Protein 6W2R (pdb70)

Structure (mmCIF, N/CA/C/O backbone):
data_6W2R
#
_entry.id   6W2R
#
_cell.length_a   53.674
_cell.length_b   109.666
_cell.length_c   81.011
_cell.angle_alpha   90.000
_cell.angle_beta   107.500
_cell.angle_gamma   90.000
#
_symmetry.space_group_name_H-M   'P 1 21 1'
#
loop_
_entity.id
_entity.type
_entity.pdbx_description
1 polymer 'Junction 19 DHR54-DHR79'
2 water water
#
loop_
_atom_site.group_PDB
_atom_site.id
_atom_site.type_symbol
_atom_site.label_atom_id
_atom_site.label_alt_id
_atom_site.label_comp_id
_atom_site.label_asym_id
_atom_site.label_entity_id
_atom_site.label_seq_id
_atom_site.pdbx_PDB_ins_code
_atom_site.Cartn_x
_atom_site.Cartn_y
_atom_site.Cartn_z
_atom_site.occupancy
_atom_site.B_iso_or_equiv
_atom_site.auth_seq_id
_atom_site.auth_comp_id
_atom_site.auth_asym_id
_atom_site.auth_atom_id
_atom_site.pdbx_PDB_model_num
ATOM 1 N N . GLY A 1 2 ? 9.887 16.581 29.356 1.00 154.44 2 GLY A N 1
ATOM 2 C CA . GLY A 1 2 ? 10.633 16.043 30.478 1.00 152.62 2 GLY A CA 1
ATOM 3 C C . GLY A 1 2 ? 10.988 17.104 31.503 1.00 147.87 2 GLY A C 1
ATOM 4 O O . GLY A 1 2 ? 10.790 18.296 31.268 1.00 143.32 2 GLY A O 1
ATOM 7 N N . THR A 1 3 ? 11.515 16.668 32.646 1.00 149.09 3 THR A N 1
ATOM 8 C CA . THR A 1 3 ? 11.915 17.567 33.719 1.00 154.11 3 THR A CA 1
ATOM 9 C C . THR A 1 3 ? 13.293 17.174 34.230 1.00 162.14 3 THR A C 1
ATOM 10 O O . THR A 1 3 ? 13.576 15.987 34.423 1.00 160.12 3 THR A O 1
ATOM 14 N N . THR A 1 4 ? 14.150 18.171 34.440 1.00 172.87 4 THR A N 1
ATOM 15 C CA . THR A 1 4 ? 15.451 17.914 35.042 1.00 194.61 4 THR A CA 1
ATOM 16 C C . THR A 1 4 ? 15.265 17.188 36.369 1.00 209.98 4 THR A C 1
ATOM 17 O O . THR A 1 4 ? 14.352 17.494 37.141 1.00 203.87 4 THR A O 1
ATOM 28 N N . GLU A 1 5 ? 16.138 16.208 36.622 1.00 234.23 5 GLU A N 1
ATOM 29 C CA . GLU A 1 5 ? 16.011 15.376 37.815 1.00 249.39 5 GLU A CA 1
ATOM 30 C C . GLU A 1 5 ? 15.789 16.212 39.065 1.00 258.83 5 GLU A C 1
ATOM 31 O O . GLU A 1 5 ? 15.109 15.769 39.998 1.00 256.58 5 GLU A O 1
ATOM 35 N N . ASP A 1 6 ? 16.341 17.425 39.103 1.00 263.08 6 ASP A N 1
ATOM 36 C CA . ASP A 1 6 ? 16.114 18.293 40.251 1.00 265.52 6 ASP A CA 1
ATOM 37 C C . ASP A 1 6 ? 14.709 18.880 40.218 1.00 270.99 6 ASP A C 1
ATOM 38 O O . ASP A 1 6 ? 14.065 19.022 41.264 1.00 287.41 6 ASP A O 1
ATOM 42 N N . GLU A 1 7 ? 14.219 19.232 39.026 1.00 283.52 7 GLU A N 1
ATOM 43 C CA . GLU A 1 7 ? 12.858 19.743 38.907 1.00 280.70 7 GLU A CA 1
ATOM 44 C C . GLU A 1 7 ? 11.848 18.768 39.503 1.00 266.58 7 GLU A C 1
ATOM 45 O O . GLU A 1 7 ? 10.918 19.181 40.205 1.00 273.29 7 GLU A O 1
ATOM 49 N N . ARG A 1 8 ? 11.997 17.472 39.213 1.00 239.69 8 ARG A N 1
ATOM 50 C CA . ARG A 1 8 ? 11.161 16.469 39.868 1.00 214.05 8 ARG A CA 1
ATOM 51 C C . ARG A 1 8 ? 11.372 16.461 41.377 1.00 195.66 8 ARG A C 1
ATOM 52 O O . ARG A 1 8 ? 10.436 16.168 42.132 1.00 195.46 8 ARG A O 1
ATOM 56 N N . ARG A 1 9 ? 12.585 16.774 41.838 1.00 181.76 9 ARG A N 1
ATOM 57 C CA . ARG A 1 9 ? 12.843 16.822 43.275 1.00 166.67 9 ARG A CA 1
ATOM 58 C C . ARG A 1 9 ? 12.211 18.057 43.904 1.00 142.06 9 ARG A C 1
ATOM 59 O O . ARG A 1 9 ? 11.581 17.972 44.964 1.00 136.00 9 ARG A O 1
ATOM 63 N N . GLU A 1 10 ? 12.365 19.217 43.261 1.00 123.23 10 GLU A N 1
ATOM 64 C CA . GLU A 1 10 ? 11.800 20.446 43.809 1.00 109.01 10 GLU A CA 1
ATOM 65 C C . GLU A 1 10 ? 10.287 20.342 43.945 1.00 101.46 10 GLU A C 1
ATOM 66 O O . GLU A 1 10 ? 9.709 20.818 44.930 1.00 93.41 10 GLU A O 1
ATOM 75 N N . LEU A 1 11 ? 9.626 19.718 42.967 1.00 102.48 11 LEU A N 1
ATOM 76 C CA . LEU A 1 11 ? 8.177 19.561 43.038 1.00 99.59 11 LEU A CA 1
ATOM 77 C C . LEU A 1 11 ? 7.777 18.665 44.203 1.00 100.99 11 LEU A C 1
ATOM 78 O O . LEU A 1 11 ? 6.823 18.967 44.929 1.00 101.16 11 LEU A O 1
ATOM 94 N N . GLU A 1 12 ? 8.494 17.556 44.397 1.00 99.09 12 GLU A N 1
ATOM 95 C CA . GLU A 1 12 ? 8.199 16.688 45.530 1.00 91.41 12 GLU A CA 1
ATOM 96 C C . GLU A 1 12 ? 8.454 17.400 46.850 1.00 82.82 12 GLU A C 1
ATOM 97 O O . GLU A 1 12 ? 7.737 17.169 47.830 1.00 77.71 12 GLU A O 1
ATOM 107 N N . LYS A 1 13 ? 9.467 18.268 46.897 1.00 78.81 13 LYS A N 1
ATOM 108 C CA . LYS A 1 13 ? 9.680 19.088 48.084 1.00 77.53 13 LYS A CA 1
ATOM 109 C C . LYS A 1 13 ? 8.476 19.988 48.334 1.00 74.54 13 LYS A C 1
ATOM 110 O O . LYS A 1 13 ? 7.955 20.055 49.453 1.00 74.51 13 LYS A O 1
ATOM 116 N N . VAL A 1 14 ? 8.019 20.688 47.293 1.00 71.85 14 VAL A N 1
ATOM 117 C CA . VAL A 1 14 ? 6.802 21.490 47.404 1.00 67.60 14 VAL A CA 1
ATOM 118 C C . VAL A 1 14 ? 5.620 20.608 47.780 1.00 68.80 14 VAL A C 1
ATOM 119 O O . VAL A 1 14 ? 4.790 20.978 48.620 1.00 68.58 14 VAL A O 1
ATOM 132 N N . ALA A 1 15 ? 5.516 19.434 47.153 1.00 67.42 15 ALA A N 1
ATOM 133 C CA . ALA A 1 15 ? 4.422 18.517 47.453 1.00 66.63 15 ALA A CA 1
ATOM 134 C C . ALA A 1 15 ? 4.352 18.213 48.945 1.00 71.62 15 ALA A C 1
ATOM 135 O O . ALA A 1 15 ? 3.295 18.348 49.571 1.00 71.46 15 ALA A O 1
ATOM 142 N N . ARG A 1 16 ? 5.478 17.805 49.535 1.00 74.49 16 ARG A N 1
ATOM 143 C CA . ARG A 1 16 ? 5.479 17.436 50.947 1.00 68.02 16 ARG A CA 1
ATOM 144 C C . ARG A 1 16 ? 5.167 18.638 51.830 1.00 67.08 16 ARG A C 1
ATOM 145 O O . ARG A 1 16 ? 4.406 18.526 52.799 1.00 65.12 16 ARG A O 1
ATOM 159 N N . LYS A 1 17 ? 5.747 19.797 51.512 1.00 67.00 17 LYS A N 1
ATOM 160 C CA . LYS A 1 17 ? 5.447 21.008 52.269 1.00 68.27 17 LYS A CA 1
ATOM 161 C C . LYS A 1 17 ? 3.969 21.364 52.170 1.00 68.33 17 LYS A C 1
ATOM 162 O O . LYS A 1 17 ? 3.337 21.714 53.174 1.00 73.23 17 LYS A O 1
ATOM 166 N N . ALA A 1 18 ? 3.401 21.281 50.966 1.00 68.54 18 ALA A N 1
ATOM 167 C CA . ALA A 1 18 ? 1.979 21.560 50.793 1.00 63.84 18 ALA A CA 1
ATOM 168 C C . ALA A 1 18 ? 1.126 20.522 51.512 1.00 63.11 18 ALA A C 1
ATOM 169 O O . ALA A 1 18 ? 0.164 20.868 52.209 1.00 62.62 18 ALA A O 1
ATOM 176 N N . ILE A 1 19 ? 1.460 19.239 51.347 1.00 63.38 19 ILE A N 1
ATOM 177 C CA . ILE A 1 19 ? 0.711 18.180 52.020 1.00 64.05 19 ILE A CA 1
ATOM 178 C C . ILE A 1 19 ? 0.736 18.392 53.525 1.00 66.72 19 ILE A C 1
ATOM 179 O O . ILE A 1 19 ? -0.285 18.239 54.208 1.00 67.76 19 ILE A O 1
ATOM 195 N N . GLU A 1 20 ? 1.903 18.732 54.071 1.00 66.84 20 GLU A N 1
ATOM 196 C CA . GLU A 1 20 ? 1.989 19.017 55.497 1.00 63.42 20 GLU A CA 1
ATOM 197 C C . GLU A 1 20 ? 1.044 20.150 55.874 1.00 60.25 20 GLU A C 1
ATOM 198 O O . GLU A 1 20 ? 0.228 20.016 56.793 1.00 59.80 20 GLU A O 1
ATOM 204 N N . ALA A 1 21 ? 1.126 21.272 55.154 1.00 56.17 21 ALA A N 1
ATOM 205 C CA . ALA A 1 21 ? 0.248 22.402 55.443 1.00 59.68 21 ALA A CA 1
ATOM 206 C C . ALA A 1 21 ? -1.216 21.994 55.364 1.00 65.17 21 ALA A C 1
ATOM 207 O O . ALA A 1 21 ? -2.031 22.411 56.196 1.00 69.61 21 ALA A O 1
ATOM 214 N N . ALA A 1 22 ? -1.572 21.186 54.365 1.00 67.57 22 ALA A N 1
ATOM 215 C CA . ALA A 1 22 ? -2.934 20.670 54.281 1.00 67.76 22 ALA A CA 1
ATOM 216 C C . ALA A 1 22 ? -3.267 19.821 55.502 1.00 63.01 22 ALA A C 1
ATOM 217 O O . ALA A 1 22 ? -4.330 19.980 56.113 1.00 56.60 22 ALA A O 1
ATOM 224 N N . ARG A 1 23 ? -2.361 18.914 55.877 1.00 63.86 23 ARG A N 1
ATOM 225 C CA . ARG A 1 23 ? -2.580 18.082 57.057 1.00 67.25 23 ARG A CA 1
ATOM 226 C C . ARG A 1 23 ? -2.772 18.939 58.303 1.00 69.69 23 ARG A C 1
ATOM 227 O O . ARG A 1 23 ? -3.705 18.721 59.085 1.00 69.43 23 ARG A O 1
ATOM 234 N N . GLU A 1 24 ? -1.895 19.923 58.503 1.00 69.45 24 GLU A N 1
ATOM 235 C CA . GLU A 1 24 ? -1.966 20.815 59.653 1.00 67.80 24 GLU A CA 1
ATOM 236 C C . GLU A 1 24 ? -3.010 21.911 59.488 1.00 73.40 24 GLU A C 1
ATOM 237 O O . GLU A 1 24 ? -3.211 22.699 60.418 1.00 76.13 24 GLU A O 1
ATOM 241 N N . GLY A 1 25 ? -3.668 21.986 58.334 1.00 72.14 25 GLY A N 1
ATOM 242 C CA . GLY A 1 25 ? -4.707 22.975 58.131 1.00 69.07 25 GLY A CA 1
ATOM 243 C C . GLY A 1 25 ? -4.211 24.393 57.949 1.00 66.92 25 GLY A C 1
ATOM 244 O O . GLY A 1 25 ? -4.983 25.337 58.139 1.00 68.32 25 GLY A O 1
ATOM 248 N N . ASN A 1 26 ? -2.938 24.572 57.594 1.00 65.48 26 ASN A N 1
ATOM 249 C CA . ASN A 1 26 ? -2.371 25.896 57.329 1.00 71.92 26 ASN A CA 1
ATOM 250 C C . ASN A 1 26 ? -2.601 26.215 55.855 1.00 76.39 26 ASN A C 1
ATOM 251 O O . ASN A 1 26 ? -1.822 25.812 54.989 1.00 77.02 26 ASN A O 1
ATOM 262 N N . THR A 1 27 ? -3.675 26.955 55.571 1.00 74.78 27 THR A N 1
ATOM 263 C CA . THR A 1 27 ? -4.083 27.173 54.186 1.00 75.88 27 THR A CA 1
ATOM 264 C C . THR A 1 27 ? -3.142 28.138 53.475 1.00 73.89 27 THR A C 1
ATOM 265 O O . THR A 1 27 ? -2.790 27.923 52.308 1.00 74.71 27 THR A O 1
ATOM 276 N N . ASP A 1 28 ? -2.729 29.211 54.155 1.00 70.10 28 ASP A N 1
ATOM 277 C CA . ASP A 1 28 ? -1.838 30.183 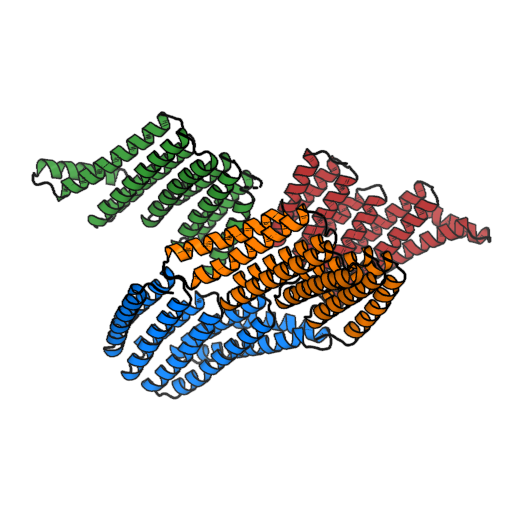53.530 1.00 70.80 28 ASP A CA 1
ATOM 278 C C . ASP A 1 28 ? -0.544 29.528 53.058 1.00 65.59 28 ASP A C 1
ATOM 279 O O . ASP A 1 28 ? 0.026 29.941 52.042 1.00 69.73 28 ASP A O 1
ATOM 288 N N . GLU A 1 29 ? -0.063 28.513 53.781 1.00 63.90 29 GLU A N 1
ATOM 289 C CA . GLU A 1 29 ? 1.111 27.772 53.328 1.00 65.68 29 GLU A CA 1
ATOM 290 C C . GLU A 1 29 ? 0.760 26.865 52.156 1.00 63.28 29 GLU A C 1
ATOM 291 O O . GLU A 1 29 ? 1.547 26.726 51.214 1.00 65.36 29 GLU A O 1
ATOM 303 N N . VAL A 1 30 ? -0.414 26.230 52.200 1.00 61.40 30 VAL A N 1
ATOM 304 C CA . VAL A 1 30 ? -0.910 25.496 51.038 1.00 58.59 30 VAL A CA 1
ATOM 305 C C . VAL A 1 30 ? -0.955 26.420 49.829 1.00 57.76 30 VAL A C 1
ATOM 306 O O . VAL A 1 30 ? -0.445 26.093 48.751 1.00 53.95 30 VAL A O 1
ATOM 319 N N . ARG A 1 31 ? -1.555 27.599 50.000 1.00 59.02 31 ARG A N 1
ATOM 320 C CA . ARG A 1 31 ? -1.644 28.549 48.897 1.00 56.79 31 ARG A CA 1
ATOM 321 C C . ARG A 1 31 ? -0.263 28.876 48.346 1.00 62.96 31 ARG A C 1
ATOM 322 O O . ARG A 1 31 ? -0.071 28.934 47.126 1.00 64.56 31 ARG A O 1
ATOM 335 N N . GLU A 1 32 ? 0.714 29.086 49.230 1.00 68.40 32 GLU A N 1
ATOM 336 C CA . GLU A 1 32 ? 2.047 29.477 48.780 1.00 70.91 32 GLU A CA 1
ATOM 337 C C . GLU A 1 32 ? 2.745 28.327 48.063 1.00 63.30 32 GLU A C 1
ATOM 338 O O . GLU A 1 32 ? 3.344 28.520 46.999 1.00 58.73 32 GLU A O 1
ATOM 347 N N . GLN A 1 33 ? 2.681 27.121 48.632 1.00 61.45 33 GLN A N 1
ATOM 348 C CA . GLN A 1 33 ? 3.359 25.983 48.022 1.00 59.76 33 GLN A CA 1
ATOM 349 C C . GLN A 1 33 ? 2.728 25.617 46.682 1.00 59.03 33 GLN A C 1
ATOM 350 O O . GLN A 1 33 ? 3.443 25.350 45.709 1.00 56.39 33 GLN A O 1
ATOM 364 N N . LEU A 1 34 ? 1.393 25.607 46.606 1.00 57.47 34 LEU A N 1
ATOM 365 C CA . LEU A 1 34 ? 0.737 25.341 45.328 1.00 51.02 34 LEU A CA 1
ATOM 366 C C . LEU A 1 34 ? 1.130 26.384 44.289 1.00 50.82 34 LEU A C 1
ATOM 367 O O . LEU A 1 34 ? 1.245 26.072 43.098 1.00 51.82 34 LEU A O 1
ATOM 383 N N . GLN A 1 35 ? 1.324 27.633 44.719 1.00 48.86 35 GLN A N 1
ATOM 384 C CA . GLN A 1 35 ? 1.858 28.655 43.824 1.00 53.39 35 GLN A CA 1
ATOM 385 C C . GLN A 1 35 ? 3.214 28.235 43.274 1.00 59.02 35 GLN A C 1
ATOM 386 O O . GLN A 1 35 ? 3.449 28.280 42.061 1.00 53.98 35 GLN A O 1
ATOM 400 N N . ARG A 1 36 ? 4.124 27.830 44.163 1.00 59.89 36 ARG A N 1
ATOM 401 C CA . ARG A 1 36 ? 5.453 27.405 43.734 1.00 58.82 36 ARG A CA 1
ATOM 402 C C . ARG A 1 36 ? 5.363 26.269 42.724 1.00 63.58 36 ARG A C 1
ATOM 403 O O . ARG A 1 36 ? 6.037 26.289 41.687 1.00 68.77 36 ARG A O 1
ATOM 407 N N . ALA A 1 37 ? 4.533 25.265 43.010 1.00 62.34 37 ALA A N 1
ATOM 408 C CA . ALA A 1 37 ? 4.347 24.170 42.064 1.00 61.85 37 ALA A CA 1
ATOM 409 C C . ALA A 1 37 ? 3.899 24.700 40.709 1.00 60.44 37 ALA A C 1
ATOM 410 O O . ALA A 1 37 ? 4.418 24.293 39.664 1.00 56.14 37 ALA A O 1
ATOM 417 N N . LEU A 1 38 ? 2.936 25.622 40.711 1.00 58.63 38 LEU A N 1
ATOM 418 C CA . LEU A 1 38 ? 2.480 26.219 39.462 1.00 59.46 38 LEU A CA 1
ATOM 419 C C . LEU A 1 38 ? 3.628 26.911 38.739 1.00 60.80 38 LEU A C 1
ATOM 420 O O . LEU A 1 38 ? 3.860 26.676 37.548 1.00 60.26 38 LEU A O 1
ATOM 436 N N . GLU A 1 39 ? 4.365 27.769 39.449 1.00 62.99 39 GLU A N 1
ATOM 437 C CA . GLU A 1 39 ? 5.426 28.534 38.803 1.00 60.90 39 GLU A CA 1
ATOM 438 C C . GLU A 1 39 ? 6.487 27.620 38.206 1.00 57.51 39 GLU A C 1
ATOM 439 O O . GLU A 1 39 ? 7.103 27.965 37.191 1.00 53.17 39 GLU A O 1
ATOM 451 N N . ILE A 1 40 ? 6.714 26.453 38.814 1.00 57.39 40 ILE A N 1
ATOM 452 C CA . ILE A 1 40 ? 7.565 25.447 38.185 1.00 59.72 40 ILE A CA 1
ATOM 453 C C . ILE A 1 40 ? 6.986 25.051 36.832 1.00 65.00 40 ILE A C 1
ATOM 454 O O . ILE A 1 40 ? 7.698 24.998 35.821 1.00 72.03 40 ILE A O 1
ATOM 470 N N . ALA A 1 41 ? 5.681 24.768 36.795 1.00 59.40 41 ALA A N 1
ATOM 471 C CA . ALA A 1 41 ? 5.043 24.362 35.547 1.00 54.90 41 ALA A CA 1
ATOM 472 C C . ALA A 1 41 ? 5.191 25.436 34.475 1.00 51.08 41 ALA A C 1
ATOM 473 O O . ALA A 1 41 ? 5.440 25.124 33.305 1.00 51.45 41 ALA A O 1
ATOM 480 N N . ARG A 1 42 ? 5.031 26.707 34.850 1.00 50.77 42 ARG A N 1
ATOM 481 C CA . ARG A 1 42 ? 5.230 27.791 33.893 1.00 56.23 42 ARG A CA 1
ATOM 482 C C . ARG A 1 42 ? 6.665 27.805 33.378 1.00 66.25 42 ARG A C 1
ATOM 483 O O . ARG A 1 42 ? 6.906 27.753 32.166 1.00 68.22 42 ARG A O 1
ATOM 504 N N . GLU A 1 43 ? 7.636 27.880 34.292 1.00 67.04 43 GLU A N 1
ATOM 505 C CA . GLU A 1 43 ? 9.037 27.918 33.887 1.00 67.21 43 GLU A CA 1
ATOM 506 C C . GLU A 1 43 ? 9.382 26.736 32.988 1.00 65.99 43 GLU A C 1
ATOM 507 O O . GLU A 1 43 ? 10.007 26.902 31.934 1.00 72.24 43 GLU A O 1
ATOM 511 N N . SER A 1 44 ? 8.969 25.531 33.384 1.00 59.18 44 SER A N 1
ATOM 512 C CA . SER A 1 44 ? 9.245 24.352 32.570 1.00 54.93 44 SER A CA 1
ATOM 513 C C . SER A 1 44 ? 8.448 24.393 31.272 1.00 59.42 44 SER A C 1
ATOM 514 O O . SER A 1 44 ? 8.986 24.127 30.191 1.00 53.20 44 SER A O 1
ATOM 522 N N . GLY A 1 45 ? 7.165 24.731 31.361 1.00 64.16 45 GLY A N 1
ATOM 523 C CA . GLY A 1 45 ? 6.332 24.834 30.181 1.00 61.25 45 GLY A CA 1
ATOM 524 C C . GLY A 1 45 ? 6.109 23.533 29.449 1.00 60.41 45 GLY A C 1
ATOM 525 O O . GLY A 1 45 ? 5.770 23.554 28.263 1.00 63.68 45 GLY A O 1
ATOM 529 N N . THR A 1 46 ? 6.276 22.397 30.121 1.00 58.51 46 THR A N 1
ATOM 530 C CA . THR A 1 46 ? 6.139 21.090 29.498 1.00 58.75 46 THR A CA 1
ATOM 531 C C . THR A 1 46 ? 4.845 20.425 29.952 1.00 61.49 46 THR A C 1
ATOM 532 O O . THR A 1 46 ? 4.361 20.659 31.063 1.00 55.58 46 THR A O 1
ATOM 543 N N . LYS A 1 47 ? 4.286 19.590 29.070 1.00 64.88 47 LYS A N 1
ATOM 544 C CA . LYS A 1 47 ? 3.084 18.837 29.415 1.00 66.49 47 LYS A CA 1
ATOM 545 C C . LYS A 1 47 ? 3.313 17.963 30.641 1.00 69.02 47 LYS A C 1
ATOM 546 O O . LYS A 1 47 ? 2.468 17.907 31.544 1.00 76.58 47 LYS A O 1
ATOM 565 N N . THR A 1 48 ? 4.452 17.267 30.688 1.00 66.65 48 THR A N 1
ATOM 566 C CA . THR A 1 48 ? 4.718 16.358 31.796 1.00 67.10 48 THR A CA 1
ATOM 567 C C . THR A 1 48 ? 4.865 17.103 33.118 1.00 57.18 48 THR A C 1
ATOM 568 O O . THR A 1 48 ? 4.480 16.574 34.167 1.00 52.55 48 THR A O 1
ATOM 579 N N . ALA A 1 49 ? 5.400 18.325 33.096 1.00 52.60 49 ALA A N 1
ATOM 580 C CA . ALA A 1 49 ? 5.472 19.111 34.324 1.00 48.43 49 ALA A CA 1
ATOM 581 C C . ALA A 1 49 ? 4.083 19.550 34.770 1.00 53.36 49 ALA A C 1
ATOM 582 O O . ALA A 1 49 ? 3.763 19.506 35.964 1.00 51.76 49 ALA A O 1
ATOM 589 N N . VAL A 1 50 ? 3.244 19.971 33.822 1.00 55.41 50 VAL A N 1
ATOM 590 C CA . VAL A 1 50 ? 1.881 20.379 34.150 1.00 53.32 50 VAL A CA 1
ATOM 591 C C . VAL A 1 50 ? 1.121 19.227 34.794 1.00 50.94 50 VAL A C 1
ATOM 592 O O . VAL A 1 50 ? 0.383 19.418 35.768 1.00 45.75 50 VAL A O 1
ATOM 605 N N . LYS A 1 51 ? 1.288 18.013 34.264 1.00 44.48 51 LYS A N 1
ATOM 606 C CA . LYS A 1 51 ? 0.642 16.857 34.875 1.00 45.53 51 LYS A CA 1
ATOM 607 C C . LYS A 1 51 ? 1.153 16.632 36.291 1.00 50.51 51 LYS A C 1
ATOM 608 O O . LYS A 1 51 ? 0.383 16.259 37.185 1.00 52.57 51 LYS A O 1
ATOM 620 N N . LEU A 1 52 ? 2.448 16.857 36.520 1.00 49.78 52 LEU A N 1
ATOM 621 C CA . LEU A 1 52 ? 2.992 16.678 37.860 1.00 49.01 52 LEU A CA 1
ATOM 622 C C . LEU A 1 52 ? 2.418 17.706 38.827 1.00 42.87 52 LEU A C 1
ATOM 623 O O . LEU A 1 52 ? 2.070 17.368 39.964 1.00 43.93 52 LEU A O 1
ATOM 630 N N . ALA A 1 53 ? 2.299 18.963 38.391 1.00 38.23 53 ALA A N 1
ATOM 631 C CA . ALA A 1 53 ? 1.702 19.987 39.242 1.00 39.18 53 ALA A CA 1
ATOM 632 C C . ALA A 1 53 ? 0.262 19.637 39.592 1.00 44.43 53 ALA A C 1
ATOM 633 O O . ALA A 1 53 ? -0.163 19.792 40.744 1.00 45.60 53 ALA A O 1
ATOM 640 N N . LEU A 1 54 ? -0.509 19.171 38.608 1.00 38.63 54 LEU A N 1
ATOM 641 C CA . LEU A 1 54 ? -1.876 18.742 38.878 1.00 46.12 54 LEU A CA 1
ATOM 642 C C . LEU A 1 54 ? -1.904 17.631 39.918 1.00 49.74 54 LEU A C 1
ATOM 643 O O . LEU A 1 54 ? -2.781 17.609 40.790 1.00 57.45 54 LEU A O 1
ATOM 659 N N . ASP A 1 55 ? -0.952 16.699 39.845 1.00 49.17 55 ASP A N 1
ATOM 660 C CA . ASP A 1 55 ? -0.905 15.624 40.830 1.00 58.44 55 ASP A CA 1
ATOM 661 C C . ASP A 1 55 ? -0.675 16.178 42.230 1.00 53.28 55 ASP A C 1
ATOM 662 O O . ASP A 1 55 ? -1.309 15.732 43.194 1.00 57.51 55 ASP A O 1
ATOM 671 N N . VAL A 1 56 ? 0.221 17.158 42.362 1.00 44.50 56 VAL A N 1
ATOM 672 C CA . VAL A 1 56 ? 0.477 17.766 43.666 1.00 45.73 56 VAL A CA 1
ATOM 673 C C . VAL A 1 56 ? -0.799 18.397 44.210 1.00 45.95 56 VAL A C 1
ATOM 674 O O . VAL A 1 56 ? -1.163 18.200 45.376 1.00 47.57 56 VAL A O 1
ATOM 687 N N . ALA A 1 57 ? -1.499 19.165 43.371 1.00 41.57 57 ALA A N 1
ATOM 688 C CA . ALA A 1 57 ? -2.751 19.772 43.807 1.00 43.17 57 ALA A CA 1
ATOM 689 C C . ALA A 1 57 ? -3.747 18.709 44.250 1.00 44.08 57 ALA A C 1
ATOM 690 O O . ALA A 1 57 ? -4.449 18.883 45.252 1.00 46.18 57 ALA A O 1
ATOM 697 N N . LEU A 1 58 ? -3.812 17.592 43.524 1.00 46.10 58 LEU A N 1
ATOM 698 C CA . LEU A 1 58 ? -4.723 16.519 43.907 1.00 46.51 58 LEU A CA 1
ATOM 699 C C . LEU A 1 58 ? -4.332 15.927 45.254 1.00 48.35 58 LEU A C 1
ATOM 700 O O . LEU A 1 58 ? -5.177 15.764 46.142 1.00 53.79 58 LEU A O 1
ATOM 716 N N . ARG A 1 59 ? -3.049 15.602 45.430 1.00 44.99 59 ARG A N 1
ATOM 717 C CA . ARG A 1 59 ? -2.605 15.033 46.697 1.00 46.86 59 ARG A CA 1
ATOM 718 C C . ARG A 1 59 ? -2.884 15.987 47.853 1.00 46.86 59 ARG A C 1
ATOM 719 O O . ARG A 1 59 ? -3.259 15.554 48.948 1.00 48.70 59 ARG A O 1
ATOM 740 N N . VAL A 1 60 ? -2.717 17.291 47.624 1.00 48.10 60 VAL A N 1
ATOM 741 C CA . VAL A 1 60 ? -3.052 18.281 48.646 1.00 47.69 60 VAL A CA 1
ATOM 742 C C . VAL A 1 60 ? -4.530 18.189 49.008 1.00 51.60 60 VAL A C 1
ATOM 743 O O . VAL A 1 60 ? -4.899 18.155 50.188 1.00 53.61 60 VAL A O 1
ATOM 756 N N . ALA A 1 61 ? -5.399 18.158 47.996 1.00 49.72 61 ALA A N 1
ATOM 757 C CA . ALA A 1 61 ? -6.830 18.044 48.258 1.00 49.41 61 ALA A CA 1
ATOM 758 C C . ALA A 1 61 ? -7.156 16.751 48.995 1.00 51.36 61 ALA A C 1
ATOM 759 O O . ALA A 1 61 ? -7.958 16.749 49.938 1.00 47.76 61 ALA A O 1
ATOM 766 N N . GLN A 1 62 ? -6.548 15.636 48.577 1.00 48.10 62 GLN A N 1
ATOM 767 C CA . GLN A 1 62 ? -6.832 14.353 49.212 1.00 45.60 62 GLN A CA 1
ATOM 768 C C . GLN A 1 62 ? -6.447 14.366 50.685 1.00 48.89 62 GLN A C 1
ATOM 769 O O . GLN A 1 62 ? -7.170 13.826 51.530 1.00 48.16 62 GLN A O 1
ATOM 783 N N . GLU A 1 63 ? -5.304 14.970 51.011 1.00 45.83 63 GLU A N 1
ATOM 784 C CA . GLU A 1 63 ? -4.861 14.991 52.398 1.00 53.77 63 GLU A CA 1
ATOM 785 C C . GLU A 1 63 ? -5.732 15.918 53.236 1.00 53.43 63 GLU A C 1
ATOM 786 O O . GLU A 1 63 ? -6.115 15.572 54.360 1.00 53.96 63 GLU A O 1
ATOM 798 N N . ALA A 1 64 ? -6.060 17.099 52.708 1.00 50.19 64 ALA A N 1
ATOM 799 C CA . ALA A 1 64 ? -6.919 18.020 53.444 1.00 49.49 64 ALA A CA 1
ATOM 800 C C . ALA A 1 64 ? -8.283 17.400 53.711 1.00 48.81 64 ALA A C 1
ATOM 801 O O . ALA A 1 64 ? -8.872 17.611 54.777 1.00 52.33 64 ALA A O 1
ATOM 808 N N . ALA A 1 65 ? -8.804 16.633 52.751 1.00 50.47 65 ALA A N 1
ATOM 809 C CA . ALA A 1 65 ? -10.085 15.968 52.955 1.00 54.25 65 ALA A CA 1
ATOM 810 C C . ALA A 1 65 ? -10.003 14.938 54.072 1.00 51.36 65 ALA A C 1
ATOM 811 O O . ALA A 1 65 ? -10.982 14.730 54.797 1.00 50.73 65 ALA A O 1
ATOM 818 N N . LYS A 1 66 ? -8.848 14.288 54.230 1.00 50.71 66 LYS A N 1
ATOM 819 C CA . LYS A 1 66 ? -8.681 13.348 55.331 1.00 57.89 66 LYS A CA 1
ATOM 820 C C . LYS A 1 66 ? -8.806 14.045 56.679 1.00 51.65 66 LYS A C 1
ATOM 821 O O . LYS A 1 66 ? -9.242 13.428 57.657 1.00 58.15 66 LYS A O 1
ATOM 828 N N . ARG A 1 67 ? -8.451 15.330 56.746 1.00 51.45 67 ARG A N 1
ATOM 829 C CA . ARG A 1 67 ? -8.437 16.087 57.992 1.00 54.99 67 ARG A CA 1
ATOM 830 C C . ARG A 1 67 ? -9.562 17.114 58.071 1.00 58.12 67 ARG A C 1
ATOM 831 O O . ARG A 1 67 ? -9.570 17.942 58.988 1.00 61.97 67 ARG A O 1
ATOM 844 N N . GLY A 1 68 ? -10.505 17.088 57.135 1.00 56.94 68 GLY A N 1
ATOM 845 C CA . GLY A 1 68 ? -11.636 17.993 57.187 1.00 53.79 68 GLY A CA 1
ATOM 846 C C . GLY A 1 68 ? -11.318 19.446 56.915 1.00 55.76 68 GLY A C 1
ATOM 847 O O . GLY A 1 68 ? -12.104 20.319 57.292 1.00 55.97 68 GLY A O 1
ATOM 851 N N . ASN A 1 69 ? -10.193 19.738 56.264 1.00 58.40 69 ASN A N 1
ATOM 852 C CA . ASN A 1 69 ? -9.785 21.118 55.992 1.00 62.24 69 ASN A CA 1
ATOM 853 C C . ASN A 1 69 ? -10.291 21.500 54.604 1.00 61.13 69 ASN A C 1
ATOM 854 O O . ASN A 1 69 ? -9.603 21.342 53.596 1.00 47.81 69 ASN A O 1
ATOM 865 N N . LYS A 1 70 ? -11.523 22.015 54.561 1.00 64.17 70 LYS A N 1
ATOM 866 C CA . LYS A 1 70 ? -12.159 22.373 53.296 1.00 55.57 70 LYS A CA 1
ATOM 867 C C . LYS A 1 70 ? -11.394 23.485 52.588 1.00 56.19 70 LYS A C 1
ATOM 868 O O . LYS A 1 70 ? -11.307 23.501 51.356 1.00 59.08 70 LYS A O 1
ATOM 887 N N . ASP A 1 71 ? -10.836 24.423 53.353 1.00 57.20 71 ASP A N 1
ATOM 888 C CA . ASP A 1 71 ? -10.167 25.573 52.753 1.00 59.45 71 ASP A CA 1
ATOM 889 C C . ASP A 1 71 ? -8.971 25.146 51.910 1.00 57.74 71 ASP A C 1
ATOM 890 O O . ASP A 1 71 ? -8.749 25.683 50.818 1.00 57.89 71 ASP A O 1
ATOM 899 N N . ALA A 1 72 ? -8.171 24.199 52.408 1.00 62.94 72 ALA A N 1
ATOM 900 C CA . ALA A 1 72 ? -7.046 23.698 51.625 1.00 55.34 72 ALA A CA 1
ATOM 901 C C . ALA A 1 72 ? -7.517 23.028 50.343 1.00 44.75 72 ALA A C 1
ATOM 902 O O . ALA A 1 72 ? -6.819 23.077 49.324 1.00 40.31 72 ALA A O 1
ATOM 909 N N . ILE A 1 73 ? -8.689 22.392 50.374 1.00 45.11 73 ILE A N 1
ATOM 910 C CA . ILE A 1 73 ? -9.253 21.809 49.159 1.00 50.26 73 ILE A CA 1
ATOM 911 C C . ILE A 1 73 ? -9.560 22.906 48.146 1.00 54.41 73 ILE A C 1
ATOM 912 O O . ILE A 1 73 ? -9.221 22.796 46.962 1.00 56.66 73 ILE A O 1
ATOM 928 N N . ASP A 1 74 ? -10.203 23.986 48.600 1.00 52.27 74 ASP A N 1
ATOM 929 C CA . ASP A 1 74 ? -10.486 25.107 47.707 1.00 50.58 74 ASP A CA 1
ATOM 930 C C . ASP A 1 74 ? -9.213 25.617 47.042 1.00 47.55 74 ASP A C 1
ATOM 931 O O . ASP A 1 74 ? -9.228 25.999 45.867 1.00 56.36 74 ASP A O 1
ATOM 940 N N . GLU A 1 75 ? -8.100 25.636 47.781 1.00 44.18 75 GLU A N 1
ATOM 941 C CA . GLU A 1 75 ? -6.840 26.103 47.211 1.00 47.24 75 GLU A CA 1
ATOM 942 C C . GLU A 1 75 ? -6.342 25.155 46.131 1.00 43.18 75 GLU A C 1
ATOM 943 O O . GLU A 1 75 ? -5.801 25.595 45.110 1.00 46.86 75 GLU A O 1
ATOM 955 N N . ALA A 1 76 ? -6.504 23.848 46.342 1.00 39.14 76 ALA A N 1
ATOM 956 C CA . ALA A 1 76 ? -6.123 22.886 45.314 1.00 40.80 76 ALA A CA 1
ATOM 957 C C . ALA A 1 76 ? -6.975 23.069 44.065 1.00 36.46 76 ALA A C 1
ATOM 958 O O . ALA A 1 76 ? -6.450 23.209 42.955 1.00 40.03 76 ALA A O 1
ATOM 965 N N . ALA A 1 77 ? -8.299 23.090 44.231 1.00 34.80 77 ALA A N 1
ATOM 966 C CA . ALA A 1 77 ? -9.184 23.294 43.090 1.00 40.41 77 ALA A CA 1
ATOM 967 C C . ALA A 1 77 ? -8.865 24.600 42.372 1.00 43.95 77 ALA A C 1
ATOM 968 O O . ALA A 1 77 ? -8.840 24.647 41.136 1.00 41.68 77 ALA A O 1
ATOM 975 N N . GLU A 1 78 ? -8.616 25.670 43.131 1.00 44.99 78 GLU A N 1
ATOM 976 C CA . GLU A 1 78 ? -8.324 26.963 42.518 1.00 50.14 78 GLU A CA 1
ATOM 977 C C . GLU A 1 78 ? -7.132 26.869 41.576 1.00 47.56 78 GLU A C 1
ATOM 978 O O . GLU A 1 78 ? -7.162 27.415 40.467 1.00 49.85 78 GLU A O 1
ATOM 990 N N . VAL A 1 79 ? -6.071 26.183 42.002 1.00 48.68 79 VAL A N 1
ATOM 991 C CA . VAL A 1 79 ? -4.857 26.106 41.196 1.00 47.49 79 VAL A CA 1
ATOM 992 C C . VAL A 1 79 ? -5.073 25.207 39.985 1.00 44.89 79 VAL A C 1
ATOM 993 O O . VAL A 1 79 ? -4.536 25.464 38.901 1.00 43.55 79 VAL A O 1
ATOM 1006 N N . VAL A 1 80 ? -5.854 24.137 40.146 1.00 41.59 80 VAL A N 1
ATOM 1007 C CA . VAL A 1 80 ? -6.144 23.252 39.021 1.00 41.82 80 VAL A CA 1
ATOM 1008 C C . VAL A 1 80 ? -6.807 24.034 37.892 1.00 43.05 80 VAL A C 1
ATOM 1009 O O . VAL A 1 80 ? -6.438 23.901 36.720 1.00 44.18 80 VAL A O 1
ATOM 1022 N N . VAL A 1 81 ? -7.795 24.867 38.230 1.00 48.12 81 VAL A N 1
ATOM 1023 C CA . VAL A 1 81 ? -8.497 25.648 37.214 1.00 49.90 81 VAL A CA 1
ATOM 1024 C C . VAL A 1 81 ? -7.557 26.656 36.570 1.00 48.61 81 VAL A C 1
ATOM 1025 O O . VAL A 1 81 ? -7.670 26.957 35.377 1.00 51.85 81 VAL A O 1
ATOM 1038 N N . ARG A 1 82 ? -6.624 27.203 37.349 1.00 46.73 82 ARG A N 1
ATOM 1039 C CA . ARG A 1 82 ? -5.687 28.170 36.789 1.00 53.68 82 ARG A CA 1
ATOM 1040 C C . ARG A 1 82 ? -4.736 27.497 35.809 1.00 44.36 82 ARG A C 1
ATOM 1041 O O . ARG A 1 82 ? -4.437 28.052 34.746 1.00 41.57 82 ARG A O 1
ATOM 1062 N N . ILE A 1 83 ? -4.252 26.300 36.148 1.00 41.80 83 ILE A N 1
ATOM 1063 C CA . ILE A 1 83 ? -3.487 25.506 35.189 1.00 42.56 83 ILE A CA 1
ATOM 1064 C C . ILE A 1 83 ? -4.316 25.265 33.937 1.00 45.01 83 ILE A C 1
ATOM 1065 O O . ILE A 1 83 ? -3.845 25.453 32.808 1.00 43.61 83 ILE A O 1
ATOM 1081 N N . ALA A 1 84 ? -5.568 24.848 34.120 1.00 41.01 84 ALA A N 1
ATOM 1082 C CA . ALA A 1 84 ? -6.427 24.569 32.979 1.00 43.73 84 ALA A CA 1
ATOM 1083 C C . ALA A 1 84 ? -6.584 25.807 32.107 1.00 49.68 84 ALA A C 1
ATOM 1084 O O . ALA A 1 84 ? -6.377 25.753 30.888 1.00 51.85 84 ALA A O 1
ATOM 1091 N N . GLU A 1 85 ? -6.916 26.945 32.722 1.00 47.16 85 GLU A N 1
ATOM 1092 C CA . GLU A 1 85 ? -7.204 28.144 31.943 1.00 49.97 85 GLU A CA 1
ATOM 1093 C C . GLU A 1 85 ? -5.961 28.671 31.241 1.00 52.05 85 GLU A C 1
ATOM 1094 O O . GLU A 1 85 ? -6.072 29.330 30.201 1.00 54.49 85 GLU A O 1
ATOM 1106 N N . GLU A 1 86 ? -4.777 28.388 31.782 1.00 53.94 86 GLU A N 1
ATOM 1107 C CA . GLU A 1 86 ? -3.530 28.784 31.141 1.00 51.72 86 GLU A CA 1
ATOM 1108 C C . GLU A 1 86 ? -3.100 27.824 30.042 1.00 50.90 86 GLU A C 1
ATOM 1109 O O . GLU A 1 86 ? -2.148 28.128 29.315 1.00 56.65 86 GLU A O 1
ATOM 1121 N N . SER A 1 87 ? -3.770 26.686 29.900 1.00 48.02 87 SER A N 1
ATOM 1122 C CA . SER A 1 87 ? -3.373 25.685 28.926 1.00 44.48 87 SER A CA 1
ATOM 1123 C C . SER A 1 87 ? -3.998 25.982 27.569 1.00 51.37 87 SER A C 1
ATOM 1124 O O . SER A 1 87 ? -4.983 26.715 27.453 1.00 52.91 87 SER A O 1
ATOM 1132 N N . ASN A 1 88 ? -3.397 25.402 26.529 1.00 57.51 88 ASN A N 1
ATOM 1133 C CA . ASN A 1 88 ? -3.925 25.510 25.175 1.00 54.68 88 ASN A CA 1
ATOM 1134 C C . ASN A 1 88 ? -3.847 24.173 24.444 1.00 48.48 88 ASN A C 1
ATOM 1135 O O . ASN A 1 88 ? -3.771 24.140 23.210 1.00 50.40 88 ASN A O 1
ATOM 1146 N N . ASN A 1 89 ? -3.849 23.062 25.185 1.00 37.67 89 ASN A N 1
ATOM 1147 C CA . ASN A 1 89 ? -3.889 21.734 24.593 1.00 43.83 89 ASN A CA 1
ATOM 1148 C C . ASN A 1 89 ? -4.903 20.876 25.335 1.00 38.25 89 ASN A C 1
ATOM 1149 O O . ASN A 1 89 ? -5.138 21.058 26.532 1.00 40.79 89 ASN A O 1
ATOM 1160 N N . SER A 1 90 ? -5.479 19.913 24.616 1.00 37.59 90 SER A N 1
ATOM 1161 C CA . SER A 1 90 ? -6.626 19.181 25.130 1.00 42.77 90 SER A CA 1
ATOM 1162 C C . SER A 1 90 ? -6.248 18.180 26.213 1.00 39.23 90 SER A C 1
ATOM 1163 O O . SER A 1 90 ? -7.128 17.738 26.959 1.00 35.72 90 SER A O 1
ATOM 1171 N N . ASP A 1 91 ? -4.966 17.816 26.320 1.00 32.25 91 ASP A N 1
ATOM 1172 C CA . ASP A 1 91 ? -4.553 16.836 27.322 1.00 35.14 91 ASP A CA 1
ATOM 1173 C C . ASP A 1 91 ? -4.566 17.443 28.718 1.00 42.96 91 ASP A C 1
ATOM 1174 O O . ASP A 1 91 ? -4.957 16.781 29.688 1.00 38.54 91 ASP A O 1
ATOM 1183 N N . ALA A 1 92 ? -4.118 18.694 28.844 1.00 44.59 92 ALA A N 1
ATOM 1184 C CA . ALA A 1 92 ? -4.150 19.360 30.140 1.00 46.27 92 ALA A CA 1
ATOM 1185 C C . ALA A 1 92 ? -5.580 19.519 30.639 1.00 41.88 92 ALA A C 1
ATOM 1186 O O . ALA A 1 92 ? -5.851 19.339 31.832 1.00 40.30 92 ALA A O 1
ATOM 1193 N N . LEU A 1 93 ? -6.512 19.847 29.740 1.00 28.91 93 LEU A N 1
ATOM 1194 C CA . LEU A 1 93 ? -7.895 20.067 30.153 1.00 37.06 93 LEU A CA 1
ATOM 1195 C C . LEU A 1 93 ? -8.540 18.775 30.644 1.00 42.17 93 LEU A C 1
ATOM 1196 O O . LEU A 1 93 ? -9.225 18.766 31.674 1.00 47.09 93 LEU A O 1
ATOM 1212 N N . GLU A 1 94 ? -8.342 17.673 29.917 1.00 43.46 94 GLU A N 1
ATOM 1213 C CA . GLU A 1 94 ? -8.827 16.378 30.390 1.00 48.23 94 GLU A CA 1
ATOM 1214 C C . GLU A 1 94 ? -8.223 16.032 31.746 1.00 46.47 94 GLU A C 1
ATOM 1215 O O . GLU A 1 94 ? -8.929 15.592 32.661 1.00 49.21 94 GLU A O 1
ATOM 1227 N N . GLN A 1 95 ? -6.909 16.210 31.885 1.00 41.16 95 GLN A N 1
ATOM 1228 C CA . GLN A 1 95 ? -6.261 15.974 33.171 1.00 45.25 95 GLN A CA 1
ATOM 1229 C C . GLN A 1 95 ? -6.820 16.900 34.243 1.00 46.77 95 GLN A C 1
ATOM 1230 O O . GLN A 1 95 ? -7.092 16.466 35.368 1.00 48.43 95 GLN A O 1
ATOM 1244 N N . ALA A 1 96 ? -7.010 18.178 33.911 1.00 42.28 96 ALA A N 1
ATOM 1245 C CA . ALA A 1 96 ? -7.497 19.132 34.900 1.00 43.72 96 ALA A CA 1
ATOM 1246 C C . ALA A 1 96 ? -8.900 18.766 35.367 1.00 47.69 96 ALA A C 1
ATOM 1247 O O . ALA A 1 96 ? -9.164 18.680 36.571 1.00 48.60 96 ALA A O 1
ATOM 1254 N N . LEU A 1 97 ? -9.816 18.539 34.422 1.00 47.72 97 LEU A N 1
ATOM 1255 C CA . LEU A 1 97 ? -11.178 18.166 34.792 1.00 47.08 97 LEU A CA 1
ATOM 1256 C C . LEU A 1 97 ? -11.217 16.818 35.502 1.00 46.26 97 LEU A C 1
ATOM 1257 O O . LEU A 1 97 ? -12.047 16.613 36.396 1.00 45.09 97 LEU A O 1
ATOM 1273 N N . ARG A 1 98 ? -10.330 15.892 35.130 1.00 41.34 98 ARG A N 1
ATOM 1274 C CA . ARG A 1 98 ? -10.243 14.625 35.849 1.00 47.89 98 ARG A CA 1
ATOM 1275 C C . ARG A 1 98 ? -9.896 14.852 37.316 1.00 49.90 98 ARG A C 1
ATOM 1276 O O . ARG A 1 98 ? -10.429 14.175 38.201 1.00 48.17 98 ARG A O 1
ATOM 1297 N N . VAL A 1 99 ? -8.998 15.799 37.590 1.00 44.66 99 VAL A N 1
ATOM 1298 C CA . VAL A 1 99 ? -8.606 16.073 38.969 1.00 41.79 99 VAL A CA 1
ATOM 1299 C C . VAL A 1 99 ? -9.736 16.771 39.717 1.00 47.36 99 VAL A C 1
ATOM 1300 O O . VAL A 1 99 ? -9.996 16.473 40.889 1.00 47.09 99 VAL A O 1
ATOM 1313 N N . LEU A 1 100 ? -10.432 17.702 39.059 1.00 50.90 100 LEU A N 1
ATOM 1314 C CA . LEU A 1 100 ? -11.546 18.381 39.714 1.00 47.31 100 LEU A CA 1
ATOM 1315 C C . LEU A 1 100 ? -12.611 17.384 40.155 1.00 45.91 100 LEU A C 1
ATOM 1316 O O . LEU A 1 100 ? -13.212 17.541 41.224 1.00 46.79 100 LEU A O 1
ATOM 1332 N N . GLU A 1 101 ? -12.861 16.354 39.343 1.00 49.02 101 GLU A N 1
ATOM 1333 C CA . GLU A 1 101 ? -13.740 15.270 39.774 1.00 54.45 101 GLU A CA 1
ATOM 1334 C C . GLU A 1 101 ? -13.237 14.654 41.071 1.00 51.12 101 GLU A C 1
ATOM 1335 O O . GLU A 1 101 ? -14.003 14.462 42.022 1.00 54.00 101 GLU A O 1
ATOM 1347 N N . GLU A 1 102 ? -11.944 14.332 41.127 1.00 50.79 102 GLU A N 1
ATOM 1348 C CA . GLU A 1 102 ? -11.385 13.732 42.332 1.00 59.38 102 GLU A CA 1
ATOM 1349 C C . GLU A 1 102 ? -11.447 14.699 43.506 1.00 56.69 102 GLU A C 1
ATOM 1350 O O . GLU A 1 102 ? -11.666 14.285 44.650 1.00 61.48 102 GLU A O 1
ATOM 1362 N N . ILE A 1 103 ? -11.261 15.994 43.246 1.00 55.07 103 ILE A N 1
ATOM 1363 C CA . ILE A 1 103 ? -11.333 16.985 44.316 1.00 51.28 103 ILE A CA 1
ATOM 1364 C C . ILE A 1 103 ? -12.753 17.062 44.861 1.00 59.86 103 ILE A C 1
ATOM 1365 O O . ILE A 1 103 ? -12.972 17.075 46.078 1.00 56.05 103 ILE A O 1
ATOM 1381 N N . ALA A 1 104 ? -13.741 17.106 43.965 1.00 60.37 104 ALA A N 1
ATOM 1382 C CA . ALA A 1 104 ? -15.131 17.109 44.409 1.00 55.75 104 ALA A CA 1
ATOM 1383 C C . ALA A 1 104 ? -15.422 15.896 45.280 1.00 58.49 104 ALA A C 1
ATOM 1384 O O . ALA A 1 104 ? -16.111 16.004 46.302 1.00 59.61 104 ALA A O 1
ATOM 1391 N N . LYS A 1 105 ? -14.906 14.728 44.891 1.00 55.75 105 LYS A N 1
ATOM 1392 C CA . LYS A 1 105 ? -15.021 13.552 45.747 1.00 58.44 105 LYS A CA 1
ATOM 1393 C C . LYS A 1 105 ? -14.351 13.796 47.092 1.00 59.96 105 LYS A C 1
ATOM 1394 O O . LYS A 1 105 ? -14.881 13.409 48.141 1.00 54.32 105 LYS A O 1
ATOM 1413 N N . ALA A 1 106 ? -13.185 14.445 47.081 1.00 58.02 106 ALA A N 1
ATOM 1414 C CA . ALA A 1 106 ? -12.506 14.764 48.331 1.00 62.58 106 ALA A CA 1
ATOM 1415 C C . ALA A 1 106 ? -13.382 15.643 49.217 1.00 59.02 106 ALA A C 1
ATOM 1416 O O . ALA A 1 106 ? -13.463 15.426 50.431 1.00 65.77 106 ALA A O 1
ATOM 1423 N N . VAL A 1 107 ? -14.043 16.641 48.624 1.00 58.03 107 VAL A N 1
ATOM 1424 C CA . VAL A 1 107 ? -14.989 17.462 49.381 1.00 63.36 107 VAL A CA 1
ATOM 1425 C C . VAL A 1 107 ? -16.044 16.585 50.031 1.00 60.75 107 VAL A C 1
ATOM 1426 O O . VAL A 1 107 ? -16.402 16.775 51.203 1.00 62.29 107 VAL A O 1
ATOM 1439 N N . LEU A 1 108 ? -16.568 15.607 49.290 1.00 60.48 108 LEU A N 1
ATOM 1440 C CA . LEU A 1 108 ? -17.619 14.753 49.825 1.00 62.82 108 LEU A CA 1
ATOM 1441 C C . LEU A 1 108 ? -17.135 13.967 51.039 1.00 69.48 108 LEU A C 1
ATOM 1442 O O . LEU A 1 108 ? -17.838 13.878 52.052 1.00 77.08 108 LEU A O 1
ATOM 1458 N N . LYS A 1 109 ? -15.933 13.391 50.956 1.00 65.49 109 LYS A N 1
ATOM 1459 C CA . LYS A 1 109 ? -15.418 12.589 52.062 1.00 72.03 109 LYS A CA 1
ATOM 1460 C C . LYS A 1 109 ? -15.387 13.391 53.358 1.00 78.14 109 LYS A C 1
ATOM 1461 O O . LYS A 1 109 ? -15.787 12.890 54.416 1.00 79.52 109 LYS A O 1
ATOM 1467 N N . SER A 1 110 ? -14.919 14.638 53.294 1.00 77.97 110 SER A N 1
ATOM 1468 C CA . SER A 1 110 ? -14.816 15.469 54.491 1.00 73.97 110 SER A CA 1
ATOM 1469 C C . SER A 1 110 ? -16.158 16.105 54.838 1.00 78.38 110 SER A C 1
ATOM 1470 O O . SER A 1 110 ? -16.687 15.907 55.938 1.00 86.34 110 SER A O 1
ATOM 1478 N N . GLU A 1 111 ? -16.724 16.878 53.909 1.00 73.93 111 GLU A N 1
ATOM 1479 C CA . GLU A 1 111 ? -18.004 17.533 54.155 1.00 73.66 111 GLU A CA 1
ATOM 1480 C C . GLU A 1 111 ? -19.104 16.507 54.408 1.00 77.22 111 GLU A C 1
ATOM 1481 O O . GLU A 1 111 ? -19.783 16.544 55.439 1.00 81.81 111 GLU A O 1
ATOM 1485 N N . LYS A 1 112 ? -19.305 15.589 53.463 1.00 75.63 112 LYS A N 1
ATOM 1486 C CA . LYS A 1 112 ? -20.245 14.484 53.638 1.00 73.65 112 LYS A CA 1
ATOM 1487 C C . LYS A 1 112 ? -21.692 14.969 53.687 1.00 73.76 112 LYS A C 1
ATOM 1488 O O . LYS A 1 112 ? -22.556 14.301 54.258 1.00 74.69 112 LYS A O 1
ATOM 1492 N N . THR A 1 113 ? -21.966 16.128 53.094 1.00 72.02 113 THR A N 1
ATOM 1493 C CA . THR A 1 113 ? -23.303 16.707 53.075 1.00 69.61 113 THR A CA 1
ATOM 1494 C C . THR A 1 113 ? -24.035 16.329 51.788 1.00 71.08 113 THR A C 1
ATOM 1495 O O . THR A 1 113 ? -23.442 15.859 50.814 1.00 71.28 113 THR A O 1
ATOM 1506 N N . GLU A 1 114 ? -25.358 16.531 51.804 1.00 63.43 114 GLU A N 1
ATOM 1507 C CA . GLU A 1 114 ? -26.165 16.281 50.613 1.00 63.33 114 GLU A CA 1
ATOM 1508 C C . GLU A 1 114 ? -25.721 17.163 49.452 1.00 62.94 114 GLU A C 1
ATOM 1509 O O . GLU A 1 114 ? -25.668 16.708 48.304 1.00 57.54 114 GLU A O 1
ATOM 1521 N N . ASP A 1 115 ? -25.410 18.432 49.729 1.00 67.94 115 ASP A N 1
ATOM 1522 C CA . ASP A 1 115 ? -24.918 19.316 48.677 1.00 70.62 115 ASP A CA 1
ATOM 1523 C C . ASP A 1 115 ? -23.643 18.762 48.049 1.00 74.16 115 ASP A C 1
ATOM 1524 O O . ASP A 1 115 ? -23.485 18.788 46.822 1.00 69.37 115 ASP A O 1
ATOM 1533 N N . ALA A 1 116 ? -22.724 18.250 48.872 1.00 73.48 116 ALA A N 1
ATOM 1534 C CA . ALA A 1 116 ? -21.501 17.650 48.344 1.00 65.18 116 ALA A CA 1
ATOM 1535 C C . ALA A 1 116 ? -21.824 16.479 47.424 1.00 61.93 116 ALA A C 1
ATOM 1536 O O . ALA A 1 116 ? -21.258 16.358 46.332 1.00 71.12 116 ALA A O 1
ATOM 1543 N N . LYS A 1 117 ? -22.730 15.597 47.857 1.00 55.20 117 LYS A N 1
ATOM 1544 C CA . LYS A 1 117 ? -23.162 14.494 47.003 1.00 57.61 117 LYS A CA 1
ATOM 1545 C C . LYS A 1 117 ? -23.659 15.006 45.658 1.00 61.93 117 LYS A C 1
ATOM 1546 O O . LYS A 1 117 ? -23.323 14.449 44.605 1.00 56.02 117 LYS A O 1
ATOM 1565 N N . LYS A 1 118 ? -24.464 16.069 45.673 1.00 64.59 118 LYS A N 1
ATOM 1566 C CA . LYS A 1 118 ? -24.987 16.618 44.428 1.00 69.20 118 LYS A CA 1
ATOM 1567 C C . LYS A 1 118 ? -23.871 17.224 43.587 1.00 70.21 118 LYS A C 1
ATOM 1568 O O . LYS A 1 118 ? -23.853 17.065 42.360 1.00 71.07 118 LYS A O 1
ATOM 1577 N N . ALA A 1 119 ? -22.920 17.904 44.230 1.00 66.12 119 ALA A N 1
ATOM 1578 C CA . ALA A 1 119 ? -21.839 18.540 43.486 1.00 63.31 119 ALA A CA 1
ATOM 1579 C C . ALA A 1 119 ? -20.966 17.503 42.789 1.00 59.42 119 ALA A C 1
ATOM 1580 O O . ALA A 1 119 ? -20.591 17.680 41.624 1.00 49.53 119 ALA A O 1
ATOM 1587 N N . VAL A 1 120 ? -20.632 16.414 43.486 1.00 51.37 120 VAL A N 1
ATOM 1588 C CA . VAL A 1 120 ? -19.796 15.369 42.894 1.00 51.50 120 VAL A CA 1
ATOM 1589 C C . VAL A 1 120 ? -20.448 14.816 41.636 1.00 54.71 120 VAL A C 1
ATOM 1590 O O . VAL A 1 120 ? -19.825 14.746 40.569 1.00 52.78 120 VAL A O 1
ATOM 1603 N N . LYS A 1 121 ? -21.704 14.378 41.751 1.00 54.49 121 LYS A N 1
ATOM 1604 C CA . LYS A 1 121 ? -22.413 13.844 40.595 1.00 54.01 121 LYS A CA 1
ATOM 1605 C C . LYS A 1 121 ? -22.400 14.822 39.427 1.00 61.04 121 LYS A C 1
ATOM 1606 O O . LYS A 1 121 ? -22.384 14.405 38.263 1.00 58.39 121 LYS A O 1
ATOM 1613 N N . LEU A 1 122 ? -22.373 16.121 39.716 1.00 61.58 122 LEU A N 1
ATOM 1614 C CA . LEU A 1 122 ? -22.533 17.125 38.675 1.00 50.07 122 LEU A CA 1
ATOM 1615 C C . LEU A 1 122 ? -21.210 17.503 38.011 1.00 57.81 122 LEU A C 1
ATOM 1616 O O . LEU A 1 122 ? -21.208 17.916 36.845 1.00 59.55 122 LEU A O 1
ATOM 1632 N N . VAL A 1 123 ? -20.081 17.351 38.707 1.00 51.28 123 VAL A N 1
ATOM 1633 C CA . VAL A 1 123 ? -18.801 17.698 38.096 1.00 56.30 123 VAL A CA 1
ATOM 1634 C C . VAL A 1 123 ? -18.347 16.599 37.143 1.00 50.69 123 VAL A C 1
ATOM 1635 O O . VAL A 1 123 ? -17.753 16.880 36.097 1.00 45.79 123 VAL A O 1
ATOM 1648 N N . GLN A 1 124 ? -18.619 15.333 37.483 1.00 54.05 124 GLN A N 1
ATOM 1649 C CA . GLN A 1 124 ? -18.246 14.230 36.604 1.00 60.03 124 GLN A CA 1
ATOM 1650 C C . GLN A 1 124 ? -19.121 14.172 35.361 1.00 55.39 124 GLN A C 1
ATOM 1651 O O . GLN A 1 124 ? -18.706 13.592 34.352 1.00 50.92 124 GLN A O 1
ATOM 1665 N N . GLU A 1 125 ? -20.319 14.755 35.408 1.00 52.75 125 GLU A N 1
ATOM 1666 C CA . GLU A 1 125 ? -21.081 14.954 34.182 1.00 55.99 125 GLU A CA 1
ATOM 1667 C C . GLU A 1 125 ? -20.504 16.102 33.363 1.00 53.81 125 GLU A C 1
ATOM 1668 O O . GLU A 1 125 ? -20.564 16.074 32.129 1.00 53.25 125 GLU A O 1
ATOM 1680 N N . ALA A 1 126 ? -19.936 17.112 34.028 1.00 49.40 126 ALA A N 1
ATOM 1681 C CA . ALA A 1 126 ? -19.264 18.187 33.308 1.00 47.29 126 ALA A CA 1
ATOM 1682 C C . ALA A 1 126 ? -17.968 17.691 32.680 1.00 50.18 126 ALA A C 1
ATOM 1683 O O . ALA A 1 126 ? -17.616 18.093 31.565 1.00 43.90 126 ALA A O 1
ATOM 1690 N N . TYR A 1 127 ? -17.250 16.815 33.385 1.00 45.68 127 TYR A N 1
ATOM 1691 C CA . TYR A 1 127 ? -16.055 16.196 32.822 1.00 50.85 127 TYR A CA 1
ATOM 1692 C C . TYR A 1 127 ? -16.407 15.275 31.661 1.00 59.19 127 TYR A C 1
ATOM 1693 O O . TYR A 1 127 ? -15.701 15.249 30.646 1.00 64.92 127 TYR A O 1
ATOM 1711 N N . LYS A 1 128 ? -17.488 14.506 31.796 1.00 59.70 128 LYS A N 1
ATOM 1712 C CA . LYS A 1 128 ? -17.913 13.630 30.708 1.00 55.74 128 LYS A CA 1
ATOM 1713 C C . LYS A 1 128 ? -18.279 14.433 29.467 1.00 50.46 128 LYS A C 1
ATOM 1714 O O . LYS A 1 128 ? -17.932 14.048 28.344 1.00 47.68 128 LYS A O 1
ATOM 1724 N N . ALA A 1 129 ? -18.981 15.554 29.647 1.00 45.30 129 ALA A N 1
ATOM 1725 C CA . ALA A 1 129 ? -19.367 16.372 28.503 1.00 42.49 129 ALA A CA 1
ATOM 1726 C C . ALA A 1 129 ? -18.148 17.002 27.839 1.00 49.17 129 ALA A C 1
ATOM 1727 O O . ALA A 1 129 ? -18.043 17.012 26.607 1.00 50.80 129 ALA A O 1
ATOM 1734 N N . ALA A 1 130 ? -17.218 17.534 28.637 1.00 46.74 130 ALA A N 1
ATOM 1735 C CA . ALA A 1 130 ? -16.021 18.147 28.069 1.00 42.69 130 ALA A CA 1
ATOM 1736 C C . ALA A 1 130 ? -15.175 17.120 27.327 1.00 42.96 130 ALA A C 1
ATOM 1737 O O . ALA A 1 130 ? -14.607 17.420 26.269 1.00 39.07 130 ALA A O 1
ATOM 1744 N N . GLN A 1 131 ? -15.071 15.904 27.870 1.00 41.41 131 GLN A N 1
ATOM 1745 C CA . GLN A 1 131 ? -14.313 14.852 27.199 1.00 44.27 131 GLN A CA 1
ATOM 1746 C C . GLN A 1 131 ? -14.928 14.511 25.848 1.00 51.03 131 GLN A C 1
ATOM 1747 O O . GLN A 1 131 ? -14.224 14.426 24.835 1.00 52.88 131 GLN A O 1
ATOM 1756 N N . ARG A 1 132 ? -16.246 14.297 25.818 1.00 48.71 132 ARG A N 1
ATOM 1757 C CA . ARG A 1 132 ? -16.917 13.990 24.559 1.00 42.69 132 ARG A CA 1
ATOM 1758 C C . ARG A 1 132 ? -16.690 15.096 23.538 1.00 41.40 132 ARG A C 1
ATOM 1759 O O . ARG A 1 132 ? -16.363 14.827 22.376 1.00 49.52 132 ARG A O 1
ATOM 1766 N N . ALA A 1 133 ? -16.858 16.352 23.957 1.00 34.90 133 ALA A N 1
ATOM 1767 C CA . ALA A 1 133 ? -16.640 17.468 23.043 1.00 32.74 133 ALA A CA 1
ATOM 1768 C C . ALA A 1 133 ? -15.212 17.474 22.518 1.00 43.09 133 ALA A C 1
ATOM 1769 O O . ALA A 1 133 ? -14.975 17.782 21.345 1.00 40.49 133 ALA A O 1
ATOM 1776 N N . ILE A 1 134 ? -14.247 17.132 23.372 1.00 46.61 134 ILE A N 1
ATOM 1777 C CA . ILE A 1 134 ? -12.853 17.073 22.941 1.00 46.19 134 ILE A CA 1
ATOM 1778 C C . ILE A 1 134 ? -12.669 15.970 21.906 1.00 49.40 134 ILE A C 1
ATOM 1779 O O . ILE A 1 134 ? -12.118 16.197 20.822 1.00 49.45 134 ILE A O 1
ATOM 1795 N N . GLU A 1 135 ? -13.144 14.763 22.218 1.00 48.80 135 GLU A N 1
ATOM 1796 C CA . GLU A 1 135 ? -12.982 13.642 21.298 1.00 46.74 135 GLU A CA 1
ATOM 1797 C C . GLU A 1 135 ? -13.629 13.943 19.951 1.00 52.23 135 GLU A C 1
ATOM 1798 O O . GLU A 1 135 ? -13.037 13.691 18.895 1.00 52.39 135 GLU A O 1
ATOM 1805 N N . ALA A 1 136 ? -14.848 14.483 19.970 1.00 51.81 136 ALA A N 1
ATOM 1806 C CA . ALA A 1 136 ? -15.521 14.816 18.718 1.00 50.22 136 ALA A CA 1
ATOM 1807 C C . ALA A 1 136 ? -14.718 15.833 17.919 1.00 53.60 136 ALA A C 1
ATOM 1808 O O . ALA A 1 136 ? -14.547 15.684 16.702 1.00 60.77 136 ALA A O 1
ATOM 1815 N N . ALA A 1 137 ? -14.210 16.874 18.584 1.00 48.70 137 ALA A N 1
ATOM 1816 C CA . ALA A 1 137 ? -13.438 17.894 17.883 1.00 48.34 137 ALA A CA 1
ATOM 1817 C C . ALA A 1 137 ? -12.180 17.301 17.263 1.00 46.17 137 ALA A C 1
ATOM 1818 O O . ALA A 1 137 ? -11.768 17.704 16.170 1.00 50.85 137 ALA A O 1
ATOM 1825 N N . LYS A 1 138 ? -11.548 16.349 17.953 1.00 44.86 138 LYS A N 1
ATOM 1826 C CA . LYS A 1 138 ? -10.377 15.688 17.391 1.00 51.39 138 LYS A CA 1
ATOM 1827 C C . LYS A 1 138 ? -10.752 14.809 16.205 1.00 54.25 138 LYS A C 1
ATOM 1828 O O . LYS A 1 138 ? -9.944 14.636 15.284 1.00 49.54 138 LYS A O 1
ATOM 1847 N N . ARG A 1 139 ? -11.967 14.253 16.201 1.00 49.84 139 ARG A N 1
ATOM 1848 C CA . ARG A 1 139 ? -12.393 13.424 15.080 1.00 52.05 139 ARG A CA 1
ATOM 1849 C C . ARG A 1 139 ? -12.578 14.248 13.811 1.00 52.41 139 ARG A C 1
ATOM 1850 O O . ARG A 1 139 ? -12.418 13.720 12.704 1.00 53.70 139 ARG A O 1
ATOM 1871 N N . THR A 1 140 ? -12.903 15.536 13.945 1.00 46.29 140 THR A N 1
ATOM 1872 C CA . THR A 1 140 ? -13.051 16.386 12.767 1.00 48.80 140 THR A CA 1
ATOM 1873 C C . THR A 1 140 ? -11.704 16.709 12.134 1.00 48.98 140 THR A C 1
ATOM 1874 O O . THR A 1 140 ? -11.630 16.928 10.921 1.00 57.76 140 THR A O 1
ATOM 1885 N N . GLY A 1 141 ? -10.636 16.745 12.928 1.00 48.27 141 GLY A N 1
ATOM 1886 C CA . GLY A 1 141 ? -9.341 17.158 12.436 1.00 49.03 141 GLY A CA 1
ATOM 1887 C C . GLY A 1 141 ? -9.180 18.652 12.264 1.00 54.94 141 GLY A C 1
ATOM 1888 O O . GLY A 1 141 ? -8.083 19.101 11.907 1.00 60.87 141 GLY A O 1
ATOM 1892 N N . THR A 1 142 ? -10.229 19.437 12.514 1.00 50.38 142 THR A N 1
ATOM 1893 C CA . THR A 1 142 ? -10.175 20.881 12.328 1.00 47.71 142 THR A CA 1
ATOM 1894 C C . THR A 1 142 ? -9.652 21.539 13.600 1.00 57.44 142 THR A C 1
ATOM 1895 O O . THR A 1 142 ? -10.294 21.419 14.650 1.00 63.29 142 THR A O 1
ATOM 1906 N N . PRO A 1 143 ? -8.512 22.233 13.556 1.00 58.24 143 PRO A N 1
ATOM 1907 C CA . PRO A 1 143 ? -7.998 22.856 14.789 1.00 58.85 143 PRO A CA 1
ATOM 1908 C C . PRO A 1 143 ? -8.976 23.808 15.454 1.00 51.59 143 PRO A C 1
ATOM 1909 O O . PRO A 1 143 ? -9.077 23.817 16.687 1.00 51.60 143 PRO A O 1
ATOM 1920 N N . ASP A 1 144 ? -9.692 24.624 14.674 1.00 50.53 144 ASP A N 1
ATOM 1921 C CA . ASP A 1 144 ? -10.597 25.606 15.263 1.00 52.02 144 ASP A CA 1
ATOM 1922 C C . ASP A 1 144 ? -11.719 24.936 16.046 1.00 46.56 144 ASP A C 1
ATOM 1923 O O . ASP A 1 144 ? -12.207 25.495 17.035 1.00 39.78 144 ASP A O 1
ATOM 1932 N N . VAL A 1 145 ? -12.156 23.751 15.613 1.00 43.91 145 VAL A N 1
ATOM 1933 C CA . VAL A 1 145 ? -13.143 23.009 16.389 1.00 39.98 145 VAL A CA 1
ATOM 1934 C C . VAL A 1 145 ? -12.509 22.482 17.667 1.00 47.12 145 VAL A C 1
ATOM 1935 O O . VAL A 1 145 ? -13.180 22.361 18.700 1.00 41.89 145 VAL A O 1
ATOM 1948 N N . ILE A 1 146 ? -11.216 22.159 17.624 1.00 42.35 146 ILE A N 1
ATOM 1949 C CA . ILE A 1 146 ? -10.522 21.732 18.832 1.00 41.36 146 ILE A CA 1
ATOM 1950 C C . ILE A 1 146 ? -10.334 22.914 19.774 1.00 40.20 146 ILE A C 1
ATOM 1951 O O . ILE A 1 146 ? -10.535 22.794 20.989 1.00 34.68 146 ILE A O 1
ATOM 1967 N N . LYS A 1 147 ? -9.966 24.078 19.231 1.00 34.40 147 LYS A N 1
ATOM 1968 C CA . LYS A 1 147 ? -9.917 25.288 20.045 1.00 41.36 147 LYS A CA 1
ATOM 1969 C C . LYS A 1 147 ? -11.223 25.491 20.797 1.00 43.54 147 LYS A C 1
ATOM 1970 O O . LYS A 1 147 ? -11.224 25.894 21.967 1.00 40.18 147 LYS A O 1
ATOM 1977 N N . LEU A 1 148 ? -12.348 25.207 20.142 1.00 43.24 148 LEU A N 1
ATOM 1978 C CA . LEU A 1 148 ? -13.641 25.384 20.790 1.00 48.39 148 LEU A CA 1
ATOM 1979 C C . LEU A 1 148 ? -13.818 24.399 21.940 1.00 40.03 148 LEU A C 1
ATOM 1980 O O . LEU A 1 148 ? -14.144 24.798 23.064 1.00 46.27 148 LEU A O 1
ATOM 1996 N N . ALA A 1 149 ? -13.611 23.106 21.677 1.00 34.23 149 ALA A N 1
ATOM 1997 C CA . ALA A 1 149 ? -13.714 22.106 22.736 1.00 37.33 149 ALA A CA 1
ATOM 1998 C C . ALA A 1 149 ? -12.853 22.482 23.935 1.00 41.96 149 ALA A C 1
ATOM 1999 O O . ALA A 1 149 ? -13.265 22.305 25.088 1.00 47.07 149 ALA A O 1
ATOM 2006 N N . ILE A 1 150 ? -11.650 22.999 23.682 1.00 40.58 150 ILE A N 1
ATOM 2007 C CA . ILE A 1 150 ? -10.790 23.453 24.771 1.00 42.88 150 ILE A CA 1
ATOM 2008 C C . ILE A 1 150 ? -11.458 24.597 25.522 1.00 41.53 150 ILE A C 1
ATOM 2009 O O . ILE A 1 150 ? -11.544 24.587 26.756 1.00 43.41 150 ILE A O 1
ATOM 2025 N N . LYS A 1 151 ? -11.951 25.597 24.787 1.00 41.05 151 LYS A N 1
ATOM 2026 C CA . LYS A 1 151 ? -12.584 26.747 25.425 1.00 41.70 151 LYS A CA 1
ATOM 2027 C C . LYS A 1 151 ? -13.725 26.309 26.336 1.00 45.71 151 LYS A C 1
ATOM 2028 O O . LYS A 1 151 ? -13.851 26.788 27.469 1.00 39.26 151 LYS A O 1
ATOM 2038 N N . LEU A 1 152 ? -14.573 25.399 25.853 1.00 46.53 152 LEU A N 1
ATOM 2039 C CA . LEU A 1 152 ? -15.692 24.925 26.660 1.00 46.90 152 LEU A CA 1
ATOM 2040 C C . LEU A 1 152 ? -15.207 24.190 27.905 1.00 48.49 152 LEU A C 1
ATOM 2041 O O . LEU A 1 152 ? -15.778 24.349 28.990 1.00 50.69 152 LEU A O 1
ATOM 2057 N N . ALA A 1 153 ? -14.156 23.378 27.768 1.00 42.76 153 ALA A N 1
ATOM 2058 C CA . ALA A 1 153 ? -13.609 22.676 28.925 1.00 39.51 153 ALA A CA 1
ATOM 2059 C C . ALA A 1 153 ? -13.102 23.657 29.974 1.00 40.26 153 ALA A C 1
ATOM 2060 O O . ALA A 1 153 ? -13.198 23.394 31.180 1.00 40.67 153 ALA A O 1
ATOM 2067 N N . LYS A 1 154 ? -12.542 24.788 29.537 1.00 43.93 154 LYS A N 1
ATOM 2068 C CA . LYS A 1 154 ? -12.158 25.841 30.472 1.00 46.18 154 LYS A CA 1
ATOM 2069 C C . LYS A 1 154 ? -13.372 26.354 31.239 1.00 46.81 154 LYS A C 1
ATOM 2070 O O . LYS A 1 154 ? -13.346 26.464 32.469 1.00 43.52 154 LYS A O 1
ATOM 2089 N N . LEU A 1 155 ? -14.446 26.687 30.517 1.00 50.35 155 LEU A N 1
ATOM 2090 C CA . LEU A 1 155 ? -15.661 27.166 31.168 1.00 49.67 155 LEU A CA 1
ATOM 2091 C C . LEU A 1 155 ? -16.208 26.129 32.141 1.00 47.87 155 LEU A C 1
ATOM 2092 O O . LEU A 1 155 ? -16.628 26.470 33.254 1.00 52.72 155 LEU A O 1
ATOM 2108 N N . ALA A 1 156 ? -16.214 24.856 31.739 1.00 43.99 156 ALA A N 1
ATOM 2109 C CA . ALA A 1 156 ? -16.696 23.799 32.620 1.00 42.97 156 ALA A CA 1
ATOM 2110 C C . ALA A 1 156 ? -15.830 23.679 33.868 1.00 47.17 156 ALA A C 1
ATOM 2111 O O . ALA A 1 156 ? -16.335 23.387 34.958 1.00 46.62 156 ALA A O 1
ATOM 2118 N N . ALA A 1 157 ? -14.521 23.889 33.725 1.00 46.98 157 ALA A N 1
ATOM 2119 C CA . ALA A 1 157 ? -13.616 23.760 34.863 1.00 40.76 157 ALA A CA 1
ATOM 2120 C C . ALA A 1 157 ? -13.856 24.863 35.888 1.00 43.79 157 ALA A C 1
ATOM 2121 O O . ALA A 1 157 ? -13.990 24.591 37.087 1.00 43.42 157 ALA A O 1
ATOM 2128 N N . ARG A 1 158 ? -13.895 26.121 35.439 1.00 45.17 158 ARG A N 1
ATOM 2129 C CA . ARG A 1 158 ? -14.144 27.232 36.354 1.00 50.33 158 ARG A CA 1
ATOM 2130 C C . ARG A 1 158 ? -15.492 27.074 37.042 1.00 54.69 158 ARG A C 1
ATOM 2131 O O . ARG A 1 158 ? -15.602 27.217 38.263 1.00 58.41 158 ARG A O 1
ATOM 2152 N N . ALA A 1 159 ? -16.536 26.798 36.262 1.00 60.59 159 ALA A N 1
ATOM 2153 C CA . ALA A 1 159 ? -17.863 26.642 36.839 1.00 55.86 159 ALA A CA 1
ATOM 2154 C C . ALA A 1 159 ? -17.918 25.455 37.791 1.00 57.95 159 ALA A C 1
ATOM 2155 O O . ALA A 1 159 ? -18.727 25.449 38.726 1.00 67.20 159 ALA A O 1
ATOM 2162 N N . ALA A 1 160 ? -17.070 24.446 37.574 1.00 47.38 160 ALA A N 1
ATOM 2163 C CA . ALA A 1 160 ? -16.980 23.344 38.527 1.00 49.56 160 ALA A CA 1
ATOM 2164 C C . ALA A 1 160 ? -16.274 23.773 39.808 1.00 50.20 160 ALA A C 1
ATOM 2165 O O . ALA A 1 160 ? -16.592 23.267 40.889 1.00 46.01 160 ALA A O 1
ATOM 2172 N N . LEU A 1 161 ? -15.310 24.692 39.704 1.00 49.74 161 LEU A N 1
ATOM 2173 C CA . LEU A 1 161 ? -14.652 25.223 40.895 1.00 49.87 161 LEU A CA 1
ATOM 2174 C C . LEU A 1 161 ? -15.639 25.966 41.786 1.00 53.67 161 LEU A C 1
ATOM 2175 O O . LEU A 1 161 ? -15.626 25.799 43.012 1.00 50.01 161 LEU A O 1
ATOM 2191 N N . GLU A 1 162 ? -16.493 26.806 41.195 1.00 56.96 162 GLU A N 1
ATOM 2192 C CA . GLU A 1 162 ? -17.456 27.558 41.991 1.00 60.78 162 GLU A CA 1
ATOM 2193 C C . GLU A 1 162 ? -18.389 26.621 42.747 1.00 61.53 162 GLU A C 1
ATOM 2194 O O . GLU A 1 162 ? -18.716 26.866 43.914 1.00 64.71 162 GLU A O 1
ATOM 2206 N N . VAL A 1 163 ? -18.834 25.544 42.094 1.00 54.68 163 VAL A N 1
ATOM 2207 C CA . VAL A 1 163 ? -19.632 24.529 42.779 1.00 54.62 163 VAL A CA 1
ATOM 2208 C C . VAL A 1 163 ? -18.858 23.963 43.961 1.00 55.51 163 VAL A C 1
ATOM 2209 O O . VAL A 1 163 ? -19.382 23.853 45.076 1.00 54.37 163 VAL A O 1
ATOM 2222 N N . ILE A 1 164 ? -17.597 23.594 43.732 1.00 50.82 164 ILE A N 1
ATOM 2223 C CA . ILE A 1 164 ? -16.764 23.081 44.816 1.00 51.27 164 ILE A CA 1
ATOM 2224 C C . ILE A 1 164 ? -16.693 24.098 45.948 1.00 55.38 164 ILE A C 1
ATOM 2225 O O . ILE A 1 164 ? -16.888 23.761 47.122 1.00 55.53 164 ILE A O 1
ATOM 2237 N N . LYS A 1 165 ? -16.449 25.366 45.610 1.00 58.07 165 LYS A N 1
ATOM 2238 C CA . LYS A 1 165 ? -16.348 26.397 46.638 1.00 58.37 165 LYS A CA 1
ATOM 2239 C C . LYS A 1 165 ? -17.652 26.533 47.414 1.00 59.34 165 LYS A C 1
ATOM 2240 O O . LYS A 1 165 ? -17.666 26.441 48.646 1.00 59.08 165 LYS A O 1
ATOM 2259 N N . ARG A 1 166 ? -18.761 26.754 46.708 1.00 62.46 166 ARG A N 1
ATOM 2260 C CA . ARG A 1 166 ? -20.050 27.045 47.329 1.00 61.89 166 ARG A CA 1
ATOM 2261 C C . ARG A 1 166 ? -21.110 26.065 46.800 1.00 52.62 166 ARG A C 1
ATOM 2262 O O . ARG A 1 166 ? -21.993 26.442 46.039 1.00 54.76 166 ARG A O 1
ATOM 2275 N N . PRO A 1 167 ? -21.023 24.796 47.223 1.00 51.02 167 PRO A N 1
ATOM 2276 C CA . PRO A 1 167 ? -22.034 23.823 46.751 1.00 57.35 167 PRO A CA 1
ATOM 2277 C C . PRO A 1 167 ? -23.452 24.173 47.158 1.00 72.62 167 PRO A C 1
ATOM 2278 O O . PRO A 1 167 ? -24.397 23.735 46.488 1.00 76.94 167 PRO A O 1
ATOM 2289 N N . LYS A 1 168 ? -23.637 24.951 48.227 1.00 77.80 168 LYS A N 1
ATOM 2290 C CA . LYS A 1 168 ? -24.986 25.298 48.661 1.00 87.77 168 LYS A CA 1
ATOM 2291 C C . LYS A 1 168 ? -25.641 26.281 47.699 1.00 96.36 168 LYS A C 1
ATOM 2292 O O . LYS A 1 168 ? -26.845 26.189 47.436 1.00 103.26 168 LYS A O 1
ATOM 2296 N N . SER A 1 169 ? -24.867 27.220 47.160 1.00 92.96 169 SER A N 1
ATOM 2297 C CA . SER A 1 169 ? -25.428 28.249 46.295 1.00 88.85 169 SER A CA 1
ATOM 2298 C C . SER A 1 169 ? -26.131 27.623 45.097 1.00 87.96 169 SER A C 1
ATOM 2299 O O . SER A 1 169 ? -25.552 26.799 44.382 1.00 87.48 169 SER A O 1
ATOM 2307 N N . GLU A 1 170 ? -27.389 28.017 44.885 1.00 89.37 170 GLU A N 1
ATOM 2308 C CA . GLU A 1 170 ? -28.134 27.551 43.721 1.00 89.32 170 GLU A CA 1
ATOM 2309 C C . GLU A 1 170 ? -27.729 28.288 42.452 1.00 83.98 170 GLU A C 1
ATOM 2310 O O . GLU A 1 170 ? -27.747 27.697 41.367 1.00 81.59 170 GLU A O 1
ATOM 2322 N N . GLU A 1 171 ? -27.373 29.569 42.562 1.00 84.30 171 GLU A N 1
ATOM 2323 C CA . GLU A 1 171 ? -26.898 30.308 41.396 1.00 85.76 171 GLU A CA 1
ATOM 2324 C C . GLU A 1 171 ? -25.690 29.614 40.781 1.00 80.55 171 GLU A C 1
ATOM 2325 O O . GLU A 1 171 ? -25.641 29.377 39.569 1.00 72.22 171 GLU A O 1
ATOM 2337 N N . VAL A 1 172 ? -24.704 29.277 41.615 1.00 81.60 172 VAL A N 1
ATOM 2338 C CA . VAL A 1 172 ? -23.521 28.561 41.145 1.00 79.68 172 VAL A CA 1
ATOM 2339 C C . VAL A 1 172 ? -23.921 27.243 40.492 1.00 73.38 172 VAL A C 1
ATOM 2340 O O . VAL A 1 172 ? -23.468 26.911 39.391 1.00 67.56 172 VAL A O 1
ATOM 2353 N N . ASN A 1 173 ? -24.778 26.470 41.165 1.00 73.63 173 ASN A N 1
ATOM 2354 C CA . ASN A 1 173 ? -25.136 25.146 40.663 1.00 71.68 173 ASN A CA 1
ATOM 2355 C C . ASN A 1 173 ? -25.850 25.241 39.319 1.00 69.85 173 ASN A C 1
ATOM 2356 O O . ASN A 1 173 ? -25.569 24.460 38.401 1.00 67.56 173 ASN A O 1
ATOM 2367 N N . GLU A 1 174 ? -26.772 26.197 39.180 1.00 65.68 174 GLU A N 1
ATOM 2368 C CA . GLU A 1 174 ? -27.480 26.350 37.913 1.00 68.44 174 GLU A CA 1
ATOM 2369 C C . GLU A 1 174 ? -26.541 26.792 36.798 1.00 58.72 174 GLU A C 1
ATOM 2370 O O . GLU A 1 174 ? -26.740 26.414 35.638 1.00 56.72 174 GLU A O 1
ATOM 2382 N N . ALA A 1 175 ? -25.517 27.583 37.126 1.00 55.34 175 ALA A N 1
ATOM 2383 C CA . ALA A 1 175 ? -24.588 28.053 36.104 1.00 60.27 175 ALA A CA 1
ATOM 2384 C C . ALA A 1 175 ? -23.901 26.887 35.404 1.00 61.58 175 ALA A C 1
ATOM 2385 O O . ALA A 1 175 ? -23.746 26.894 34.178 1.00 62.75 175 ALA A O 1
ATOM 2392 N N . LEU A 1 176 ? -23.485 25.871 36.164 1.00 57.26 176 LEU A N 1
ATOM 2393 C CA . LEU A 1 176 ? -22.844 24.711 35.550 1.00 60.03 176 LEU A CA 1
ATOM 2394 C C . LEU A 1 176 ? -23.843 23.885 34.752 1.00 58.95 176 LEU A C 1
ATOM 2395 O O . LEU A 1 176 ? -23.520 23.394 33.664 1.00 63.79 176 LEU A O 1
ATOM 2411 N N . LYS A 1 177 ? -25.057 23.711 35.279 1.00 58.50 177 LYS A N 1
ATOM 2412 C CA . LYS A 1 177 ? -26.104 23.030 34.523 1.00 56.10 177 LYS A CA 1
ATOM 2413 C C . LYS A 1 177 ? -26.264 23.636 33.135 1.00 54.80 177 LYS A C 1
ATOM 2414 O O . LYS A 1 177 ? -26.422 22.912 32.145 1.00 52.96 177 LYS A O 1
ATOM 2421 N N . LYS A 1 178 ? -26.224 24.966 33.044 1.00 56.57 178 LYS A N 1
ATOM 2422 C CA . LYS A 1 178 ? -26.315 25.622 31.744 1.00 60.23 178 LYS A CA 1
ATOM 2423 C C . LYS A 1 178 ? -25.129 25.246 30.863 1.00 66.68 178 LYS A C 1
ATOM 2424 O O . LYS A 1 178 ? -25.297 24.898 29.689 1.00 69.68 178 LYS A O 1
ATOM 2431 N N . ILE A 1 179 ? -23.919 25.302 31.423 1.00 66.49 179 ILE A N 1
ATOM 2432 C CA . ILE A 1 179 ? -22.715 25.014 30.645 1.00 59.34 179 ILE A CA 1
ATOM 2433 C C . ILE A 1 179 ? -22.740 23.577 30.137 1.00 52.82 179 ILE A C 1
ATOM 2434 O O . ILE A 1 179 ? -22.487 23.314 28.956 1.00 50.67 179 ILE A O 1
ATOM 2450 N N . VAL A 1 180 ? -23.028 22.624 31.026 1.00 50.02 180 VAL A N 1
ATOM 2451 C CA . VAL A 1 180 ? -23.024 21.217 30.630 1.00 51.57 180 VAL A CA 1
ATOM 2452 C C . VAL A 1 180 ? -24.013 20.986 29.497 1.00 61.93 180 VAL A C 1
ATOM 2453 O O . VAL A 1 180 ? -23.702 20.321 28.502 1.00 69.72 180 VAL A O 1
ATOM 2466 N N . LYS A 1 181 ? -25.225 21.529 29.633 1.00 58.06 181 LYS A N 1
ATOM 2467 C CA . LYS A 1 181 ? -26.208 21.396 28.565 1.00 59.50 181 LYS A CA 1
ATOM 2468 C C . LYS A 1 181 ? -25.667 21.963 27.257 1.00 59.14 181 LYS A C 1
ATOM 2469 O O . LYS A 1 181 ? -25.692 21.292 26.219 1.00 57.88 181 LYS A O 1
ATOM 2476 N N . ALA A 1 182 ? -25.143 23.192 27.297 1.00 60.95 182 ALA A N 1
ATOM 2477 C CA . ALA A 1 182 ? -24.629 23.826 26.084 1.00 59.00 182 ALA A CA 1
ATOM 2478 C C . ALA A 1 182 ? -23.562 22.968 25.415 1.00 58.89 182 ALA A C 1
ATOM 2479 O O . ALA A 1 182 ? -23.550 22.826 24.186 1.00 62.78 182 ALA A O 1
ATOM 2486 N N . ILE A 1 183 ? -22.645 22.403 26.203 1.00 52.95 183 ILE A N 1
ATOM 2487 C CA . ILE A 1 183 ? -21.613 21.532 25.644 1.00 53.36 183 ILE A CA 1
ATOM 2488 C C . ILE A 1 183 ? -22.254 20.339 24.943 1.00 54.12 183 ILE A C 1
ATOM 2489 O O . ILE A 1 183 ? -21.919 20.015 23.796 1.00 50.37 183 ILE A O 1
ATOM 2505 N N . GLN A 1 184 ? -23.192 19.673 25.622 1.00 56.03 184 GLN A N 1
ATOM 2506 C CA . GLN A 1 184 ? -23.891 18.537 25.026 1.00 57.47 184 GLN A CA 1
ATOM 2507 C C . GLN A 1 184 ? -24.598 18.938 23.737 1.00 54.48 184 GLN A C 1
ATOM 2508 O O . GLN A 1 184 ? -24.676 18.147 22.788 1.00 56.09 184 GLN A O 1
ATOM 2522 N N . GLU A 1 185 ? -25.131 20.160 23.691 1.00 51.05 185 GLU A N 1
ATOM 2523 C CA . GLU A 1 185 ? -25.779 20.650 22.478 1.00 54.43 185 GLU A CA 1
ATOM 2524 C C . GLU A 1 185 ? -24.764 20.873 21.363 1.00 56.61 185 GLU A C 1
ATOM 2525 O O . GLU A 1 185 ? -25.056 20.617 20.189 1.00 57.06 185 GLU A O 1
ATOM 2529 N N . ALA A 1 186 ? -23.568 21.355 21.711 1.00 53.42 186 ALA A N 1
ATOM 2530 C CA . ALA A 1 186 ? -22.536 21.572 20.704 1.00 45.47 186 ALA A CA 1
ATOM 2531 C C . ALA A 1 186 ? -22.067 20.253 20.106 1.00 43.16 186 ALA A C 1
ATOM 2532 O O . ALA A 1 186 ? -21.844 20.155 18.893 1.00 47.98 186 ALA A O 1
ATOM 2539 N N . VAL A 1 187 ? -21.917 19.223 20.941 1.00 43.78 187 VAL A N 1
ATOM 2540 C CA . VAL A 1 187 ? -21.492 17.915 20.448 1.00 44.77 187 VAL A CA 1
ATOM 2541 C C . VAL A 1 187 ? -22.496 17.390 19.426 1.00 49.27 187 VAL A C 1
ATOM 2542 O O . VAL A 1 187 ? -22.132 17.033 18.299 1.00 54.14 187 VAL A O 1
ATOM 2555 N N . GLU A 1 188 ? -23.777 17.348 19.803 1.00 55.49 188 GLU A N 1
ATOM 2556 C CA . GLU A 1 188 ? -24.811 16.871 18.889 1.00 55.97 188 GLU A CA 1
ATOM 2557 C C . GLU A 1 188 ? -24.820 17.683 17.599 1.00 54.42 188 GLU A C 1
ATOM 2558 O O . GLU A 1 188 ? -24.891 17.124 16.499 1.00 52.80 188 GLU A O 1
ATOM 2565 N N . SER A 1 189 ? -24.760 19.011 17.719 1.00 54.58 189 SER A N 1
ATOM 2566 C CA . SER A 1 189 ? -24.765 19.860 16.531 1.00 54.74 189 SER A CA 1
ATOM 2567 C C . SER A 1 189 ? -23.572 19.556 15.632 1.00 53.94 189 SER A C 1
ATOM 2568 O O . SER A 1 189 ? -23.718 19.455 14.407 1.00 56.26 189 SER A O 1
ATOM 2576 N N . LEU A 1 190 ? -22.382 19.409 16.217 1.00 55.26 190 LEU A N 1
ATOM 2577 C CA . LEU A 1 190 ? -21.207 19.053 15.428 1.00 56.10 190 LEU A CA 1
ATOM 2578 C C . LEU A 1 190 ? -21.444 17.765 14.653 1.00 50.03 190 LEU A C 1
ATOM 2579 O O . LEU A 1 190 ? -21.180 17.692 13.447 1.00 49.26 190 LEU A O 1
ATOM 2595 N N . ARG A 1 191 ? -21.938 16.729 15.335 1.00 44.81 191 ARG A N 1
ATOM 2596 C CA . ARG A 1 191 ? -22.243 15.475 14.655 1.00 50.72 191 ARG A CA 1
ATOM 2597 C C . ARG A 1 191 ? -23.239 15.694 13.524 1.00 50.41 191 ARG A C 1
ATOM 2598 O O . ARG A 1 191 ? -23.052 15.185 12.412 1.00 56.81 191 ARG A O 1
ATOM 2608 N N . GLU A 1 192 ? -24.302 16.459 13.784 1.00 48.63 192 GLU A N 1
ATOM 2609 C CA . GLU A 1 192 ? -25.327 16.666 12.768 1.00 55.49 192 GLU A CA 1
ATOM 2610 C C . GLU A 1 192 ? -24.830 17.556 11.632 1.00 53.14 192 GLU A C 1
ATOM 2611 O O . GLU A 1 192 ? -25.234 17.367 10.478 1.00 52.72 192 GLU A O 1
ATOM 2623 N N . ALA A 1 193 ? -23.967 18.529 11.934 1.00 49.28 193 ALA A N 1
ATOM 2624 C CA . ALA A 1 193 ? -23.435 19.396 10.886 1.00 49.94 193 ALA A CA 1
ATOM 2625 C C . ALA A 1 193 ? -22.619 18.615 9.863 1.00 46.34 193 ALA A C 1
ATOM 2626 O O . ALA A 1 193 ? -22.473 19.059 8.719 1.00 44.47 193 ALA A O 1
ATOM 2633 N N . GLU A 1 194 ? -22.070 17.466 10.253 1.00 52.31 194 GLU A N 1
ATOM 2634 C CA . GLU A 1 194 ? -21.291 16.628 9.350 1.00 60.03 194 GLU A CA 1
ATOM 2635 C C . GLU A 1 194 ? -22.058 15.415 8.848 1.00 68.03 194 GLU A C 1
ATOM 2636 O O . GLU A 1 194 ? -21.843 14.993 7.708 1.00 75.12 194 GLU A O 1
ATOM 2648 N N . GLU A 1 195 ? -22.941 14.843 9.665 1.00 71.77 195 GLU A N 1
ATOM 2649 C CA . GLU A 1 195 ? -23.611 13.599 9.311 1.00 74.14 195 GLU A CA 1
ATOM 2650 C C . GLU A 1 195 ? -24.954 13.802 8.626 1.00 70.70 195 GLU A C 1
ATOM 2651 O O . GLU A 1 195 ? -25.400 12.905 7.901 1.00 66.41 195 GLU A O 1
ATOM 2663 N N . SER A 1 196 ? -25.608 14.943 8.831 1.00 73.02 196 SER A N 1
ATOM 2664 C CA . SER A 1 196 ? -26.991 15.090 8.401 1.00 76.36 196 SER A CA 1
ATOM 2665 C C . SER A 1 196 ? -27.136 14.812 6.908 1.00 83.92 196 SER A C 1
ATOM 2666 O O . SER A 1 196 ? -26.210 15.014 6.117 1.00 76.87 196 SER A O 1
ATOM 2674 N N . GLY A 1 197 ? -28.321 14.340 6.532 1.00 99.55 197 GLY A N 1
ATOM 2675 C CA . GLY A 1 197 ? -28.610 13.995 5.157 1.00 102.21 197 GLY A CA 1
ATOM 2676 C C . GLY A 1 197 ? -28.952 15.186 4.285 1.00 102.64 197 GLY A C 1
ATOM 2677 O O . GLY A 1 197 ? -28.495 15.261 3.143 1.00 104.52 197 GLY A O 1
ATOM 2681 N N . ASP A 1 198 ? -29.754 16.131 4.807 1.00 102.43 198 ASP A N 1
ATOM 2682 C CA . ASP A 1 198 ? -30.208 17.257 4.000 1.00 101.89 198 ASP A CA 1
ATOM 2683 C C . ASP A 1 198 ? -29.484 18.542 4.404 1.00 96.29 198 ASP A C 1
ATOM 2684 O O . ASP A 1 198 ? -29.045 18.680 5.550 1.00 96.02 198 ASP A O 1
ATOM 2693 N N . PRO A 1 199 ? -29.335 19.502 3.482 1.00 91.55 199 PRO A N 1
ATOM 2694 C CA . PRO A 1 199 ? -28.531 20.695 3.798 1.00 81.45 199 PRO A CA 1
ATOM 2695 C C . PRO A 1 199 ? -29.174 21.615 4.818 1.00 66.87 199 PRO A C 1
ATOM 2696 O O . PRO A 1 199 ? -28.452 22.321 5.532 1.00 68.52 199 PRO A O 1
ATOM 2707 N N . GLU A 1 200 ? -30.507 21.651 4.894 1.00 58.99 200 GLU A N 1
ATOM 2708 C CA . GLU A 1 200 ? -31.168 22.562 5.823 1.00 66.70 200 GLU A CA 1
ATOM 2709 C C . GLU A 1 200 ? -30.791 22.248 7.266 1.00 64.38 200 GLU A C 1
ATOM 2710 O O . GLU A 1 200 ? -30.573 23.160 8.072 1.00 64.56 200 GLU A O 1
ATOM 2714 N N . LYS A 1 201 ? -30.709 20.962 7.610 1.00 60.78 201 LYS A N 1
ATOM 2715 C CA . LYS A 1 201 ? -30.366 20.584 8.975 1.00 59.24 201 LYS A CA 1
ATOM 2716 C C . LYS A 1 201 ? -28.900 20.871 9.277 1.00 57.73 201 LYS A C 1
ATOM 2717 O O . LYS A 1 201 ? -28.563 21.297 10.388 1.00 52.11 201 LYS A O 1
ATOM 2721 N N . ARG A 1 202 ? -28.010 20.651 8.305 1.00 55.03 202 ARG A N 1
ATOM 2722 C CA . ARG A 1 202 ? -26.605 20.987 8.516 1.00 55.28 202 ARG A CA 1
ATOM 2723 C C . ARG A 1 202 ? -26.450 22.462 8.862 1.00 56.36 202 ARG A C 1
ATOM 2724 O O . ARG A 1 202 ? -25.845 22.813 9.881 1.00 58.13 202 ARG A O 1
ATOM 2745 N N . GLU A 1 203 ? -27.009 23.342 8.028 1.00 58.97 203 GLU A N 1
ATOM 2746 C CA . GLU A 1 203 ? -26.916 24.777 8.275 1.00 61.68 203 GLU A CA 1
ATOM 2747 C C . GLU A 1 203 ? -27.425 25.130 9.670 1.00 59.84 203 GLU A C 1
ATOM 2748 O O . GLU A 1 203 ? -26.769 25.865 10.417 1.00 62.73 203 GLU A O 1
ATOM 2752 N N . LYS A 1 204 ? -28.598 24.609 10.038 1.00 50.57 204 LYS A N 1
ATOM 2753 C CA . LYS A 1 204 ? -29.138 24.874 11.368 1.00 54.10 204 LYS A CA 1
ATOM 2754 C C . LYS A 1 204 ? -28.205 24.356 12.452 1.00 54.42 204 LYS A C 1
ATOM 2755 O O . LYS A 1 204 ? -28.061 24.981 13.508 1.00 56.48 204 LYS A O 1
ATOM 2762 N N . ALA A 1 205 ? -27.564 23.210 12.211 1.00 53.91 205 ALA A N 1
ATOM 2763 C CA . ALA A 1 205 ? -26.636 22.668 13.197 1.00 57.24 205 ALA A CA 1
ATOM 2764 C C . ALA A 1 205 ? -25.448 23.598 13.393 1.00 59.14 205 ALA A C 1
ATOM 2765 O O . ALA A 1 205 ? -25.044 23.873 14.530 1.00 55.43 205 ALA A O 1
ATOM 2772 N N . ARG A 1 206 ? -24.880 24.104 12.297 1.00 57.81 206 ARG A N 1
ATOM 2773 C CA . ARG A 1 206 ? -23.751 25.020 12.401 1.00 63.84 206 ARG A CA 1
ATOM 2774 C C . ARG A 1 206 ? -24.126 26.253 13.216 1.00 72.47 206 ARG A C 1
ATOM 2775 O O . ARG A 1 206 ? -23.442 26.604 14.184 1.00 79.08 206 ARG A O 1
ATOM 2796 N N . GLU A 1 207 ? -25.223 26.918 12.844 1.00 75.17 207 GLU A N 1
ATOM 2797 C CA . GLU A 1 207 ? -25.723 28.029 13.649 1.00 81.03 207 GLU A CA 1
ATOM 2798 C C . GLU A 1 207 ? -25.991 27.599 15.086 1.00 80.12 207 GLU A C 1
ATOM 2799 O O . GLU A 1 207 ? -25.905 28.420 16.007 1.00 80.70 207 GLU A O 1
ATOM 2803 N N . ARG A 1 208 ? -26.318 26.323 15.298 1.00 80.10 208 ARG A N 1
ATOM 2804 C CA . ARG A 1 208 ? -26.579 25.830 16.647 1.00 80.05 208 ARG A CA 1
ATOM 2805 C C . ARG A 1 208 ? -25.295 25.768 17.464 1.00 80.32 208 ARG A C 1
ATOM 2806 O O . ARG A 1 208 ? -25.263 26.205 18.621 1.00 84.18 208 ARG A O 1
ATOM 2827 N N . VAL A 1 209 ? -24.231 25.207 16.883 1.00 75.03 209 VAL A N 1
ATOM 2828 C CA . VAL A 1 209 ? -22.931 25.171 17.554 1.00 78.04 209 VAL A CA 1
ATOM 2829 C C . VAL A 1 209 ? -22.584 26.555 18.086 1.00 81.03 209 VAL A C 1
ATOM 2830 O O . VAL A 1 209 ? -22.349 26.746 19.284 1.00 80.05 209 VAL A O 1
ATOM 2843 N N . ARG A 1 210 ? -22.557 27.543 17.190 1.00 80.84 210 ARG A N 1
ATOM 2844 C CA . ARG A 1 210 ? -22.167 28.894 17.576 1.00 79.05 210 ARG A CA 1
ATOM 2845 C C . ARG A 1 210 ? -23.072 29.441 18.675 1.00 78.02 210 ARG A C 1
ATOM 2846 O O . ARG A 1 210 ? -22.602 30.113 19.601 1.00 74.01 210 ARG A O 1
ATOM 2859 N N . GLU A 1 211 ? -24.375 29.158 18.595 1.00 79.16 211 GLU A N 1
ATOM 2860 C CA . GLU A 1 211 ? -25.308 29.673 19.593 1.00 83.62 211 GLU A CA 1
ATOM 2861 C C . GLU A 1 211 ? -25.038 29.074 20.969 1.00 89.65 211 GLU A C 1
ATOM 2862 O O . GLU A 1 211 ? -25.124 29.776 21.985 1.00 91.18 211 GLU A O 1
ATOM 2866 N N . ALA A 1 212 ? -24.713 27.780 21.026 1.00 89.73 212 ALA A N 1
ATOM 2867 C CA . ALA A 1 212 ? -24.466 27.136 22.313 1.00 88.96 212 ALA A CA 1
ATOM 2868 C C . ALA A 1 212 ? -23.222 27.703 22.987 1.00 86.54 212 ALA A C 1
ATOM 2869 O O . ALA A 1 212 ? -23.163 27.791 24.219 1.00 82.46 212 ALA A O 1
ATOM 2876 N N . VAL A 1 213 ? -22.218 28.092 22.198 1.00 89.14 213 VAL A N 1
ATOM 2877 C CA . VAL A 1 213 ? -20.989 28.629 22.775 1.00 86.21 213 VAL A CA 1
ATOM 2878 C C . VAL A 1 213 ? -21.261 29.980 23.427 1.00 87.81 213 VAL A C 1
ATOM 2879 O O . VAL A 1 213 ? -20.891 30.217 24.583 1.00 91.26 213 VAL A O 1
ATOM 2892 N N . GLU A 1 214 ? -21.917 30.884 22.694 1.00 85.07 214 GLU A N 1
ATOM 2893 C CA . GLU A 1 214 ? -22.206 32.208 23.234 1.00 84.83 214 GLU A CA 1
ATOM 2894 C C . GLU A 1 214 ? -23.004 32.112 24.528 1.00 86.26 214 GLU A C 1
ATOM 2895 O O . GLU A 1 214 ? -22.771 32.879 25.469 1.00 82.68 214 G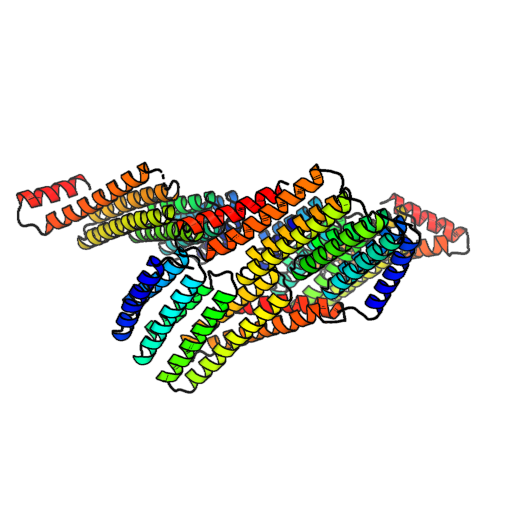LU A O 1
ATOM 2899 N N . ARG A 1 215 ? -23.952 31.175 24.594 1.00 89.65 215 ARG A N 1
ATOM 2900 C CA . ARG A 1 215 ? -24.750 31.010 25.805 1.00 92.76 215 ARG A CA 1
ATOM 2901 C C . ARG A 1 215 ? -23.868 30.652 26.995 1.00 94.76 215 ARG A C 1
ATOM 2902 O O . ARG A 1 215 ? -23.960 31.270 28.061 1.00 92.83 215 ARG A O 1
ATOM 2906 N N . ALA A 1 216 ? -23.003 29.648 26.830 1.00 96.83 216 ALA A N 1
ATOM 2907 C CA . ALA A 1 216 ? -22.099 29.270 27.910 1.00 100.20 216 ALA A CA 1
ATOM 2908 C C . ALA A 1 216 ? -21.156 30.410 28.274 1.00 112.59 216 ALA A C 1
ATOM 2909 O O . ALA A 1 216 ? -20.798 30.567 29.447 1.00 111.70 216 ALA A O 1
ATOM 2916 N N . GLU A 1 217 ? -20.741 31.212 27.290 1.00 123.07 217 GLU A N 1
ATOM 2917 C CA . GLU A 1 217 ? -19.918 32.380 27.590 1.00 131.32 217 GLU A CA 1
ATOM 2918 C C . GLU A 1 217 ? -20.697 33.404 28.403 1.00 133.74 217 GLU A C 1
ATOM 2919 O O . GLU A 1 217 ? -20.136 34.070 29.281 1.00 131.44 217 GLU A O 1
ATOM 2929 N N . GLU A 1 218 ? -21.995 33.545 28.125 1.00 140.78 218 GLU A N 1
ATOM 2930 C CA . GLU A 1 218 ? -22.812 34.503 28.861 1.00 141.92 218 GLU A CA 1
ATOM 2931 C C . GLU A 1 218 ? -23.000 34.081 30.313 1.00 138.13 218 GLU A C 1
ATOM 2932 O O . GLU A 1 218 ? -23.068 34.938 31.202 1.00 137.35 218 GLU A O 1
ATOM 2936 N N . VAL A 1 219 ? -23.091 32.779 30.573 1.00 132.75 219 VAL A N 1
ATOM 2937 C CA . VAL A 1 219 ? -23.217 32.265 31.937 1.00 128.09 219 VAL A CA 1
ATOM 2938 C C . VAL A 1 219 ? -22.020 32.709 32.770 1.00 123.05 219 VAL A C 1
ATOM 2939 O O . VAL A 1 219 ? -22.126 32.881 33.984 1.00 118.18 219 VAL A O 1
ATOM 2952 N N . GLY B 1 2 ? -21.530 13.471 6.249 1.00 83.68 2 GLY B N 1
ATOM 2953 C CA . GLY B 1 2 ? -22.537 12.863 5.400 1.00 95.73 2 GLY B CA 1
ATOM 2954 C C . GLY B 1 2 ? -23.101 13.823 4.372 1.00 108.45 2 GLY B C 1
ATOM 2955 O O . GLY B 1 2 ? -23.205 15.025 4.616 1.00 110.03 2 GLY B O 1
ATOM 2958 N N . THR B 1 3 ? -23.478 13.280 3.217 1.00 106.34 3 THR B N 1
ATOM 2959 C CA . THR B 1 3 ? -23.984 14.067 2.105 1.00 108.76 3 THR B CA 1
ATOM 2960 C C . THR B 1 3 ? -25.424 13.666 1.807 1.00 108.30 3 THR B C 1
ATOM 2961 O O . THR B 1 3 ? -25.893 12.600 2.215 1.00 105.19 3 THR B O 1
ATOM 2972 N N . THR B 1 4 ? -26.132 14.554 1.115 1.00 113.50 4 THR B N 1
ATOM 2973 C CA . THR B 1 4 ? -27.449 14.226 0.589 1.00 116.78 4 THR B CA 1
ATOM 2974 C C . THR B 1 4 ? -27.308 13.369 -0.663 1.00 112.16 4 THR B C 1
ATOM 2975 O O . THR B 1 4 ? -26.302 13.434 -1.376 1.00 114.42 4 THR B O 1
ATOM 2986 N N . GLU B 1 5 ? -28.328 12.548 -0.922 1.00 107.46 5 GLU B N 1
ATOM 2987 C CA . GLU B 1 5 ? -28.302 11.679 -2.092 1.00 102.54 5 GLU B CA 1
ATOM 2988 C C . GLU B 1 5 ? -28.156 12.466 -3.388 1.00 96.13 5 GLU B C 1
ATOM 2989 O O . GLU B 1 5 ? -27.721 11.900 -4.397 1.00 94.88 5 GLU B O 1
ATOM 2993 N N . ASP B 1 6 ? -28.514 13.753 -3.388 1.00 92.28 6 ASP B N 1
ATOM 2994 C CA . ASP B 1 6 ? -28.343 14.573 -4.584 1.00 89.21 6 ASP B CA 1
ATOM 2995 C C . ASP B 1 6 ? -26.870 14.857 -4.855 1.00 86.98 6 ASP B C 1
ATOM 2996 O O . ASP B 1 6 ? -26.432 14.852 -6.012 1.00 84.71 6 ASP B O 1
ATOM 3000 N N . GLU B 1 7 ? -26.091 15.115 -3.801 1.00 85.50 7 GLU B N 1
ATOM 3001 C CA . GLU B 1 7 ? -24.663 15.362 -3.975 1.00 80.70 7 GLU B CA 1
ATOM 3002 C C . GLU B 1 7 ? -23.950 14.103 -4.450 1.00 82.13 7 GLU B C 1
ATOM 3003 O O . GLU B 1 7 ? -23.140 14.150 -5.383 1.00 83.68 7 GLU B O 1
ATOM 3015 N N . ARG B 1 8 ? -24.248 12.963 -3.824 1.00 81.76 8 ARG B N 1
ATOM 3016 C CA . ARG B 1 8 ? -23.627 11.709 -4.237 1.00 83.07 8 ARG B CA 1
ATOM 3017 C C . ARG B 1 8 ? -24.009 11.350 -5.667 1.00 89.50 8 ARG B C 1
ATOM 3018 O O . ARG B 1 8 ? -23.169 10.880 -6.443 1.00 91.63 8 ARG B O 1
ATOM 3022 N N . ARG B 1 9 ? -25.273 11.568 -6.036 1.00 93.29 9 ARG B N 1
ATOM 3023 C CA . ARG B 1 9 ? -25.713 11.251 -7.391 1.00 94.72 9 ARG B CA 1
ATOM 3024 C C . ARG B 1 9 ? -25.056 12.173 -8.411 1.00 91.04 9 ARG B C 1
ATOM 3025 O O . ARG B 1 9 ? -24.558 11.715 -9.447 1.00 91.33 9 ARG B O 1
ATOM 3029 N N . GLU B 1 10 ? -25.046 13.481 -8.137 1.00 89.84 10 GLU B N 1
ATOM 3030 C CA . GLU B 1 10 ? -24.447 14.429 -9.071 1.00 86.88 10 GLU B CA 1
ATOM 3031 C C . GLU B 1 10 ? -22.958 14.156 -9.259 1.00 82.28 10 GLU B C 1
ATOM 3032 O O . GLU B 1 10 ? -22.444 14.225 -10.382 1.00 79.78 10 GLU B O 1
ATOM 3044 N N . LEU B 1 11 ? -22.245 13.853 -8.171 1.00 76.28 11 LEU B N 1
ATOM 3045 C CA . LEU B 1 11 ? -20.825 13.536 -8.286 1.00 72.81 11 LEU B CA 1
ATOM 3046 C C . LEU B 1 11 ? -20.598 12.292 -9.131 1.00 67.51 11 LEU B C 1
ATOM 3047 O O . LEU B 1 11 ? -19.591 12.199 -9.842 1.00 62.79 11 LEU B O 1
ATOM 3063 N N . GLU B 1 12 ? -21.512 11.322 -9.056 1.00 67.50 12 GLU B N 1
ATOM 3064 C CA . GLU B 1 12 ? -21.442 10.169 -9.946 1.00 73.99 12 GLU B CA 1
ATOM 3065 C C . GLU B 1 12 ? -21.627 10.591 -11.399 1.00 77.68 12 GLU B C 1
ATOM 3066 O O . GLU B 1 12 ? -21.014 10.015 -12.305 1.00 80.25 12 GLU B O 1
ATOM 3070 N N . LYS B 1 13 ? -22.468 11.600 -11.639 1.00 76.06 13 LYS B N 1
ATOM 3071 C CA . LYS B 1 13 ? -22.655 12.107 -12.995 1.00 75.75 13 LYS B CA 1
ATOM 3072 C C . LYS B 1 13 ? -21.382 12.765 -13.510 1.00 75.83 13 LYS B C 1
ATOM 3073 O O . LYS B 1 13 ? -20.962 12.526 -14.649 1.00 78.68 13 LYS B O 1
ATOM 3082 N N . VAL B 1 14 ? -20.754 13.604 -12.684 1.00 75.61 14 VAL B N 1
ATOM 3083 C CA . VAL B 1 14 ? -19.514 14.260 -13.088 1.00 73.53 14 VAL B CA 1
ATOM 3084 C C . VAL B 1 14 ? -18.434 13.223 -13.372 1.00 69.82 14 VAL B C 1
ATOM 3085 O O . VAL B 1 14 ? -17.696 13.329 -14.359 1.00 69.40 14 VAL B O 1
ATOM 3098 N N . ALA B 1 15 ? -18.325 12.209 -12.512 1.00 72.51 15 ALA B N 1
ATOM 3099 C CA . ALA B 1 15 ? -17.338 11.155 -12.736 1.00 76.70 15 ALA B CA 1
ATOM 3100 C C . ALA B 1 15 ? -17.535 10.497 -14.097 1.00 77.54 15 ALA B C 1
ATOM 3101 O O . ALA B 1 15 ? -16.562 10.243 -14.818 1.00 80.02 15 ALA B O 1
ATOM 3108 N N . ARG B 1 16 ? -18.785 10.203 -14.463 1.00 78.50 16 ARG B N 1
ATOM 3109 C CA . ARG B 1 16 ? -19.068 9.659 -15.787 1.00 74.85 16 ARG B CA 1
ATOM 3110 C C . ARG B 1 16 ? -18.493 10.554 -16.880 1.00 67.00 16 ARG B C 1
ATOM 3111 O O . ARG B 1 16 ? -17.679 10.116 -17.699 1.00 61.06 16 ARG B O 1
ATOM 3132 N N . LYS B 1 17 ? -18.914 11.821 -16.903 1.00 65.28 17 LYS B N 1
ATOM 3133 C CA . LYS B 1 17 ? -18.470 12.732 -17.953 1.00 65.19 17 LYS B CA 1
ATOM 3134 C C . LYS B 1 17 ? -16.958 12.917 -17.926 1.00 72.94 17 LYS B C 1
ATOM 3135 O O . LYS B 1 17 ? -16.311 12.954 -18.980 1.00 72.88 17 LYS B O 1
ATOM 3139 N N . ALA B 1 18 ? -16.374 13.039 -16.733 1.00 82.28 18 ALA B N 1
ATOM 3140 C CA . ALA B 1 18 ? -14.935 13.268 -16.635 1.00 78.56 18 ALA B CA 1
ATOM 3141 C C . ALA B 1 18 ? -14.152 12.094 -17.214 1.00 72.08 18 ALA B C 1
ATOM 3142 O O . ALA B 1 18 ? -13.230 12.283 -18.015 1.00 74.25 18 ALA B O 1
ATOM 3149 N N . ILE B 1 19 ? -14.509 10.869 -16.820 1.00 67.01 19 ILE B N 1
ATOM 3150 C CA . ILE B 1 19 ? -13.821 9.685 -17.335 1.00 67.63 19 ILE B CA 1
ATOM 3151 C C . ILE B 1 19 ? -14.001 9.587 -18.844 1.00 77.73 19 ILE B C 1
ATOM 3152 O O . ILE B 1 19 ? -13.043 9.352 -19.590 1.00 79.99 19 ILE B O 1
ATOM 3168 N N . GLU B 1 20 ? -15.239 9.757 -19.315 1.00 83.65 20 GLU B N 1
ATOM 3169 C CA . GLU B 1 20 ? -15.501 9.729 -20.751 1.00 88.83 20 GLU B CA 1
ATOM 3170 C C . GLU B 1 20 ? -14.645 10.758 -21.475 1.00 89.36 20 GLU B C 1
ATOM 3171 O O . GLU B 1 20 ? -14.027 10.460 -22.504 1.00 92.96 20 GLU B O 1
ATOM 3183 N N . ALA B 1 21 ? -14.597 11.983 -20.949 1.00 85.48 21 ALA B N 1
ATOM 3184 C CA . ALA B 1 21 ? -13.771 13.013 -21.565 1.00 86.68 21 ALA B CA 1
ATOM 3185 C C . ALA B 1 21 ? -12.298 12.634 -21.528 1.00 83.10 21 ALA B C 1
ATOM 3186 O O . ALA B 1 21 ? -11.546 12.967 -22.453 1.00 77.08 21 ALA B O 1
ATOM 3193 N N . ALA B 1 22 ? -11.869 11.929 -20.478 1.00 82.00 22 ALA B N 1
ATOM 3194 C CA . ALA B 1 22 ? -10.479 11.497 -20.394 1.00 80.12 22 ALA B CA 1
ATOM 3195 C C . ALA B 1 22 ? -10.149 10.479 -21.481 1.00 79.35 22 ALA B C 1
ATOM 3196 O O . ALA B 1 22 ? -9.078 10.544 -22.095 1.00 82.83 22 ALA B O 1
ATOM 3203 N N . ARG B 1 23 ? -11.055 9.529 -21.732 1.00 78.62 23 ARG B N 1
ATOM 3204 C CA . ARG B 1 23 ? -10.798 8.518 -22.755 1.00 79.39 23 ARG B CA 1
ATOM 3205 C C . ARG B 1 23 ? -10.746 9.138 -24.148 1.00 77.08 23 ARG B C 1
ATOM 3206 O O . ARG B 1 23 ? -9.916 8.746 -24.976 1.00 79.35 23 ARG B O 1
ATOM 3215 N N . GLU B 1 24 ? -11.616 10.109 -24.422 1.00 75.24 24 GLU B N 1
ATOM 3216 C CA . GLU B 1 24 ? -11.650 10.767 -25.722 1.00 76.83 24 GLU B CA 1
ATOM 3217 C C . GLU B 1 24 ? -10.606 11.866 -25.854 1.00 76.15 24 GLU B C 1
ATOM 3218 O O . GLU B 1 24 ? -10.439 12.411 -26.950 1.00 75.67 24 GLU B O 1
ATOM 3222 N N . GLY B 1 25 ? -9.908 12.207 -24.775 1.00 75.68 25 GLY B N 1
ATOM 3223 C CA . GLY B 1 25 ? -8.915 13.259 -24.830 1.00 75.12 25 GLY B CA 1
ATOM 3224 C C . GLY B 1 25 ? -9.483 14.659 -24.839 1.00 75.80 25 GLY B C 1
ATOM 3225 O O . GLY B 1 25 ? -8.811 15.584 -25.306 1.00 78.31 25 GLY B O 1
ATOM 3229 N N . ASN B 1 26 ? -10.708 14.845 -24.347 1.00 71.07 26 ASN B N 1
ATOM 3230 C CA . ASN B 1 26 ? -11.332 16.169 -24.291 1.00 69.42 26 ASN B CA 1
ATOM 3231 C C . ASN B 1 26 ? -10.909 16.881 -23.006 1.00 73.92 26 ASN B C 1
ATOM 3232 O O . ASN B 1 26 ? -11.674 17.043 -22.052 1.00 77.20 26 ASN B O 1
ATOM 3239 N N . THR B 1 27 ? -9.648 17.318 -23.004 1.00 75.41 27 THR B N 1
ATOM 3240 C CA . THR B 1 27 ? -9.079 17.956 -21.822 1.00 79.74 27 THR B CA 1
ATOM 3241 C C . THR B 1 27 ? -9.908 19.150 -21.370 1.00 81.27 27 THR B C 1
ATOM 3242 O O . THR B 1 27 ? -10.003 19.420 -20.167 1.00 82.76 27 THR B O 1
ATOM 3253 N N . ASP B 1 28 ? -10.499 19.887 -22.313 1.00 80.86 28 ASP B N 1
ATOM 3254 C CA . ASP B 1 28 ? -11.369 20.999 -21.946 1.00 83.59 28 ASP B CA 1
ATOM 3255 C C . ASP B 1 28 ? -12.568 20.512 -21.140 1.00 83.83 28 ASP B C 1
ATOM 3256 O O . ASP B 1 28 ? -12.937 21.121 -20.128 1.00 71.76 28 ASP B O 1
ATOM 3260 N N . GLU B 1 29 ? -13.190 19.413 -21.573 1.00 94.91 29 GLU B N 1
ATOM 3261 C CA . GLU B 1 29 ? -14.318 18.859 -20.830 1.00 87.75 29 GLU B CA 1
ATOM 3262 C C . GLU B 1 29 ? -13.867 18.283 -19.493 1.00 82.14 29 GLU B C 1
ATOM 3263 O O . GLU B 1 29 ? -14.570 18.417 -18.485 1.00 78.33 29 GLU B O 1
ATOM 3275 N N . VAL B 1 30 ? -12.702 17.630 -19.468 1.00 76.10 30 VAL B N 1
ATOM 3276 C CA . VAL B 1 30 ? -12.165 17.097 -18.217 1.00 71.39 30 VAL B CA 1
ATOM 3277 C C . VAL B 1 30 ? -12.012 18.209 -17.187 1.00 60.72 30 VAL B C 1
ATOM 3278 O O . VAL B 1 30 ? -12.375 18.046 -16.016 1.00 55.87 30 VAL B O 1
ATOM 3291 N N . ARG B 1 31 ? -11.486 19.362 -17.606 1.00 56.05 31 ARG B N 1
ATOM 3292 C CA . ARG B 1 31 ? -11.249 20.457 -16.671 1.00 48.73 31 ARG B CA 1
ATOM 3293 C C . ARG B 1 31 ? -12.553 20.931 -16.036 1.00 60.30 31 ARG B C 1
ATOM 3294 O O . ARG B 1 31 ? -12.658 21.039 -14.809 1.00 64.14 31 ARG B O 1
ATOM 3301 N N . GLU B 1 32 ? -13.560 21.219 -16.864 1.00 63.51 32 GLU B N 1
ATOM 3302 C CA . GLU B 1 32 ? -14.821 21.755 -16.355 1.00 63.13 32 GLU B CA 1
ATOM 3303 C C . GLU B 1 32 ? -15.524 20.758 -15.441 1.00 58.52 32 GLU B C 1
ATOM 3304 O O . GLU B 1 32 ? -16.108 21.146 -14.422 1.00 52.04 32 GLU B O 1
ATOM 3308 N N . GLN B 1 33 ? -15.492 19.473 -15.793 1.00 58.74 33 GLN B N 1
ATOM 3309 C CA . GLN B 1 33 ? -16.148 18.467 -14.967 1.00 56.66 33 GLN B CA 1
ATOM 3310 C C . GLN B 1 33 ? -15.427 18.304 -13.634 1.00 60.34 33 GLN B C 1
ATOM 3311 O O . GLN B 1 33 ? -16.062 18.278 -12.574 1.00 54.32 33 GLN B O 1
ATOM 3325 N N . LEU B 1 34 ? -14.095 18.204 -13.663 1.00 61.39 34 LEU B N 1
ATOM 3326 C CA . LEU B 1 34 ? -13.340 18.186 -12.414 1.00 59.03 34 LEU B CA 1
ATOM 3327 C C . LEU B 1 34 ? -13.609 19.447 -11.600 1.00 57.42 34 LEU B C 1
ATOM 3328 O O . LEU B 1 34 ? -13.717 19.388 -10.370 1.00 55.46 34 LEU B O 1
ATOM 3344 N N . GLN B 1 35 ? -13.714 20.599 -12.270 1.00 57.11 35 GLN B N 1
ATOM 3345 C CA . GLN B 1 35 ? -14.084 21.831 -11.579 1.00 64.84 35 GLN B CA 1
ATOM 3346 C C . GLN B 1 35 ? -15.431 21.684 -10.887 1.00 68.52 35 GLN B C 1
ATOM 3347 O O . GLN B 1 35 ? -15.627 22.187 -9.774 1.00 68.92 35 GLN B O 1
ATOM 3361 N N . ARG B 1 36 ? -16.378 21.003 -11.536 1.00 63.66 36 ARG B N 1
ATOM 3362 C CA . ARG B 1 36 ? -17.679 20.775 -10.919 1.00 59.89 36 ARG B CA 1
ATOM 3363 C C . ARG B 1 36 ? -17.534 19.986 -9.626 1.00 55.65 36 ARG B C 1
ATOM 3364 O O . ARG B 1 36 ? -18.096 20.360 -8.589 1.00 54.21 36 ARG B O 1
ATOM 3385 N N . ALA B 1 37 ? -16.778 18.887 -9.668 1.00 48.39 37 ALA B N 1
ATOM 3386 C CA . ALA B 1 37 ? -16.565 18.093 -8.465 1.00 49.98 37 ALA B CA 1
ATOM 3387 C C . ALA B 1 37 ? -16.015 18.954 -7.336 1.00 47.30 37 ALA B C 1
ATOM 3388 O O . ALA B 1 37 ? -16.454 18.839 -6.186 1.00 48.01 37 ALA B O 1
ATOM 3395 N N . LEU B 1 38 ? -15.057 19.829 -7.646 1.00 46.99 38 LEU B N 1
ATOM 3396 C CA . LEU B 1 38 ? -14.536 20.747 -6.638 1.00 45.82 38 LEU B CA 1
ATOM 3397 C C . LEU B 1 38 ? -15.644 21.635 -6.085 1.00 49.14 38 LEU B C 1
ATOM 3398 O O . LEU B 1 38 ? -15.804 21.763 -4.866 1.00 57.15 38 LEU B O 1
ATOM 3414 N N . GLU B 1 39 ? -16.421 22.259 -6.973 1.00 52.37 39 GLU B N 1
ATOM 3415 C CA . GLU B 1 39 ? -17.487 23.152 -6.528 1.00 57.74 39 GLU B CA 1
ATOM 3416 C C . GLU B 1 39 ? -18.498 22.419 -5.657 1.00 52.92 39 GLU B C 1
ATOM 3417 O O . GLU B 1 39 ? -18.994 22.972 -4.669 1.00 51.52 39 GLU B O 1
ATOM 3429 N N . ILE B 1 40 ? -18.823 21.174 -6.011 1.00 50.25 40 ILE B N 1
ATOM 3430 C CA . ILE B 1 40 ? -19.721 20.373 -5.182 1.00 53.48 40 ILE B CA 1
ATOM 3431 C C . ILE B 1 40 ? -19.133 20.199 -3.787 1.00 58.69 40 ILE B C 1
ATOM 3432 O O . ILE B 1 40 ? -19.821 20.380 -2.776 1.00 64.47 40 ILE B O 1
ATOM 3448 N N . ALA B 1 41 ? -17.849 19.840 -3.713 1.00 56.48 41 ALA B N 1
ATOM 3449 C CA . ALA B 1 41 ? -17.205 19.677 -2.415 1.00 54.07 41 ALA B CA 1
ATOM 3450 C C . ALA B 1 41 ? -17.297 20.955 -1.594 1.00 52.70 41 ALA B C 1
ATOM 3451 O O . ALA B 1 41 ? -17.479 20.906 -0.372 1.00 46.89 41 ALA B O 1
ATOM 3458 N N . ARG B 1 42 ? -17.179 22.111 -2.246 1.00 56.49 42 ARG B N 1
ATOM 3459 C CA . ARG B 1 42 ? -17.288 23.370 -1.519 1.00 57.16 42 ARG B CA 1
ATOM 3460 C C . ARG B 1 42 ? -18.719 23.616 -1.063 1.00 58.30 42 ARG B C 1
ATOM 3461 O O . ARG B 1 42 ? -18.948 24.112 0.046 1.00 52.89 42 ARG B O 1
ATOM 3482 N N . GLU B 1 43 ? -19.696 23.260 -1.900 1.00 62.57 43 GLU B N 1
ATOM 3483 C CA . GLU B 1 43 ? -21.096 23.448 -1.536 1.00 65.26 43 GLU B CA 1
ATOM 3484 C C . GLU B 1 43 ? -21.492 22.524 -0.391 1.00 57.92 43 GLU B C 1
ATOM 3485 O O . GLU B 1 43 ? -22.084 22.965 0.600 1.00 61.75 43 GLU B O 1
ATOM 3497 N N . SER B 1 44 ? -21.169 21.235 -0.511 1.00 52.93 44 SER B N 1
ATOM 3498 C CA . SER B 1 44 ? -21.505 20.280 0.540 1.00 48.99 44 SER B CA 1
ATOM 3499 C C . SER B 1 44 ? -20.791 20.630 1.838 1.00 53.75 44 SER B C 1
ATOM 3500 O O . SER B 1 44 ? -21.410 20.691 2.907 1.00 60.32 44 SER B O 1
ATOM 3508 N N . GLY B 1 45 ? -19.482 20.855 1.763 1.00 57.00 45 GLY B N 1
ATOM 3509 C CA . GLY B 1 45 ? -18.719 21.232 2.934 1.00 56.70 45 GLY B CA 1
ATOM 3510 C C . GLY B 1 45 ? -18.538 20.128 3.947 1.00 59.77 45 GLY B C 1
ATOM 3511 O O . GLY B 1 45 ? -18.307 20.415 5.125 1.00 63.75 45 GLY B O 1
ATOM 3515 N N . THR B 1 46 ? -18.633 18.870 3.526 1.00 57.53 46 THR B N 1
ATOM 3516 C CA . THR B 1 46 ? -18.523 17.734 4.426 1.00 53.70 46 THR B CA 1
ATOM 3517 C C . THR B 1 46 ? -17.320 16.883 4.038 1.00 47.84 46 THR B C 1
ATOM 3518 O O . THR B 1 46 ? -16.830 16.937 2.906 1.00 53.67 46 THR B O 1
ATOM 3529 N N . LYS B 1 47 ? -16.836 16.100 5.005 1.00 47.68 47 LYS B N 1
ATOM 3530 C CA . LYS B 1 47 ? -15.709 15.210 4.746 1.00 45.15 47 LYS B CA 1
ATOM 3531 C C . LYS B 1 47 ? -16.027 14.228 3.626 1.00 45.88 47 LYS B C 1
ATOM 3532 O O . LYS B 1 47 ? -15.181 13.961 2.765 1.00 53.83 47 LYS B O 1
ATOM 3545 N N . THR B 1 48 ? -17.239 13.674 3.626 1.00 46.08 48 THR B N 1
ATOM 3546 C CA . THR B 1 48 ? -17.589 12.665 2.632 1.00 54.20 48 THR B CA 1
ATOM 3547 C C . THR B 1 48 ? -17.535 13.245 1.224 1.00 54.38 48 THR B C 1
ATOM 3548 O O . THR B 1 48 ? -16.959 12.641 0.313 1.00 58.44 48 THR B O 1
ATOM 3559 N N . ALA B 1 49 ? -18.127 14.425 1.028 1.00 52.41 49 ALA B N 1
ATOM 3560 C CA . ALA B 1 49 ? -18.098 15.058 -0.286 1.00 50.06 49 ALA B CA 1
ATOM 3561 C C . ALA B 1 49 ? -16.664 15.293 -0.746 1.00 47.87 49 ALA B C 1
ATOM 3562 O O . ALA B 1 49 ? -16.299 14.956 -1.878 1.00 48.24 49 ALA B O 1
ATOM 3569 N N . VAL B 1 50 ? -15.837 15.877 0.125 1.00 40.99 50 VAL B N 1
ATOM 3570 C CA . VAL B 1 50 ? -14.427 16.091 -0.201 1.00 43.86 50 VAL B CA 1
ATOM 3571 C C . VAL B 1 50 ? -13.778 14.774 -0.602 1.00 42.48 50 VAL B C 1
ATOM 3572 O O . VAL B 1 50 ? -13.117 14.676 -1.642 1.00 43.00 50 VAL B O 1
ATOM 3585 N N . LYS B 1 51 ? -13.957 13.742 0.224 1.00 41.06 51 LYS B N 1
ATOM 3586 C CA . LYS B 1 51 ? -13.377 12.441 -0.086 1.00 46.71 51 LYS B CA 1
ATOM 3587 C C . LYS B 1 51 ? -13.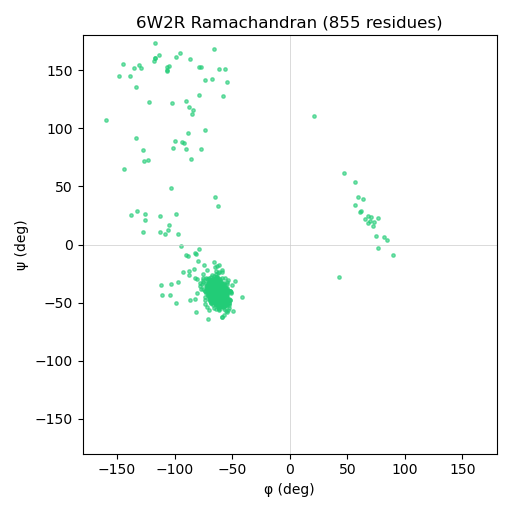868 11.928 -1.433 1.00 51.52 51 LYS B C 1
ATOM 3588 O O . LYS B 1 51 ? -13.081 11.405 -2.232 1.00 45.12 51 LYS B O 1
ATOM 3597 N N . LEU B 1 52 ? -15.166 12.070 -1.707 1.00 53.36 52 LEU B N 1
ATOM 3598 C CA . LEU B 1 52 ? -15.699 11.612 -2.985 1.00 50.18 52 LEU B CA 1
ATOM 3599 C C . LEU B 1 52 ? -15.113 12.413 -4.137 1.00 50.74 52 LEU B C 1
ATOM 3600 O O . LEU B 1 52 ? -14.730 11.845 -5.167 1.00 53.32 52 LEU B O 1
ATOM 3616 N N . ALA B 1 53 ? -15.034 13.736 -3.985 1.00 46.01 53 ALA B N 1
ATOM 3617 C CA . ALA B 1 53 ? -14.424 14.562 -5.018 1.00 44.25 53 ALA B CA 1
ATOM 3618 C C . ALA B 1 53 ? -13.016 14.073 -5.341 1.00 47.40 53 ALA B C 1
ATOM 3619 O O . ALA B 1 53 ? -12.655 13.908 -6.512 1.00 40.13 53 ALA B O 1
ATOM 3626 N N . LEU B 1 54 ? -12.211 13.810 -4.306 1.00 45.38 54 LEU B N 1
ATOM 3627 C CA . LEU B 1 54 ? -10.860 13.303 -4.532 1.00 47.13 54 LEU B CA 1
ATOM 3628 C C . LEU B 1 54 ? -10.882 11.932 -5.193 1.00 45.50 54 LEU B C 1
ATOM 3629 O O . LEU B 1 54 ? -9.934 11.568 -5.898 1.00 51.14 54 LEU B O 1
ATOM 3645 N N . ASP B 1 55 ? -11.941 11.153 -4.965 1.00 45.88 55 ASP B N 1
ATOM 3646 C CA . ASP B 1 55 ? -12.058 9.850 -5.613 1.00 49.39 55 ASP B CA 1
ATOM 3647 C C . ASP B 1 55 ? -12.290 10.004 -7.109 1.00 55.61 55 ASP B C 1
ATOM 3648 O O . ASP B 1 55 ? -11.731 9.248 -7.913 1.00 62.63 55 ASP B O 1
ATOM 3652 N N . VAL B 1 56 ? -13.113 10.978 -7.502 1.00 52.23 56 VAL B N 1
ATOM 3653 C CA . VAL B 1 56 ? -13.332 11.242 -8.921 1.00 51.07 56 VAL B CA 1
ATOM 3654 C C . VAL B 1 56 ? -12.018 11.627 -9.588 1.00 47.23 56 VAL B C 1
ATOM 3655 O O . VAL B 1 56 ? -11.611 11.032 -10.593 1.00 51.06 56 VAL B O 1
ATOM 3668 N N . ALA B 1 57 ? -11.328 12.623 -9.026 1.00 45.69 57 ALA B N 1
ATOM 3669 C CA . ALA B 1 57 ? -10.069 13.084 -9.603 1.00 48.92 57 ALA B CA 1
ATOM 3670 C C . ALA B 1 57 ? -9.083 11.937 -9.783 1.00 50.07 57 ALA B C 1
ATOM 3671 O O . ALA B 1 57 ? -8.397 11.854 -10.809 1.00 49.32 57 ALA B O 1
ATOM 3678 N N . LEU B 1 58 ? -8.989 11.044 -8.795 1.00 42.93 58 LEU B N 1
ATOM 3679 C CA . LEU B 1 58 ? -8.091 9.901 -8.931 1.00 47.07 58 LEU B CA 1
ATOM 3680 C C . LEU B 1 58 ? -8.496 9.029 -10.110 1.00 48.99 58 LEU B C 1
ATOM 3681 O O . LEU B 1 58 ? -7.666 8.686 -10.959 1.00 47.88 58 LEU B O 1
ATOM 3697 N N . ARG B 1 59 ? -9.774 8.650 -10.173 1.00 49.30 59 ARG B N 1
ATOM 3698 C CA . ARG B 1 59 ? -10.230 7.779 -11.250 1.00 50.45 59 ARG B CA 1
ATOM 3699 C C . ARG B 1 59 ? -10.005 8.428 -12.610 1.00 48.64 59 ARG B C 1
ATOM 3700 O O . ARG B 1 59 ? -9.630 7.750 -13.573 1.00 44.16 59 ARG B O 1
ATOM 3710 N N . VAL B 1 60 ? -10.222 9.741 -12.707 1.00 48.10 60 VAL B N 1
ATOM 3711 C CA . VAL B 1 60 ? -9.956 10.447 -13.958 1.00 50.15 60 VAL B CA 1
ATOM 3712 C C . VAL B 1 60 ? -8.473 10.382 -14.295 1.00 55.03 60 VAL B C 1
ATOM 3713 O O . VAL B 1 60 ? -8.091 10.161 -15.451 1.00 52.47 60 VAL B O 1
ATOM 3726 N N . ALA B 1 61 ? -7.611 10.577 -13.294 1.00 50.90 61 ALA B N 1
ATOM 3727 C CA . ALA B 1 61 ? -6.175 10.501 -13.535 1.00 45.65 61 ALA B CA 1
ATOM 3728 C C . ALA B 1 61 ? -5.765 9.092 -13.935 1.00 47.00 61 ALA B C 1
ATOM 3729 O O . ALA B 1 61 ? -4.939 8.910 -14.838 1.00 45.90 61 ALA B O 1
ATOM 3736 N N . GLN B 1 62 ? -6.330 8.079 -13.274 1.00 45.93 62 GLN B N 1
ATOM 3737 C CA . GLN B 1 62 ? -6.037 6.701 -13.650 1.00 49.92 62 GLN B CA 1
ATOM 3738 C C . GLN B 1 62 ? -6.487 6.424 -15.075 1.00 55.16 62 GLN B C 1
ATOM 3739 O O . GLN B 1 62 ? -5.802 5.722 -15.829 1.00 49.82 62 GLN B O 1
ATOM 3753 N N . GLU B 1 63 ? -7.638 6.973 -15.461 1.00 57.57 63 GLU B N 1
ATOM 3754 C CA . GLU B 1 63 ? -8.168 6.743 -16.798 1.00 63.61 63 GLU B CA 1
ATOM 3755 C C . GLU B 1 63 ? -7.421 7.553 -17.849 1.00 63.64 63 GLU B C 1
ATOM 3756 O O . GLU B 1 63 ? -7.387 7.157 -19.019 1.00 66.44 63 GLU B O 1
ATOM 3768 N N . ALA B 1 64 ? -6.815 8.676 -17.458 1.00 62.87 64 ALA B N 1
ATOM 3769 C CA . ALA B 1 64 ? -5.966 9.414 -18.384 1.00 61.54 64 ALA B CA 1
ATOM 3770 C C . ALA B 1 64 ? -4.623 8.723 -18.568 1.00 67.64 64 ALA B C 1
ATOM 3771 O O . ALA B 1 64 ? -4.023 8.809 -19.646 1.00 75.56 64 ALA B O 1
ATOM 3778 N N . ALA B 1 65 ? -4.144 8.025 -17.535 1.00 63.40 65 ALA B N 1
ATOM 3779 C CA . ALA B 1 65 ? -2.862 7.337 -17.627 1.00 62.70 65 ALA B CA 1
ATOM 3780 C C . ALA B 1 65 ? -2.942 6.127 -18.548 1.00 62.71 65 ALA B C 1
ATOM 3781 O O . ALA B 1 65 ? -1.961 5.788 -19.219 1.00 65.47 65 ALA B O 1
ATOM 3788 N N . LYS B 1 66 ? -4.091 5.449 -18.586 1.00 64.89 66 LYS B N 1
ATOM 3789 C CA . LYS B 1 66 ? -4.224 4.302 -19.477 1.00 72.67 66 LYS B CA 1
ATOM 3790 C C . LYS B 1 66 ? -4.174 4.723 -20.940 1.00 72.29 66 LYS B C 1
ATOM 3791 O O . LYS B 1 66 ? -3.721 3.951 -21.792 1.00 68.65 66 LYS B O 1
ATOM 3810 N N . ARG B 1 67 ? -4.619 5.942 -21.247 1.00 74.17 67 ARG B N 1
ATOM 3811 C CA . ARG B 1 67 ? -4.677 6.438 -22.615 1.00 71.51 67 ARG B CA 1
ATOM 3812 C C . ARG B 1 67 ? -3.564 7.434 -22.915 1.00 69.24 67 ARG B C 1
ATOM 3813 O O . ARG B 1 67 ? -3.650 8.174 -23.900 1.00 73.96 67 ARG B O 1
ATOM 3820 N N . GLY B 1 68 ? -2.526 7.472 -22.085 1.00 64.25 68 GLY B N 1
ATOM 3821 C CA . GLY B 1 68 ? -1.409 8.368 -22.326 1.00 59.46 68 GLY B CA 1
ATOM 3822 C C . GLY B 1 68 ? -1.796 9.827 -22.443 1.00 57.86 68 GLY B C 1
ATOM 3823 O O . GLY B 1 68 ? -1.173 10.566 -23.213 1.00 58.20 68 GLY B O 1
ATOM 3827 N N . ASN B 1 69 ? -2.810 10.266 -21.693 1.00 52.07 69 ASN B N 1
ATOM 3828 C CA . ASN B 1 69 ? -3.290 11.651 -21.729 1.00 47.19 69 ASN B CA 1
ATOM 3829 C C . ASN B 1 69 ? -2.686 12.371 -20.526 1.00 48.56 69 ASN B C 1
ATOM 3830 O O . ASN B 1 69 ? -3.274 12.420 -19.445 1.00 48.27 69 ASN B O 1
ATOM 3841 N N . LYS B 1 70 ? -1.497 12.943 -20.724 1.00 51.62 70 LYS B N 1
ATOM 3842 C CA . LYS B 1 70 ? -0.787 13.581 -19.620 1.00 51.71 70 LYS B CA 1
ATOM 3843 C C . LYS B 1 70 ? -1.495 14.853 -19.166 1.00 54.82 70 LYS B C 1
ATOM 3844 O O . LYS B 1 70 ? -1.488 15.181 -17.974 1.00 56.10 70 LYS B O 1
ATOM 3854 N N . ASP B 1 71 ? -2.108 15.582 -20.102 1.00 49.26 71 ASP B N 1
ATOM 3855 C CA . ASP B 1 71 ? -2.805 16.814 -19.743 1.00 53.12 71 ASP B CA 1
ATOM 3856 C C . ASP B 1 71 ? -3.944 16.536 -18.770 1.00 51.84 71 ASP B C 1
ATOM 3857 O O . ASP B 1 71 ? -4.109 17.245 -17.770 1.00 44.27 71 ASP B O 1
ATOM 3866 N N . ALA B 1 72 ? -4.752 15.511 -19.056 1.00 52.75 72 ALA B N 1
ATOM 3867 C CA . ALA B 1 72 ? -5.865 15.174 -18.175 1.00 55.87 72 ALA B CA 1
ATOM 3868 C C . ALA B 1 72 ? -5.375 14.715 -16.806 1.00 54.97 72 ALA B C 1
ATOM 3869 O O . ALA B 1 72 ? -6.054 14.938 -15.798 1.00 56.83 72 ALA B O 1
ATOM 3876 N N . ILE B 1 73 ? -4.210 14.065 -16.752 1.00 47.72 73 ILE B N 1
ATOM 3877 C CA . ILE B 1 73 ? -3.606 13.710 -15.468 1.00 46.74 73 ILE B CA 1
ATOM 3878 C C . ILE B 1 73 ? -3.311 14.965 -14.657 1.00 48.86 73 ILE B C 1
ATOM 3879 O O . ILE B 1 73 ? -3.614 15.039 -13.460 1.00 47.76 73 ILE B O 1
ATOM 3895 N N . ASP B 1 74 ? -2.703 15.968 -15.293 1.00 44.97 74 ASP B N 1
ATOM 3896 C CA . ASP B 1 74 ? -2.306 17.165 -14.561 1.00 45.58 74 ASP B CA 1
ATOM 3897 C C . ASP B 1 74 ? -3.518 17.918 -14.026 1.00 47.14 74 ASP B C 1
ATOM 3898 O O . ASP B 1 74 ? -3.482 18.443 -12.907 1.00 48.70 74 ASP B O 1
ATOM 3907 N N . GLU B 1 75 ? -4.602 17.985 -14.804 1.00 51.62 75 GLU B N 1
ATOM 3908 C CA . GLU B 1 75 ? -5.808 18.652 -14.322 1.00 53.43 75 GLU B CA 1
ATOM 3909 C C . GLU B 1 75 ? -6.340 17.977 -13.065 1.00 47.47 75 GLU B C 1
ATOM 3910 O O . GLU B 1 75 ? -6.714 18.653 -12.099 1.00 53.28 75 GLU B O 1
ATOM 3922 N N . ALA B 1 76 ? -6.384 16.644 -13.059 1.00 40.49 76 ALA B N 1
ATOM 3923 C CA . ALA B 1 76 ? -6.824 15.923 -11.870 1.00 43.86 76 ALA B CA 1
ATOM 3924 C C . ALA B 1 76 ? -5.908 16.219 -10.690 1.00 45.21 76 ALA B C 1
ATOM 3925 O O . ALA B 1 76 ? -6.370 16.615 -9.613 1.00 47.45 76 ALA B O 1
ATOM 3932 N N . ALA B 1 77 ? -4.598 16.043 -10.877 1.00 40.96 77 ALA B N 1
ATOM 3933 C CA . ALA B 1 77 ? -3.655 16.354 -9.808 1.00 42.35 77 ALA B CA 1
ATOM 3934 C C . ALA B 1 77 ? -3.807 17.796 -9.350 1.00 39.15 77 ALA B C 1
ATOM 3935 O O . ALA B 1 77 ? -3.670 18.097 -8.158 1.00 40.49 77 ALA B O 1
ATOM 3942 N N . GLU B 1 78 ? -4.093 18.704 -10.284 1.00 35.14 78 GLU B N 1
ATOM 3943 C CA . GLU B 1 78 ? -4.290 20.106 -9.933 1.00 40.03 78 GLU B CA 1
ATOM 3944 C C . GLU B 1 78 ? -5.490 20.271 -9.007 1.00 42.39 78 GLU B C 1
ATOM 3945 O O . GLU B 1 78 ? -5.404 20.937 -7.970 1.00 39.47 78 GLU B O 1
ATOM 3957 N N . VAL B 1 79 ? -6.624 19.669 -9.371 1.00 41.42 79 VAL B N 1
ATOM 3958 C CA . VAL B 1 79 ? -7.833 19.811 -8.566 1.00 43.34 79 VAL B CA 1
ATOM 3959 C C . VAL B 1 79 ? -7.647 19.187 -7.186 1.00 43.39 79 VAL B C 1
ATOM 3960 O O . VAL B 1 79 ? -8.173 19.701 -6.190 1.00 38.82 79 VAL B O 1
ATOM 3973 N N . VAL B 1 80 ? -6.900 18.084 -7.094 1.00 39.25 80 VAL B N 1
ATOM 3974 C CA . VAL B 1 80 ? -6.602 17.487 -5.792 1.00 40.60 80 VAL B CA 1
ATOM 3975 C C . VAL B 1 80 ? -5.910 18.502 -4.888 1.00 41.39 80 VAL B C 1
ATOM 3976 O O . VAL B 1 80 ? -6.246 18.639 -3.706 1.00 37.83 80 VAL B O 1
ATOM 3989 N N . VAL B 1 81 ? -4.920 19.218 -5.425 1.00 42.32 81 VAL B N 1
ATOM 3990 C CA . VAL B 1 81 ? -4.189 20.198 -4.624 1.00 47.08 81 VAL B CA 1
ATOM 3991 C C . VAL B 1 81 ? -5.104 21.343 -4.212 1.00 48.17 81 VAL B C 1
ATOM 3992 O O . VAL B 1 81 ? -5.045 21.827 -3.075 1.00 42.09 81 VAL B O 1
ATOM 4005 N N . ARG B 1 82 ? -5.958 21.805 -5.127 1.00 48.06 82 ARG B N 1
ATOM 4006 C CA . ARG B 1 82 ? -6.848 22.912 -4.793 1.00 51.61 82 ARG B CA 1
ATOM 4007 C C . ARG B 1 82 ? -7.842 22.507 -3.712 1.00 44.81 82 ARG B C 1
ATOM 4008 O O . ARG B 1 82 ? -8.110 23.282 -2.787 1.00 40.98 82 ARG B O 1
ATOM 4029 N N . ILE B 1 83 ? -8.403 21.300 -3.815 1.00 40.57 83 ILE B N 1
ATOM 4030 C CA . ILE B 1 83 ? -9.228 20.762 -2.734 1.00 42.60 83 ILE B CA 1
ATOM 4031 C C . ILE B 1 83 ? -8.470 20.834 -1.415 1.00 45.00 83 ILE B C 1
ATOM 4032 O O . ILE B 1 83 ? -8.993 21.300 -0.396 1.00 42.47 83 ILE B O 1
ATOM 4048 N N . ALA B 1 84 ? -7.214 20.380 -1.423 1.00 44.40 84 ALA B N 1
ATOM 4049 C CA . ALA B 1 84 ? -6.427 20.334 -0.197 1.00 44.32 84 ALA B CA 1
ATOM 4050 C C . ALA B 1 84 ? -6.048 21.726 0.299 1.00 56.35 84 ALA B C 1
ATOM 4051 O O . ALA B 1 84 ? -5.974 21.947 1.516 1.00 60.61 84 ALA B O 1
ATOM 4058 N N . GLU B 1 85 ? -5.805 22.674 -0.611 1.00 52.87 85 GLU B N 1
ATOM 4059 C CA . GLU B 1 85 ? -5.339 23.994 -0.191 1.00 54.10 85 GLU B CA 1
ATOM 4060 C C . GLU B 1 85 ? -6.441 24.796 0.491 1.00 54.55 85 GLU B C 1
ATOM 4061 O O . GLU B 1 85 ? -6.149 25.626 1.359 1.00 53.51 85 GLU B O 1
ATOM 4073 N N . GLU B 1 86 ? -7.697 24.571 0.125 1.00 55.83 86 GLU B N 1
ATOM 4074 C CA . GLU B 1 86 ? -8.825 25.192 0.820 1.00 59.80 86 GLU B CA 1
ATOM 4075 C C . GLU B 1 86 ? -9.502 24.184 1.739 1.00 63.30 86 GLU B C 1
ATOM 4076 O O . GLU B 1 86 ? -10.721 24.003 1.744 1.00 64.08 86 GLU B O 1
ATOM 4088 N N . SER B 1 87 ? -8.671 23.508 2.527 1.00 61.72 87 SER B N 1
ATOM 4089 C CA . SER B 1 87 ? -9.114 22.589 3.561 1.00 61.79 87 SER B CA 1
ATOM 4090 C C . SER B 1 87 ? -8.407 22.947 4.859 1.00 58.27 87 SER B C 1
ATOM 4091 O O . SER B 1 87 ? -7.299 23.491 4.848 1.00 57.82 87 SER B O 1
ATOM 4099 N N . ASN B 1 88 ? -9.065 22.654 5.981 1.00 56.32 88 ASN B N 1
ATOM 4100 C CA . ASN B 1 88 ? -8.533 23.004 7.292 1.00 60.19 88 ASN B CA 1
ATOM 4101 C C . ASN B 1 88 ? -8.619 21.835 8.265 1.00 58.41 88 ASN B C 1
ATOM 4102 O O . ASN B 1 88 ? -8.724 22.040 9.476 1.00 66.94 88 ASN B O 1
ATOM 4113 N N . ASN B 1 89 ? -8.572 20.604 7.760 1.00 48.07 89 ASN B N 1
ATOM 4114 C CA . ASN B 1 89 ? -8.537 19.438 8.630 1.00 52.40 89 ASN B CA 1
ATOM 4115 C C . ASN B 1 89 ? -7.547 18.426 8.075 1.00 45.14 89 ASN B C 1
ATOM 4116 O O . ASN B 1 89 ? -7.402 18.272 6.861 1.00 43.86 89 ASN B O 1
ATOM 4127 N N . SER B 1 90 ? -6.876 17.728 8.993 1.00 47.11 90 SER B N 1
ATOM 4128 C CA . SER B 1 90 ? -5.746 16.889 8.618 1.00 44.70 90 SER B CA 1
ATOM 4129 C C . SER B 1 90 ? -6.171 15.731 7.724 1.00 36.83 90 SER B C 1
ATOM 4130 O O . SER B 1 90 ? -5.381 15.269 6.895 1.00 36.83 90 SER B O 1
ATOM 4138 N N . ASP B 1 91 ? -7.406 15.247 7.877 1.00 34.84 91 ASP B N 1
ATOM 4139 C CA . ASP B 1 91 ? -7.846 14.090 7.101 1.00 36.48 91 ASP B CA 1
ATOM 4140 C C . ASP B 1 91 ? -7.881 14.409 5.611 1.00 37.99 91 ASP B C 1
ATOM 4141 O O . ASP B 1 91 ? -7.436 13.606 4.782 1.00 42.79 91 ASP B O 1
ATOM 4150 N N . ALA B 1 92 ? -8.428 15.573 5.250 1.00 35.08 92 ALA B N 1
ATOM 4151 C CA . ALA B 1 92 ? -8.465 15.969 3.846 1.00 34.69 92 ALA B CA 1
ATOM 4152 C C . ALA B 1 92 ? -7.066 15.988 3.242 1.00 40.38 92 ALA B C 1
ATOM 4153 O O . ALA B 1 92 ? -6.862 15.524 2.115 1.00 41.61 92 ALA B O 1
ATOM 4160 N N . LEU B 1 93 ? -6.087 16.517 3.981 1.00 37.65 93 LEU B N 1
ATOM 4161 C CA . LEU B 1 93 ? -4.715 16.552 3.484 1.00 35.07 93 LEU B CA 1
ATOM 4162 C C . LEU B 1 93 ? -4.151 15.147 3.323 1.00 37.89 93 LEU B C 1
ATOM 4163 O O . LEU B 1 93 ? -3.521 14.828 2.309 1.00 44.84 93 LEU B O 1
ATOM 4179 N N . GLU B 1 94 ? -4.354 14.295 4.328 1.00 37.21 94 GLU B N 1
ATOM 4180 C CA . GLU B 1 94 ? -3.887 12.917 4.234 1.00 41.02 94 GLU B CA 1
ATOM 4181 C C . GLU B 1 94 ? -4.482 12.223 3.018 1.00 40.94 94 GLU B C 1
ATOM 4182 O O . GLU B 1 94 ? -3.801 11.442 2.343 1.00 36.49 94 GLU B O 1
ATOM 4194 N N . GLN B 1 95 ? -5.753 12.497 2.722 1.00 41.39 95 GLN B N 1
ATOM 4195 C CA . GLN B 1 95 ? -6.396 11.887 1.564 1.00 41.20 95 GLN B CA 1
ATOM 4196 C C . GLN B 1 95 ? -5.822 12.440 0.265 1.00 43.53 95 GLN B C 1
ATOM 4197 O O . GLN B 1 95 ? -5.483 11.678 -0.648 1.00 48.19 95 GLN B O 1
ATOM 4211 N N . ALA B 1 96 ? -5.697 13.766 0.166 1.00 37.39 96 ALA B N 1
ATOM 4212 C CA . ALA B 1 96 ? -5.167 14.371 -1.052 1.00 40.02 96 ALA B CA 1
ATOM 4213 C C . ALA B 1 96 ? -3.767 13.851 -1.354 1.00 38.68 96 ALA B C 1
ATOM 4214 O O . ALA B 1 96 ? -3.483 13.421 -2.477 1.00 36.60 96 ALA B O 1
ATOM 4221 N N . LEU B 1 97 ? -2.876 13.879 -0.358 1.00 33.43 97 LEU B N 1
ATOM 4222 C CA . LEU B 1 97 ? -1.522 13.371 -0.560 1.00 36.26 97 LEU B CA 1
ATOM 4223 C C . LEU B 1 97 ? -1.541 11.916 -1.004 1.00 42.02 97 LEU B C 1
ATOM 4224 O O . LEU B 1 97 ? -0.746 11.506 -1.859 1.00 37.29 97 LEU B O 1
ATOM 4240 N N . ARG B 1 98 ? -2.435 11.116 -0.421 1.00 40.55 98 ARG B N 1
ATOM 4241 C CA . ARG B 1 98 ? -2.552 9.721 -0.828 1.00 44.88 98 ARG B CA 1
ATOM 4242 C C . ARG B 1 98 ? -2.944 9.615 -2.296 1.00 44.13 98 ARG B C 1
ATOM 4243 O O . ARG B 1 98 ? -2.395 8.789 -3.035 1.00 47.57 98 ARG B O 1
ATOM 4264 N N . VAL B 1 99 ? -3.884 10.452 -2.741 1.00 39.34 99 VAL B N 1
ATOM 4265 C CA . VAL B 1 99 ? -4.314 10.421 -4.137 1.00 39.72 99 VAL B CA 1
ATOM 4266 C C . VAL B 1 99 ? -3.162 10.798 -5.060 1.00 38.62 99 VAL B C 1
ATOM 4267 O O . VAL B 1 99 ? -2.964 10.178 -6.113 1.00 33.17 99 VAL B O 1
ATOM 4280 N N . LEU B 1 100 ? -2.392 11.824 -4.692 1.00 32.68 100 LEU B N 1
ATOM 4281 C CA . LEU B 1 100 ? -1.249 12.212 -5.509 1.00 38.78 100 LEU B CA 1
ATOM 4282 C C . LEU B 1 100 ? -0.241 11.073 -5.613 1.00 47.75 100 LEU B C 1
ATOM 4283 O O . LEU B 1 100 ? 0.367 10.867 -6.670 1.00 54.81 100 LEU B O 1
ATOM 4299 N N . GLU B 1 101 ? -0.052 10.321 -4.525 1.00 46.78 101 GLU B N 1
ATOM 4300 C CA . GLU B 1 101 ? 0.769 9.115 -4.588 1.00 49.51 101 GLU B CA 1
ATOM 4301 C C . GLU B 1 101 ? 0.215 8.139 -5.616 1.00 44.92 101 GLU B C 1
ATOM 4302 O O . GLU B 1 101 ? 0.958 7.597 -6.441 1.00 41.51 101 GLU B O 1
ATOM 4314 N N . GLU B 1 102 ? -1.096 7.895 -5.573 1.00 42.38 102 GLU B N 1
ATOM 4315 C CA . GLU B 1 102 ? -1.693 6.929 -6.486 1.00 47.65 102 GLU B CA 1
ATOM 4316 C C . GLU B 1 102 ? -1.558 7.385 -7.932 1.00 52.86 102 GLU B C 1
ATOM 4317 O O . GLU B 1 102 ? -1.329 6.564 -8.828 1.00 53.44 102 GLU B O 1
ATOM 4329 N N . ILE B 1 103 ? -1.697 8.689 -8.182 1.00 51.77 103 ILE B N 1
ATOM 4330 C CA . ILE B 1 103 ? -1.530 9.200 -9.539 1.00 50.62 103 ILE B CA 1
ATOM 4331 C C . ILE B 1 103 ? -0.126 8.898 -10.040 1.00 50.47 103 ILE B C 1
ATOM 4332 O O . ILE B 1 103 ? 0.062 8.360 -11.138 1.00 45.12 103 ILE B O 1
ATOM 4348 N N . ALA B 1 104 ? 0.886 9.240 -9.237 1.00 45.70 104 ALA B N 1
ATOM 4349 C CA . ALA B 1 104 ? 2.261 8.941 -9.614 1.00 42.82 104 ALA B CA 1
ATOM 4350 C C . ALA B 1 104 ? 2.436 7.457 -9.910 1.00 48.37 104 ALA B C 1
ATOM 4351 O O . ALA B 1 104 ? 3.103 7.084 -10.882 1.00 44.23 104 ALA B O 1
ATOM 4358 N N . LYS B 1 105 ? 1.839 6.593 -9.084 1.00 45.38 105 LYS B N 1
ATOM 4359 C CA . LYS B 1 105 ? 1.920 5.158 -9.342 1.00 49.07 105 LYS B CA 1
ATOM 4360 C C . LYS B 1 105 ? 1.237 4.800 -10.656 1.00 52.53 105 LYS B C 1
ATOM 4361 O O . LYS B 1 105 ? 1.762 3.999 -11.438 1.00 56.67 105 LYS B O 1
ATOM 4371 N N . ALA B 1 106 ? 0.064 5.383 -10.917 1.00 45.62 106 ALA B N 1
ATOM 4372 C CA . ALA B 1 106 ? -0.629 5.121 -12.174 1.00 44.52 106 ALA B CA 1
ATOM 4373 C C . ALA B 1 106 ? 0.233 5.520 -13.366 1.00 55.13 106 ALA B C 1
ATOM 4374 O O . ALA B 1 106 ? 0.321 4.781 -14.354 1.00 58.71 106 ALA B O 1
ATOM 4381 N N . VAL B 1 107 ? 0.872 6.691 -13.294 1.00 56.99 107 VAL B N 1
ATOM 4382 C CA . VAL B 1 107 ? 1.815 7.097 -14.335 1.00 56.27 107 VAL B CA 1
ATOM 4383 C C . VAL B 1 107 ? 2.873 6.019 -14.528 1.00 60.78 107 VAL B C 1
ATOM 4384 O O . VAL B 1 107 ? 3.148 5.581 -15.652 1.00 61.51 107 VAL B O 1
ATOM 4397 N N . LEU B 1 108 ? 3.474 5.566 -13.425 1.00 59.35 108 LEU B N 1
ATOM 4398 C CA . LEU B 1 108 ? 4.526 4.559 -13.512 1.00 60.46 108 LEU B CA 1
ATOM 4399 C C . LEU B 1 108 ? 4.017 3.285 -14.176 1.00 62.75 108 LEU B C 1
ATOM 4400 O O . LEU B 1 108 ? 4.756 2.623 -14.915 1.00 66.27 108 LEU B O 1
ATOM 4416 N N . LYS B 1 109 ? 2.756 2.924 -13.928 1.00 62.11 109 LYS B N 1
ATOM 4417 C CA . LYS B 1 109 ? 2.194 1.731 -14.555 1.00 72.63 109 LYS B CA 1
ATOM 4418 C C . LYS B 1 109 ? 2.141 1.881 -16.071 1.00 77.52 109 LYS B C 1
ATOM 4419 O O . LYS B 1 109 ? 2.387 0.918 -16.807 1.00 79.95 109 LYS B O 1
ATOM 4429 N N . SER B 1 110 ? 1.821 3.083 -16.554 1.00 78.88 110 SER B N 1
ATOM 4430 C CA . SER B 1 110 ? 1.782 3.341 -17.990 1.00 78.29 110 SER B CA 1
ATOM 4431 C C . SER B 1 110 ? 3.172 3.640 -18.538 1.00 82.23 110 SER B C 1
ATOM 4432 O O . SER B 1 110 ? 3.570 3.094 -19.573 1.00 92.76 110 SER B O 1
ATOM 4436 N N . GLU B 1 111 ? 3.926 4.505 -17.857 1.00 80.18 111 GLU B N 1
ATOM 4437 C CA . GLU B 1 111 ? 5.252 4.879 -18.341 1.00 80.12 111 GLU B CA 1
ATOM 4438 C C . GLU B 1 111 ? 6.228 3.716 -18.215 1.00 81.21 111 GLU B C 1
ATOM 4439 O O . GLU B 1 111 ? 6.843 3.295 -19.201 1.00 88.03 111 GLU B O 1
ATOM 4449 N N . LYS B 1 112 ? 6.383 3.185 -17.002 1.00 75.70 112 LYS B N 1
ATOM 4450 C CA . LYS B 1 112 ? 7.328 2.102 -16.722 1.00 70.76 112 LYS B CA 1
ATOM 4451 C C . LYS B 1 112 ? 8.770 2.547 -16.967 1.00 72.24 112 LYS B C 1
ATOM 4452 O O . LYS B 1 112 ? 9.592 1.781 -17.471 1.00 75.22 112 LYS B O 1
ATOM 4465 N N . THR B 1 113 ? 9.079 3.788 -16.603 1.00 73.44 113 THR B N 1
ATOM 4466 C CA . THR B 1 113 ? 10.407 4.357 -16.779 1.00 76.22 113 THR B CA 1
ATOM 4467 C C . THR B 1 113 ? 11.057 4.616 -15.425 1.00 74.75 113 THR B C 1
ATOM 4468 O O . THR B 1 113 ? 10.391 4.665 -14.388 1.00 75.29 113 THR B O 1
ATOM 4479 N N . GLU B 1 114 ? 12.380 4.802 -15.452 1.00 71.94 114 GLU B N 1
ATOM 4480 C CA . GLU B 1 114 ? 13.113 5.054 -14.216 1.00 71.66 114 GLU B CA 1
ATOM 4481 C C . GLU B 1 114 ? 12.777 6.421 -13.634 1.00 69.74 114 GLU B C 1
ATOM 4482 O O . GLU B 1 114 ? 12.824 6.601 -12.411 1.00 64.41 114 GLU B O 1
ATOM 4486 N N . ASP B 1 115 ? 12.445 7.394 -14.485 1.00 68.93 115 ASP B N 1
ATOM 4487 C CA . ASP B 1 115 ? 12.055 8.708 -13.987 1.00 65.36 115 ASP B CA 1
ATOM 4488 C C . ASP B 1 115 ? 10.708 8.648 -13.280 1.00 64.14 115 ASP B C 1
ATOM 4489 O O . ASP B 1 115 ? 10.527 9.263 -12.222 1.00 61.61 115 ASP B O 1
ATOM 4495 N N . ALA B 1 116 ? 9.747 7.918 -13.850 1.00 60.12 116 ALA B N 1
ATOM 4496 C CA . ALA B 1 116 ? 8.457 7.751 -13.191 1.00 60.57 116 ALA B CA 1
ATOM 4497 C C . ALA B 1 116 ? 8.619 7.067 -11.838 1.00 71.75 116 ALA B C 1
ATOM 4498 O O . ALA B 1 116 ? 7.917 7.403 -10.876 1.00 70.62 116 ALA B O 1
ATOM 4505 N N . LYS B 1 117 ? 9.544 6.108 -11.745 1.00 75.30 117 LYS B N 1
ATOM 4506 C CA . LYS B 1 117 ? 9.783 5.425 -10.477 1.00 69.87 117 LYS B CA 1
ATOM 4507 C C . LYS B 1 117 ? 10.331 6.385 -9.428 1.00 65.69 117 LYS B C 1
ATOM 4508 O O . LYS B 1 117 ? 9.928 6.332 -8.260 1.00 70.03 117 LYS B O 1
ATOM 4515 N N . LYS B 1 118 ? 11.258 7.263 -9.821 1.00 54.11 118 LYS B N 1
ATOM 4516 C CA . LYS B 1 118 ? 11.776 8.257 -8.887 1.00 52.88 118 LYS B CA 1
ATOM 4517 C C . LYS B 1 118 ? 10.672 9.190 -8.406 1.00 54.19 118 LYS B C 1
ATOM 4518 O O . LYS B 1 118 ? 10.602 9.520 -7.217 1.00 53.71 118 LYS B O 1
ATOM 4527 N N . ALA B 1 119 ? 9.801 9.629 -9.319 1.00 53.34 119 ALA B N 1
ATOM 4528 C CA . ALA B 1 119 ? 8.712 10.521 -8.933 1.00 53.08 119 ALA B CA 1
ATOM 4529 C C . ALA B 1 119 ? 7.811 9.872 -7.890 1.00 49.78 119 ALA B C 1
ATOM 4530 O O . ALA B 1 119 ? 7.406 10.521 -6.920 1.00 48.51 119 ALA B O 1
ATOM 4537 N N . VAL B 1 120 ? 7.479 8.593 -8.079 1.00 50.10 120 VAL B N 1
ATOM 4538 C CA . VAL B 1 120 ? 6.658 7.878 -7.104 1.00 49.65 120 VAL B CA 1
ATOM 4539 C C . VAL B 1 120 ? 7.323 7.912 -5.732 1.00 56.84 120 VAL B C 1
ATOM 4540 O O . VAL B 1 120 ? 6.765 8.436 -4.761 1.00 55.49 120 VAL B O 1
ATOM 4553 N N . LYS B 1 121 ? 8.535 7.355 -5.638 1.00 58.37 121 LYS B N 1
ATOM 4554 C CA . LYS B 1 121 ? 9.251 7.321 -4.365 1.00 52.58 121 LYS B CA 1
ATOM 4555 C C . LYS B 1 121 ? 9.321 8.702 -3.733 1.00 53.23 121 LYS B C 1
ATOM 4556 O O . LYS B 1 121 ? 9.169 8.850 -2.514 1.00 56.21 121 LYS B O 1
ATOM 4565 N N . LEU B 1 122 ? 9.551 9.728 -4.548 1.00 54.94 122 LEU B N 1
ATOM 4566 C CA . LEU B 1 122 ? 9.648 11.084 -4.025 1.00 55.19 122 LEU B CA 1
ATOM 4567 C C . LEU B 1 122 ? 8.306 11.553 -3.470 1.00 54.66 122 LEU B C 1
ATOM 4568 O O . LEU B 1 122 ? 8.234 12.080 -2.354 1.00 50.72 122 LEU B O 1
ATOM 4584 N N . VAL B 1 123 ? 7.227 11.358 -4.233 1.00 47.60 123 VAL B N 1
ATOM 4585 C CA . VAL B 1 123 ? 5.895 11.728 -3.754 1.00 43.35 123 VAL B CA 1
ATOM 4586 C C . VAL B 1 123 ? 5.595 11.021 -2.439 1.00 44.39 123 VAL B C 1
ATOM 4587 O O . VAL B 1 123 ? 5.065 11.621 -1.496 1.00 38.79 123 VAL B O 1
ATOM 4600 N N . GLN B 1 124 ? 5.928 9.731 -2.360 1.00 44.23 124 GLN B N 1
ATOM 4601 C CA . GLN B 1 124 ? 5.661 8.963 -1.150 1.00 44.21 124 GLN B CA 1
ATOM 4602 C C . GLN B 1 124 ? 6.288 9.616 0.073 1.00 49.59 124 GLN B C 1
ATOM 4603 O O . GLN B 1 124 ? 5.644 9.738 1.122 1.00 43.93 124 GLN B O 1
ATOM 4617 N N . GLU B 1 125 ? 7.543 10.054 -0.043 1.00 52.61 125 GLU B N 1
ATOM 4618 C CA . GLU B 1 125 ? 8.221 10.638 1.108 1.00 56.76 125 GLU B CA 1
ATOM 4619 C C . GLU B 1 125 ? 7.561 11.939 1.543 1.00 52.05 125 GLU B C 1
ATOM 4620 O O . GLU B 1 125 ? 7.537 12.250 2.739 1.00 57.68 125 GLU B O 1
ATOM 4632 N N . ALA B 1 126 ? 7.023 12.708 0.597 1.00 49.76 126 ALA B N 1
ATOM 4633 C CA . ALA B 1 126 ? 6.230 13.876 0.960 1.00 46.63 126 ALA B CA 1
ATOM 4634 C C . ALA B 1 126 ? 4.989 13.456 1.732 1.00 47.17 126 ALA B C 1
ATOM 4635 O O . ALA B 1 126 ? 4.666 14.026 2.781 1.00 38.50 126 ALA B O 1
ATOM 4642 N N . TYR B 1 127 ? 4.287 12.443 1.223 1.00 44.38 127 TYR B N 1
ATOM 4643 C CA . TYR B 1 127 ? 3.105 11.927 1.901 1.00 41.74 127 TYR B CA 1
ATOM 4644 C C . TYR B 1 127 ? 3.448 11.466 3.312 1.00 45.41 127 TYR B C 1
ATOM 4645 O O . TYR B 1 127 ? 2.778 11.839 4.281 1.00 44.64 127 TYR B O 1
ATOM 4663 N N . LYS B 1 128 ? 4.506 10.664 3.447 1.00 45.84 128 LYS B N 1
ATOM 4664 C CA . LYS B 1 128 ? 4.885 10.150 4.759 1.00 41.39 128 LYS B CA 1
ATOM 4665 C C . LYS B 1 128 ? 5.347 11.269 5.682 1.00 47.11 128 LYS B C 1
ATOM 4666 O O . LYS B 1 128 ? 4.976 11.301 6.861 1.00 47.77 128 LYS B O 1
ATOM 4673 N N . ALA B 1 129 ? 6.160 12.194 5.173 1.00 48.58 129 ALA B N 1
ATOM 4674 C CA . ALA B 1 129 ? 6.644 13.283 6.013 1.00 44.28 129 ALA B CA 1
ATOM 4675 C C . ALA B 1 129 ? 5.482 14.111 6.550 1.00 41.58 129 ALA B C 1
ATOM 4676 O O . ALA B 1 129 ? 5.419 14.412 7.746 1.00 46.79 129 ALA B O 1
ATOM 4683 N N . ALA B 1 130 ? 4.542 14.475 5.673 1.00 38.46 130 ALA B N 1
ATOM 4684 C CA . ALA B 1 130 ? 3.373 15.227 6.117 1.00 35.83 130 ALA B CA 1
ATOM 4685 C C . ALA B 1 130 ? 2.563 14.425 7.122 1.00 39.25 130 ALA B C 1
ATOM 4686 O O . ALA B 1 130 ? 2.115 14.960 8.145 1.00 34.28 130 ALA B O 1
ATOM 4693 N N . GLN B 1 131 ? 2.362 13.136 6.848 1.00 38.77 131 GLN B N 1
ATOM 4694 C CA . GLN B 1 131 ? 1.626 12.285 7.772 1.00 44.63 131 GLN B CA 1
ATOM 4695 C C . GLN B 1 131 ? 2.274 12.287 9.152 1.00 45.75 131 GLN B C 1
ATOM 4696 O O . GLN B 1 131 ? 1.582 12.386 10.173 1.00 46.15 131 GLN B O 1
ATOM 4710 N N . ARG B 1 132 ? 3.604 12.195 9.204 1.00 39.79 132 ARG B N 1
ATOM 4711 C CA . ARG B 1 132 ? 4.293 12.205 10.489 1.00 38.80 132 ARG B CA 1
ATOM 4712 C C . ARG B 1 132 ? 4.147 13.552 11.182 1.00 46.72 132 ARG B C 1
ATOM 4713 O O . ARG B 1 132 ? 3.994 13.613 12.408 1.00 52.74 132 ARG B O 1
ATOM 4734 N N . ALA B 1 133 ? 4.197 14.644 10.418 1.00 43.10 133 ALA B N 1
ATOM 4735 C CA . ALA B 1 133 ? 3.999 15.960 11.014 1.00 35.67 133 ALA B CA 1
ATOM 4736 C C . ALA B 1 133 ? 2.617 16.064 11.641 1.00 39.20 133 ALA B C 1
ATOM 4737 O O . ALA B 1 133 ? 2.461 16.629 12.729 1.00 41.23 133 ALA B O 1
ATOM 4744 N N . ILE B 1 134 ? 1.605 15.506 10.976 1.00 37.50 134 ILE B N 1
ATOM 4745 C CA . ILE B 1 134 ? 0.244 15.562 11.496 1.00 41.17 134 ILE B CA 1
ATOM 4746 C C . ILE B 1 134 ? 0.127 14.737 12.770 1.00 44.22 134 ILE B C 1
ATOM 4747 O O . ILE B 1 134 ? -0.474 15.178 13.757 1.00 47.18 134 ILE B O 1
ATOM 4763 N N . GLU B 1 135 ? 0.702 13.533 12.776 1.00 44.20 135 GLU B N 1
ATOM 4764 C CA . GLU B 1 135 ? 0.646 12.697 13.971 1.00 44.49 135 GLU B CA 1
ATOM 4765 C C . GLU B 1 135 ? 1.376 13.350 15.137 1.00 41.31 135 GLU B C 1
ATOM 4766 O O . GLU B 1 135 ? 0.868 13.365 16.264 1.00 38.84 135 GLU B O 1
ATOM 4775 N N . ALA B 1 136 ? 2.572 13.891 14.892 1.00 38.26 136 ALA B N 1
ATOM 4776 C CA . ALA B 1 136 ? 3.299 14.573 15.957 1.00 37.59 136 ALA B CA 1
ATOM 4777 C C . ALA B 1 136 ? 2.511 15.769 16.475 1.00 47.54 136 ALA B C 1
ATOM 4778 O O . ALA B 1 136 ? 2.469 16.019 17.686 1.00 55.20 136 ALA B O 1
ATOM 4785 N N . ALA B 1 137 ? 1.874 16.519 15.573 1.00 45.62 137 ALA B N 1
ATOM 4786 C CA . ALA B 1 137 ? 1.051 17.647 15.995 1.00 42.41 137 ALA B CA 1
ATOM 4787 C C . ALA B 1 137 ? -0.114 17.180 16.857 1.00 49.27 137 ALA B C 1
ATOM 4788 O O . ALA B 1 137 ? -0.444 17.813 17.867 1.00 52.48 137 ALA B O 1
ATOM 4795 N N . LYS B 1 138 ? -0.749 16.070 16.473 1.00 48.23 138 LYS B N 1
ATOM 4796 C CA . LYS B 1 138 ? -1.853 15.533 17.261 1.00 50.78 138 LYS B CA 1
ATOM 4797 C C . LYS B 1 138 ? -1.393 15.130 18.656 1.00 51.81 138 LYS B C 1
ATOM 4798 O O . LYS B 1 138 ? -2.138 15.282 19.630 1.00 49.54 138 LYS B O 1
ATOM 4817 N N . ARG B 1 139 ? -0.168 14.612 18.774 1.00 53.58 139 ARG B N 1
ATOM 4818 C CA . ARG B 1 139 ? 0.335 14.206 20.082 1.00 53.44 139 ARG B CA 1
ATOM 4819 C C . ARG B 1 139 ? 0.370 15.385 21.045 1.00 53.58 139 ARG B C 1
ATOM 4820 O O . ARG B 1 139 ? 0.043 15.240 22.229 1.00 60.62 139 ARG B O 1
ATOM 4830 N N . THR B 1 140 ? 0.752 16.567 20.555 1.00 46.17 140 THR B N 1
ATOM 4831 C CA . THR B 1 140 ? 0.764 17.745 21.413 1.00 50.66 140 THR B CA 1
ATOM 4832 C C . THR B 1 140 ? -0.641 18.130 21.854 1.00 55.71 140 THR B C 1
ATOM 4833 O O . THR B 1 140 ? -0.816 18.688 22.943 1.00 58.84 140 THR B O 1
ATOM 4844 N N . GLY B 1 141 ? -1.648 17.839 21.033 1.00 52.17 141 GLY B N 1
ATOM 4845 C CA . GLY B 1 141 ? -2.999 18.266 21.331 1.00 54.05 141 GLY B CA 1
ATOM 4846 C C . GLY B 1 141 ? -3.209 19.760 21.250 1.00 53.12 141 GLY B C 1
ATOM 4847 O O . GLY B 1 141 ? -4.195 20.266 21.790 1.00 56.05 141 GLY B O 1
ATOM 4851 N N . THR B 1 142 ? -2.308 20.483 20.580 1.00 45.45 142 THR B N 1
ATOM 4852 C CA . THR B 1 142 ? -2.374 21.936 20.513 1.00 45.32 142 THR B CA 1
ATOM 4853 C C . THR B 1 142 ? -2.936 22.359 19.165 1.00 50.60 142 THR B C 1
ATOM 4854 O O . THR B 1 142 ? -2.352 22.005 18.129 1.00 53.11 142 THR B O 1
ATOM 4865 N N . PRO B 1 143 ? -4.047 23.103 19.116 1.00 51.66 143 PRO B N 1
ATOM 4866 C CA . PRO B 1 143 ? -4.597 23.480 17.801 1.00 45.90 143 PRO B CA 1
ATOM 4867 C C . PRO B 1 143 ? -3.598 24.189 16.902 1.00 43.21 143 PRO B C 1
ATOM 4868 O O . PRO B 1 143 ? -3.518 23.872 15.708 1.00 41.91 143 PRO B O 1
ATOM 4879 N N . ASP B 1 144 ? -2.828 25.141 17.439 1.00 45.10 144 ASP B N 1
ATOM 4880 C CA . ASP B 1 144 ? -1.919 25.916 16.599 1.00 45.58 144 ASP B CA 1
ATOM 4881 C C . ASP B 1 144 ? -0.818 25.044 16.010 1.00 45.64 144 ASP B C 1
ATOM 4882 O O . ASP B 1 144 ? -0.274 25.364 14.945 1.00 35.41 144 ASP B O 1
ATOM 4891 N N . VAL B 1 145 ? -0.468 23.948 16.685 1.00 44.97 145 VAL B N 1
ATOM 4892 C CA . VAL B 1 145 ? 0.520 23.027 16.132 1.00 44.02 145 VAL B CA 1
ATOM 4893 C C . VAL B 1 145 ? -0.102 22.174 15.033 1.00 47.66 145 VAL B C 1
ATOM 4894 O O . VAL B 1 145 ? 0.578 21.815 14.064 1.00 50.38 145 VAL B O 1
ATOM 4907 N N . ILE B 1 146 ? -1.385 21.829 15.160 1.00 47.14 146 ILE B N 1
ATOM 4908 C CA . ILE B 1 146 ? -2.061 21.098 14.093 1.00 42.92 146 ILE B CA 1
ATOM 4909 C C . ILE B 1 146 ? -2.252 21.998 12.879 1.00 41.34 146 ILE B C 1
ATOM 4910 O O . ILE B 1 146 ? -2.136 21.551 11.732 1.00 33.48 146 ILE B O 1
ATOM 4926 N N . LYS B 1 147 ? -2.543 23.282 13.107 1.00 39.81 147 LYS B N 1
ATOM 4927 C CA . LYS B 1 147 ? -2.592 24.233 12.001 1.00 44.83 147 LYS B CA 1
ATOM 4928 C C . LYS B 1 147 ? -1.269 24.251 11.251 1.00 43.59 147 LYS B C 1
ATOM 4929 O O . LYS B 1 147 ? -1.239 24.366 10.020 1.00 42.18 147 LYS B O 1
ATOM 4942 N N . LEU B 1 148 ? -0.162 24.144 11.985 1.00 49.07 148 LEU B N 1
ATOM 4943 C CA . LEU B 1 148 ? 1.156 24.138 11.365 1.00 51.29 148 LEU B CA 1
ATOM 4944 C C . LEU B 1 148 ? 1.331 22.919 10.467 1.00 49.23 148 LEU B C 1
ATOM 4945 O O . LEU B 1 148 ? 1.742 23.039 9.307 1.00 46.73 148 LEU B O 1
ATOM 4961 N N . ALA B 1 149 ? 1.013 21.731 10.988 1.00 39.65 149 ALA B N 1
ATOM 4962 C CA . ALA B 1 149 ? 1.190 20.509 10.211 1.00 35.31 149 ALA B CA 1
ATOM 4963 C C . ALA B 1 149 ? 0.347 20.535 8.942 1.00 34.53 149 ALA B C 1
ATOM 4964 O O . ALA B 1 149 ? 0.809 20.123 7.872 1.00 40.91 149 ALA B O 1
ATOM 4971 N N . ILE B 1 150 ? -0.899 21.002 9.044 1.00 35.37 150 ILE B N 1
ATOM 4972 C CA . ILE B 1 150 ? -1.751 21.119 7.863 1.00 33.52 150 ILE B CA 1
ATOM 4973 C C . ILE B 1 150 ? -1.104 22.047 6.846 1.00 41.88 150 ILE B C 1
ATOM 4974 O O . ILE B 1 150 ? -1.004 21.725 5.656 1.00 40.19 150 ILE B O 1
ATOM 4990 N N . LYS B 1 151 ? -0.652 23.217 7.304 1.00 39.58 151 LYS B N 1
ATOM 4991 C CA . LYS B 1 151 ? 0.023 24.145 6.406 1.00 38.47 151 LYS B CA 1
ATOM 4992 C C . LYS B 1 151 ? 1.198 23.471 5.710 1.00 44.28 151 LYS B C 1
ATOM 4993 O O . LYS B 1 151 ? 1.362 23.596 4.491 1.00 46.48 151 LYS B O 1
ATOM 5000 N N . LEU B 1 152 ? 2.019 22.737 6.466 1.00 37.89 152 LEU B N 1
ATOM 5001 C CA . LEU B 1 152 ? 3.150 22.038 5.867 1.00 36.82 152 LEU B CA 1
ATOM 5002 C C . LEU B 1 152 ? 2.681 20.968 4.890 1.00 39.35 152 LEU B C 1
ATOM 5003 O O . LEU B 1 152 ? 3.300 20.761 3.841 1.00 43.45 152 LEU B O 1
ATOM 5019 N N . ALA B 1 153 ? 1.592 20.272 5.221 1.00 35.38 153 ALA B N 1
ATOM 5020 C CA . ALA B 1 153 ? 1.071 19.256 4.314 1.00 41.80 153 ALA B CA 1
ATOM 5021 C C . ALA B 1 153 ? 0.639 19.874 2.990 1.00 36.45 153 ALA B C 1
ATOM 5022 O O . ALA B 1 153 ? 0.808 19.267 1.926 1.00 37.02 153 ALA B O 1
ATOM 5029 N N . LYS B 1 154 ? 0.081 21.086 3.034 1.00 39.75 154 LYS B N 1
ATOM 5030 C CA . LYS B 1 154 ? -0.311 21.775 1.810 1.00 44.22 154 LYS B CA 1
ATOM 5031 C C . LYS B 1 154 ? 0.902 22.059 0.929 1.00 39.15 154 LYS B C 1
ATOM 5032 O O . LYS B 1 154 ? 0.875 21.814 -0.281 1.00 35.96 154 LYS B O 1
ATOM 5051 N N . LEU B 1 155 ? 1.976 22.578 1.528 1.00 37.14 155 LEU B N 1
ATOM 5052 C CA . LEU B 1 155 ? 3.201 22.809 0.767 1.00 33.97 155 LEU B CA 1
ATOM 5053 C C . LEU B 1 155 ? 3.695 21.519 0.128 1.00 37.16 155 LEU B C 1
ATOM 5054 O O . LEU B 1 155 ? 4.091 21.509 -1.045 1.00 41.48 155 LEU B O 1
ATOM 5070 N N . ALA B 1 156 ? 3.674 20.416 0.878 1.00 34.34 156 ALA B N 1
ATOM 5071 C CA . ALA B 1 156 ? 4.073 19.133 0.316 1.00 36.11 156 ALA B CA 1
ATOM 5072 C C . ALA B 1 156 ? 3.177 18.750 -0.855 1.00 42.49 156 ALA B C 1
ATOM 5073 O O . ALA B 1 156 ? 3.660 18.322 -1.910 1.00 46.15 156 ALA B O 1
ATOM 5080 N N . ALA B 1 157 ? 1.862 18.915 -0.691 1.00 41.71 157 ALA B N 1
ATOM 5081 C CA . ALA B 1 157 ? 0.925 18.542 -1.746 1.00 41.04 157 ALA B CA 1
ATOM 5082 C C . ALA B 1 157 ? 1.218 19.302 -3.037 1.00 40.77 157 ALA B C 1
ATOM 5083 O O . ALA B 1 157 ? 1.248 18.715 -4.124 1.00 34.24 157 ALA B O 1
ATOM 5090 N N . ARG B 1 158 ? 1.423 20.617 -2.934 1.00 40.15 158 ARG B N 1
ATOM 5091 C CA . ARG B 1 158 ? 1.740 21.417 -4.114 1.00 40.23 158 ARG B CA 1
ATOM 5092 C C . ARG B 1 158 ? 3.060 20.982 -4.732 1.00 44.42 158 ARG B C 1
ATOM 5093 O O . ARG B 1 158 ? 3.172 20.859 -5.958 1.00 51.72 158 ARG B O 1
ATOM 5114 N N . ALA B 1 159 ? 4.078 20.761 -3.902 1.00 45.03 159 ALA B N 1
ATOM 5115 C CA . ALA B 1 159 ? 5.376 20.348 -4.417 1.00 42.60 159 ALA B CA 1
ATOM 5116 C C . ALA B 1 159 ? 5.291 18.978 -5.075 1.00 45.85 159 ALA B C 1
ATOM 5117 O O . ALA B 1 159 ? 5.936 18.729 -6.101 1.00 39.92 159 ALA B O 1
ATOM 5124 N N . ALA B 1 160 ? 4.493 18.075 -4.501 1.00 43.10 160 ALA B N 1
ATOM 5125 C CA . ALA B 1 160 ? 4.254 16.791 -5.149 1.00 41.01 160 ALA B CA 1
ATOM 5126 C C . ALA B 1 160 ? 3.588 16.983 -6.506 1.00 44.22 160 ALA B C 1
ATOM 5127 O O . ALA B 1 160 ? 3.928 16.297 -7.478 1.00 40.72 160 ALA B O 1
ATOM 5134 N N . LEU B 1 161 ? 2.637 17.914 -6.592 1.00 40.62 161 LEU B N 1
ATOM 5135 C CA . LEU B 1 161 ? 1.962 18.177 -7.858 1.00 43.40 161 LEU B CA 1
ATOM 5136 C C . LEU B 1 161 ? 2.965 18.556 -8.942 1.00 42.58 161 LEU B C 1
ATOM 5137 O O . LEU B 1 161 ? 2.930 18.017 -10.053 1.00 41.53 161 LEU B O 1
ATOM 5153 N N . GLU B 1 162 ? 3.871 19.486 -8.632 1.00 42.49 162 GLU B N 1
ATOM 5154 C CA . GLU B 1 162 ? 4.847 19.931 -9.621 1.00 40.52 162 GLU B CA 1
ATOM 5155 C C . GLU B 1 162 ? 5.730 18.779 -10.086 1.00 41.46 162 GLU B C 1
ATOM 5156 O O . GLU B 1 162 ? 6.103 18.711 -11.262 1.00 55.99 162 GLU B O 1
ATOM 5168 N N . VAL B 1 163 ? 6.081 17.870 -9.176 1.00 41.06 163 VAL B N 1
ATOM 5169 C CA . VAL B 1 163 ? 6.857 16.695 -9.564 1.00 46.53 163 VAL B CA 1
ATOM 5170 C C . VAL B 1 163 ? 6.071 15.848 -10.555 1.00 44.61 163 VAL B C 1
ATOM 5171 O O . VAL B 1 163 ? 6.617 15.376 -11.563 1.00 44.79 163 VAL B O 1
ATOM 5184 N N . ILE B 1 164 ? 4.774 15.657 -10.304 1.00 44.17 164 ILE B N 1
ATOM 5185 C CA . ILE B 1 164 ? 3.953 14.833 -11.185 1.00 41.15 164 ILE B CA 1
ATOM 5186 C C . ILE B 1 164 ? 3.908 15.427 -12.588 1.00 47.69 164 ILE B C 1
ATOM 5187 O O . ILE B 1 164 ? 3.982 14.702 -13.587 1.00 52.52 164 ILE B O 1
ATOM 5203 N N . LYS B 1 165 ? 3.787 16.749 -12.690 1.00 44.77 165 LYS B N 1
ATOM 5204 C CA . LYS B 1 165 ? 3.656 17.391 -13.991 1.00 53.57 165 LYS B CA 1
ATOM 5205 C C . LYS B 1 165 ? 4.995 17.737 -14.635 1.00 53.66 165 LYS B C 1
ATOM 5206 O O . LYS B 1 165 ? 5.013 18.119 -15.811 1.00 56.90 165 LYS B O 1
ATOM 5225 N N . ARG B 1 166 ? 6.108 17.620 -13.910 1.00 50.47 166 ARG B N 1
ATOM 5226 C CA . ARG B 1 166 ? 7.443 17.821 -14.483 1.00 45.40 166 ARG B CA 1
ATOM 5227 C C . ARG B 1 166 ? 8.424 16.850 -13.841 1.00 40.08 166 ARG B C 1
ATOM 5228 O O . ARG B 1 166 ? 9.373 17.253 -13.158 1.00 41.70 166 ARG B O 1
ATOM 5235 N N . PRO B 1 167 ? 8.236 15.546 -14.051 1.00 39.07 167 PRO B N 1
ATOM 5236 C CA . PRO B 1 167 ? 9.093 14.560 -13.375 1.00 44.41 167 PRO B CA 1
ATOM 5237 C C . PRO B 1 167 ? 10.572 14.711 -13.688 1.00 53.09 167 PRO B C 1
ATOM 5238 O O . PRO B 1 167 ? 11.404 14.275 -12.882 1.00 57.95 167 PRO B O 1
ATOM 5249 N N . LYS B 1 168 ? 10.928 15.311 -14.821 1.00 61.18 168 LYS B N 1
ATOM 5250 C CA . LYS B 1 168 ? 12.317 15.406 -15.250 1.00 57.91 168 LYS B CA 1
ATOM 5251 C C . LYS B 1 168 ? 12.985 16.713 -14.841 1.00 59.46 168 LYS B C 1
ATOM 5252 O O . LYS B 1 168 ? 14.175 16.893 -15.121 1.00 66.12 168 LYS B O 1
ATOM 5265 N N . SER B 1 169 ? 12.263 17.622 -14.186 1.00 50.85 169 SER B N 1
ATOM 5266 C CA . SER B 1 169 ? 12.809 18.930 -13.835 1.00 51.43 169 SER B CA 1
ATOM 5267 C C . SER B 1 169 ? 13.580 18.817 -12.526 1.00 56.50 169 SER B C 1
ATOM 5268 O O . SER B 1 169 ? 12.988 18.599 -11.465 1.00 56.01 169 SER B O 1
ATOM 5276 N N . GLU B 1 170 ? 14.904 18.974 -12.599 1.00 60.70 170 GLU B N 1
ATOM 5277 C CA . GLU B 1 170 ? 15.727 18.881 -11.398 1.00 58.97 170 GLU B CA 1
ATOM 5278 C C . GLU B 1 170 ? 15.309 19.915 -10.361 1.00 53.34 170 GLU B C 1
ATOM 5279 O O . GLU B 1 170 ? 15.224 19.607 -9.166 1.00 50.46 170 GLU B O 1
ATOM 5283 N N . GLU B 1 171 ? 15.037 21.147 -10.798 1.00 51.13 171 GLU B N 1
ATOM 5284 C CA . GLU B 1 171 ? 14.663 22.196 -9.857 1.00 51.08 171 GLU B CA 1
ATOM 5285 C C . GLU B 1 171 ? 13.418 21.806 -9.071 1.00 54.02 171 GLU B C 1
ATOM 5286 O O . GLU B 1 171 ? 13.353 22.014 -7.854 1.00 54.37 171 GLU B O 1
ATOM 5295 N N . VAL B 1 172 ? 12.425 21.226 -9.748 1.00 55.07 172 VAL B N 1
ATOM 5296 C CA . VAL B 1 172 ? 11.192 20.817 -9.077 1.00 55.95 172 VAL B CA 1
ATOM 5297 C C . VAL B 1 172 ? 11.483 19.734 -8.047 1.00 55.43 172 VAL B C 1
ATOM 5298 O O . VAL B 1 172 ? 11.018 19.799 -6.903 1.00 54.29 172 VAL B O 1
ATOM 5311 N N . ASN B 1 173 ? 12.243 18.711 -8.443 1.00 53.75 173 ASN B N 1
ATOM 5312 C CA . ASN B 1 173 ? 12.571 17.637 -7.512 1.00 56.58 173 ASN B CA 1
ATOM 5313 C C . ASN B 1 173 ? 13.374 18.160 -6.326 1.00 51.57 173 ASN B C 1
ATOM 5314 O O . ASN B 1 173 ? 13.179 17.713 -5.190 1.00 52.51 173 ASN B O 1
ATOM 5325 N N . GLU B 1 174 ? 14.285 19.106 -6.568 1.00 52.99 174 GLU B N 1
ATOM 5326 C CA . GLU B 1 174 ? 15.063 19.674 -5.471 1.00 54.44 174 GLU B CA 1
ATOM 5327 C C . GLU B 1 174 ? 14.177 20.473 -4.522 1.00 48.97 174 GLU B C 1
ATOM 5328 O O . GLU B 1 174 ? 14.401 20.471 -3.305 1.00 46.91 174 GLU B O 1
ATOM 5332 N N . ALA B 1 175 ? 13.166 21.163 -5.056 1.00 45.30 175 ALA B N 1
ATOM 5333 C CA . ALA B 1 175 ? 12.270 21.941 -4.207 1.00 46.35 175 ALA B CA 1
ATOM 5334 C C . ALA B 1 175 ? 11.455 21.035 -3.296 1.00 47.68 175 ALA B C 1
ATOM 5335 O O . ALA B 1 175 ? 11.215 21.364 -2.129 1.00 40.94 175 ALA B O 1
ATOM 5342 N N . LEU B 1 176 ? 11.013 19.889 -3.814 1.00 45.94 176 LEU B N 1
ATOM 5343 C CA . LEU B 1 176 ? 10.281 18.943 -2.982 1.00 43.64 176 LEU B CA 1
ATOM 5344 C C . LEU B 1 176 ? 11.196 18.287 -1.957 1.00 48.71 176 LEU B C 1
ATOM 5345 O O . LEU B 1 176 ? 10.812 18.110 -0.795 1.00 44.02 176 LEU B O 1
ATOM 5361 N N . LYS B 1 177 ? 12.413 17.920 -2.366 1.00 53.74 177 LYS B N 1
ATOM 5362 C CA . LYS B 1 177 ? 13.343 17.284 -1.439 1.00 54.11 177 LYS B CA 1
ATOM 5363 C C . LYS B 1 177 ? 13.572 18.147 -0.204 1.00 50.44 177 LYS B C 1
ATOM 5364 O O . LYS B 1 177 ? 13.613 17.635 0.922 1.00 50.12 177 LYS B O 1
ATOM 5371 N N . LYS B 1 178 ? 13.711 19.462 -0.391 1.00 45.80 178 LYS B N 1
ATOM 5372 C CA . LYS B 1 178 ? 14.016 20.349 0.724 1.00 56.56 178 LYS B CA 1
ATOM 5373 C C . LYS B 1 178 ? 12.777 20.748 1.514 1.00 58.36 178 LYS B C 1
ATOM 5374 O O . LYS B 1 178 ? 12.904 21.142 2.678 1.00 53.81 178 LYS B O 1
ATOM 5393 N N . ILE B 1 179 ? 11.588 20.650 0.919 1.00 58.78 179 ILE B N 1
ATOM 5394 C CA . ILE B 1 179 ? 10.361 20.762 1.700 1.00 53.75 179 ILE B CA 1
ATOM 5395 C C . ILE B 1 179 ? 10.203 19.541 2.599 1.00 49.81 179 ILE B C 1
ATOM 5396 O O . ILE B 1 179 ? 9.859 19.658 3.781 1.00 44.17 179 ILE B O 1
ATOM 5412 N N . VAL B 1 180 ? 10.456 18.351 2.048 1.00 45.97 180 VAL B N 1
ATOM 5413 C CA . VAL B 1 180 ? 10.436 17.135 2.858 1.00 45.20 180 VAL B CA 1
ATOM 5414 C C . VAL B 1 180 ? 11.458 17.230 3.981 1.00 52.43 180 VAL B C 1
ATOM 5415 O O . VAL B 1 180 ? 11.180 16.857 5.129 1.00 53.95 180 VAL B O 1
ATOM 5428 N N . LYS B 1 181 ? 12.661 17.725 3.674 1.00 54.56 181 LYS B N 1
ATOM 5429 C CA . LYS B 1 181 ? 13.691 17.849 4.700 1.00 55.82 181 LYS B CA 1
ATOM 5430 C C . LYS B 1 181 ? 13.235 18.768 5.827 1.00 56.03 181 LYS B C 1
ATOM 5431 O O . LYS B 1 181 ? 13.416 18.454 7.009 1.00 52.93 181 LYS B O 1
ATOM 5438 N N . ALA B 1 182 ? 12.639 19.910 5.479 1.00 53.63 182 ALA B N 1
ATOM 5439 C CA . ALA B 1 182 ? 12.165 20.839 6.498 1.00 50.16 182 ALA B CA 1
ATOM 5440 C C . ALA B 1 182 ? 11.083 20.201 7.357 1.00 49.85 182 ALA B C 1
ATOM 5441 O O . ALA B 1 182 ? 11.133 20.265 8.590 1.00 57.71 182 ALA B O 1
ATOM 5448 N N . ILE B 1 183 ? 10.086 19.583 6.718 1.00 48.24 183 ILE B N 1
ATOM 5449 C CA . ILE B 1 183 ? 9.013 18.931 7.467 1.00 52.56 183 ILE B CA 1
ATOM 5450 C C . ILE B 1 183 ? 9.603 17.961 8.480 1.00 48.08 183 ILE B C 1
ATOM 5451 O O . ILE B 1 183 ? 9.289 18.011 9.675 1.00 45.20 183 ILE B O 1
ATOM 5467 N N . GLN B 1 184 ? 10.487 17.074 8.018 1.00 46.43 184 GLN B N 1
ATOM 5468 C CA . GLN B 1 184 ? 11.093 16.105 8.924 1.00 52.99 184 GLN B CA 1
ATOM 5469 C C . GLN B 1 184 ? 11.8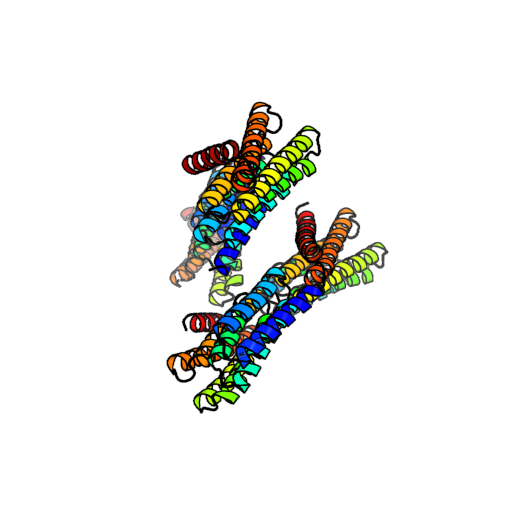35 16.804 10.056 1.00 49.99 184 GLN B C 1
ATOM 5470 O O . GLN B 1 184 ? 11.824 16.334 11.199 1.00 47.58 184 GLN B O 1
ATOM 5484 N N . GLU B 1 185 ? 12.488 17.929 9.758 1.00 45.70 185 GLU B N 1
ATOM 5485 C CA . GLU B 1 185 ? 13.159 18.688 10.808 1.00 44.76 185 GLU B CA 1
ATOM 5486 C C . GLU B 1 185 ? 12.157 19.185 11.841 1.00 50.03 185 GLU B C 1
ATOM 5487 O O . GLU B 1 185 ? 12.432 19.164 13.047 1.00 49.06 185 GLU B O 1
ATOM 5499 N N . ALA B 1 186 ? 10.986 19.636 11.385 1.00 51.27 186 ALA B N 1
ATOM 5500 C CA . ALA B 1 186 ? 9.948 20.068 12.314 1.00 53.64 186 ALA B CA 1
ATOM 5501 C C . ALA B 1 186 ? 9.485 18.916 13.195 1.00 52.31 186 ALA B C 1
ATOM 5502 O O . ALA B 1 186 ? 9.295 19.088 14.404 1.00 49.05 186 ALA B O 1
ATOM 5509 N N . VAL B 1 187 ? 9.306 17.729 12.611 1.00 48.78 187 VAL B N 1
ATOM 5510 C CA . VAL B 1 187 ? 8.801 16.589 13.375 1.00 50.13 187 VAL B CA 1
ATOM 5511 C C . VAL B 1 187 ? 9.734 16.278 14.541 1.00 52.10 187 VAL B C 1
ATOM 5512 O O . VAL B 1 187 ? 9.345 16.362 15.712 1.00 51.24 187 VAL B O 1
ATOM 5525 N N . GLU B 1 188 ? 10.984 15.915 14.236 1.00 56.66 188 GLU B N 1
ATOM 5526 C CA . GLU B 1 188 ? 11.891 15.463 15.286 1.00 57.88 188 GLU B CA 1
ATOM 5527 C C . GLU B 1 188 ? 12.236 16.583 16.260 1.00 56.94 188 GLU B C 1
ATOM 5528 O O . GLU B 1 188 ? 12.428 16.321 17.453 1.00 56.11 188 GLU B O 1
ATOM 5540 N N . SER B 1 189 ? 12.307 17.831 15.789 1.00 55.34 189 SER B N 1
ATOM 5541 C CA . SER B 1 189 ? 12.537 18.938 16.711 1.00 57.63 189 SER B CA 1
ATOM 5542 C C . SER B 1 189 ? 11.332 19.144 17.622 1.00 64.12 189 SER B C 1
ATOM 5543 O O . SER B 1 189 ? 11.489 19.432 18.814 1.00 72.12 189 SER B O 1
ATOM 5551 N N . LEU B 1 190 ? 10.120 18.992 17.082 1.00 64.85 190 LEU B N 1
ATOM 5552 C CA . LEU B 1 190 ? 8.919 19.111 17.904 1.00 60.49 190 LEU B CA 1
ATOM 5553 C C . LEU B 1 190 ? 8.917 18.065 19.012 1.00 55.97 190 LEU B C 1
ATOM 5554 O O . LEU B 1 190 ? 8.595 18.367 20.166 1.00 58.67 190 LEU B O 1
ATOM 5570 N N . ARG B 1 191 ? 9.267 16.821 18.674 1.00 51.09 191 ARG B N 1
ATOM 5571 C CA . ARG B 1 191 ? 9.419 15.793 19.699 1.00 56.00 191 ARG B CA 1
ATOM 5572 C C . ARG B 1 191 ? 10.442 16.210 20.747 1.00 61.04 191 ARG B C 1
ATOM 5573 O O . ARG B 1 191 ? 10.233 16.000 21.947 1.00 62.64 191 ARG B O 1
ATOM 5583 N N . GLU B 1 192 ? 11.559 16.801 20.315 1.00 61.92 192 GLU B N 1
ATOM 5584 C CA . GLU B 1 192 ? 12.576 17.229 21.269 1.00 64.48 192 GLU B CA 1
ATOM 5585 C C . GLU B 1 192 ? 12.096 18.407 22.107 1.00 53.59 192 GLU B C 1
ATOM 5586 O O . GLU B 1 192 ? 12.504 18.547 23.265 1.00 48.63 192 GLU B O 1
ATOM 5598 N N . ALA B 1 193 ? 11.228 19.256 21.550 1.00 45.98 193 ALA B N 1
ATOM 5599 C CA . ALA B 1 193 ? 10.740 20.414 22.290 1.00 51.97 193 ALA B CA 1
ATOM 5600 C C . ALA B 1 193 ? 9.887 20.020 23.492 1.00 56.18 193 ALA B C 1
ATOM 5601 O O . ALA B 1 193 ? 9.641 20.864 24.361 1.00 50.44 193 ALA B O 1
ATOM 5608 N N . GLU B 1 194 ? 9.430 18.770 23.556 1.00 61.12 194 GLU B N 1
ATOM 5609 C CA . GLU B 1 194 ? 8.636 18.268 24.672 1.00 70.36 194 GLU B CA 1
ATOM 5610 C C . GLU B 1 194 ? 9.369 17.246 25.526 1.00 75.92 194 GLU B C 1
ATOM 5611 O O . GLU B 1 194 ? 9.284 17.303 26.755 1.00 81.74 194 GLU B O 1
ATOM 5623 N N . GLU B 1 195 ? 10.079 16.303 24.909 1.00 77.16 195 GLU B N 1
ATOM 5624 C CA . GLU B 1 195 ? 10.673 15.191 25.637 1.00 80.41 195 GLU B CA 1
ATOM 5625 C C . GLU B 1 195 ? 12.082 15.482 26.136 1.00 84.19 195 GLU B C 1
ATOM 5626 O O . GLU B 1 195 ? 12.616 14.691 26.920 1.00 86.54 195 GLU B O 1
ATOM 5636 N N . SER B 1 196 ? 12.690 16.589 25.723 1.00 83.21 196 SER B N 1
ATOM 5637 C CA . SER B 1 196 ? 14.060 16.874 26.124 1.00 84.99 196 SER B CA 1
ATOM 5638 C C . SER B 1 196 ? 14.114 17.293 27.588 1.00 90.63 196 SER B C 1
ATOM 5639 O O . SER B 1 196 ? 13.236 18.006 28.084 1.00 90.89 196 SER B O 1
ATOM 5647 N N . GLY B 1 197 ? 15.155 16.830 28.284 1.00 95.97 197 GLY B N 1
ATOM 5648 C CA . GLY B 1 197 ? 15.347 17.210 29.673 1.00 99.58 197 GLY B CA 1
ATOM 5649 C C . GLY B 1 197 ? 16.020 18.555 29.855 1.00 91.72 197 GLY B C 1
ATOM 5650 O O . GLY B 1 197 ? 15.783 19.235 30.859 1.00 91.84 197 GLY B O 1
ATOM 5654 N N . ASP B 1 198 ? 16.851 18.963 28.899 1.00 82.73 198 ASP B N 1
ATOM 5655 C CA . ASP B 1 198 ? 17.570 20.229 29.006 1.00 77.30 198 ASP B CA 1
ATOM 5656 C C . ASP B 1 198 ? 16.680 21.366 28.520 1.00 76.03 198 ASP B C 1
ATOM 5657 O O . ASP B 1 198 ? 16.311 21.383 27.339 1.00 77.67 198 ASP B O 1
ATOM 5666 N N . PRO B 1 199 ? 16.302 22.320 29.376 1.00 80.08 199 PRO B N 1
ATOM 5667 C CA . PRO B 1 199 ? 15.471 23.435 28.891 1.00 77.51 199 PRO B CA 1
ATOM 5668 C C . PRO B 1 199 ? 16.089 24.188 27.727 1.00 72.61 199 PRO B C 1
ATOM 5669 O O . PRO B 1 199 ? 15.370 24.567 26.795 1.00 74.25 199 PRO B O 1
ATOM 5680 N N . GLU B 1 200 ? 17.403 24.419 27.752 1.00 73.24 200 GLU B N 1
ATOM 5681 C CA . GLU B 1 200 ? 18.049 25.110 26.641 1.00 70.37 200 GLU B CA 1
ATOM 5682 C C . GLU B 1 200 ? 17.841 24.354 25.335 1.00 66.20 200 GLU B C 1
ATOM 5683 O O . GLU B 1 200 ? 17.642 24.964 24.278 1.00 65.68 200 GLU B O 1
ATOM 5687 N N . LYS B 1 201 ? 17.878 23.022 25.393 1.00 63.49 201 LYS B N 1
ATOM 5688 C CA . LYS B 1 201 ? 17.621 22.219 24.204 1.00 63.28 201 LYS B CA 1
ATOM 5689 C C . LYS B 1 201 ? 16.167 22.341 23.769 1.00 64.61 201 LYS B C 1
ATOM 5690 O O . LYS B 1 201 ? 15.868 22.322 22.569 1.00 62.63 201 LYS B O 1
ATOM 5694 N N . ARG B 1 202 ? 15.249 22.474 24.727 1.00 62.06 202 ARG B N 1
ATOM 5695 C CA . ARG B 1 202 ? 13.844 22.645 24.377 1.00 59.05 202 ARG B CA 1
ATOM 5696 C C . ARG B 1 202 ? 13.633 23.955 23.631 1.00 57.16 202 ARG B C 1
ATOM 5697 O O . ARG B 1 202 ? 13.011 23.983 22.562 1.00 48.10 202 ARG B O 1
ATOM 5718 N N . GLU B 1 203 ? 14.164 25.055 24.171 1.00 57.59 203 GLU B N 1
ATOM 5719 C CA . GLU B 1 203 ? 14.042 26.340 23.492 1.00 58.88 203 GLU B CA 1
ATOM 5720 C C . GLU B 1 203 ? 14.696 26.294 22.116 1.00 65.53 203 GLU B C 1
ATOM 5721 O O . GLU B 1 203 ? 14.185 26.882 21.157 1.00 70.60 203 GLU B O 1
ATOM 5725 N N . LYS B 1 204 ? 15.830 25.597 22.000 1.00 66.69 204 LYS B N 1
ATOM 5726 C CA . LYS B 1 204 ? 16.483 25.461 20.703 1.00 71.08 204 LYS B CA 1
ATOM 5727 C C . LYS B 1 204 ? 15.610 24.678 19.731 1.00 67.70 204 LYS B C 1
ATOM 5728 O O . LYS B 1 204 ? 15.531 25.016 18.544 1.00 71.79 204 LYS B O 1
ATOM 5732 N N . ALA B 1 205 ? 14.952 23.623 20.216 1.00 59.96 205 ALA B N 1
ATOM 5733 C CA . ALA B 1 205 ? 14.054 22.854 19.362 1.00 60.55 205 ALA B CA 1
ATOM 5734 C C . ALA B 1 205 ? 12.927 23.726 18.824 1.00 67.20 205 ALA B C 1
ATOM 5735 O O . ALA B 1 205 ? 12.544 23.608 17.654 1.00 71.50 205 ALA B O 1
ATOM 5742 N N . ARG B 1 206 ? 12.384 24.611 19.663 1.00 68.94 206 ARG B N 1
ATOM 5743 C CA . ARG B 1 206 ? 11.334 25.520 19.212 1.00 71.30 206 ARG B CA 1
ATOM 5744 C C . ARG B 1 206 ? 11.828 26.401 18.072 1.00 78.26 206 ARG B C 1
ATOM 5745 O O . ARG B 1 206 ? 11.133 26.587 17.066 1.00 80.84 206 ARG B O 1
ATOM 5749 N N . GLU B 1 207 ? 13.030 26.965 18.216 1.00 79.44 207 GLU B N 1
ATOM 5750 C CA . GLU B 1 207 ? 13.592 27.781 17.145 1.00 79.95 207 GLU B CA 1
ATOM 5751 C C . GLU B 1 207 ? 13.750 26.970 15.863 1.00 74.30 207 GLU B C 1
ATOM 5752 O O . GLU B 1 207 ? 13.442 27.459 14.770 1.00 70.47 207 GLU B O 1
ATOM 5759 N N . ARG B 1 208 ? 14.219 25.724 15.978 1.00 70.92 208 ARG B N 1
ATOM 5760 C CA . ARG B 1 208 ? 14.398 24.888 14.796 1.00 67.12 208 ARG B CA 1
ATOM 5761 C C . ARG B 1 208 ? 13.077 24.621 14.087 1.00 69.80 208 ARG B C 1
ATOM 5762 O O . ARG B 1 208 ? 13.049 24.490 12.858 1.00 72.84 208 ARG B O 1
ATOM 5783 N N . VAL B 1 209 ? 11.977 24.526 14.835 1.00 68.34 209 VAL B N 1
ATOM 5784 C CA . VAL B 1 209 ? 10.662 24.381 14.213 1.00 70.10 209 VAL B CA 1
ATOM 5785 C C . VAL B 1 209 ? 10.381 25.571 13.302 1.00 74.31 209 VAL B C 1
ATOM 5786 O O . VAL B 1 209 ? 10.225 25.424 12.084 1.00 72.50 209 VAL B O 1
ATOM 5799 N N . ARG B 1 210 ? 10.317 26.772 13.887 1.00 75.19 210 ARG B N 1
ATOM 5800 C CA . ARG B 1 210 ? 10.053 27.973 13.100 1.00 73.67 210 ARG B CA 1
ATOM 5801 C C . ARG B 1 210 ? 10.991 28.072 11.905 1.00 66.78 210 ARG B C 1
ATOM 5802 O O . ARG B 1 210 ? 10.568 28.437 10.803 1.00 67.65 210 ARG B O 1
ATOM 5806 N N . GLU B 1 211 ? 12.268 27.740 12.101 1.00 66.69 211 GLU B N 1
ATOM 5807 C CA . GLU B 1 211 ? 13.217 27.772 10.993 1.00 67.85 211 GLU B CA 1
ATOM 5808 C C . GLU B 1 211 ? 12.801 26.802 9.896 1.00 67.00 211 GLU B C 1
ATOM 5809 O O . GLU B 1 211 ? 12.756 27.165 8.714 1.00 70.18 211 GLU B O 1
ATOM 5816 N N . ALA B 1 212 ? 12.472 25.564 10.271 1.00 63.61 212 ALA B N 1
ATOM 5817 C CA . ALA B 1 212 ? 12.042 24.584 9.281 1.00 64.45 212 ALA B CA 1
ATOM 5818 C C . ALA B 1 212 ? 10.838 25.091 8.499 1.00 70.69 212 ALA B C 1
ATOM 5819 O O . ALA B 1 212 ? 10.777 24.947 7.272 1.00 73.65 212 ALA B O 1
ATOM 5826 N N . VAL B 1 213 ? 9.873 25.702 9.192 1.00 71.58 213 VAL B N 1
ATOM 5827 C CA . VAL B 1 213 ? 8.708 26.255 8.509 1.00 71.57 213 VAL B CA 1
ATOM 5828 C C . VAL B 1 213 ? 9.140 27.354 7.547 1.00 71.85 213 VAL B C 1
ATOM 5829 O O . VAL B 1 213 ? 8.671 27.421 6.404 1.00 72.50 213 VAL B O 1
ATOM 5842 N N . GLU B 1 214 ? 10.038 28.235 7.997 1.00 69.84 214 GLU B N 1
ATOM 5843 C CA . GLU B 1 214 ? 10.545 29.290 7.127 1.00 73.09 214 GLU B CA 1
ATOM 5844 C C . GLU B 1 214 ? 11.194 28.707 5.879 1.00 74.12 214 GLU B C 1
ATOM 5845 O O . GLU B 1 214 ? 10.998 29.218 4.771 1.00 78.07 214 GLU B O 1
ATOM 5849 N N . ARG B 1 215 ? 11.969 27.633 6.040 1.00 71.29 215 ARG B N 1
ATOM 5850 C CA . ARG B 1 215 ? 12.581 26.980 4.889 1.00 67.66 215 ARG B CA 1
ATOM 5851 C C . ARG B 1 215 ? 11.519 26.528 3.894 1.00 64.02 215 ARG B C 1
ATOM 5852 O O . ARG B 1 215 ? 11.595 26.844 2.702 1.00 62.78 215 ARG B O 1
ATOM 5859 N N . ALA B 1 216 ? 10.512 25.796 4.373 1.00 63.46 216 ALA B N 1
ATOM 5860 C CA . ALA B 1 216 ? 9.452 25.319 3.489 1.00 61.15 216 ALA B CA 1
ATOM 5861 C C . ALA B 1 216 ? 8.736 26.482 2.814 1.00 61.62 216 ALA B C 1
ATOM 5862 O O . ALA B 1 216 ? 8.474 26.449 1.606 1.00 63.61 216 ALA B O 1
ATOM 5869 N N . GLU B 1 217 ? 8.401 27.520 3.584 1.00 63.04 217 GLU B N 1
ATOM 5870 C CA . GLU B 1 217 ? 7.752 28.693 3.007 1.00 67.37 217 GLU B CA 1
ATOM 5871 C C . GLU B 1 217 ? 8.668 29.429 2.033 1.00 70.61 217 GLU B C 1
ATOM 5872 O O . GLU B 1 217 ? 8.182 30.015 1.059 1.00 65.89 217 GLU B O 1
ATOM 5884 N N . GLU B 1 218 ? 9.983 29.415 2.272 1.00 74.86 218 GLU B N 1
ATOM 5885 C CA . GLU B 1 218 ? 10.905 30.075 1.351 1.00 72.94 218 GLU B CA 1
ATOM 5886 C C . GLU B 1 218 ? 10.960 29.368 0.002 1.00 73.54 218 GLU B C 1
ATOM 5887 O O . GLU B 1 218 ? 11.174 30.019 -1.027 1.00 73.06 218 GLU B O 1
ATOM 5891 N N . VAL B 1 219 ? 10.778 28.045 -0.017 1.00 73.32 219 VAL B N 1
ATOM 5892 C CA . VAL B 1 219 ? 10.796 27.307 -1.280 1.00 73.63 219 VAL B CA 1
ATOM 5893 C C . VAL B 1 219 ? 9.705 27.825 -2.210 1.00 75.95 219 VAL B C 1
ATOM 5894 O O . VAL B 1 219 ? 9.956 28.133 -3.381 1.00 79.89 219 VAL B O 1
ATOM 5907 N N . GLN B 1 220 ? 8.472 27.914 -1.704 1.00 77.36 220 GLN B N 1
ATOM 5908 C CA . GLN B 1 220 ? 7.368 28.420 -2.514 1.00 80.16 220 GLN B CA 1
ATOM 5909 C C . GLN B 1 220 ? 7.655 29.834 -3.006 1.00 87.99 220 GLN B C 1
ATOM 5910 O O . GLN B 1 220 ? 7.423 30.157 -4.177 1.00 94.29 220 GLN B O 1
ATOM 5914 N N . ARG B 1 221 ? 8.161 30.694 -2.120 1.00 89.77 221 ARG B N 1
ATOM 5915 C CA . ARG B 1 221 ? 8.489 32.061 -2.512 1.00 95.58 221 ARG B CA 1
ATOM 5916 C C . ARG B 1 221 ? 9.691 32.093 -3.448 1.00 98.41 221 ARG B C 1
ATOM 5917 O O . ARG B 1 221 ? 9.733 32.897 -4.386 1.00 96.45 221 ARG B O 1
ATOM 5921 N N . ASP B 1 222 ? 10.673 31.230 -3.209 1.00 102.03 222 ASP B N 1
ATOM 5922 C CA . ASP B 1 222 ? 11.872 31.179 -4.036 1.00 104.26 222 ASP B CA 1
ATOM 5923 C C . ASP B 1 222 ? 11.523 30.773 -5.464 1.00 106.10 222 ASP B C 1
ATOM 5924 O O . ASP B 1 222 ? 12.257 31.078 -6.404 1.00 108.04 222 ASP B O 1
ATOM 5928 N N . THR C 1 3 ? -6.519 40.606 29.102 1.00 123.07 3 THR C N 1
ATOM 5929 C CA . THR C 1 3 ? -6.707 39.213 28.719 1.00 120.73 3 THR C CA 1
ATOM 5930 C C . THR C 1 3 ? -5.424 38.667 28.104 1.00 115.13 3 THR C C 1
ATOM 5931 O O . THR C 1 3 ? -5.153 38.877 26.922 1.00 110.97 3 THR C O 1
ATOM 5934 N N . THR C 1 4 ? -4.635 37.968 28.926 1.00 115.09 4 THR C N 1
ATOM 5935 C CA . THR C 1 4 ? -3.357 37.435 28.466 1.00 113.55 4 THR C CA 1
ATOM 5936 C C . THR C 1 4 ? -3.502 36.664 27.161 1.00 112.19 4 THR C C 1
ATOM 5937 O O . THR C 1 4 ? -2.596 36.693 26.320 1.00 110.62 4 THR C O 1
ATOM 5941 N N . GLU C 1 5 ? -4.627 35.973 26.969 1.00 111.93 5 GLU C N 1
ATOM 5942 C CA . GLU C 1 5 ? -4.844 35.233 25.730 1.00 111.84 5 GLU C CA 1
ATOM 5943 C C . GLU C 1 5 ? -5.101 36.182 24.565 1.00 113.17 5 GLU C C 1
ATOM 5944 O O . GLU C 1 5 ? -4.430 36.108 23.529 1.00 112.68 5 GLU C O 1
ATOM 5948 N N . ASP C 1 6 ? -6.074 37.083 24.719 1.00 113.11 6 ASP C N 1
ATOM 5949 C CA . ASP C 1 6 ? -6.378 38.043 23.662 1.00 111.84 6 ASP C CA 1
ATOM 5950 C C . ASP C 1 6 ? -5.167 38.914 23.350 1.00 111.76 6 ASP C C 1
ATOM 5951 O O . ASP C 1 6 ? -4.801 39.097 22.183 1.00 110.66 6 ASP C O 1
ATOM 5955 N N . GLU C 1 7 ? -4.534 39.466 24.388 1.00 111.78 7 GLU C N 1
ATOM 5956 C CA . GLU C 1 7 ? -3.341 40.281 24.180 1.00 108.18 7 GLU C CA 1
ATOM 5957 C C . GLU C 1 7 ? -2.222 39.466 23.543 1.00 106.14 7 GLU C C 1
ATOM 5958 O O . GLU C 1 7 ? -1.497 39.966 22.675 1.00 108.97 7 GLU C O 1
ATOM 5962 N N . ARG C 1 8 ? -2.062 38.209 23.963 1.00 102.28 8 ARG C N 1
ATOM 5963 C CA . ARG C 1 8 ? -1.024 37.363 23.382 1.00 98.21 8 ARG C CA 1
ATOM 5964 C C . ARG C 1 8 ? -1.265 37.141 21.895 1.00 96.35 8 ARG C C 1
ATOM 5965 O O . ARG C 1 8 ? -0.314 37.080 21.106 1.00 95.24 8 ARG C O 1
ATOM 5969 N N . ARG C 1 9 ? -2.530 37.012 21.492 1.00 94.98 9 ARG C N 1
ATOM 5970 C CA . ARG C 1 9 ? -2.845 36.824 20.080 1.00 90.88 9 ARG C CA 1
ATOM 5971 C C . ARG C 1 9 ? -2.444 38.048 19.264 1.00 88.58 9 ARG C C 1
ATOM 5972 O O . ARG C 1 9 ? -1.821 37.924 18.204 1.00 86.12 9 ARG C O 1
ATOM 5979 N N . GLU C 1 10 ? -2.796 39.241 19.748 1.00 88.40 10 GLU C N 1
ATOM 5980 C CA . GLU C 1 10 ? -2.442 40.466 19.034 1.00 87.51 10 GLU C CA 1
ATOM 5981 C C . GLU C 1 10 ? -0.938 40.549 18.808 1.00 89.73 10 GLU C C 1
ATOM 5982 O O . GLU C 1 10 ? -0.478 40.832 17.694 1.00 89.31 10 GLU C O 1
ATOM 5986 N N . LEU C 1 11 ? -0.150 40.307 19.860 1.00 88.26 11 LEU C N 1
ATOM 5987 C CA . LEU C 1 11 ? 1.303 40.327 19.722 1.00 86.43 11 LEU C CA 1
ATOM 5988 C C . LEU C 1 11 ? 1.774 39.289 18.709 1.00 84.75 11 LEU C C 1
ATOM 5989 O O . LEU C 1 11 ? 2.746 39.518 17.980 1.00 82.78 11 LEU C O 1
ATOM 5993 N N . GLU C 1 12 ? 1.107 38.132 18.664 1.00 87.14 12 GLU C N 1
ATOM 5994 C CA . GLU C 1 12 ? 1.439 37.116 17.668 1.00 90.12 12 GLU C CA 1
ATOM 5995 C C . GLU C 1 12 ? 1.161 37.616 16.254 1.00 94.66 12 GLU C C 1
ATOM 5996 O O . GLU C 1 12 ? 1.940 37.350 15.330 1.00 92.10 12 GLU C O 1
ATOM 6000 N N . LYS C 1 13 ? 0.049 38.329 16.063 1.00 100.07 13 LYS C N 1
ATOM 6001 C CA . LYS C 1 13 ? -0.258 38.892 14.750 1.00 104.08 13 LYS C CA 1
ATOM 6002 C C . LYS C 1 13 ? 0.758 39.961 14.361 1.00 106.00 13 LYS C C 1
ATOM 6003 O O . LYS C 1 13 ? 1.260 39.974 13.231 1.00 104.33 13 LYS C O 1
ATOM 6007 N N . VAL C 1 14 ? 1.067 40.872 15.286 1.00 106.56 14 VAL C N 1
ATOM 6008 C CA . VAL C 1 14 ? 2.057 41.914 15.014 1.00 108.50 14 VAL C CA 1
ATOM 6009 C C . VAL C 1 14 ? 3.398 41.288 14.651 1.00 114.63 14 VAL C C 1
ATOM 6010 O O . VAL C 1 14 ? 4.052 41.695 13.683 1.00 117.96 14 VAL C O 1
ATOM 6023 N N . ALA C 1 15 ? 3.832 40.296 15.430 1.00 114.42 15 ALA C N 1
ATOM 6024 C CA . ALA C 1 15 ? 5.108 39.641 15.162 1.00 117.40 15 ALA C CA 1
ATOM 6025 C C . ALA C 1 15 ? 5.160 39.105 13.736 1.00 119.23 15 ALA C C 1
ATOM 6026 O O . ALA C 1 15 ? 6.163 39.269 13.032 1.00 119.75 15 ALA C O 1
ATOM 6033 N N . ARG C 1 16 ? 4.079 38.461 13.292 1.00 124.87 16 ARG C N 1
ATOM 6034 C CA . ARG C 1 16 ? 4.047 37.911 11.940 1.00 124.38 16 ARG C CA 1
ATOM 6035 C C . ARG C 1 16 ? 4.210 39.011 10.898 1.00 120.07 16 ARG C C 1
ATOM 6036 O O . ARG C 1 16 ? 5.038 38.902 9.986 1.00 123.55 16 ARG C O 1
ATOM 6040 N N . LYS C 1 17 ? 3.424 40.083 11.018 1.00 108.61 17 LYS C N 1
ATOM 6041 C CA . LYS C 1 17 ? 3.503 41.177 10.054 1.00 100.80 17 LYS C CA 1
ATOM 6042 C C . LYS C 1 17 ? 4.876 41.838 10.082 1.00 102.97 17 LYS C C 1
ATOM 6043 O O . LYS C 1 17 ? 5.500 42.046 9.035 1.00 104.09 17 LYS C O 1
ATOM 6053 N N . ALA C 1 18 ? 5.362 42.182 11.277 1.00 103.01 18 ALA C N 1
ATOM 6054 C CA . ALA C 1 18 ? 6.654 42.853 11.380 1.00 100.54 18 ALA C CA 1
ATOM 6055 C C . ALA C 1 18 ? 7.780 41.966 10.861 1.00 96.82 18 ALA C C 1
ATOM 6056 O O . ALA C 1 18 ? 8.666 42.436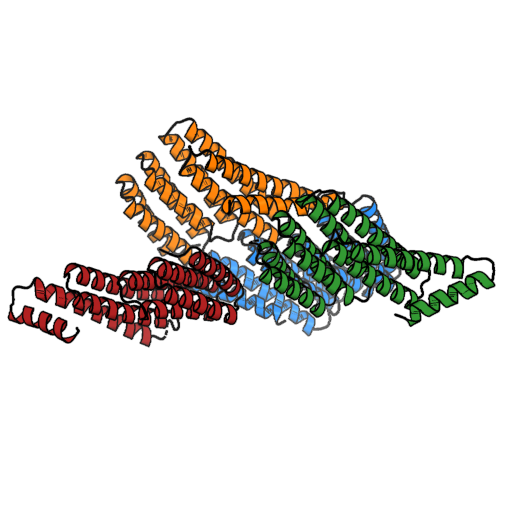 10.138 1.00 92.25 18 ALA C O 1
ATOM 6063 N N . ILE C 1 19 ? 7.764 40.680 11.219 1.00 99.99 19 ILE C N 1
ATOM 6064 C CA . ILE C 1 19 ? 8.802 39.767 10.748 1.00 106.34 19 ILE C CA 1
ATOM 6065 C C . ILE C 1 19 ? 8.784 39.681 9.227 1.00 112.36 19 ILE C C 1
ATOM 6066 O O . ILE C 1 19 ? 9.838 39.652 8.579 1.00 111.68 19 ILE C O 1
ATOM 6070 N N . GLU C 1 20 ? 7.589 39.636 8.633 1.00 117.35 20 GLU C N 1
ATOM 6071 C CA . GLU C 1 20 ? 7.482 39.559 7.179 1.00 121.23 20 GLU C CA 1
ATOM 6072 C C . GLU C 1 20 ? 8.053 40.809 6.518 1.00 124.05 20 GLU C C 1
ATOM 6073 O O . GLU C 1 20 ? 8.841 40.720 5.570 1.00 123.19 20 GLU C O 1
ATOM 6077 N N . ALA C 1 21 ? 7.656 41.989 7.002 1.00 127.33 21 ALA C N 1
ATOM 6078 C CA . ALA C 1 21 ? 8.160 43.233 6.429 1.00 128.88 21 ALA C CA 1
ATOM 6079 C C . ALA C 1 21 ? 9.684 43.281 6.468 1.00 131.32 21 ALA C C 1
ATOM 6080 O O . ALA C 1 21 ? 10.321 43.789 5.538 1.00 132.70 21 ALA C O 1
ATOM 6087 N N . ALA C 1 22 ? 10.284 42.758 7.534 1.00 132.83 22 ALA C N 1
ATOM 6088 C CA . ALA C 1 22 ? 11.738 42.719 7.665 1.00 133.40 22 ALA C CA 1
ATOM 6089 C C . ALA C 1 22 ? 12.360 41.873 6.558 1.00 135.37 22 ALA C C 1
ATOM 6090 O O . ALA C 1 22 ? 13.227 42.339 5.820 1.00 136.01 22 ALA C O 1
ATOM 6097 N N . GLU C 1 24 ? 10.885 41.607 2.936 1.00 116.21 24 GLU C N 1
ATOM 6098 C CA . GLU C 1 24 ? 10.156 42.612 2.170 1.00 116.57 24 GLU C CA 1
ATOM 6099 C C . GLU C 1 24 ? 10.813 43.973 2.339 1.00 122.59 24 GLU C C 1
ATOM 6100 O O . GLU C 1 24 ? 10.732 44.833 1.461 1.00 125.08 24 GLU C O 1
ATOM 6103 N N . GLY C 1 25 ? 11.468 44.158 3.482 1.00 124.07 25 GLY C N 1
ATOM 6104 C CA . GLY C 1 25 ? 12.161 45.402 3.755 1.00 123.14 25 GLY C CA 1
ATOM 6105 C C . GLY C 1 25 ? 11.257 46.613 3.770 1.00 122.16 25 GLY C C 1
ATOM 6106 O O . GLY C 1 25 ? 11.712 47.722 3.469 1.00 126.49 25 GLY C O 1
ATOM 6110 N N . ASN C 1 26 ? 9.977 46.431 4.102 1.00 117.53 26 ASN C N 1
ATOM 6111 C CA . ASN C 1 26 ? 9.030 47.542 4.207 1.00 119.35 26 ASN C CA 1
ATOM 6112 C C . ASN C 1 26 ? 9.296 48.265 5.526 1.00 130.86 26 ASN C C 1
ATOM 6113 O O . ASN C 1 26 ? 8.631 48.052 6.544 1.00 129.85 26 ASN C O 1
ATOM 6124 N N . THR C 1 27 ? 10.301 49.146 5.496 1.00 134.93 27 THR C N 1
ATOM 6125 C CA . THR C 1 27 ? 10.764 49.801 6.717 1.00 138.84 27 THR C CA 1
ATOM 6126 C C . THR C 1 27 ? 9.634 50.549 7.417 1.00 132.63 27 THR C C 1
ATOM 6127 O O . THR C 1 27 ? 9.509 50.490 8.646 1.00 126.65 27 THR C O 1
ATOM 6138 N N . ASP C 1 28 ? 8.815 51.275 6.654 1.00 133.52 28 ASP C N 1
ATOM 6139 C CA . ASP C 1 28 ? 7.707 52.020 7.245 1.00 126.57 28 ASP C CA 1
ATOM 6140 C C . ASP C 1 28 ? 6.795 51.102 8.051 1.00 115.52 28 ASP C C 1
ATOM 6141 O O . ASP C 1 28 ? 6.443 51.405 9.197 1.00 113.77 28 ASP C O 1
ATOM 6145 N N . GLU C 1 29 ? 6.397 49.972 7.463 1.00 107.00 29 GLU C N 1
ATOM 6146 C CA . GLU C 1 29 ? 5.566 49.014 8.185 1.00 102.48 29 GLU C CA 1
ATOM 6147 C C . GLU C 1 29 ? 6.298 48.455 9.399 1.00 98.43 29 GLU C C 1
ATOM 6148 O O . GLU C 1 29 ? 5.713 48.321 10.480 1.00 98.61 29 GLU C O 1
ATOM 6160 N N . VAL C 1 30 ? 7.581 48.120 9.238 1.00 93.30 30 VAL C N 1
ATOM 6161 C CA . VAL C 1 30 ? 8.381 47.624 10.358 1.00 89.35 30 VAL C CA 1
ATOM 6162 C C . VAL C 1 30 ? 8.294 48.592 11.532 1.00 86.54 30 VAL C C 1
ATOM 6163 O O . VAL C 1 30 ? 7.932 48.216 12.653 1.00 82.17 30 VAL C O 1
ATOM 6176 N N . ARG C 1 31 ? 8.615 49.863 11.281 1.00 86.26 31 ARG C N 1
ATOM 6177 C CA . ARG C 1 31 ? 8.658 50.845 12.359 1.00 84.06 31 ARG C CA 1
ATOM 6178 C C . ARG C 1 31 ? 7.297 51.000 13.032 1.00 85.48 31 ARG C C 1
ATOM 6179 O O . ARG C 1 31 ? 7.216 51.092 14.263 1.00 83.62 31 ARG C O 1
ATOM 6186 N N . GLU C 1 32 ? 6.214 51.025 12.248 1.00 86.32 32 GLU C N 1
ATOM 6187 C CA . GLU C 1 32 ? 4.897 51.275 12.827 1.00 90.40 32 GLU C CA 1
ATOM 6188 C C . GLU C 1 32 ? 4.307 50.019 13.456 1.00 87.93 32 GLU C C 1
ATOM 6189 O O . GLU C 1 32 ? 3.531 50.120 14.412 1.00 91.77 32 GLU C O 1
ATOM 6201 N N . GLN C 1 33 ? 4.648 48.838 12.937 1.00 82.31 33 GLN C N 1
ATOM 6202 C CA . GLN C 1 33 ? 4.184 47.605 13.565 1.00 81.97 33 GLN C CA 1
ATOM 6203 C C . GLN C 1 33 ? 4.855 47.396 14.917 1.00 86.38 33 GLN C C 1
ATOM 6204 O O . GLN C 1 33 ? 4.195 47.010 15.889 1.00 84.71 33 GLN C O 1
ATOM 6218 N N . LEU C 1 34 ? 6.164 47.654 15.004 1.00 87.63 34 LEU C N 1
ATOM 6219 C CA . LEU C 1 34 ? 6.837 47.588 16.297 1.00 83.35 34 LEU C CA 1
ATOM 6220 C C . LEU C 1 34 ? 6.224 48.566 17.292 1.00 82.21 34 LEU C C 1
ATOM 6221 O O . LEU C 1 34 ? 6.160 48.270 18.490 1.00 85.57 34 LEU C O 1
ATOM 6237 N N . GLN C 1 35 ? 5.780 49.735 16.823 1.00 79.30 35 GLN C N 1
ATOM 6238 C CA . GLN C 1 35 ? 5.067 50.666 17.694 1.00 79.88 35 GLN C CA 1
ATOM 6239 C C . GLN C 1 35 ? 3.806 50.028 18.260 1.00 80.27 35 GLN C C 1
ATOM 6240 O O . GLN C 1 35 ? 3.448 50.263 19.420 1.00 80.46 35 GLN C O 1
ATOM 6254 N N . ARG C 1 36 ? 3.106 49.233 17.449 1.00 80.60 36 ARG C N 1
ATOM 6255 C CA . ARG C 1 36 ? 1.923 48.537 17.944 1.00 83.71 36 ARG C CA 1
ATOM 6256 C C . ARG C 1 36 ? 2.296 47.546 19.041 1.00 87.94 36 ARG C C 1
ATOM 6257 O O . ARG C 1 36 ? 1.594 47.438 20.054 1.00 89.10 36 ARG C O 1
ATOM 6270 N N . ALA C 1 37 ? 3.403 46.820 18.861 1.00 85.40 37 ALA C N 1
ATOM 6271 C CA . ALA C 1 37 ? 3.868 45.912 19.905 1.00 79.87 37 ALA C CA 1
ATOM 6272 C C . ALA C 1 37 ? 4.118 46.663 21.206 1.00 81.35 37 ALA C C 1
ATOM 6273 O O . ALA C 1 37 ? 3.746 46.190 22.287 1.00 82.43 37 ALA C O 1
ATOM 6280 N N . LEU C 1 38 ? 4.750 47.835 21.122 1.00 81.07 38 LEU C N 1
ATOM 6281 C CA . LEU C 1 38 ? 4.914 48.681 22.299 1.00 82.73 38 LEU C CA 1
ATOM 6282 C C . LEU C 1 38 ? 3.565 48.997 22.931 1.00 90.68 38 LEU C C 1
ATOM 6283 O O . LEU C 1 38 ? 3.371 48.813 24.139 1.00 93.95 38 LEU C O 1
ATOM 6299 N N . GLU C 1 39 ? 2.619 49.491 22.127 1.00 93.17 39 GLU C N 1
ATOM 6300 C CA . GLU C 1 39 ? 1.283 49.792 22.632 1.00 95.88 39 GLU C CA 1
ATOM 6301 C C . GLU C 1 39 ? 0.653 48.571 23.293 1.00 89.27 39 GLU C C 1
ATOM 6302 O O . GLU C 1 39 ? -0.039 48.692 24.309 1.00 82.12 39 GLU C O 1
ATOM 6314 N N . ILE C 1 40 ? 0.877 47.386 22.721 1.00 89.34 40 ILE C N 1
ATOM 6315 C CA . ILE C 1 40 ? 0.357 46.160 23.323 1.00 88.12 40 ILE C CA 1
ATOM 6316 C C . ILE C 1 40 ? 0.933 45.970 24.718 1.00 88.08 40 ILE C C 1
ATOM 6317 O O . ILE C 1 40 ? 0.211 45.624 25.665 1.00 85.77 40 ILE C O 1
ATOM 6321 N N . ALA C 1 41 ? 2.240 46.190 24.877 1.00 87.22 41 ALA C N 1
ATOM 6322 C CA . ALA C 1 41 ? 2.861 46.055 26.188 1.00 81.08 41 ALA C CA 1
ATOM 6323 C C . ALA C 1 41 ? 2.299 47.075 27.169 1.00 89.27 41 ALA C C 1
ATOM 6324 O O . ALA C 1 41 ? 2.010 46.746 28.325 1.00 86.65 41 ALA C O 1
ATOM 6331 N N . ARG C 1 42 ? 2.137 48.323 26.724 1.00 97.35 42 ARG C N 1
ATOM 6332 C CA . ARG C 1 42 ? 1.598 49.360 27.599 1.00 103.00 42 ARG C CA 1
ATOM 6333 C C . ARG C 1 42 ? 0.173 49.028 28.028 1.00 104.58 42 ARG C C 1
ATOM 6334 O O . ARG C 1 42 ? -0.171 49.121 29.212 1.00 107.16 42 ARG C O 1
ATOM 6338 N N . GLU C 1 43 ? -0.677 48.648 27.071 1.00 105.10 43 GLU C N 1
ATOM 6339 C CA . GLU C 1 43 ? -2.056 48.299 27.399 1.00 104.48 43 GLU C CA 1
ATOM 6340 C C . GLU C 1 43 ? -2.115 47.080 28.314 1.00 103.63 43 GLU C C 1
ATOM 6341 O O . GLU C 1 43 ? -2.882 47.060 29.283 1.00 104.95 43 GLU C O 1
ATOM 6353 N N . SER C 1 44 ? -1.319 46.050 28.017 1.00 100.51 44 SER C N 1
ATOM 6354 C CA . SER C 1 44 ? -1.229 44.905 28.919 1.00 95.28 44 SER C CA 1
ATOM 6355 C C . SER C 1 44 ? -0.589 45.304 30.243 1.00 95.81 44 SER C C 1
ATOM 6356 O O . SER C 1 44 ? -1.157 45.064 31.317 1.00 99.99 44 SER C O 1
ATOM 6364 N N . GLY C 1 45 ? 0.599 45.902 30.190 1.00 93.70 45 GLY C N 1
ATOM 6365 C CA . GLY C 1 45 ? 1.253 46.391 31.386 1.00 89.50 45 GLY C CA 1
ATOM 6366 C C . GLY C 1 45 ? 1.869 45.323 32.257 1.00 83.42 45 GLY C C 1
ATOM 6367 O O . GLY C 1 45 ? 2.331 45.638 33.359 1.00 77.24 45 GLY C O 1
ATOM 6371 N N . THR C 1 46 ? 1.893 44.076 31.803 1.00 83.67 46 THR C N 1
ATOM 6372 C CA . THR C 1 46 ? 2.444 42.975 32.577 1.00 83.91 46 THR C CA 1
ATOM 6373 C C . THR C 1 46 ? 3.872 42.674 32.128 1.00 81.75 46 THR C C 1
ATOM 6374 O O . THR C 1 46 ? 4.308 43.078 31.047 1.00 85.46 46 THR C O 1
ATOM 6385 N N . LYS C 1 47 ? 4.608 41.967 32.992 1.00 76.34 47 LYS C N 1
ATOM 6386 C CA . LYS C 1 47 ? 5.992 41.621 32.680 1.00 73.04 47 LYS C CA 1
ATOM 6387 C C . LYS C 1 47 ? 6.069 40.680 31.485 1.00 73.42 47 LYS C C 1
ATOM 6388 O O . LYS C 1 47 ? 6.965 40.810 30.642 1.00 69.25 47 LYS C O 1
ATOM 6398 N N . THR C 1 48 ? 5.138 39.728 31.388 1.00 79.77 48 THR C N 1
ATOM 6399 C CA . THR C 1 48 ? 5.120 38.835 30.233 1.00 79.55 48 THR C CA 1
ATOM 6400 C C . THR C 1 48 ? 4.901 39.619 28.947 1.00 81.43 48 THR C C 1
ATOM 6401 O O . THR C 1 48 ? 5.552 39.354 27.930 1.00 84.36 48 THR C O 1
ATOM 6412 N N . ALA C 1 49 ? 3.989 40.592 28.976 1.00 74.94 49 ALA C N 1
ATOM 6413 C CA . ALA C 1 49 ? 3.725 41.397 27.789 1.00 70.57 49 ALA C CA 1
ATOM 6414 C C . ALA C 1 49 ? 4.992 42.099 27.315 1.00 71.67 49 ALA C C 1
ATOM 6415 O O . ALA C 1 49 ? 5.331 42.058 26.127 1.00 66.93 49 ALA C O 1
ATOM 6422 N N . VAL C 1 50 ? 5.715 42.740 28.237 1.00 70.88 50 VAL C N 1
ATOM 6423 C CA . VAL C 1 50 ? 6.945 43.439 27.871 1.00 67.87 50 VAL C CA 1
ATOM 6424 C C . VAL C 1 50 ? 7.971 42.458 27.318 1.00 67.37 50 VAL C C 1
ATOM 6425 O O . VAL C 1 50 ? 8.618 42.725 26.298 1.00 67.70 50 VAL C O 1
ATOM 6438 N N . LYS C 1 51 ? 8.137 41.309 27.978 1.00 67.83 51 LYS C N 1
ATOM 6439 C CA . LYS C 1 51 ? 9.080 40.306 27.492 1.00 67.74 51 LYS C CA 1
ATOM 6440 C C . LYS C 1 51 ? 8.730 39.862 26.079 1.00 66.83 51 LYS C C 1
ATOM 6441 O O . LYS C 1 51 ? 9.621 39.640 25.250 1.00 67.92 51 LYS C O 1
ATOM 6445 N N . LEU C 1 52 ? 7.436 39.727 25.784 1.00 65.55 52 LEU C N 1
ATOM 6446 C CA . LEU C 1 52 ? 7.019 39.338 24.442 1.00 67.10 52 LEU C CA 1
ATOM 6447 C C . LEU C 1 52 ? 7.460 40.372 23.414 1.00 68.64 52 LEU C C 1
ATOM 6448 O O . LEU C 1 52 ? 8.075 40.031 22.396 1.00 64.64 52 LEU C O 1
ATOM 6464 N N . ALA C 1 53 ? 7.169 41.649 23.672 1.00 67.58 53 ALA C N 1
ATOM 6465 C CA . ALA C 1 53 ? 7.537 42.699 22.728 1.00 68.09 53 ALA C CA 1
ATOM 6466 C C . ALA C 1 53 ? 9.037 42.699 22.457 1.00 69.50 53 ALA C C 1
ATOM 6467 O O . ALA C 1 53 ? 9.468 42.852 21.308 1.00 71.43 53 ALA C O 1
ATOM 6474 N N . LEU C 1 54 ? 9.850 42.526 23.502 1.00 68.49 54 LEU C N 1
ATOM 6475 C CA . LEU C 1 54 ? 11.298 42.503 23.318 1.00 71.58 54 LEU C CA 1
ATOM 6476 C C . LEU C 1 54 ? 11.712 41.370 22.387 1.00 66.67 54 LEU C C 1
ATOM 6477 O O . LEU C 1 54 ? 12.487 41.574 21.446 1.00 65.54 54 LEU C O 1
ATOM 6493 N N . ASP C 1 55 ? 11.207 40.159 22.638 1.00 64.42 55 ASP C N 1
ATOM 6494 C CA . ASP C 1 55 ? 11.511 39.038 21.757 1.00 69.85 55 ASP C CA 1
ATOM 6495 C C . ASP C 1 55 ? 11.021 39.301 20.337 1.00 69.52 55 ASP C C 1
ATOM 6496 O O . ASP C 1 55 ? 11.660 38.870 19.371 1.00 69.48 55 ASP C O 1
ATOM 6503 N N . VAL C 1 56 ? 9.897 40.007 20.193 1.00 68.62 56 VAL C N 1
ATOM 6504 C CA . VAL C 1 56 ? 9.396 40.365 18.866 1.00 68.12 56 VAL C CA 1
ATOM 6505 C C . VAL C 1 56 ? 10.398 41.257 18.147 1.00 72.53 56 VAL C C 1
ATOM 6506 O O . VAL C 1 56 ? 10.796 40.986 17.007 1.00 73.35 56 VAL C O 1
ATOM 6519 N N . ALA C 1 57 ? 10.811 42.345 18.799 1.00 70.03 57 ALA C N 1
ATOM 6520 C CA . ALA C 1 57 ? 11.780 43.244 18.184 1.00 67.96 57 ALA C CA 1
ATOM 6521 C C . ALA C 1 57 ? 13.065 42.502 17.833 1.00 64.37 57 ALA C C 1
ATOM 6522 O O . ALA C 1 57 ? 13.690 42.782 16.804 1.00 59.25 57 ALA C O 1
ATOM 6529 N N . LEU C 1 58 ? 13.467 41.544 18.671 1.00 67.21 58 LEU C N 1
ATOM 6530 C CA . LEU C 1 58 ? 14.656 40.751 18.374 1.00 73.31 58 LEU C CA 1
ATOM 6531 C C . LEU C 1 58 ? 14.447 39.901 17.126 1.00 76.44 58 LEU C C 1
ATOM 6532 O O . LEU C 1 58 ? 15.313 39.852 16.245 1.00 77.66 58 LEU C O 1
ATOM 6548 N N . ARG C 1 59 ? 13.304 39.216 17.038 1.00 81.62 59 ARG C N 1
ATOM 6549 C CA . ARG C 1 59 ? 13.001 38.431 15.845 1.00 83.24 59 ARG C CA 1
ATOM 6550 C C . ARG C 1 59 ? 13.015 39.306 14.598 1.00 83.70 59 ARG C C 1
ATOM 6551 O O . ARG C 1 59 ? 13.567 38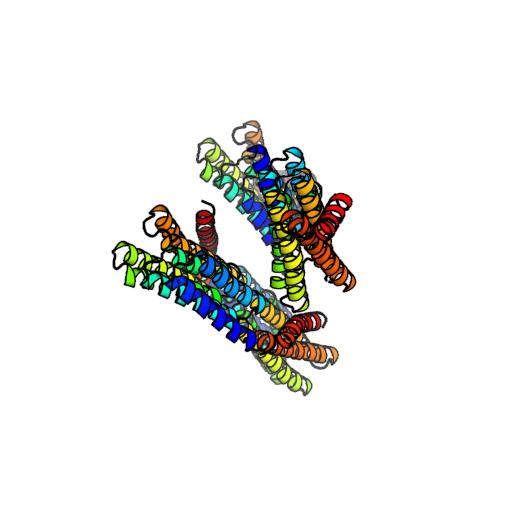.916 13.562 1.00 82.98 59 ARG C O 1
ATOM 6555 N N . VAL C 1 60 ? 12.409 40.491 14.679 1.00 83.00 60 VAL C N 1
ATOM 6556 C CA . VAL C 1 60 ? 12.450 41.433 13.563 1.00 74.07 60 VAL C CA 1
ATOM 6557 C C . VAL C 1 60 ? 13.894 41.771 13.210 1.00 73.40 60 VAL C C 1
ATOM 6558 O O . VAL C 1 60 ? 14.301 41.699 12.044 1.00 75.42 60 VAL C O 1
ATOM 6571 N N . ALA C 1 61 ? 14.692 42.139 14.214 1.00 73.07 61 ALA C N 1
ATOM 6572 C CA . ALA C 1 61 ? 16.069 42.547 13.955 1.00 72.75 61 ALA C CA 1
ATOM 6573 C C . ALA C 1 61 ? 16.883 41.408 13.352 1.00 78.58 61 ALA C C 1
ATOM 6574 O O . ALA C 1 61 ? 17.681 41.625 12.434 1.00 82.29 61 ALA C O 1
ATOM 6581 N N . GLN C 1 62 ? 16.702 40.188 13.861 1.00 81.85 62 GLN C N 1
ATOM 6582 C CA . GLN C 1 62 ? 17.437 39.046 13.324 1.00 84.00 62 GLN C CA 1
ATOM 6583 C C . GLN C 1 62 ? 17.035 38.767 11.880 1.00 87.13 62 GLN C C 1
ATOM 6584 O O . GLN C 1 62 ? 17.892 38.611 11.002 1.00 84.74 62 GLN C O 1
ATOM 6598 N N . GLU C 1 63 ? 15.727 38.701 11.614 1.00 87.79 63 GLU C N 1
ATOM 6599 C CA . GLU C 1 63 ? 15.259 38.488 10.249 1.00 86.86 63 GLU C CA 1
ATOM 6600 C C . GLU C 1 63 ? 15.684 39.634 9.339 1.00 95.54 63 GLU C C 1
ATOM 6601 O O . GLU C 1 63 ? 16.110 39.409 8.199 1.00 97.15 63 GLU C O 1
ATOM 6605 N N . ALA C 1 64 ? 15.573 40.872 9.824 1.00 97.57 64 ALA C N 1
ATOM 6606 C CA . ALA C 1 64 ? 15.993 42.021 9.027 1.00 98.10 64 ALA C CA 1
ATOM 6607 C C . ALA C 1 64 ? 17.479 41.946 8.704 1.00 101.37 64 ALA C C 1
ATOM 6608 O O . ALA C 1 64 ? 17.884 42.107 7.547 1.00 105.23 64 ALA C O 1
ATOM 6615 N N . ALA C 1 65 ? 18.312 41.723 9.723 1.00 100.74 65 ALA C N 1
ATOM 6616 C CA . ALA C 1 65 ? 19.742 41.567 9.487 1.00 105.08 65 ALA C CA 1
ATOM 6617 C C . ALA C 1 65 ? 20.025 40.475 8.463 1.00 107.34 65 ALA C C 1
ATOM 6618 O O . ALA C 1 65 ? 21.003 40.568 7.713 1.00 107.68 65 ALA C O 1
ATOM 6625 N N . LYS C 1 66 ? 19.186 39.436 8.414 1.00 107.18 66 LYS C N 1
ATOM 6626 C CA . LYS C 1 66 ? 19.374 38.377 7.427 1.00 106.13 66 LYS C CA 1
ATOM 6627 C C . LYS C 1 66 ? 19.167 38.887 6.007 1.00 106.67 66 LYS C C 1
ATOM 6628 O O . LYS C 1 66 ? 19.791 38.377 5.068 1.00 104.11 66 LYS C O 1
ATOM 6632 N N . ARG C 1 67 ? 18.308 39.891 5.827 1.00 110.02 67 ARG C N 1
ATOM 6633 C CA . ARG C 1 67 ? 18.003 40.446 4.514 1.00 111.21 67 ARG C CA 1
ATOM 6634 C C . ARG C 1 67 ? 18.782 41.727 4.239 1.00 114.48 67 ARG C C 1
ATOM 6635 O O . ARG C 1 67 ? 18.335 42.569 3.452 1.00 116.94 67 ARG C O 1
ATOM 6639 N N . GLY C 1 68 ? 19.939 41.890 4.877 1.00 114.56 68 GLY C N 1
ATOM 6640 C CA . GLY C 1 68 ? 20.786 43.045 4.657 1.00 114.89 68 GLY C CA 1
ATOM 6641 C C . GLY C 1 68 ? 20.041 44.363 4.695 1.00 115.85 68 GLY C C 1
ATOM 6642 O O . GLY C 1 68 ? 20.008 45.091 3.698 1.00 117.26 68 GLY C O 1
ATOM 6646 N N . ASN C 1 69 ? 19.436 44.685 5.839 1.00 116.63 69 ASN C N 1
ATOM 6647 C CA . ASN C 1 69 ? 18.676 45.923 6.014 1.00 113.59 69 ASN C CA 1
ATOM 6648 C C . ASN C 1 69 ? 19.101 46.543 7.341 1.00 111.22 69 ASN C C 1
ATOM 6649 O O . ASN C 1 69 ? 18.528 46.242 8.391 1.00 111.77 69 ASN C O 1
ATOM 6653 N N . LYS C 1 70 ? 20.112 47.413 7.289 1.00 110.22 70 LYS C N 1
ATOM 6654 C CA . LYS C 1 70 ? 20.581 48.074 8.501 1.00 110.42 70 LYS C CA 1
ATOM 6655 C C . LYS C 1 70 ? 19.542 49.045 9.049 1.00 115.02 70 LYS C C 1
ATOM 6656 O O . LYS C 1 70 ? 19.463 49.242 10.268 1.00 120.50 70 LYS C O 1
ATOM 6665 N N . ASP C 1 71 ? 18.743 49.659 8.174 1.00 111.81 71 ASP C N 1
ATOM 6666 C CA . ASP C 1 71 ? 17.715 50.587 8.636 1.00 108.70 71 ASP C CA 1
ATOM 6667 C C . ASP C 1 71 ? 16.720 49.891 9.556 1.00 103.65 71 ASP C C 1
ATOM 6668 O O . ASP C 1 71 ? 16.333 50.439 10.595 1.00 103.20 71 ASP C O 1
ATOM 6672 N N . ALA C 1 72 ? 16.296 48.679 9.191 1.00 98.94 72 ALA C N 1
ATOM 6673 C CA . ALA C 1 72 ? 15.341 47.943 10.011 1.00 95.67 72 ALA C CA 1
ATOM 6674 C C . ALA C 1 72 ? 15.922 47.618 11.382 1.00 92.31 72 ALA C C 1
ATOM 6675 O O . ALA C 1 72 ? 15.215 47.683 12.395 1.00 87.19 72 ALA C O 1
ATOM 6682 N N . ILE C 1 73 ? 17.205 47.249 11.430 1.00 91.46 73 ILE C N 1
ATOM 6683 C CA . ILE C 1 73 ? 17.865 46.971 12.706 1.00 88.89 73 ILE C CA 1
ATOM 6684 C C . ILE C 1 73 ? 17.735 48.168 13.639 1.00 89.20 73 ILE C C 1
ATOM 6685 O O . ILE C 1 73 ? 17.314 48.038 14.795 1.00 88.33 73 ILE C O 1
ATOM 6701 N N . ASP C 1 74 ? 18.109 49.353 13.152 1.00 88.49 74 ASP C N 1
ATOM 6702 C CA . ASP C 1 74 ? 18.046 50.552 13.981 1.00 83.70 74 ASP C CA 1
ATOM 6703 C C . ASP C 1 74 ? 16.643 50.764 14.540 1.00 74.59 74 ASP C C 1
ATOM 6704 O O . ASP C 1 74 ? 16.481 51.129 15.710 1.00 65.69 74 ASP C O 1
ATOM 6713 N N . GLU C 1 75 ? 15.616 50.542 13.716 1.00 73.72 75 GLU C N 1
ATOM 6714 C CA . GLU C 1 75 ? 14.239 50.644 14.192 1.00 68.85 75 GLU C CA 1
ATOM 6715 C C . GLU C 1 75 ? 13.981 49.666 15.332 1.00 69.13 75 GLU C C 1
ATOM 6716 O O . GLU C 1 75 ? 13.485 50.050 16.397 1.00 77.02 75 GLU C O 1
ATOM 6720 N N . ALA C 1 76 ? 14.309 48.389 15.121 1.00 62.65 76 ALA C N 1
ATOM 6721 C CA . ALA C 1 76 ? 14.110 47.383 16.159 1.00 68.18 76 ALA C CA 1
ATOM 6722 C C . ALA C 1 76 ? 14.807 47.782 17.454 1.00 64.41 76 ALA C C 1
ATOM 6723 O O . ALA C 1 76 ? 14.204 47.754 18.533 1.00 58.99 76 ALA C O 1
ATOM 6730 N N . ALA C 1 77 ? 16.084 48.158 17.365 1.00 59.78 77 ALA C N 1
ATOM 6731 C CA . ALA C 1 77 ? 16.818 48.554 18.560 1.00 59.28 77 ALA C CA 1
ATOM 6732 C C . ALA C 1 77 ? 16.187 49.779 19.211 1.00 67.76 77 ALA C C 1
ATOM 6733 O O . ALA C 1 77 ? 16.093 49.858 20.441 1.00 74.52 77 ALA C O 1
ATOM 6740 N N . GLU C 1 78 ? 15.743 50.744 18.400 1.00 68.14 78 GLU C N 1
ATOM 6741 C CA . GLU C 1 78 ? 15.097 51.938 18.940 1.00 74.49 78 GLU C CA 1
ATOM 6742 C C . GLU C 1 78 ? 13.905 51.566 19.813 1.00 73.67 78 GLU C C 1
ATOM 6743 O O . GLU C 1 78 ? 13.724 52.114 20.907 1.00 75.41 78 GLU C O 1
ATOM 6755 N N . VAL C 1 79 ? 13.075 50.635 19.339 1.00 69.10 79 VAL C N 1
ATOM 6756 C CA . VAL C 1 79 ? 11.882 50.250 20.085 1.00 70.93 79 VAL C CA 1
ATOM 6757 C C . VAL C 1 79 ? 12.266 49.571 21.395 1.00 72.01 79 VAL C C 1
ATOM 6758 O O . VAL C 1 79 ? 11.601 49.755 22.422 1.00 70.23 79 VAL C O 1
ATOM 6771 N N . VAL C 1 80 ? 13.339 48.773 21.383 1.00 68.40 80 VAL C N 1
ATOM 6772 C CA . VAL C 1 80 ? 13.818 48.143 22.614 1.00 63.70 80 VAL C CA 1
ATOM 6773 C C . VAL C 1 80 ? 14.074 49.205 23.675 1.00 63.64 80 VAL C C 1
ATOM 6774 O O . VAL C 1 80 ? 13.507 49.167 24.773 1.00 68.07 80 VAL C O 1
ATOM 6787 N N . VAL C 1 81 ? 14.930 50.178 23.355 1.00 63.74 81 VAL C N 1
ATOM 6788 C CA . VAL C 1 81 ? 15.251 51.227 24.318 1.00 71.96 81 VAL C CA 1
ATOM 6789 C C . VAL C 1 81 ? 13.986 51.967 24.736 1.00 72.32 81 VAL C C 1
ATOM 6790 O O . VAL C 1 81 ? 13.776 52.241 25.924 1.00 71.41 81 VAL C O 1
ATOM 6803 N N . ARG C 1 82 ? 13.126 52.299 23.770 1.00 70.60 82 ARG C N 1
ATOM 6804 C CA . ARG C 1 82 ? 11.868 52.967 24.090 1.00 74.42 82 ARG C CA 1
ATOM 6805 C C . ARG C 1 82 ? 11.088 52.179 25.134 1.00 77.82 82 ARG C C 1
ATOM 6806 O O . ARG C 1 82 ? 10.592 52.742 26.117 1.00 77.33 82 ARG C O 1
ATOM 6813 N N . ILE C 1 83 ? 10.970 50.866 24.933 1.00 74.15 83 ILE C N 1
ATOM 6814 C CA . ILE C 1 83 ? 10.337 50.008 25.932 1.00 70.40 83 ILE C CA 1
ATOM 6815 C C . ILE C 1 83 ? 11.034 50.166 27.278 1.00 67.86 83 ILE C C 1
ATOM 6816 O O . ILE C 1 83 ? 10.388 50.363 28.314 1.00 72.31 83 ILE C O 1
ATOM 6832 N N . ALA C 1 84 ? 12.367 50.083 27.281 1.00 61.04 84 ALA C N 1
ATOM 6833 C CA . ALA C 1 84 ? 13.108 50.152 28.537 1.00 65.05 84 ALA C CA 1
ATOM 6834 C C . ALA C 1 84 ? 12.953 51.515 29.200 1.00 70.53 84 ALA C C 1
ATOM 6835 O O . ALA C 1 84 ? 12.854 51.608 30.429 1.00 67.51 84 ALA C O 1
ATOM 6842 N N . GLU C 1 85 ? 12.927 52.588 28.405 1.00 75.40 85 GLU C N 1
ATOM 6843 C CA . GLU C 1 85 ? 12.845 53.928 28.974 1.00 76.10 85 GLU C CA 1
ATOM 6844 C C . GLU C 1 85 ? 11.532 54.170 29.708 1.00 72.57 85 GLU C C 1
ATOM 6845 O O . GLU C 1 85 ? 11.459 55.087 30.534 1.00 71.03 85 GLU C O 1
ATOM 6857 N N . GLU C 1 86 ? 10.498 53.373 29.435 1.00 72.90 86 GLU C N 1
ATOM 6858 C CA . GLU C 1 86 ? 9.216 53.485 30.121 1.00 82.09 86 GLU C CA 1
ATOM 6859 C C . GLU C 1 86 ? 8.937 52.261 30.988 1.00 90.80 86 GLU C C 1
ATOM 6860 O O . GLU C 1 86 ? 7.780 51.942 31.274 1.00 91.40 86 GLU C O 1
ATOM 6872 N N . SER C 1 87 ? 9.991 51.570 31.414 1.00 93.89 87 SER C N 1
ATOM 6873 C CA . SER C 1 87 ? 9.880 50.444 32.328 1.00 92.38 87 SER C CA 1
ATOM 6874 C C . SER C 1 87 ? 10.383 50.857 33.704 1.00 96.00 87 SER C C 1
ATOM 6875 O O . SER C 1 87 ? 11.279 51.696 33.827 1.00 94.56 87 SER C O 1
ATOM 6883 N N . ASN C 1 88 ? 9.804 50.253 34.744 1.00 103.28 88 ASN C N 1
ATOM 6884 C CA . ASN C 1 88 ? 10.081 50.663 36.115 1.00 105.20 88 ASN C CA 1
ATOM 6885 C C . ASN C 1 88 ? 10.538 49.487 36.973 1.00 100.49 88 ASN C C 1
ATOM 6886 O O . ASN C 1 88 ? 10.364 49.502 38.195 1.00 102.33 88 ASN C O 1
ATOM 6897 N N . ASN C 1 89 ? 11.134 48.467 36.355 1.00 88.36 89 ASN C N 1
ATOM 6898 C CA . ASN C 1 89 ? 11.670 47.330 37.089 1.00 79.88 89 ASN C CA 1
ATOM 6899 C C . ASN C 1 89 ? 12.938 46.836 36.408 1.00 73.34 89 ASN C C 1
ATOM 6900 O O . ASN C 1 89 ? 13.134 47.030 35.205 1.00 72.53 89 ASN C O 1
ATOM 6911 N N . SER C 1 90 ? 13.797 46.183 37.197 1.00 65.88 90 SER C N 1
ATOM 6912 C CA . SER C 1 90 ? 15.116 45.791 36.709 1.00 66.49 90 SER C CA 1
ATOM 6913 C C . SER C 1 90 ? 15.026 44.647 35.706 1.00 63.57 90 SER C C 1
ATOM 6914 O O . SER C 1 90 ? 15.812 44.588 34.754 1.00 63.71 90 SER C O 1
ATOM 6922 N N . ASP C 1 91 ? 14.084 43.722 35.907 1.00 62.33 91 ASP C N 1
ATOM 6923 C CA . ASP C 1 91 ? 13.960 42.586 34.999 1.00 61.77 91 ASP C CA 1
ATOM 6924 C C . ASP C 1 91 ? 13.787 43.049 33.559 1.00 63.74 91 ASP C C 1
ATOM 6925 O O . ASP C 1 91 ? 14.406 42.498 32.640 1.00 61.01 91 ASP C O 1
ATOM 6934 N N . ALA C 1 92 ? 12.949 44.063 33.342 1.00 63.04 92 ALA C N 1
ATOM 6935 C CA . ALA C 1 92 ? 12.697 44.543 31.988 1.00 60.10 92 ALA C CA 1
ATOM 6936 C C . ALA C 1 92 ? 13.977 45.055 31.340 1.00 57.67 92 ALA C C 1
ATOM 6937 O O . ALA C 1 92 ? 14.275 44.731 30.185 1.00 55.07 92 ALA C O 1
ATOM 6944 N N . LEU C 1 93 ? 14.752 45.858 32.070 1.00 56.85 93 LEU C N 1
ATOM 6945 C CA . LEU C 1 93 ? 15.960 46.428 31.486 1.00 61.03 93 LEU C CA 1
ATOM 6946 C C . LEU C 1 93 ? 17.012 45.357 31.227 1.00 65.83 93 LEU C C 1
ATOM 6947 O O . LEU C 1 93 ? 17.713 45.407 30.210 1.00 70.58 93 LEU C O 1
ATOM 6963 N N . GLU C 1 94 ? 17.143 44.380 32.128 1.00 69.57 94 GLU C N 1
ATOM 6964 C CA . GLU C 1 94 ? 18.055 43.271 31.868 1.00 71.20 94 GLU C CA 1
ATOM 6965 C C . GLU C 1 94 ? 17.673 42.544 30.586 1.00 62.29 94 GLU C C 1
ATOM 6966 O O . GLU C 1 94 ? 18.544 42.157 29.798 1.00 56.78 94 GLU C O 1
ATOM 6978 N N . GLN C 1 95 ? 16.372 42.347 30.364 1.00 62.99 95 GLN C N 1
ATOM 6979 C CA . GLN C 1 95 ? 15.912 41.755 29.112 1.00 62.58 95 GLN C CA 1
ATOM 6980 C C . GLN C 1 95 ? 16.152 42.697 27.940 1.00 61.20 95 GLN C C 1
ATOM 6981 O O . GLN C 1 95 ? 16.567 42.260 26.861 1.00 59.03 95 GLN C O 1
ATOM 6995 N N . ALA C 1 96 ? 15.894 43.991 28.133 1.00 61.94 96 ALA C N 1
ATOM 6996 C CA . ALA C 1 96 ? 16.114 44.957 27.063 1.00 60.12 96 ALA C CA 1
ATOM 6997 C C . ALA C 1 96 ? 17.576 44.971 26.632 1.00 57.48 96 ALA C C 1
ATOM 6998 O O . ALA C 1 96 ? 17.882 44.967 25.434 1.00 53.56 96 ALA C O 1
ATOM 7005 N N . LEU C 1 97 ? 18.496 44.980 27.601 1.00 58.72 97 LEU C N 1
ATOM 7006 C CA . LEU C 1 97 ? 19.919 44.997 27.273 1.00 63.04 97 LEU C CA 1
ATOM 7007 C C . LEU C 1 97 ? 20.336 43.708 26.576 1.00 64.90 97 LEU C C 1
ATOM 7008 O O . LEU C 1 97 ? 21.079 43.737 25.589 1.00 60.82 97 LEU C O 1
ATOM 7024 N N . ARG C 1 98 ? 19.876 42.561 27.082 1.00 63.71 98 ARG C N 1
ATOM 7025 C CA . ARG C 1 98 ? 20.214 41.293 26.445 1.00 64.70 98 ARG C CA 1
ATOM 7026 C C . ARG C 1 98 ? 19.830 41.306 24.972 1.00 60.11 98 ARG C C 1
ATOM 7027 O O . ARG C 1 98 ? 20.556 40.769 24.127 1.00 56.14 98 ARG C O 1
ATOM 7048 N N . VAL C 1 99 ? 18.694 41.924 24.644 1.00 57.82 99 VAL C N 1
ATOM 7049 C CA . VAL C 1 99 ? 18.270 42.011 23.249 1.00 63.45 99 VAL C CA 1
ATOM 7050 C C . VAL C 1 99 ? 19.303 42.779 22.433 1.00 64.93 99 VAL C C 1
ATOM 7051 O O . VAL C 1 99 ? 19.719 42.339 21.355 1.00 69.71 99 VAL C O 1
ATOM 7064 N N . LEU C 1 100 ? 19.737 43.937 22.938 1.00 60.75 100 LEU C N 1
ATOM 7065 C CA . LEU C 1 100 ? 20.748 44.712 22.227 1.00 61.19 100 LEU C CA 1
ATOM 7066 C C . LEU C 1 100 ? 22.014 43.891 22.016 1.00 63.94 100 LEU C C 1
ATOM 7067 O O . LEU C 1 100 ? 22.625 43.945 20.943 1.00 68.81 100 LEU C O 1
ATOM 7083 N N . GLU C 1 101 ? 22.420 43.122 23.028 1.00 64.13 101 GLU C N 1
ATOM 7084 C CA . GLU C 1 101 ? 23.568 42.234 22.870 1.00 68.33 101 GLU C CA 1
ATOM 7085 C C . GLU C 1 101 ? 23.358 41.285 21.697 1.00 66.52 101 GLU C C 1
ATOM 7086 O O . GLU C 1 101 ? 24.255 41.091 20.869 1.00 66.69 101 GLU C O 1
ATOM 7098 N N . GLU C 1 102 ? 22.170 40.685 21.611 1.00 65.60 102 GLU C N 1
ATOM 7099 C CA . GLU C 1 102 ? 21.880 39.773 20.510 1.00 71.51 102 GLU C CA 1
ATOM 7100 C C . GLU C 1 102 ? 21.783 40.522 19.186 1.00 74.35 102 GLU C C 1
ATOM 7101 O O . GLU C 1 102 ? 22.243 40.024 18.151 1.00 71.67 102 GLU C O 1
ATOM 7113 N N . ILE C 1 103 ? 21.190 41.719 19.196 1.00 74.80 103 ILE C N 1
ATOM 7114 C CA . ILE C 1 103 ? 21.082 42.498 17.965 1.00 74.53 103 ILE C CA 1
ATOM 7115 C C . ILE C 1 103 ? 22.468 42.836 17.432 1.00 73.37 103 ILE C C 1
ATOM 7116 O O . ILE C 1 103 ? 22.711 42.788 16.220 1.00 80.46 103 ILE C O 1
ATOM 7132 N N . ALA C 1 104 ? 23.400 43.178 18.324 1.00 69.75 104 ALA C N 1
ATOM 7133 C CA . ALA C 1 104 ? 24.770 43.427 17.889 1.00 66.23 104 ALA C CA 1
ATOM 7134 C C . ALA C 1 104 ? 25.386 42.170 17.289 1.00 74.23 104 ALA C C 1
ATOM 7135 O O . ALA C 1 104 ? 26.086 42.235 16.272 1.00 78.36 104 ALA C O 1
ATOM 7142 N N . LYS C 1 105 ? 25.139 41.013 17.909 1.00 77.21 105 LYS C N 1
ATOM 7143 C CA . LYS C 1 105 ? 25.614 39.755 17.343 1.00 77.06 105 LYS C CA 1
ATOM 7144 C C . LYS C 1 105 ? 24.964 39.484 15.994 1.00 73.70 105 LYS C C 1
ATOM 7145 O O . LYS C 1 105 ? 25.627 39.021 15.059 1.00 71.76 105 LYS C O 1
ATOM 7164 N N . ALA C 1 106 ? 23.665 39.765 15.874 1.00 75.71 106 ALA C N 1
ATOM 7165 C CA . ALA C 1 106 ? 22.981 39.561 14.603 1.00 76.62 106 ALA C CA 1
ATOM 7166 C C . ALA C 1 106 ? 23.644 40.367 13.494 1.00 84.44 106 ALA C C 1
ATOM 7167 O O . ALA C 1 106 ? 23.838 39.863 12.381 1.00 86.15 106 ALA C O 1
ATOM 7174 N N . VAL C 1 107 ? 24.004 41.622 13.781 1.00 88.95 107 VAL C N 1
ATOM 7175 C CA . VAL C 1 107 ? 24.766 42.423 12.823 1.00 93.64 107 VAL C CA 1
ATOM 7176 C C . VAL C 1 107 ? 26.046 41.696 12.442 1.00 96.80 107 VAL C C 1
ATOM 7177 O O . VAL C 1 107 ? 26.478 41.728 11.283 1.00 97.10 107 VAL C O 1
ATOM 7190 N N . LEU C 1 108 ? 26.672 41.027 13.411 1.00 95.22 108 LEU C N 1
ATOM 7191 C CA . LEU C 1 108 ? 27.875 40.258 13.122 1.00 95.57 108 LEU C CA 1
ATOM 7192 C C . LEU C 1 108 ? 27.567 39.125 12.151 1.00 100.08 108 LEU C C 1
ATOM 7193 O O . LEU C 1 108 ? 28.314 38.889 11.196 1.00 101.07 108 LEU C O 1
ATOM 7209 N N . LYS C 1 109 ? 26.462 38.414 12.381 1.00 100.50 109 LYS C N 1
ATOM 7210 C CA . LYS C 1 109 ? 26.064 37.356 11.458 1.00 100.22 109 LYS C CA 1
ATOM 7211 C C . LYS C 1 109 ? 25.909 37.897 10.042 1.00 102.43 109 LYS C C 1
ATOM 7212 O O . LYS C 1 109 ? 26.279 37.229 9.069 1.00 103.60 109 LYS C O 1
ATOM 7216 N N . SER C 1 110 ? 25.370 39.111 9.906 1.00 103.14 110 SER C N 1
ATOM 7217 C CA . SER C 1 110 ? 25.181 39.697 8.583 1.00 104.39 110 SER C CA 1
ATOM 7218 C C . SER C 1 110 ? 26.509 40.148 7.986 1.00 108.05 110 SER C C 1
ATOM 7219 O O . SER C 1 110 ? 26.842 39.795 6.848 1.00 109.06 110 SER C O 1
ATOM 7223 N N . GLU C 1 111 ? 27.284 40.928 8.740 1.00 109.41 111 GLU C N 1
ATOM 7224 C CA . GLU C 1 111 ? 28.547 41.476 8.259 1.00 108.00 111 GLU C CA 1
ATOM 7225 C C . GLU C 1 111 ? 29.751 40.673 8.737 1.00 111.63 111 GLU C C 1
ATOM 7226 O O . GLU C 1 111 ? 30.601 40.294 7.928 1.00 110.88 111 GLU C O 1
ATOM 7230 N N . LYS C 1 112 ? 29.837 40.402 10.038 1.00 118.14 112 LYS C N 1
ATOM 7231 C CA . LYS C 1 112 ? 30.973 39.681 10.612 1.00 122.85 112 LYS C CA 1
ATOM 7232 C C . LYS C 1 112 ? 32.287 40.392 10.287 1.00 122.46 112 LYS C C 1
ATOM 7233 O O . LYS C 1 112 ? 33.224 39.799 9.749 1.00 124.16 112 LYS C O 1
ATOM 7237 N N . THR C 1 113 ? 32.350 41.676 10.626 1.00 120.89 113 THR C N 1
ATOM 7238 C CA . THR C 1 113 ? 33.501 42.515 10.326 1.00 118.87 113 THR C CA 1
ATOM 7239 C C . THR C 1 113 ? 34.144 42.994 11.623 1.00 115.97 113 THR C C 1
ATOM 7240 O O . THR C 1 113 ? 33.626 42.775 12.721 1.00 114.88 113 THR C O 1
ATOM 7251 N N . GLU C 1 114 ? 35.296 43.654 11.483 1.00 116.84 114 GLU C N 1
ATOM 7252 C CA . GLU C 1 114 ? 36.007 44.160 12.653 1.00 119.08 114 GLU C CA 1
ATOM 7253 C C . GLU C 1 114 ? 35.202 45.249 13.354 1.00 118.04 114 GLU C C 1
ATOM 7254 O O . GLU C 1 114 ? 35.089 45.255 14.585 1.00 114.46 114 GLU C O 1
ATOM 7258 N N . ASP C 1 115 ? 34.639 46.184 12.584 1.00 117.80 115 ASP C N 1
ATOM 7259 C CA . ASP C 1 115 ? 33.813 47.238 13.164 1.00 116.60 115 ASP C CA 1
ATOM 7260 C C . ASP C 1 115 ? 32.704 46.648 14.027 1.00 115.66 115 ASP C C 1
ATOM 7261 O O . ASP C 1 115 ? 32.581 46.968 15.214 1.00 115.48 115 ASP C O 1
ATOM 7270 N N . ALA C 1 116 ? 31.885 45.773 13.439 1.00 114.21 116 ALA C N 1
ATOM 7271 C CA . ALA C 1 116 ? 30.772 45.188 14.178 1.00 108.55 116 ALA C CA 1
ATOM 7272 C C . ALA C 1 116 ? 31.258 44.345 15.351 1.00 100.57 116 ALA C C 1
ATOM 7273 O O . ALA C 1 116 ? 30.585 44.276 16.386 1.00 94.66 116 ALA C O 1
ATOM 7280 N N . LYS C 1 117 ? 32.418 43.700 15.211 1.00 97.17 117 LYS C N 1
ATOM 7281 C CA . LYS C 1 117 ? 32.978 42.929 16.317 1.00 97.60 117 LYS C CA 1
ATOM 7282 C C . LYS C 1 117 ? 33.289 43.828 17.508 1.00 96.38 117 LYS C C 1
ATOM 7283 O O . LYS C 1 117 ? 33.065 43.445 18.662 1.00 99.97 117 LYS C O 1
ATOM 7287 N N . LYS C 1 118 ? 33.821 45.026 17.247 1.00 92.87 118 LYS C N 1
ATOM 7288 C CA . LYS C 1 118 ? 34.076 45.980 18.322 1.00 90.12 118 LYS C CA 1
ATOM 7289 C C . LYS C 1 118 ? 32.775 46.455 18.961 1.00 89.39 118 LYS C C 1
ATOM 7290 O O . LYS C 1 118 ? 32.702 46.619 20.185 1.00 90.43 118 LYS C O 1
ATOM 7294 N N . ALA C 1 119 ? 31.742 46.690 18.149 1.00 86.21 119 ALA C N 1
ATOM 7295 C CA . ALA C 1 119 ? 30.456 47.126 18.688 1.00 85.14 119 ALA C CA 1
ATOM 7296 C C . ALA C 1 119 ? 29.862 46.066 19.607 1.00 90.37 119 ALA C C 1
ATOM 7297 O O . ALA C 1 119 ? 29.378 46.376 20.703 1.00 93.12 119 ALA C O 1
ATOM 7304 N N . VAL C 1 120 ? 29.880 44.804 19.171 1.00 86.89 120 VAL C N 1
ATOM 7305 C CA . VAL C 1 120 ? 29.398 43.711 20.015 1.00 83.01 120 VAL C CA 1
ATOM 7306 C C . VAL C 1 120 ? 30.095 43.750 21.370 1.00 81.21 120 VAL C C 1
ATOM 7307 O O . VAL C 1 120 ? 29.450 43.711 22.425 1.00 81.65 120 VAL C O 1
ATOM 7320 N N . LYS C 1 121 ? 31.427 43.834 21.357 1.00 81.91 121 LYS C N 1
ATOM 7321 C CA . LYS C 1 121 ? 32.183 43.832 22.606 1.00 85.98 121 LYS C CA 1
ATOM 7322 C C . LYS C 1 121 ? 31.802 45.018 23.484 1.00 86.22 121 LYS C C 1
ATOM 7323 O O . LYS C 1 121 ? 31.651 44.875 24.704 1.00 80.83 121 LYS C O 1
ATOM 7327 N N . LEU C 1 122 ? 31.641 46.199 22.881 1.00 85.46 122 LEU C N 1
ATOM 7328 C CA . LEU C 1 122 ? 31.272 47.381 23.652 1.00 83.75 122 LEU C CA 1
ATOM 7329 C C . LEU C 1 122 ? 29.898 47.214 24.289 1.00 84.71 122 LEU C C 1
ATOM 7330 O O . LEU C 1 122 ? 29.705 47.541 25.466 1.00 82.00 122 LEU C O 1
ATOM 7334 N N . VAL C 1 123 ? 28.929 46.706 23.525 1.00 84.21 123 VAL C N 1
ATOM 7335 C CA . VAL C 1 123 ? 27.586 46.496 24.059 1.00 81.45 123 VAL C CA 1
ATOM 7336 C C . VAL C 1 123 ? 27.621 45.488 25.199 1.00 85.53 123 VAL C C 1
ATOM 7337 O O . VAL C 1 123 ? 26.938 45.656 26.218 1.00 85.53 123 VAL C O 1
ATOM 7350 N N . GLN C 1 124 ? 28.411 44.423 25.050 1.00 85.66 124 GLN C N 1
ATOM 7351 C CA . GLN C 1 124 ? 28.542 43.453 26.131 1.00 85.46 124 GLN C CA 1
ATOM 7352 C C . GLN C 1 124 ? 29.064 44.113 27.401 1.00 84.18 124 GLN C C 1
ATOM 7353 O O . GLN C 1 124 ? 28.598 43.807 28.505 1.00 80.50 124 GLN C O 1
ATOM 7367 N N . GLU C 1 125 ? 30.030 45.025 27.269 1.00 85.01 125 GLU C N 1
ATOM 7368 C CA . GLU C 1 125 ? 30.551 45.717 28.442 1.00 81.86 125 GLU C CA 1
ATOM 7369 C C . GLU C 1 125 ? 29.440 46.465 29.170 1.00 80.69 125 GLU C C 1
ATOM 7370 O O . GLU C 1 125 ? 29.332 46.399 30.400 1.00 85.94 125 GLU C O 1
ATOM 7374 N N . ALA C 1 126 ? 28.600 47.182 28.421 1.00 75.42 126 ALA C N 1
ATOM 7375 C CA . ALA C 1 126 ? 27.488 47.905 29.032 1.00 69.14 126 ALA C CA 1
ATOM 7376 C C . ALA C 1 126 ? 26.525 46.947 29.721 1.00 70.42 126 ALA C C 1
ATOM 7377 O O . ALA C 1 126 ? 26.080 47.195 30.847 1.00 68.65 126 ALA C O 1
ATOM 7384 N N . TYR C 1 127 ? 26.187 45.844 29.050 1.00 71.54 127 TYR C N 1
ATOM 7385 C CA . TYR C 1 127 ? 25.266 44.870 29.628 1.00 70.92 127 TYR C CA 1
ATOM 7386 C C . TYR C 1 127 ? 25.811 44.318 30.939 1.00 71.69 127 TYR C C 1
ATOM 7387 O O . TYR C 1 127 ? 25.087 44.218 31.935 1.00 74.10 127 TYR C O 1
ATOM 7405 N N . LYS C 1 128 ? 27.096 43.958 30.954 1.00 71.16 128 LYS C N 1
ATOM 7406 C CA . LYS C 1 128 ? 27.707 43.423 32.166 1.00 70.72 128 LYS C CA 1
ATOM 7407 C C . LYS C 1 128 ? 27.732 44.465 33.277 1.00 68.21 128 LYS C C 1
ATOM 7408 O O . LYS C 1 128 ? 27.438 44.155 34.437 1.00 70.06 128 LYS C O 1
ATOM 7412 N N . ALA C 1 129 ? 28.090 45.706 32.943 1.00 67.61 129 ALA C N 1
ATOM 7413 C CA . ALA C 1 129 ? 28.152 46.758 33.952 1.00 71.53 129 ALA C CA 1
ATOM 7414 C C . ALA C 1 129 ? 26.776 47.027 34.548 1.00 68.76 129 ALA C C 1
ATOM 7415 O O . ALA C 1 129 ? 26.622 47.122 35.771 1.00 69.40 129 ALA C O 1
ATOM 7422 N N . ALA C 1 130 ? 25.759 47.156 33.694 1.00 63.03 130 ALA C N 1
ATOM 7423 C CA . ALA C 1 130 ? 24.406 47.399 34.184 1.00 58.32 130 ALA C CA 1
ATOM 7424 C C . ALA C 1 130 ? 23.960 46.289 35.129 1.00 56.35 130 ALA C C 1
ATOM 7425 O O . ALA C 1 130 ? 23.541 46.555 36.261 1.00 58.34 130 ALA C O 1
ATOM 7432 N N . GLN C 1 131 ? 24.053 45.034 34.683 1.00 53.75 131 GLN C N 1
ATOM 7433 C CA . GLN C 1 131 ? 23.642 43.916 35.528 1.00 53.77 131 GLN C CA 1
ATOM 7434 C C . GLN C 1 131 ? 24.379 43.933 36.860 1.00 65.81 131 GLN C C 1
ATOM 7435 O O . GLN C 1 131 ? 23.791 43.643 37.908 1.00 67.13 131 GLN C O 1
ATOM 7439 N N . ARG C 1 132 ? 25.669 44.274 36.842 1.00 72.63 132 ARG C N 1
ATOM 7440 C CA . ARG C 1 132 ? 26.408 44.395 38.093 1.00 74.88 132 ARG C CA 1
ATOM 7441 C C . ARG C 1 132 ? 25.801 45.476 38.979 1.00 73.40 132 ARG C C 1
ATOM 7442 O O . ARG C 1 132 ? 25.708 45.308 40.201 1.00 75.78 132 ARG C O 1
ATOM 7449 N N . ALA C 1 133 ? 25.358 46.584 38.378 1.00 68.93 133 ALA C N 1
ATOM 7450 C CA . ALA C 1 133 ? 24.730 47.649 39.152 1.00 65.45 133 ALA C CA 1
ATOM 7451 C C . ALA C 1 133 ? 23.399 47.195 39.737 1.00 64.70 133 ALA C C 1
ATOM 7452 O O . ALA C 1 133 ? 23.058 47.553 40.871 1.00 67.04 133 ALA C O 1
ATOM 7459 N N . ILE C 1 134 ? 22.629 46.413 38.979 1.00 62.49 134 ILE C N 1
ATOM 7460 C CA . ILE C 1 134 ? 21.355 45.908 39.485 1.00 66.10 134 ILE C CA 1
ATOM 7461 C C . ILE C 1 134 ? 21.590 45.047 40.719 1.00 67.40 134 ILE C C 1
ATOM 7462 O O . ILE C 1 134 ? 20.930 45.210 41.752 1.00 72.28 134 ILE C O 1
ATOM 7478 N N . GLU C 1 135 ? 22.536 44.109 40.623 1.00 68.28 135 GLU C N 1
ATOM 7479 C CA . GLU C 1 135 ? 22.818 43.218 41.744 1.00 67.55 135 GLU C CA 1
ATOM 7480 C C . GLU C 1 135 ? 23.302 43.998 42.959 1.00 61.64 135 GLU C C 1
ATOM 7481 O O . GLU C 1 135 ? 22.928 43.686 44.095 1.00 68.43 135 GLU C O 1
ATOM 7490 N N . ALA C 1 136 ? 24.137 45.016 42.741 1.00 58.20 136 ALA C N 1
ATOM 7491 C CA . ALA C 1 136 ? 24.610 45.835 43.851 1.00 64.49 136 ALA C CA 1
ATOM 7492 C C . ALA C 1 136 ? 23.443 46.496 44.574 1.00 65.26 136 ALA C C 1
ATOM 7493 O O . ALA C 1 136 ? 23.340 46.429 45.804 1.00 65.42 136 ALA C O 1
ATOM 7500 N N . ALA C 1 137 ? 22.545 47.137 43.820 1.00 58.22 137 ALA C N 1
ATOM 7501 C CA . ALA C 1 137 ? 21.383 47.772 44.433 1.00 55.08 137 ALA C CA 1
ATOM 7502 C C . ALA C 1 137 ? 20.495 46.745 45.121 1.00 54.19 137 ALA C C 1
ATOM 7503 O O . ALA C 1 137 ? 19.964 47.000 46.208 1.00 59.07 137 ALA C O 1
ATOM 7510 N N . LYS C 1 138 ? 20.316 45.577 44.500 1.00 49.49 138 LYS C N 1
ATOM 7511 C CA . LYS C 1 138 ? 19.550 44.513 45.141 1.00 55.65 138 LYS C CA 1
ATOM 7512 C C . LYS C 1 138 ? 20.188 44.098 46.460 1.00 62.44 138 LYS C C 1
ATOM 7513 O O . LYS C 1 138 ? 19.491 43.908 47.464 1.00 56.39 138 LYS C O 1
ATOM 7532 N N . ARG C 1 139 ? 21.517 43.966 46.483 1.00 68.60 139 ARG C N 1
ATOM 7533 C CA . ARG C 1 139 ? 22.199 43.537 47.700 1.00 67.87 139 ARG C CA 1
ATOM 7534 C C . ARG C 1 139 ? 21.915 44.488 48.857 1.00 69.78 139 ARG C C 1
ATOM 7535 O O . ARG C 1 139 ? 21.782 44.055 50.007 1.00 76.92 139 ARG C O 1
ATOM 7542 N N . THR C 1 140 ? 21.803 45.787 48.571 1.00 67.38 140 THR C N 1
ATOM 7543 C CA . THR C 1 140 ? 21.555 46.756 49.634 1.00 69.27 140 THR C CA 1
ATOM 7544 C C . THR C 1 140 ? 20.155 46.592 50.216 1.00 73.53 140 THR C C 1
ATOM 7545 O O . THR C 1 140 ? 19.966 46.701 51.433 1.00 80.44 140 THR C O 1
ATOM 7556 N N . GLY C 1 141 ? 19.164 46.321 49.367 1.00 69.25 141 GLY C N 1
ATOM 7557 C CA . GLY C 1 141 ? 17.788 46.216 49.797 1.00 67.15 141 GLY C CA 1
ATOM 7558 C C . GLY C 1 141 ? 17.017 47.518 49.770 1.00 69.54 141 GLY C C 1
ATOM 7559 O O . GLY C 1 141 ? 15.791 47.496 49.944 1.00 76.39 141 GLY C O 1
ATOM 7563 N N . THR C 1 142 ? 17.689 48.648 49.546 1.00 63.18 142 THR C N 1
ATOM 7564 C CA . THR C 1 142 ? 17.013 49.943 49.517 1.00 62.98 142 THR C CA 1
ATOM 7565 C C . THR C 1 142 ? 16.308 50.127 48.176 1.00 72.62 142 THR C C 1
ATOM 7566 O O . THR C 1 142 ? 16.932 49.946 47.126 1.00 71.46 142 THR C O 1
ATOM 7577 N N . PRO C 1 143 ? 15.019 50.482 48.167 1.00 77.31 143 PRO C N 1
ATOM 7578 C CA . PRO C 1 143 ? 14.345 50.699 46.872 1.00 77.90 143 PRO C CA 1
ATOM 7579 C C . PRO C 1 143 ? 14.916 51.864 46.081 1.00 74.68 143 PRO C C 1
ATOM 7580 O O . PRO C 1 143 ? 15.142 51.735 44.871 1.00 71.25 143 PRO C O 1
ATOM 7591 N N . ASP C 1 144 ? 15.146 53.008 46.730 1.00 74.23 144 ASP C N 1
ATOM 7592 C CA . ASP C 1 144 ? 15.617 54.185 46.007 1.00 78.87 144 ASP C CA 1
ATOM 7593 C C . ASP C 1 144 ? 16.953 53.924 45.320 1.00 77.93 144 ASP C C 1
ATOM 7594 O O . ASP C 1 144 ? 17.221 54.487 44.253 1.00 70.15 144 ASP C O 1
ATOM 7603 N N . VAL C 1 145 ? 17.804 53.082 45.912 1.00 79.28 145 VAL C N 1
ATOM 7604 C CA . VAL C 1 145 ? 19.052 52.711 45.251 1.00 74.03 145 VAL C CA 1
ATOM 7605 C C . VAL C 1 145 ? 18.764 51.851 44.026 1.00 72.93 145 VAL C C 1
ATOM 7606 O O . VAL C 1 145 ? 19.465 51.937 43.011 1.00 74.52 145 VAL C O 1
ATOM 7619 N N . ILE C 1 146 ? 17.731 51.008 44.097 1.00 68.14 146 ILE C N 1
ATOM 7620 C CA . ILE C 1 146 ? 17.327 50.230 42.931 1.00 64.94 146 ILE C CA 1
ATOM 7621 C C . ILE C 1 146 ? 16.765 51.150 41.854 1.00 62.13 146 ILE C C 1
ATOM 7622 O O . ILE C 1 146 ? 16.956 50.913 40.656 1.00 66.48 146 ILE C O 1
ATOM 7638 N N . LYS C 1 147 ? 16.075 52.219 42.260 1.00 61.69 147 LYS C N 1
ATOM 7639 C CA . LYS C 1 147 ? 15.639 53.226 41.298 1.00 65.69 147 LYS C CA 1
ATOM 7640 C C . LYS C 1 147 ? 16.832 53.794 40.545 1.00 75.87 147 LYS C C 1
ATOM 7641 O O . LYS C 1 147 ? 16.795 53.954 39.319 1.00 78.20 147 LYS C O 1
ATOM 7648 N N . LEU C 1 148 ? 17.905 54.110 41.272 1.00 72.32 148 LEU C N 1
ATOM 7649 C CA . LEU C 1 148 ? 19.120 54.600 40.634 1.00 67.07 148 LEU C CA 1
ATOM 7650 C C . LEU C 1 148 ? 19.651 53.589 39.626 1.00 61.44 148 LEU C C 1
ATOM 7651 O O . LEU C 1 148 ? 19.995 53.945 38.493 1.00 68.83 148 LEU C O 1
ATOM 7667 N N . ALA C 1 149 ? 19.717 52.314 40.020 1.00 51.63 149 ALA C N 1
ATOM 7668 C CA . ALA C 1 149 ? 20.252 51.290 39.128 1.00 54.68 149 ALA C CA 1
ATOM 7669 C C . ALA C 1 149 ? 19.433 51.188 37.847 1.00 58.33 149 ALA C C 1
ATOM 7670 O O . ALA C 1 149 ? 19.987 50.972 36.764 1.00 58.51 149 ALA C O 1
ATOM 7677 N N . ILE C 1 150 ? 18.109 51.328 37.951 1.00 61.78 150 ILE C N 1
ATOM 7678 C CA . ILE C 1 150 ? 17.270 51.327 36.756 1.00 61.14 150 ILE C CA 1
ATOM 7679 C C . ILE C 1 150 ? 17.599 52.527 35.878 1.00 63.62 150 ILE C C 1
ATOM 7680 O O . ILE C 1 150 ? 17.665 52.415 34.647 1.00 64.75 150 ILE C O 1
ATOM 7696 N N . LYS C 1 151 ? 17.807 53.693 36.492 1.00 61.17 151 LYS C N 1
ATOM 7697 C CA . LYS C 1 151 ? 18.138 54.889 35.723 1.00 64.20 151 LYS C CA 1
ATOM 7698 C C . LYS C 1 151 ? 19.436 54.700 34.945 1.00 61.93 151 LYS C C 1
ATOM 7699 O O . LYS C 1 151 ? 19.518 55.035 33.758 1.00 58.90 151 LYS C O 1
ATOM 7703 N N . LEU C 1 152 ? 20.467 54.163 35.603 1.00 61.52 152 LEU C N 1
ATOM 7704 C CA . LEU C 1 152 ? 21.752 53.971 34.939 1.00 57.56 152 LEU C CA 1
ATOM 7705 C C . LEU C 1 152 ? 21.638 52.975 33.794 1.00 62.84 152 LEU C C 1
ATOM 7706 O O . LEU C 1 152 ? 22.171 53.207 32.702 1.00 64.35 152 LEU C O 1
ATOM 7722 N N . ALA C 1 153 ? 20.948 51.856 34.023 1.00 60.73 153 ALA C N 1
ATOM 7723 C CA . ALA C 1 153 ? 20.789 50.866 32.965 1.00 58.51 153 ALA C CA 1
ATOM 7724 C C . ALA C 1 153 ? 19.992 51.430 31.795 1.00 62.10 153 ALA C C 1
ATOM 7725 O O . ALA C 1 153 ? 20.176 50.996 30.652 1.00 62.47 153 ALA C O 1
ATOM 7732 N N . LYS C 1 154 ? 19.106 52.394 32.057 1.00 63.96 154 LYS C N 1
ATOM 7733 C CA . LYS C 1 154 ? 18.415 53.085 30.971 1.00 62.89 154 LYS C CA 1
ATOM 7734 C C . LYS C 1 154 ? 19.406 53.826 30.085 1.00 63.19 154 LYS C C 1
ATOM 7735 O O . LYS C 1 154 ? 19.368 53.710 28.854 1.00 59.30 154 LYS C O 1
ATOM 7754 N N . LEU C 1 155 ? 20.303 54.602 30.697 1.00 61.64 155 LEU C N 1
ATOM 7755 C CA . LEU C 1 155 ? 21.317 55.312 29.926 1.00 65.69 155 LEU C CA 1
ATOM 7756 C C . LEU C 1 155 ? 22.206 54.334 29.170 1.00 65.99 155 LEU C C 1
ATOM 7757 O O . LEU C 1 155 ? 22.490 54.525 27.983 1.00 67.24 155 LEU C O 1
ATOM 7773 N N . ALA C 1 156 ? 22.653 53.274 29.847 1.00 65.99 156 ALA C N 1
ATOM 7774 C CA . ALA C 1 156 ? 23.473 52.267 29.183 1.00 67.60 156 ALA C CA 1
ATOM 7775 C C . ALA C 1 156 ? 22.758 51.694 27.968 1.00 67.58 156 ALA C C 1
ATOM 7776 O O . ALA C 1 156 ? 23.387 51.425 26.937 1.00 70.18 156 ALA C O 1
ATOM 7783 N N . ALA C 1 157 ? 21.440 51.506 28.066 1.00 67.44 157 ALA C N 1
ATOM 7784 C CA . ALA C 1 157 ? 20.684 50.967 26.941 1.00 70.72 157 ALA C CA 1
ATOM 7785 C C . ALA C 1 157 ? 20.646 51.952 25.780 1.00 77.91 157 ALA C C 1
ATOM 7786 O O . ALA C 1 157 ? 20.813 51.560 24.620 1.00 79.36 157 ALA C O 1
ATOM 7793 N N . ARG C 1 158 ? 20.427 53.237 26.069 1.00 82.18 158 ARG C N 1
ATOM 7794 C CA . ARG C 1 158 ? 20.373 54.230 25.002 1.00 83.85 158 ARG C CA 1
ATOM 7795 C C . ARG C 1 158 ? 21.751 54.475 24.398 1.00 80.56 158 ARG C C 1
ATOM 7796 O O . ARG C 1 158 ? 21.854 54.815 23.214 1.00 81.28 158 ARG C O 1
ATOM 7817 N N . ALA C 1 159 ? 22.815 54.306 25.187 1.00 70.93 159 ALA C N 1
ATOM 7818 C CA . ALA C 1 159 ? 24.166 54.400 24.642 1.00 64.79 159 ALA C CA 1
ATOM 7819 C C . ALA C 1 159 ? 24.468 53.218 23.729 1.00 65.92 159 ALA C C 1
ATOM 7820 O O . ALA C 1 159 ? 25.007 53.388 22.629 1.00 64.50 159 ALA C O 1
ATOM 7827 N N . ALA C 1 160 ? 24.135 52.006 24.177 1.00 67.27 160 ALA C N 1
ATOM 7828 C CA . ALA C 1 160 ? 24.319 50.830 23.335 1.00 72.41 160 ALA C CA 1
ATOM 7829 C C . ALA C 1 160 ? 23.595 50.992 22.005 1.00 74.22 160 ALA C C 1
ATOM 7830 O O . ALA C 1 160 ? 24.129 50.632 20.950 1.00 71.59 160 ALA C O 1
ATOM 7837 N N . LEU C 1 161 ? 22.375 51.534 22.038 1.00 77.29 161 LEU C N 1
ATOM 7838 C CA . LEU C 1 161 ? 21.637 51.787 20.804 1.00 79.03 161 LEU C CA 1
ATOM 7839 C C . LEU C 1 161 ? 22.436 52.680 19.865 1.00 85.65 161 LEU C C 1
ATOM 7840 O O . LEU C 1 161 ? 22.587 52.373 18.677 1.00 87.96 161 LEU C O 1
ATOM 7856 N N . GLU C 1 162 ? 22.957 53.794 20.382 1.00 92.85 162 GLU C N 1
ATOM 7857 C CA . GLU C 1 162 ? 23.674 54.733 19.530 1.00 96.75 162 GLU C CA 1
ATOM 7858 C C . GLU C 1 162 ? 24.872 54.067 18.868 1.00 96.76 162 GLU C C 1
ATOM 7859 O O . GLU C 1 162 ? 25.159 54.321 17.693 1.00 95.79 162 GLU C O 1
ATOM 7871 N N . VAL C 1 163 ? 25.589 53.213 19.603 1.00 92.30 163 VAL C N 1
ATOM 7872 C CA . VAL C 1 163 ? 26.653 52.427 18.985 1.00 91.86 163 VAL C CA 1
ATOM 7873 C C . VAL C 1 163 ? 26.089 51.617 17.825 1.00 89.92 163 VAL C C 1
ATOM 7874 O O . VAL C 1 163 ? 26.593 51.679 16.697 1.00 89.15 163 VAL C O 1
ATOM 7887 N N . ILE C 1 164 ? 25.014 50.867 18.076 1.00 84.24 164 ILE C N 1
ATOM 7888 C CA . ILE C 1 164 ? 24.383 50.098 17.008 1.00 82.22 164 ILE C CA 1
ATOM 7889 C C . ILE C 1 164 ? 23.968 51.017 15.867 1.00 80.91 164 ILE C C 1
ATOM 7890 O O . ILE C 1 164 ? 24.114 50.673 14.687 1.00 72.31 164 ILE C O 1
ATOM 7894 N N . LYS C 1 165 ? 23.453 52.203 16.197 1.00 90.07 165 LYS C N 1
ATOM 7895 C CA . LYS C 1 165 ? 22.999 53.125 15.162 1.00 92.42 165 LYS C CA 1
ATOM 7896 C C . LYS C 1 165 ? 24.174 53.680 14.365 1.00 97.37 165 LYS C C 1
ATOM 7897 O O . LYS C 1 165 ? 24.112 53.764 13.132 1.00 103.55 165 LYS C O 1
ATOM 7901 N N . ARG C 1 166 ? 25.249 54.067 15.051 1.00 86.22 166 ARG C N 1
ATOM 7902 C CA . ARG C 1 166 ? 26.453 54.610 14.422 1.00 74.69 166 ARG C CA 1
ATOM 7903 C C . ARG C 1 166 ? 27.657 53.822 14.934 1.00 74.07 166 ARG C C 1
ATOM 7904 O O . ARG C 1 166 ? 28.363 54.271 15.844 1.00 77.49 166 ARG C O 1
ATOM 7908 N N . PRO C 1 167 ? 27.919 52.643 14.357 1.00 76.04 167 PRO C N 1
ATOM 7909 C CA . PRO C 1 167 ? 28.985 51.789 14.926 1.00 80.87 167 PRO C CA 1
ATOM 7910 C C . PRO C 1 167 ? 30.346 52.463 14.977 1.00 92.51 167 PRO C C 1
ATOM 7911 O O . PRO C 1 167 ? 30.977 52.504 16.043 1.00 93.64 167 PRO C O 1
ATOM 7922 N N . LYS C 1 168 ? 30.820 52.991 13.849 1.00 99.36 168 LYS C N 1
ATOM 7923 C CA . LYS C 1 168 ? 32.133 53.633 13.764 1.00 102.25 168 LYS C CA 1
ATOM 7924 C C . LYS C 1 168 ? 31.958 55.124 14.026 1.00 105.16 168 LYS C C 1
ATOM 7925 O O . LYS C 1 168 ? 31.784 55.923 13.105 1.00 106.05 168 LYS C O 1
ATOM 7929 N N . SER C 1 169 ? 32.006 55.502 15.303 1.00 102.92 169 SER C N 1
ATOM 7930 C CA . SER C 1 169 ? 31.869 56.904 15.699 1.00 101.26 169 SER C CA 1
ATOM 7931 C C . SER C 1 169 ? 32.470 57.054 17.090 1.00 104.54 169 SER C C 1
ATOM 7932 O O . SER C 1 169 ? 31.867 56.612 18.072 1.00 107.14 169 SER C O 1
ATOM 7940 N N . GLU C 1 170 ? 33.648 57.679 17.169 1.00 108.05 170 GLU C N 1
ATOM 7941 C CA . GLU C 1 170 ? 34.326 57.829 18.454 1.00 106.10 170 GLU C CA 1
ATOM 7942 C C . GLU C 1 170 ? 33.489 58.626 19.447 1.00 102.83 170 GLU C C 1
ATOM 7943 O O . GLU C 1 170 ? 33.597 58.412 20.660 1.00 100.12 170 GLU C O 1
ATOM 7952 N N . GLU C 1 171 ? 32.661 59.551 18.958 1.00 101.53 171 GLU C N 1
ATOM 7953 C CA . GLU C 1 171 ? 31.782 60.307 19.846 1.00 96.92 171 GLU C CA 1
ATOM 7954 C C . GLU C 1 171 ? 30.802 59.381 20.554 1.00 96.93 171 GLU C C 1
ATOM 7955 O O . GLU C 1 171 ? 30.610 59.469 21.773 1.00 96.23 171 GLU C O 1
ATOM 7959 N N . VAL C 1 172 ? 30.166 58.485 19.799 1.00 95.09 172 VAL C N 1
ATOM 7960 C CA . VAL C 1 172 ? 29.263 57.512 20.401 1.00 92.74 172 VAL C CA 1
ATOM 7961 C C . VAL C 1 172 ? 30.036 56.556 21.304 1.00 93.79 172 VAL C C 1
ATOM 7962 O O . VAL C 1 172 ? 29.566 56.188 22.388 1.00 92.40 172 VAL C O 1
ATOM 7975 N N . ASN C 1 173 ? 31.230 56.138 20.875 1.00 95.71 173 ASN C N 1
ATOM 7976 C CA . ASN C 1 173 ? 32.065 55.291 21.723 1.00 96.73 173 ASN C CA 1
ATOM 7977 C C . ASN C 1 173 ? 32.394 55.991 23.035 1.00 100.19 173 ASN C C 1
ATOM 7978 O O . ASN C 1 173 ? 32.371 55.369 24.104 1.00 104.34 173 ASN C O 1
ATOM 7989 N N . GLU C 1 174 ? 32.701 57.288 22.976 1.00 98.92 174 GLU C N 1
ATOM 7990 C CA . GLU C 1 174 ? 33.005 58.037 24.191 1.00 95.57 174 GLU C CA 1
ATOM 7991 C C . GLU C 1 174 ? 31.851 57.957 25.184 1.00 90.17 174 GLU C C 1
ATOM 7992 O O . GLU C 1 174 ? 32.056 57.681 26.372 1.00 91.33 174 GLU C O 1
ATOM 7999 N N . ALA C 1 175 ? 30.623 58.182 24.710 1.00 85.47 175 ALA C N 1
ATOM 8000 C CA . ALA C 1 175 ? 29.463 58.139 25.595 1.00 82.87 175 ALA C CA 1
ATOM 8001 C C . ALA C 1 175 ? 29.356 56.787 26.288 1.00 81.58 175 ALA C C 1
ATOM 8002 O O . ALA C 1 175 ? 29.153 56.714 27.505 1.00 77.68 175 ALA C O 1
ATOM 8009 N N . LEU C 1 176 ? 29.492 55.702 25.523 1.00 82.45 176 LEU C N 1
ATOM 8010 C CA . LEU C 1 176 ? 29.433 54.365 26.106 1.00 86.00 176 LEU C CA 1
ATOM 8011 C C . LEU C 1 176 ? 30.497 54.193 27.183 1.00 93.65 176 LEU C C 1
ATOM 8012 O O . LEU C 1 176 ? 30.200 53.767 28.305 1.00 93.71 176 LEU C O 1
ATOM 8016 N N . LYS C 1 177 ? 31.749 54.520 26.856 1.00 99.28 177 LYS C N 1
ATOM 8017 C CA . LYS C 1 177 ? 32.823 54.412 27.838 1.00 100.89 177 LYS C CA 1
ATOM 8018 C C . LYS C 1 177 ? 32.550 55.294 29.050 1.00 98.99 177 LYS C C 1
ATOM 8019 O O . LYS C 1 177 ? 32.871 54.921 30.184 1.00 100.22 177 LYS C O 1
ATOM 8023 N N . LYS C 1 178 ? 31.959 56.469 28.828 1.00 97.92 178 LYS C N 1
ATOM 8024 C CA . LYS C 1 178 ? 31.660 57.378 29.931 1.00 99.15 178 LYS C CA 1
ATOM 8025 C C . LYS C 1 178 ? 30.598 56.792 30.853 1.00 99.77 178 LYS C C 1
ATOM 8026 O O . LYS C 1 178 ? 30.727 56.849 32.083 1.00 92.09 178 LYS C O 1
ATOM 8030 N N . ILE C 1 179 ? 29.533 56.231 30.277 1.00 104.82 179 ILE C N 1
ATOM 8031 C CA . ILE C 1 179 ? 28.468 55.648 31.088 1.00 103.91 179 ILE C CA 1
ATOM 8032 C C . ILE C 1 179 ? 28.993 54.460 31.884 1.00 101.54 179 ILE C C 1
ATOM 8033 O O . ILE C 1 179 ? 28.712 54.323 33.081 1.00 102.47 179 ILE C O 1
ATOM 8041 N N . VAL C 1 180 ? 29.757 53.579 31.234 1.00 91.12 180 VAL C N 1
ATOM 8042 C CA . VAL C 1 180 ? 30.332 52.433 31.934 1.00 85.50 180 VAL C CA 1
ATOM 8043 C C . VAL C 1 180 ? 31.216 52.900 33.083 1.00 85.07 180 VAL C C 1
ATOM 8044 O O . VAL C 1 180 ? 31.196 52.320 34.176 1.00 81.40 180 VAL C O 1
ATOM 8057 N N . LYS C 1 181 ? 32.010 53.949 32.857 1.00 90.60 181 LYS C N 1
ATOM 8058 C CA . LYS C 1 181 ? 32.848 54.481 33.928 1.00 95.79 181 LYS C CA 1
ATOM 8059 C C . LYS C 1 181 ? 32.002 54.946 35.108 1.00 94.14 181 LYS C C 1
ATOM 8060 O O . LYS C 1 181 ? 32.377 54.741 36.269 1.00 96.98 181 LYS C O 1
ATOM 8064 N N . ALA C 1 182 ? 30.857 55.574 34.832 1.00 89.33 182 ALA C N 1
ATOM 8065 C CA . ALA C 1 182 ? 29.980 56.033 35.905 1.00 84.54 182 ALA C CA 1
ATOM 8066 C C . ALA C 1 182 ? 29.433 54.857 36.706 1.00 81.47 182 ALA C C 1
ATOM 8067 O O . ALA C 1 182 ? 29.459 54.865 37.942 1.00 81.92 182 ALA C O 1
ATOM 8074 N N . ILE C 1 183 ? 28.925 53.837 36.012 1.00 79.38 183 ILE C N 1
ATOM 8075 C CA . ILE C 1 183 ? 28.353 52.674 36.687 1.00 81.03 183 ILE C CA 1
ATOM 8076 C C . ILE C 1 183 ? 29.402 51.995 37.560 1.00 82.63 183 ILE C C 1
ATOM 8077 O O . ILE C 1 183 ? 29.173 51.733 38.747 1.00 80.29 183 ILE C O 1
ATOM 8081 N N . GLN C 1 184 ? 30.569 51.699 36.982 1.00 83.18 184 GLN C N 1
ATOM 8082 C CA . GLN C 1 184 ? 31.611 50.992 37.723 1.00 81.91 184 GLN C CA 1
ATOM 8083 C C . GLN C 1 184 ? 32.031 51.768 38.964 1.00 83.61 184 GLN C C 1
ATOM 8084 O O . GLN C 1 184 ? 32.279 51.176 40.022 1.00 86.62 184 GLN C O 1
ATOM 8088 N N . GLU C 1 185 ? 32.127 53.094 38.856 1.00 83.58 185 GLU C N 1
ATOM 8089 C CA . GLU C 1 185 ? 32.474 53.901 40.020 1.00 85.60 185 GLU C CA 1
ATOM 8090 C C . GLU C 1 185 ? 31.367 53.875 41.065 1.00 86.09 185 GLU C C 1
ATOM 8091 O O . GLU C 1 185 ? 31.648 53.951 42.268 1.00 83.86 185 GLU C O 1
ATOM 8095 N N . ALA C 1 186 ? 30.110 53.761 40.631 1.00 87.09 186 ALA C N 1
ATOM 8096 C CA . ALA C 1 186 ? 28.999 53.751 41.575 1.00 90.60 186 ALA C CA 1
ATOM 8097 C C . ALA C 1 186 ? 28.966 52.457 42.381 1.00 85.98 186 ALA C C 1
ATOM 8098 O O . ALA C 1 186 ? 28.748 52.485 43.599 1.00 83.20 186 ALA C O 1
ATOM 8105 N N . VAL C 1 187 ? 29.178 51.311 41.727 1.00 84.88 187 VAL C N 1
ATOM 8106 C CA . VAL C 1 187 ? 29.179 50.041 42.450 1.00 88.06 187 VAL C CA 1
ATOM 8107 C C . VAL C 1 187 ? 30.357 49.986 43.412 1.00 92.34 187 VAL C C 1
ATOM 8108 O O . VAL C 1 187 ? 30.245 49.464 44.527 1.00 92.85 187 VAL C O 1
ATOM 8121 N N . GLU C 1 188 ? 31.507 50.518 42.992 1.00 94.18 188 GLU C N 1
ATOM 8122 C CA . GLU C 1 188 ? 32.639 50.659 43.898 1.00 93.18 188 GLU C CA 1
ATOM 8123 C C . GLU C 1 188 ? 32.333 51.645 45.020 1.00 92.65 188 GLU C C 1
ATOM 8124 O O . GLU C 1 188 ? 32.816 51.471 46.146 1.00 90.93 188 GLU C O 1
ATOM 8128 N N . SER C 1 189 ? 31.547 52.687 44.734 1.00 95.68 189 SER C N 1
ATOM 8129 C CA . SER C 1 189 ? 31.134 53.617 45.783 1.00 96.79 189 SER C CA 1
ATOM 8130 C C . SER C 1 189 ? 30.228 52.934 46.802 1.00 93.34 189 SER C C 1
ATOM 8131 O O . SER C 1 189 ? 30.386 53.133 48.012 1.00 89.61 189 SER C O 1
ATOM 8139 N N . LEU C 1 190 ? 29.263 52.140 46.332 1.00 94.14 190 LEU C N 1
ATOM 8140 C CA . LEU C 1 190 ? 28.384 51.418 47.250 1.00 93.43 190 LEU C CA 1
ATOM 8141 C C . LEU C 1 190 ? 29.161 50.405 48.083 1.00 91.46 190 LEU C C 1
ATOM 8142 O O . LEU C 1 190 ? 28.935 50.280 49.293 1.00 88.78 190 LEU C O 1
ATOM 8158 N N . ARG C 1 191 ? 30.069 49.658 47.451 1.00 92.90 191 ARG C N 1
ATOM 8159 C CA . ARG C 1 191 ? 30.879 48.688 48.182 1.00 93.72 191 ARG C CA 1
ATOM 8160 C C . ARG C 1 191 ? 31.640 49.357 49.322 1.00 100.08 191 ARG C C 1
ATOM 8161 O O . ARG C 1 191 ? 31.670 48.852 50.449 1.00 100.12 191 ARG C O 1
ATOM 8168 N N . GLU C 1 192 ? 32.264 50.503 49.039 1.00 106.71 192 GLU C N 1
ATOM 8169 C CA . GLU C 1 192 ? 33.019 51.216 50.066 1.00 110.81 192 GLU C CA 1
ATOM 8170 C C . GLU C 1 192 ? 32.095 51.836 51.108 1.00 110.97 192 GLU C C 1
ATOM 8171 O O . GLU C 1 192 ? 32.436 51.887 52.296 1.00 108.56 192 GLU C O 1
ATOM 8175 N N . ALA C 1 193 ? 30.924 52.319 50.685 1.00 115.01 193 ALA C N 1
ATOM 8176 C CA . ALA C 1 193 ? 30.003 52.959 51.620 1.00 115.07 193 ALA C CA 1
ATOM 8177 C C . ALA C 1 193 ? 29.603 52.019 52.749 1.00 112.37 193 ALA C C 1
ATOM 8178 O O . ALA C 1 193 ? 29.301 52.473 53.859 1.00 111.33 193 ALA C O 1
ATOM 8185 N N . GLU C 1 194 ? 29.590 50.714 52.490 1.00 107.99 194 GLU C N 1
ATOM 8186 C CA . GLU C 1 194 ? 29.258 49.710 53.493 1.00 107.54 194 GLU C CA 1
ATOM 8187 C C . GLU C 1 194 ? 30.484 48.984 54.024 1.00 104.64 194 GLU C C 1
ATOM 8188 O O . GLU C 1 194 ? 30.608 48.796 55.238 1.00 106.34 194 GLU C O 1
ATOM 8200 N N . GLU C 1 195 ? 31.407 48.598 53.147 1.00 106.52 195 GLU C N 1
ATOM 8201 C CA . GLU C 1 195 ? 32.493 47.712 53.536 1.00 106.43 195 GLU C CA 1
ATOM 8202 C C . GLU C 1 195 ? 33.705 48.448 54.088 1.00 103.56 195 GLU C C 1
ATOM 8203 O O . GLU C 1 195 ? 34.483 47.848 54.839 1.00 95.56 195 GLU C O 1
ATOM 8210 N N . SER C 1 196 ? 33.879 49.723 53.750 1.00 111.51 196 SER C N 1
ATOM 8211 C CA . SER C 1 196 ? 35.088 50.434 54.145 1.00 117.90 196 SER C CA 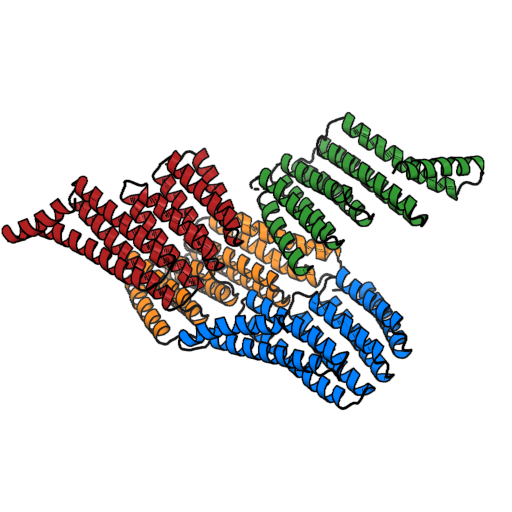1
ATOM 8212 C C . SER C 1 196 ? 35.207 50.485 55.662 1.00 122.43 196 SER C C 1
ATOM 8213 O O . SER C 1 196 ? 34.216 50.479 56.394 1.00 124.59 196 SER C O 1
ATOM 8221 N N . GLY C 1 197 ? 36.457 50.532 56.137 1.00 125.25 197 GLY C N 1
ATOM 8222 C CA . GLY C 1 197 ? 36.745 50.629 57.552 1.00 125.17 197 GLY C CA 1
ATOM 8223 C C . GLY C 1 197 ? 37.217 51.985 58.035 1.00 127.50 197 GLY C C 1
ATOM 8224 O O . GLY C 1 197 ? 37.709 52.080 59.167 1.00 127.40 197 GLY C O 1
ATOM 8228 N N . ASP C 1 198 ? 37.092 53.032 57.225 1.00 131.11 198 ASP C N 1
ATOM 8229 C CA . ASP C 1 198 ? 37.487 54.386 57.605 1.00 132.96 198 ASP C CA 1
ATOM 8230 C C . ASP C 1 198 ? 36.275 55.300 57.483 1.00 134.78 198 ASP C C 1
ATOM 8231 O O . ASP C 1 198 ? 35.692 55.394 56.388 1.00 132.73 198 ASP C O 1
ATOM 8235 N N . PRO C 1 199 ? 35.848 55.991 58.547 1.00 136.28 199 PRO C N 1
ATOM 8236 C CA . PRO C 1 199 ? 34.627 56.808 58.432 1.00 134.36 199 PRO C CA 1
ATOM 8237 C C . PRO C 1 199 ? 34.702 57.860 57.340 1.00 131.02 199 PRO C C 1
ATOM 8238 O O . PRO C 1 199 ? 33.680 58.159 56.712 1.00 131.02 199 PRO C O 1
ATOM 8249 N N . GLU C 1 200 ? 35.882 58.437 57.100 1.00 134.26 200 GLU C N 1
ATOM 8250 C CA . GLU C 1 200 ? 36.013 59.485 56.090 1.00 138.90 200 GLU C CA 1
ATOM 8251 C C . GLU C 1 200 ? 35.687 58.953 54.699 1.00 140.73 200 GLU C C 1
ATOM 8252 O O . GLU C 1 200 ? 34.962 59.593 53.929 1.00 137.84 200 GLU C O 1
ATOM 8256 N N . LYS C 1 201 ? 36.225 57.780 54.359 1.00 142.06 201 LYS C N 1
ATOM 8257 C CA . LYS C 1 201 ? 36.026 57.218 53.026 1.00 139.81 201 LYS C CA 1
ATOM 8258 C C . LYS C 1 201 ? 34.557 56.900 52.772 1.00 137.41 201 LYS C C 1
ATOM 8259 O O . LYS C 1 201 ? 33.969 57.364 51.788 1.00 140.26 201 LYS C O 1
ATOM 8263 N N . ARG C 1 202 ? 33.943 56.100 53.649 1.00 132.89 202 ARG C N 1
ATOM 8264 C CA . ARG C 1 202 ? 32.572 55.661 53.402 1.00 128.97 202 ARG C CA 1
ATOM 8265 C C . ARG C 1 202 ? 31.578 56.799 53.587 1.00 127.85 202 ARG C C 1
ATOM 8266 O O . ARG C 1 202 ? 30.572 56.871 52.871 1.00 125.27 202 ARG C O 1
ATOM 8287 N N . GLU C 1 203 ? 31.829 57.692 54.547 1.00 130.31 203 GLU C N 1
ATOM 8288 C CA . GLU C 1 203 ? 30.969 58.861 54.697 1.00 128.30 203 GLU C CA 1
ATOM 8289 C C . GLU C 1 203 ? 30.914 59.671 53.406 1.00 125.02 203 GLU C C 1
ATOM 8290 O O . GLU C 1 203 ? 29.835 60.102 52.981 1.00 125.28 203 GLU C O 1
ATOM 8294 N N . LYS C 1 204 ? 32.068 59.895 52.768 1.00 120.27 204 LYS C N 1
ATOM 8295 C CA . LYS C 1 204 ? 32.071 60.570 51.473 1.00 115.76 204 LYS C CA 1
ATOM 8296 C C . LYS C 1 204 ? 31.413 59.709 50.400 1.00 108.65 204 LYS C C 1
ATOM 8297 O O . LYS C 1 204 ? 30.633 60.214 49.584 1.00 108.45 204 LYS C O 1
ATOM 8301 N N . ALA C 1 205 ? 31.707 58.405 50.390 1.00 101.61 205 ALA C N 1
ATOM 8302 C CA . ALA C 1 205 ? 31.105 57.520 49.397 1.00 94.28 205 ALA C CA 1
ATOM 8303 C C . ALA C 1 205 ? 29.585 57.551 49.483 1.00 93.66 205 ALA C C 1
ATOM 8304 O O . ALA C 1 205 ? 28.896 57.513 48.458 1.00 96.33 205 ALA C O 1
ATOM 8311 N N . ARG C 1 206 ? 29.043 57.609 50.700 1.00 92.41 206 ARG C N 1
ATOM 8312 C CA . ARG C 1 206 ? 27.597 57.714 50.853 1.00 91.21 206 ARG C CA 1
ATOM 8313 C C . ARG C 1 206 ? 27.081 59.035 50.298 1.00 89.17 206 ARG C C 1
ATOM 8314 O O . ARG C 1 206 ? 26.024 59.073 49.659 1.00 88.90 206 ARG C O 1
ATOM 8335 N N . GLU C 1 207 ? 27.809 60.129 50.532 1.00 91.49 207 GLU C N 1
ATOM 8336 C CA . GLU C 1 207 ? 27.430 61.399 49.922 1.00 93.96 207 GLU C CA 1
ATOM 8337 C C . GLU C 1 207 ? 27.348 61.268 48.407 1.00 95.44 207 GLU C C 1
ATOM 8338 O O . GLU C 1 207 ? 26.422 61.796 47.778 1.00 96.33 207 GLU C O 1
ATOM 8342 N N . ARG C 1 208 ? 28.301 60.555 47.801 1.00 96.23 208 ARG C N 1
ATOM 8343 C CA . ARG C 1 208 ? 28.237 60.300 46.367 1.00 94.83 208 ARG C CA 1
ATOM 8344 C C . ARG C 1 208 ? 26.974 59.527 46.009 1.00 94.84 208 ARG C C 1
ATOM 8345 O O . ARG C 1 208 ? 26.242 59.902 45.086 1.00 96.87 208 ARG C O 1
ATOM 8366 N N . VAL C 1 209 ? 26.704 58.439 46.733 1.00 90.23 209 VAL C N 1
ATOM 8367 C CA . VAL C 1 209 ? 25.530 57.620 46.443 1.00 85.65 209 VAL C CA 1
ATOM 8368 C C . VAL C 1 209 ? 24.257 58.441 46.608 1.00 87.57 209 VAL C C 1
ATOM 8369 O O . VAL C 1 209 ? 23.366 58.417 45.752 1.00 88.94 209 VAL C O 1
ATOM 8373 N N . ARG C 1 210 ? 24.153 59.181 47.714 1.00 90.06 210 ARG C N 1
ATOM 8374 C CA . ARG C 1 210 ? 22.968 60.003 47.942 1.00 92.34 210 ARG C CA 1
ATOM 8375 C C . ARG C 1 210 ? 22.797 61.037 46.837 1.00 97.63 210 ARG C C 1
ATOM 8376 O O . ARG C 1 210 ? 21.674 61.296 46.386 1.00 98.74 210 ARG C O 1
ATOM 8380 N N . GLU C 1 211 ? 23.900 61.637 46.386 1.00 100.31 211 GLU C N 1
ATOM 8381 C CA . GLU C 1 211 ? 23.827 62.631 45.320 1.00 102.55 211 GLU C CA 1
ATOM 8382 C C . GLU C 1 211 ? 23.282 62.017 44.036 1.00 103.89 211 GLU C C 1
ATOM 8383 O O . GLU C 1 211 ? 22.371 62.568 43.409 1.00 105.98 211 GLU C O 1
ATOM 8387 N N . ALA C 1 212 ? 23.830 60.869 43.632 1.00 103.03 212 ALA C N 1
ATOM 8388 C CA . ALA C 1 212 ? 23.364 60.213 42.415 1.00 102.99 212 ALA C CA 1
ATOM 8389 C C . ALA C 1 212 ? 21.882 59.876 42.506 1.00 103.09 212 ALA C C 1
ATOM 8390 O O . ALA C 1 212 ? 21.128 60.089 41.548 1.00 104.04 212 ALA C O 1
ATOM 8397 N N . VAL C 1 213 ? 21.445 59.343 43.650 1.00 99.80 213 VAL C N 1
ATOM 8398 C CA . VAL C 1 213 ? 20.026 59.050 43.846 1.00 99.03 213 VAL C CA 1
ATOM 8399 C C . VAL C 1 213 ? 19.194 60.304 43.614 1.00 105.74 213 VAL C C 1
ATOM 8400 O O . VAL C 1 213 ? 18.186 60.281 42.897 1.00 102.94 213 VAL C O 1
ATOM 8413 N N . GLU C 1 214 ? 19.605 61.422 44.219 1.00 120.46 214 GLU C N 1
ATOM 8414 C CA . GLU C 1 214 ? 18.847 62.660 44.071 1.00 123.73 214 GLU C CA 1
ATOM 8415 C C . GLU C 1 214 ? 18.725 63.060 42.606 1.00 123.32 214 GLU C C 1
ATOM 8416 O O . GLU C 1 214 ? 17.665 63.522 42.169 1.00 126.92 214 GLU C O 1
ATOM 8420 N N . ARG C 1 215 ? 19.796 62.882 41.829 1.00 120.77 215 ARG C N 1
ATOM 8421 C CA . ARG C 1 215 ? 19.756 63.258 40.419 1.00 117.69 215 ARG C CA 1
ATOM 8422 C C . ARG C 1 215 ? 18.625 62.536 39.697 1.00 118.89 215 ARG C C 1
ATOM 8423 O O . ARG C 1 215 ? 17.828 63.160 38.986 1.00 121.04 215 ARG C O 1
ATOM 8433 N N . ALA C 1 216 ? 18.535 61.222 39.873 1.00 117.64 216 ALA C N 1
ATOM 8434 C CA . ALA C 1 216 ? 17.486 60.433 39.238 1.00 116.12 216 ALA C CA 1
ATOM 8435 C C . ALA C 1 216 ? 16.115 60.837 39.770 1.00 112.92 216 ALA C C 1
ATOM 8436 O O . ALA C 1 216 ? 15.227 61.212 39.005 1.00 111.18 216 ALA C O 1
ATOM 8443 N N . GLY D 1 2 ? 0.991 46.729 -21.197 1.00 113.23 2 GLY D N 1
ATOM 8444 C CA . GLY D 1 2 ? 1.733 46.184 -20.076 1.00 112.80 2 GLY D CA 1
ATOM 8445 C C . GLY D 1 2 ? 1.674 47.102 -18.878 1.00 112.04 2 GLY D C 1
ATOM 8446 O O . GLY D 1 2 ? 0.677 47.788 -18.660 1.00 108.75 2 GLY D O 1
ATOM 8449 N N . THR D 1 3 ? 2.743 47.117 -18.089 1.00 114.62 3 THR D N 1
ATOM 8450 C CA . THR D 1 3 ? 2.766 47.932 -16.889 1.00 117.62 3 THR D CA 1
ATOM 8451 C C . THR D 1 3 ? 4.192 48.390 -16.640 1.00 119.57 3 THR D C 1
ATOM 8452 O O . THR D 1 3 ? 5.147 47.667 -16.936 1.00 111.65 3 THR D O 1
ATOM 8463 N N . THR D 1 4 ? 4.326 49.607 -16.130 1.00 129.50 4 THR D N 1
ATOM 8464 C CA . THR D 1 4 ? 5.621 50.073 -15.667 1.00 136.83 4 THR D CA 1
ATOM 8465 C C . THR D 1 4 ? 6.047 49.276 -14.442 1.00 137.50 4 THR D C 1
ATOM 8466 O O . THR D 1 4 ? 5.224 48.915 -13.596 1.00 138.43 4 THR D O 1
ATOM 8477 N N . GLU D 1 5 ? 7.346 48.983 -14.365 1.00 136.85 5 GLU D N 1
ATOM 8478 C CA . GLU D 1 5 ? 7.877 48.259 -13.216 1.00 135.39 5 GLU D CA 1
ATOM 8479 C C . GLU D 1 5 ? 7.496 48.946 -11.911 1.00 133.58 5 GLU D C 1
ATOM 8480 O O . GLU D 1 5 ? 7.159 48.283 -10.925 1.00 134.45 5 GLU D O 1
ATOM 8484 N N . ASP D 1 6 ? 7.555 50.281 -11.887 1.00 134.74 6 ASP D N 1
ATOM 8485 C CA . ASP D 1 6 ? 7.133 51.019 -10.700 1.00 135.51 6 ASP D CA 1
ATOM 8486 C C . ASP D 1 6 ? 5.645 50.829 -10.427 1.00 134.65 6 ASP D C 1
ATOM 8487 O O . ASP D 1 6 ? 5.238 50.630 -9.274 1.00 136.02 6 ASP D O 1
ATOM 8491 N N . GLU D 1 7 ? 4.811 50.896 -11.467 1.00 129.55 7 GLU D N 1
ATOM 8492 C CA . GLU D 1 7 ? 3.376 50.705 -11.281 1.00 119.48 7 GLU D CA 1
ATOM 8493 C C . GLU D 1 7 ? 3.072 49.313 -10.748 1.00 110.87 7 GLU D C 1
ATOM 8494 O O . GLU D 1 7 ? 2.263 49.150 -9.827 1.00 108.59 7 GLU D O 1
ATOM 8506 N N . ARG D 1 8 ? 3.698 48.292 -11.333 1.00 108.02 8 ARG D N 1
ATOM 8507 C CA . ARG D 1 8 ? 3.501 46.931 -10.849 1.00 106.76 8 ARG D CA 1
ATOM 8508 C C . ARG D 1 8 ? 3.906 46.805 -9.386 1.00 110.48 8 ARG D C 1
ATOM 8509 O O . ARG D 1 8 ? 3.287 46.054 -8.624 1.00 110.69 8 ARG D O 1
ATOM 8516 N N . ARG D 1 9 ? 4.945 47.536 -8.974 1.00 113.60 9 ARG D N 1
ATOM 8517 C CA . ARG D 1 9 ? 5.433 47.424 -7.603 1.00 113.18 9 ARG D CA 1
ATOM 8518 C C . ARG D 1 9 ? 4.363 47.855 -6.603 1.00 112.49 9 ARG D C 1
ATOM 8519 O O . ARG D 1 9 ? 4.022 47.107 -5.680 1.00 110.40 9 ARG D O 1
ATOM 8523 N N . GLU D 1 10 ? 3.824 49.067 -6.774 1.00 113.99 10 GLU D N 1
ATOM 8524 C CA . GLU D 1 10 ? 2.831 49.584 -5.834 1.00 115.33 10 GLU D CA 1
ATOM 8525 C C . GLU D 1 10 ? 1.579 48.714 -5.812 1.00 115.24 10 GLU D C 1
ATOM 8526 O O . GLU D 1 10 ? 1.034 48.426 -4.740 1.00 115.58 10 GLU D O 1
ATOM 8538 N N . LEU D 1 11 ? 1.097 48.302 -6.987 1.00 116.60 11 LEU D N 1
ATOM 8539 C CA . LEU D 1 11 ? -0.058 47.411 -7.047 1.00 118.24 11 LEU D CA 1
ATOM 8540 C C . LEU D 1 11 ? 0.178 46.155 -6.220 1.00 115.59 11 LEU D C 1
ATOM 8541 O O . LEU D 1 11 ? -0.728 45.672 -5.531 1.00 113.01 11 LEU D O 1
ATOM 8545 N N . GLU D 1 12 ? 1.397 45.613 -6.276 1.00 113.98 12 GLU D N 1
ATOM 8546 C CA . GLU D 1 12 ? 1.739 44.442 -5.475 1.00 111.42 12 GLU D CA 1
ATOM 8547 C C . GLU D 1 12 ? 1.684 44.765 -3.987 1.00 108.50 12 GLU D C 1
ATOM 8548 O O . GLU D 1 12 ? 1.117 44.006 -3.193 1.00 107.47 12 GLU D O 1
ATOM 8552 N N . LYS D 1 13 ? 2.279 45.893 -3.592 1.00 108.57 13 LYS D N 1
ATOM 8553 C CA . LYS D 1 13 ? 2.270 46.295 -2.188 1.00 108.06 13 LYS D CA 1
ATOM 8554 C C . LYS D 1 13 ? 0.850 46.537 -1.692 1.00 107.02 13 LYS D C 1
ATOM 8555 O O . LYS D 1 13 ? 0.503 46.155 -0.568 1.00 108.95 13 LYS D O 1
ATOM 8559 N N . VAL D 1 14 ? 0.019 47.183 -2.511 1.00 105.87 14 VAL D N 1
ATOM 8560 C CA . VAL D 1 14 ? -1.367 47.431 -2.124 1.00 104.55 14 VAL D CA 1
ATOM 8561 C C . VAL D 1 14 ? -2.120 46.115 -1.971 1.00 103.89 14 VAL D C 1
ATOM 8562 O O . VAL D 1 14 ? -2.942 45.956 -1.060 1.00 101.66 14 VAL D O 1
ATOM 8575 N N . ALA D 1 15 ? -1.855 45.153 -2.857 1.00 104.83 15 ALA D N 1
ATOM 8576 C CA . ALA D 1 15 ? -2.507 43.851 -2.758 1.00 104.14 15 ALA D CA 1
ATOM 8577 C C . ALA D 1 15 ? -2.263 43.227 -1.389 1.00 100.96 15 ALA D C 1
ATOM 8578 O O . ALA D 1 15 ? -3.195 42.748 -0.734 1.00 93.07 15 ALA D O 1
ATOM 8585 N N . ARG D 1 16 ? -1.006 43.229 -0.940 1.00 106.68 16 ARG D N 1
ATOM 8586 C CA . ARG D 1 16 ? -0.692 42.711 0.387 1.00 105.02 16 ARG D CA 1
ATOM 8587 C C . ARG D 1 16 ? -1.350 43.555 1.472 1.00 99.53 16 ARG D C 1
ATOM 8588 O O . ARG D 1 16 ? -1.882 43.019 2.451 1.00 101.66 16 ARG D O 1
ATOM 8592 N N . LYS D 1 17 ? -1.320 44.880 1.315 1.00 96.85 17 LYS D N 1
ATOM 8593 C CA . LYS D 1 17 ? -1.928 45.768 2.301 1.00 97.01 17 LYS D CA 1
ATOM 8594 C C . LYS D 1 17 ? -3.427 45.516 2.421 1.00 98.87 17 LYS D C 1
ATOM 8595 O O . LYS D 1 17 ? -3.953 45.337 3.526 1.00 104.10 17 LYS D O 1
ATOM 8599 N N . ALA D 1 18 ? -4.137 45.511 1.290 1.00 96.85 18 ALA D N 1
ATOM 8600 C CA . ALA D 1 18 ? -5.579 45.286 1.315 1.00 93.23 18 ALA D CA 1
ATOM 8601 C C . ALA D 1 18 ? -5.913 43.888 1.819 1.00 87.18 18 ALA D C 1
ATOM 8602 O O . ALA D 1 18 ? -6.875 43.704 2.575 1.00 87.32 18 ALA D O 1
ATOM 8609 N N . ILE D 1 19 ? -5.136 42.888 1.399 1.00 84.16 19 ILE D N 1
ATOM 8610 C CA . ILE D 1 19 ? -5.387 41.510 1.818 1.00 83.70 19 ILE D CA 1
ATOM 8611 C C . ILE D 1 19 ? -5.269 41.389 3.333 1.00 84.55 19 ILE D C 1
ATOM 8612 O O . ILE D 1 19 ? -6.147 40.829 4.000 1.00 82.32 19 ILE D O 1
ATOM 8616 N N . GLU D 1 20 ? -4.173 41.905 3.895 1.00 87.28 20 GLU D N 1
ATOM 8617 C CA . GLU D 1 20 ? -3.980 41.857 5.342 1.00 89.19 20 GLU D CA 1
ATOM 8618 C C . GLU D 1 20 ? -5.122 42.556 6.069 1.00 89.75 20 GLU D C 1
ATOM 8619 O O . GLU D 1 20 ? -5.683 42.019 7.031 1.00 89.42 20 GLU D O 1
ATOM 8623 N N . ALA D 1 21 ? -5.477 43.762 5.621 1.00 90.68 21 ALA D N 1
ATOM 8624 C CA . ALA D 1 21 ? -6.599 44.474 6.224 1.00 91.97 21 ALA D CA 1
ATOM 8625 C C . ALA D 1 21 ? -7.882 43.662 6.116 1.00 92.31 21 ALA D C 1
ATOM 8626 O O . ALA D 1 21 ? -8.703 43.653 7.041 1.00 83.14 21 ALA D O 1
ATOM 8633 N N . ALA D 1 22 ? -8.074 42.972 4.990 1.00 98.16 22 ALA D N 1
ATOM 8634 C CA . ALA D 1 22 ? -9.265 42.149 4.815 1.00 96.84 22 ALA D CA 1
ATOM 8635 C C . ALA D 1 22 ? -9.287 41.000 5.815 1.00 98.54 22 ALA D C 1
ATOM 8636 O O . ALA D 1 22 ? -10.317 40.727 6.443 1.00 95.38 22 ALA D O 1
ATOM 8643 N N . ARG D 1 23 ? -8.154 40.314 5.979 1.00 105.52 23 ARG D N 1
ATOM 8644 C CA . ARG D 1 23 ? -8.093 39.182 6.896 1.00 112.50 23 ARG D CA 1
ATOM 8645 C C . ARG D 1 23 ? -8.391 39.584 8.334 1.00 115.84 23 ARG D C 1
ATOM 8646 O O . ARG D 1 23 ? -8.699 38.715 9.157 1.00 116.04 23 ARG D O 1
ATOM 8650 N N . GLU D 1 24 ? -8.313 40.876 8.653 1.00 112.75 24 GLU D N 1
ATOM 8651 C CA . GLU D 1 24 ? -8.539 41.372 10.004 1.00 105.49 24 GLU D CA 1
ATOM 8652 C C . GLU D 1 24 ? -9.803 42.213 10.107 1.00 105.88 24 GLU D C 1
ATOM 8653 O O . GLU D 1 24 ? -10.021 42.867 11.133 1.00 108.18 24 GLU D O 1
ATOM 8665 N N . GLY D 1 25 ? -10.638 42.219 9.072 1.00 107.65 25 GLY D N 1
ATOM 8666 C CA . GLY D 1 25 ? -11.865 42.994 9.111 1.00 109.81 25 GLY D CA 1
ATOM 8667 C C . GLY D 1 25 ? -11.642 44.481 9.264 1.00 106.77 25 GLY D C 1
ATOM 8668 O O . GLY D 1 25 ? -12.489 45.174 9.839 1.00 109.40 25 GLY D O 1
ATOM 8672 N N . ASN D 1 26 ? -10.514 44.994 8.769 1.00 102.64 26 ASN D N 1
ATOM 8673 C CA . ASN D 1 26 ? -10.223 46.427 8.824 1.00 97.87 26 ASN D CA 1
ATOM 8674 C C . ASN D 1 26 ? -10.765 47.068 7.547 1.00 95.90 26 ASN D C 1
ATOM 8675 O O . ASN D 1 26 ? -10.050 47.297 6.569 1.00 90.65 26 ASN D O 1
ATOM 8686 N N . THR D 1 27 ? -12.070 47.360 7.567 1.00 94.72 27 THR D N 1
ATOM 8687 C CA . THR D 1 27 ? -12.730 47.916 6.388 1.00 92.01 27 THR D CA 1
ATOM 8688 C C . THR D 1 27 ? -12.099 49.240 5.974 1.00 95.38 27 THR D C 1
ATOM 8689 O O . THR D 1 27 ? -11.949 49.519 4.779 1.00 99.35 27 THR D O 1
ATOM 8700 N N . ASP D 1 28 ? -11.732 50.074 6.950 1.00 95.16 28 ASP D N 1
ATOM 8701 C CA . ASP D 1 28 ? -11.109 51.358 6.639 1.00 92.36 28 ASP D CA 1
ATOM 8702 C C . ASP D 1 28 ? -9.848 51.165 5.803 1.00 83.72 28 ASP D C 1
ATOM 8703 O O . ASP D 1 28 ? -9.637 51.860 4.802 1.00 75.21 28 ASP D O 1
ATOM 8707 N N . GLU D 1 29 ? -8.988 50.228 6.213 1.00 83.14 29 GLU D N 1
ATOM 8708 C CA . GLU D 1 29 ? -7.783 49.927 5.444 1.00 83.06 29 GLU D CA 1
ATOM 8709 C C . GLU D 1 29 ? -8.121 49.223 4.135 1.00 82.17 29 GLU D C 1
ATOM 8710 O O . GLU D 1 29 ? -7.461 49.450 3.114 1.00 81.60 29 GLU D O 1
ATOM 8714 N N . VAL D 1 30 ? -9.136 48.356 4.145 1.00 81.38 30 VAL D N 1
ATOM 8715 C CA . VAL D 1 30 ? -9.543 47.671 2.919 1.00 80.32 30 VAL D CA 1
ATOM 8716 C C . VAL D 1 30 ? -10.067 48.679 1.903 1.00 79.68 30 VAL D C 1
ATOM 8717 O O . VAL D 1 30 ? -9.630 48.707 0.746 1.00 78.84 30 VAL D O 1
ATOM 8721 N N . ARG D 1 31 ? -11.008 49.528 2.323 1.00 80.58 31 ARG D N 1
ATOM 8722 C CA . ARG D 1 31 ? -11.578 50.514 1.410 1.00 81.15 31 ARG D CA 1
ATOM 8723 C C . ARG D 1 31 ? -10.508 51.452 0.864 1.00 82.06 31 ARG D C 1
ATOM 8724 O O . ARG D 1 31 ? -10.498 51.763 -0.333 1.00 77.98 31 ARG D O 1
ATOM 8731 N N . GLU D 1 32 ? -9.602 51.921 1.725 1.00 88.77 32 GLU D N 1
ATOM 8732 C CA . GLU D 1 32 ? -8.574 52.859 1.284 1.00 88.11 32 GLU D CA 1
ATOM 8733 C C . GLU D 1 32 ? -7.652 52.221 0.251 1.00 84.60 32 GLU D C 1
ATOM 8734 O O . GLU D 1 32 ? -7.337 52.830 -0.778 1.00 84.25 32 GLU D O 1
ATOM 8738 N N . GLN D 1 33 ? -7.205 50.990 0.511 1.00 80.99 33 GLN D N 1
ATOM 8739 C CA . GLN D 1 33 ? -6.284 50.338 -0.412 1.00 81.82 33 GLN D CA 1
ATOM 8740 C C . GLN D 1 33 ? -6.954 50.062 -1.753 1.00 78.05 33 GLN D C 1
ATOM 8741 O O . GLN D 1 33 ? -6.313 50.176 -2.803 1.00 79.05 33 GLN D O 1
ATOM 8755 N N . LEU D 1 34 ? -8.243 49.710 -1.745 1.00 75.48 34 LEU D N 1
ATOM 8756 C CA . LEU D 1 34 ? -8.939 49.495 -3.009 1.00 73.01 34 LEU D CA 1
ATOM 8757 C C . LEU D 1 34 ? -8.941 50.766 -3.849 1.00 75.16 34 LEU D C 1
ATOM 8758 O O . LEU D 1 34 ? -8.730 50.712 -5.065 1.00 73.94 34 LEU D O 1
ATOM 8774 N N . GLN D 1 35 ? -9.182 51.921 -3.222 1.00 73.51 35 GLN D N 1
ATOM 8775 C CA . GLN D 1 35 ? -9.122 53.181 -3.955 1.00 77.67 35 GLN D CA 1
ATOM 8776 C C . GLN D 1 35 ? -7.716 53.452 -4.471 1.00 81.52 35 GLN D C 1
ATOM 8777 O O . GLN D 1 35 ? -7.550 54.076 -5.525 1.00 83.96 35 GLN D O 1
ATOM 8786 N N . ARG D 1 36 ? -6.693 53.001 -3.742 1.00 81.54 36 ARG D N 1
ATOM 8787 C CA . ARG D 1 36 ? -5.322 53.117 -4.231 1.00 82.54 36 ARG D CA 1
ATOM 8788 C C . ARG D 1 36 ? -5.116 52.260 -5.476 1.00 80.07 36 ARG D C 1
ATOM 8789 O O . ARG D 1 36 ? -4.513 52.704 -6.460 1.00 80.25 36 ARG D O 1
ATOM 8793 N N . ALA D 1 37 ? -5.609 51.018 -5.447 1.00 77.02 37 ALA D N 1
ATOM 8794 C CA . ALA D 1 37 ? -5.502 50.151 -6.617 1.00 77.60 37 ALA D CA 1
ATOM 8795 C C . ALA D 1 37 ? -6.319 50.696 -7.784 1.00 82.41 37 ALA D C 1
ATOM 8796 O O . ALA D 1 37 ? -5.861 50.677 -8.932 1.00 84.99 37 ALA D O 1
ATOM 8803 N N . LEU D 1 38 ? -7.537 51.169 -7.513 1.00 83.35 38 LEU D N 1
ATOM 8804 C CA . LEU D 1 38 ? -8.327 51.829 -8.549 1.00 82.74 38 LEU D CA 1
ATOM 8805 C C . LEU D 1 38 ? -7.577 53.021 -9.129 1.00 91.52 38 LEU D C 1
ATOM 8806 O O . LEU D 1 38 ? -7.492 53.183 -10.353 1.00 99.20 38 LEU D O 1
ATOM 8822 N N . GLU D 1 39 ? -7.035 53.878 -8.261 1.00 94.35 39 GLU D N 1
ATOM 8823 C CA . GLU D 1 39 ? -6.367 55.092 -8.720 1.00 98.84 39 GLU D CA 1
ATOM 8824 C C . GLU D 1 39 ? -5.189 54.767 -9.632 1.00 100.86 39 GLU D C 1
ATOM 8825 O O . GLU D 1 39 ? -5.054 55.340 -10.718 1.00 104.61 39 GLU D O 1
ATOM 8829 N N . ILE D 1 40 ? -4.318 53.849 -9.202 1.00 101.18 40 ILE D N 1
ATOM 8830 C CA . ILE D 1 40 ? -3.130 53.537 -9.993 1.00 106.14 40 ILE D CA 1
ATOM 8831 C C . ILE D 1 40 ? -3.529 52.936 -11.335 1.00 109.09 40 ILE D C 1
ATOM 8832 O O . ILE D 1 40 ? -2.919 53.231 -12.369 1.00 108.27 40 ILE D O 1
ATOM 8848 N N . ALA D 1 41 ? -4.564 52.096 -11.343 1.00 109.55 41 ALA D N 1
ATOM 8849 C CA . ALA D 1 41 ? -5.064 51.558 -12.603 1.00 107.19 41 ALA D CA 1
ATOM 8850 C C . ALA D 1 41 ? -5.660 52.661 -13.465 1.00 106.80 41 ALA D C 1
ATOM 8851 O O . ALA D 1 41 ? -5.476 52.675 -14.688 1.00 107.98 41 ALA D O 1
ATOM 8858 N N . ARG D 1 42 ? -6.379 53.598 -12.844 1.00 104.08 42 ARG D N 1
ATOM 8859 C CA . ARG D 1 42 ? -6.947 54.715 -13.587 1.00 103.38 42 ARG D CA 1
ATOM 8860 C C . ARG D 1 42 ? -5.862 55.657 -14.089 1.00 106.63 42 ARG D C 1
ATOM 8861 O O . ARG D 1 42 ? -6.027 56.289 -15.139 1.00 104.86 42 ARG D O 1
ATOM 8871 N N . GLU D 1 43 ? -4.754 55.766 -13.355 1.00 114.23 43 GLU D N 1
ATOM 8872 C CA . GLU D 1 43 ? -3.657 56.630 -13.779 1.00 118.28 43 GLU D CA 1
ATOM 8873 C C . GLU D 1 43 ? -2.942 56.042 -14.989 1.00 117.45 43 GLU D C 1
ATOM 8874 O O . GLU D 1 43 ? -2.942 56.632 -16.076 1.00 120.75 43 GLU D O 1
ATOM 8878 N N . SER D 1 44 ? -2.321 54.873 -14.817 1.00 112.57 44 SER D N 1
ATOM 8879 C CA . SER D 1 44 ? -1.616 54.234 -15.923 1.00 108.18 44 SER D CA 1
ATOM 8880 C C . SER D 1 44 ? -2.586 53.851 -17.034 1.00 104.73 44 SER D C 1
ATOM 8881 O O . SER D 1 44 ? -2.326 54.102 -18.216 1.00 100.78 44 SER D O 1
ATOM 8889 N N . GLY D 1 45 ? -3.711 53.239 -16.672 1.00 104.89 45 GLY D N 1
ATOM 8890 C CA . GLY D 1 45 ? -4.756 52.956 -17.634 1.00 100.22 45 GLY D CA 1
ATOM 8891 C C . GLY D 1 45 ? -4.443 51.857 -18.622 1.00 95.95 45 GLY D C 1
ATOM 8892 O O . GLY D 1 45 ? -5.125 51.749 -19.644 1.00 98.83 45 GLY D O 1
ATOM 8896 N N . THR D 1 46 ? -3.433 51.036 -18.355 1.00 91.01 46 THR D N 1
ATOM 8897 C CA . THR D 1 46 ? -3.133 49.915 -19.233 1.00 88.77 46 THR D CA 1
ATOM 8898 C C . THR D 1 46 ? -4.097 48.763 -18.970 1.00 88.55 46 THR D C 1
ATOM 8899 O O . THR D 1 46 ? -4.630 48.606 -17.868 1.00 90.81 46 THR D O 1
ATOM 8910 N N . LYS D 1 47 ? -4.326 47.957 -20.010 1.00 89.58 47 LYS D N 1
ATOM 8911 C CA . LYS D 1 47 ? -5.211 46.804 -19.875 1.00 89.50 47 LYS D CA 1
ATOM 8912 C C . LYS D 1 47 ? -4.705 45.848 -18.804 1.00 90.60 47 LYS D C 1
ATOM 8913 O O . LYS D 1 47 ? -5.492 45.320 -18.009 1.00 92.92 47 LYS D O 1
ATOM 8932 N N . THR D 1 48 ? -3.392 45.611 -18.768 1.00 89.77 48 THR D N 1
ATOM 8933 C CA . THR D 1 48 ? -2.819 44.778 -17.716 1.00 87.92 48 THR D CA 1
ATOM 8934 C C . THR D 1 48 ? -3.072 45.382 -16.340 1.00 80.61 48 THR D C 1
ATOM 8935 O O . THR D 1 48 ? -3.368 44.660 -15.380 1.00 76.96 48 THR D O 1
ATOM 8946 N N . ALA D 1 49 ? -2.959 46.707 -16.225 1.00 79.29 49 ALA D N 1
ATOM 8947 C CA . ALA D 1 49 ? -3.195 47.366 -14.945 1.00 79.65 49 ALA D CA 1
ATOM 8948 C C . ALA D 1 49 ? -4.612 47.107 -14.453 1.00 78.97 49 ALA D C 1
ATOM 8949 O O . ALA D 1 49 ? -4.819 46.694 -13.306 1.00 77.71 49 ALA D O 1
ATOM 8956 N N . VAL D 1 50 ? -5.605 47.356 -15.309 1.00 76.91 50 VAL D N 1
ATOM 8957 C CA . VAL D 1 50 ? -6.994 47.094 -14.939 1.00 77.87 50 VAL D CA 1
ATOM 8958 C C . VAL D 1 50 ? -7.150 45.646 -14.495 1.00 75.08 50 VAL D C 1
ATOM 8959 O O . VAL D 1 50 ? -7.768 45.354 -13.465 1.00 72.29 50 VAL D O 1
ATOM 8972 N N . LYS D 1 51 ? -6.583 44.718 -15.267 1.00 71.85 51 LYS D N 1
ATOM 8973 C CA . LYS D 1 51 ? -6.643 43.309 -14.895 1.00 69.56 51 LYS D CA 1
ATOM 8974 C C . LYS D 1 51 ? -6.068 43.090 -13.501 1.00 71.31 51 LYS D C 1
ATOM 8975 O O . LYS D 1 51 ? -6.663 42.388 -12.674 1.00 71.51 51 LYS D O 1
ATOM 8982 N N . LEU D 1 52 ? -4.910 43.690 -13.218 1.00 71.47 52 LEU D N 1
ATOM 8983 C CA . LEU D 1 52 ? -4.292 43.522 -11.907 1.00 70.81 52 LEU D CA 1
ATOM 8984 C C . LEU D 1 52 ? -5.181 44.089 -10.806 1.00 69.25 52 LEU D C 1
ATOM 8985 O O . LEU D 1 52 ? -5.406 43.442 -9.776 1.00 65.31 52 LEU D O 1
ATOM 8989 N N . ALA D 1 53 ? -5.702 45.302 -11.008 1.00 68.34 53 ALA D N 1
ATOM 8990 C CA . ALA D 1 53 ? -6.544 45.930 -9.994 1.00 62.23 53 ALA D CA 1
ATOM 8991 C C . ALA D 1 53 ? -7.768 45.074 -9.686 1.00 62.86 53 ALA D C 1
ATOM 8992 O O . ALA D 1 53 ? -8.126 44.879 -8.519 1.00 65.00 53 ALA D O 1
ATOM 8999 N N . LEU D 1 54 ? -8.433 44.565 -10.726 1.00 63.18 54 LEU D N 1
ATOM 9000 C CA . LEU D 1 54 ? -9.576 43.682 -10.512 1.00 62.58 54 LEU D CA 1
ATOM 9001 C C . LEU D 1 54 ? -9.180 42.461 -9.691 1.00 59.03 54 LEU D C 1
ATOM 9002 O O . LEU D 1 54 ? -9.915 42.046 -8.787 1.00 62.00 54 LEU D O 1
ATOM 9018 N N . ASP D 1 55 ? -8.021 41.871 -9.995 1.00 59.67 55 ASP D N 1
ATOM 9019 C CA . ASP D 1 55 ? -7.554 40.707 -9.246 1.00 63.91 55 ASP D CA 1
ATOM 9020 C C . ASP D 1 55 ? -7.382 41.036 -7.768 1.00 71.67 55 ASP D C 1
ATOM 9021 O O . ASP D 1 55 ? -7.729 40.227 -6.898 1.00 72.41 55 ASP D O 1
ATOM 9025 N N . VAL D 1 56 ? -6.837 42.215 -7.464 1.00 74.80 56 VAL D N 1
ATOM 9026 C CA . VAL D 1 56 ? -6.685 42.637 -6.073 1.00 75.05 56 VAL D CA 1
ATOM 9027 C C . VAL D 1 56 ? -8.038 42.627 -5.373 1.00 74.90 56 VAL D C 1
ATOM 9028 O O . VAL D 1 56 ? -8.211 42.004 -4.319 1.00 80.34 56 VAL D O 1
ATOM 9041 N N . ALA D 1 57 ? -9.019 43.326 -5.951 1.00 70.32 57 ALA D N 1
ATOM 9042 C CA . ALA D 1 57 ? -10.348 43.371 -5.352 1.00 67.48 57 ALA D CA 1
ATOM 9043 C C . ALA D 1 57 ? -10.926 41.975 -5.173 1.00 64.99 57 ALA D C 1
ATOM 9044 O O . ALA D 1 57 ? -11.661 41.726 -4.209 1.00 68.61 57 ALA D O 1
ATOM 9051 N N . LEU D 1 58 ? -10.606 41.050 -6.079 1.00 58.45 58 LEU D N 1
ATOM 9052 C CA . LEU D 1 58 ? -11.096 39.683 -5.940 1.00 59.66 58 LEU D CA 1
ATOM 9053 C C . LEU D 1 58 ? -10.468 39.000 -4.733 1.00 62.02 58 LEU D C 1
ATOM 9054 O O . LEU D 1 58 ? -11.171 38.406 -3.907 1.00 60.95 58 LEU D O 1
ATOM 9070 N N . ARG D 1 59 ? -9.139 39.071 -4.615 1.00 63.24 59 ARG D N 1
ATOM 9071 C CA . ARG D 1 59 ? -8.465 38.457 -3.476 1.00 61.42 59 ARG D CA 1
ATOM 9072 C C . ARG D 1 59 ? -9.009 38.999 -2.161 1.00 59.77 59 ARG D C 1
ATOM 9073 O O . ARG D 1 59 ? -9.256 38.235 -1.221 1.00 61.12 59 ARG D O 1
ATOM 9082 N N . VAL D 1 60 ? -9.208 40.316 -2.079 1.00 59.21 60 VAL D N 1
ATOM 9083 C CA . VAL D 1 60 ? -9.791 40.910 -0.880 1.00 61.95 60 VAL D CA 1
ATOM 9084 C C . VAL D 1 60 ? -11.135 40.260 -0.573 1.00 59.90 60 VAL D C 1
ATOM 9085 O O . VAL D 1 60 ? -11.388 39.817 0.553 1.00 59.68 60 VAL D O 1
ATOM 9098 N N . ALA D 1 61 ? -12.009 40.172 -1.580 1.00 58.71 61 ALA D N 1
ATOM 9099 C CA . ALA D 1 61 ? -13.341 39.615 -1.363 1.00 57.89 61 ALA D CA 1
ATOM 9100 C C . ALA D 1 61 ? -13.276 38.155 -0.936 1.00 60.03 61 ALA D C 1
ATOM 9101 O O . ALA D 1 61 ? -14.138 37.691 -0.179 1.00 56.17 61 ALA D O 1
ATOM 9108 N N . GLN D 1 62 ? -12.271 37.416 -1.411 1.00 59.48 62 GLN D N 1
ATOM 9109 C CA . GLN D 1 62 ? -12.145 36.009 -1.040 1.00 62.88 62 GLN D CA 1
ATOM 9110 C C . GLN D 1 62 ? -11.726 35.858 0.417 1.00 67.21 62 GLN D C 1
ATOM 9111 O O . GLN D 1 62 ? -12.192 34.944 1.109 1.00 67.82 62 GLN D O 1
ATOM 9125 N N . GLU D 1 63 ? -10.845 36.737 0.902 1.00 72.36 63 GLU D N 1
ATOM 9126 C CA . GLU D 1 63 ? -10.481 36.715 2.315 1.00 78.99 63 GLU D CA 1
ATOM 9127 C C . GLU D 1 63 ? -11.651 37.144 3.192 1.00 77.12 63 GLU D C 1
ATOM 9128 O O . GLU D 1 63 ? -11.924 36.517 4.223 1.00 79.60 63 GLU D O 1
ATOM 9140 N N . ALA D 1 64 ? -12.354 38.210 2.801 1.00 72.50 64 ALA D N 1
ATOM 9141 C CA . ALA D 1 64 ? -13.501 38.667 3.580 1.00 71.62 64 ALA D CA 1
ATOM 9142 C C . ALA D 1 64 ? -14.551 37.571 3.718 1.00 75.90 64 ALA D C 1
ATOM 9143 O O . ALA D 1 64 ? -15.100 37.359 4.807 1.00 78.85 64 ALA D O 1
ATOM 9150 N N . ALA D 1 65 ? -14.854 36.868 2.623 1.00 77.28 65 ALA D N 1
ATOM 9151 C CA . ALA D 1 65 ? -15.832 35.786 2.684 1.00 81.54 65 ALA D CA 1
ATOM 9152 C C . ALA D 1 65 ? -15.402 34.709 3.671 1.00 84.74 65 ALA D C 1
ATOM 9153 O O . ALA D 1 65 ? -16.219 34.216 4.457 1.00 86.51 65 ALA D O 1
ATOM 9160 N N . LYS D 1 66 ? -14.125 34.323 3.640 1.00 84.72 66 LYS D N 1
ATOM 9161 C CA . LYS D 1 66 ? -13.624 33.351 4.606 1.00 84.75 66 LYS D CA 1
ATOM 9162 C C . LYS D 1 66 ? -13.907 33.811 6.032 1.00 87.40 66 LYS D C 1
ATOM 9163 O O . LYS D 1 66 ? -14.415 33.043 6.857 1.00 88.12 66 LYS D O 1
ATOM 9182 N N . ARG D 1 67 ? -13.594 35.071 6.335 1.00 89.25 67 ARG D N 1
ATOM 9183 C CA . ARG D 1 67 ? -13.859 35.632 7.654 1.00 88.11 67 ARG D CA 1
ATOM 9184 C C . ARG D 1 67 ? -15.309 36.059 7.831 1.00 89.89 67 ARG D C 1
ATOM 9185 O O . ARG D 1 67 ? -15.730 36.311 8.964 1.00 89.96 67 ARG D O 1
ATOM 9198 N N . GLY D 1 68 ? -16.076 36.152 6.747 1.00 94.40 68 GLY D N 1
ATOM 9199 C CA . GLY D 1 68 ? -17.479 36.501 6.828 1.00 96.47 68 GLY D CA 1
ATOM 9200 C C . GLY D 1 68 ? -17.772 37.980 6.941 1.00 97.62 68 GLY D C 1
ATOM 9201 O O . GLY D 1 68 ? -18.935 38.348 7.143 1.00 97.20 68 GLY D O 1
ATOM 9205 N N . ASN D 1 69 ? -16.763 38.839 6.819 1.00 97.04 69 ASN D N 1
ATOM 9206 C CA . ASN D 1 69 ? -16.961 40.286 6.905 1.00 93.88 69 ASN D CA 1
ATOM 9207 C C . ASN D 1 69 ? -17.640 40.767 5.628 1.00 88.32 69 ASN D C 1
ATOM 9208 O O . ASN D 1 69 ? -16.988 40.988 4.606 1.00 88.46 69 ASN D O 1
ATOM 9212 N N . LYS D 1 70 ? -18.962 40.948 5.689 1.00 84.77 70 LYS D N 1
ATOM 9213 C CA . LYS D 1 70 ? -19.720 41.317 4.498 1.00 81.05 70 LYS D CA 1
ATOM 9214 C C . LYS D 1 70 ? -19.376 42.721 4.021 1.00 86.48 70 LYS D C 1
ATOM 9215 O O . LYS D 1 70 ? -19.407 42.988 2.814 1.00 87.89 70 LYS D O 1
ATOM 9222 N N . ASP D 1 71 ? -19.051 43.628 4.943 1.00 88.02 71 ASP D N 1
ATOM 9223 C CA . ASP D 1 71 ? -18.786 45.012 4.564 1.00 87.12 71 ASP D CA 1
ATOM 9224 C C . ASP D 1 71 ? -17.633 45.100 3.571 1.00 82.07 71 ASP D C 1
ATOM 9225 O O . ASP D 1 71 ? -17.716 45.817 2.568 1.00 79.86 71 ASP D O 1
ATOM 9231 N N . ALA D 1 72 ? -16.545 44.373 3.834 1.00 78.56 72 ALA D N 1
ATOM 9232 C CA . ALA D 1 72 ? -15.394 44.420 2.939 1.00 75.22 72 ALA D CA 1
ATOM 9233 C C . ALA D 1 72 ? -15.710 43.763 1.600 1.00 75.37 72 ALA D C 1
ATOM 9234 O O . ALA D 1 72 ? -15.237 44.220 0.553 1.00 72.58 72 ALA D O 1
ATOM 9241 N N . ILE D 1 73 ? -16.503 42.688 1.613 1.00 74.99 73 ILE D N 1
ATOM 9242 C CA . ILE D 1 73 ? -16.954 42.072 0.366 1.00 74.56 73 ILE D CA 1
ATOM 9243 C C . ILE D 1 73 ? -17.585 43.123 -0.536 1.00 74.62 73 ILE D C 1
ATOM 9244 O O . ILE D 1 73 ? -17.249 43.242 -1.720 1.00 76.56 73 ILE D O 1
ATOM 9260 N N . ASP D 1 74 ? -18.520 43.898 0.017 1.00 73.65 74 ASP D N 1
ATOM 9261 C CA . ASP D 1 74 ? -19.226 44.893 -0.781 1.00 77.25 74 ASP D CA 1
ATOM 9262 C C . ASP D 1 74 ? -18.284 45.976 -1.292 1.00 76.42 74 ASP D C 1
ATOM 9263 O O . ASP D 1 74 ? -18.482 46.498 -2.396 1.00 80.45 74 ASP D O 1
ATOM 9272 N N . GLU D 1 75 ? -17.259 46.331 -0.514 1.00 69.89 75 GLU D N 1
ATOM 9273 C CA . GLU D 1 75 ? -16.286 47.316 -0.979 1.00 69.71 75 GLU D CA 1
ATOM 9274 C C . GLU D 1 75 ? -15.566 46.820 -2.229 1.00 68.10 75 GLU D C 1
ATOM 9275 O O . GLU D 1 75 ? -15.442 47.548 -3.220 1.00 60.69 75 GLU D O 1
ATOM 9279 N N . ALA D 1 76 ? -15.084 45.575 -2.196 1.00 68.27 76 ALA D N 1
ATOM 9280 C CA . ALA D 1 76 ? -14.427 44.997 -3.364 1.00 66.06 76 ALA D CA 1
ATOM 9281 C C . ALA D 1 76 ? -15.361 44.988 -4.568 1.00 64.31 76 ALA D C 1
ATOM 9282 O O . ALA D 1 76 ? -14.982 45.408 -5.667 1.00 68.04 76 ALA D O 1
ATOM 9289 N N . ALA D 1 77 ? -16.594 44.512 -4.377 1.00 58.58 77 ALA D N 1
ATOM 9290 C CA . ALA D 1 77 ? -17.546 44.445 -5.482 1.00 58.25 77 ALA D CA 1
ATOM 9291 C C . ALA D 1 77 ? -17.820 45.827 -6.063 1.00 65.25 77 ALA D C 1
ATOM 9292 O O . ALA D 1 77 ? -17.882 45.993 -7.287 1.00 70.94 77 ALA D O 1
ATOM 9299 N N . GLU D 1 78 ? -17.995 46.832 -5.200 1.00 64.70 78 GLU D N 1
ATOM 9300 C CA . GLU D 1 78 ? -18.245 48.187 -5.684 1.00 68.06 78 GLU D CA 1
ATOM 9301 C C . GLU D 1 78 ? -17.101 48.672 -6.565 1.00 69.66 78 GLU D C 1
ATOM 9302 O O . GLU D 1 78 ? -17.330 49.287 -7.613 1.00 74.52 78 GLU D O 1
ATOM 9312 N N . VAL D 1 79 ? -15.859 48.405 -6.155 1.00 66.53 79 VAL D N 1
ATOM 9313 C CA . VAL D 1 79 ? -14.704 48.847 -6.931 1.00 69.53 79 VAL D CA 1
ATOM 9314 C C . VAL D 1 79 ? -14.659 48.126 -8.273 1.00 69.61 79 VAL D C 1
ATOM 9315 O O . VAL D 1 79 ? -14.390 48.739 -9.313 1.00 68.10 79 VAL D O 1
ATOM 9328 N N . VAL D 1 80 ? -14.917 46.814 -8.271 1.00 67.09 80 VAL D N 1
ATOM 9329 C CA . VAL D 1 80 ? -14.994 46.066 -9.525 1.00 62.59 80 VAL D CA 1
ATOM 9330 C C . VAL D 1 80 ? -15.949 46.758 -10.489 1.00 63.81 80 VAL D C 1
ATOM 9331 O O . VAL D 1 80 ? -15.636 46.962 -11.668 1.00 64.58 80 VAL D O 1
ATOM 9344 N N . VAL D 1 81 ? -17.135 47.125 -9.999 1.00 64.43 81 VAL D N 1
ATOM 9345 C CA . VAL D 1 81 ? -18.096 47.851 -10.827 1.00 67.40 81 VAL D CA 1
ATOM 9346 C C . VAL D 1 81 ? -17.515 49.193 -11.256 1.00 71.19 81 VAL D C 1
ATOM 9347 O O . VAL D 1 81 ? -17.580 49.571 -12.432 1.00 70.05 81 VAL D O 1
ATOM 9360 N N . ARG D 1 82 ? -16.934 49.931 -10.307 1.00 72.60 82 ARG D N 1
ATOM 9361 C CA . ARG D 1 82 ? -16.357 51.234 -10.624 1.00 75.03 82 ARG D CA 1
ATOM 9362 C C . ARG D 1 82 ? -15.376 51.129 -11.786 1.00 78.68 82 ARG D C 1
ATOM 9363 O O . ARG D 1 82 ? -15.415 51.933 -12.725 1.00 78.77 82 ARG D O 1
ATOM 9367 N N . ILE D 1 83 ? -14.487 50.135 -11.738 1.00 78.16 83 ILE D N 1
ATOM 9368 C CA . ILE D 1 83 ? -13.515 49.943 -12.812 1.00 74.59 83 ILE D CA 1
ATOM 9369 C C . ILE D 1 83 ? -14.228 49.688 -14.135 1.00 76.70 83 ILE D C 1
ATOM 9370 O O . ILE D 1 83 ? -13.913 50.303 -15.161 1.00 81.37 83 ILE D O 1
ATOM 9386 N N . ALA D 1 84 ? -15.194 48.767 -14.134 1.00 74.36 84 ALA D N 1
ATOM 9387 C CA . ALA D 1 84 ? -15.916 48.455 -15.363 1.00 69.96 84 ALA D CA 1
ATOM 9388 C C . ALA D 1 84 ? -16.642 49.681 -15.904 1.00 73.26 84 ALA D C 1
ATOM 9389 O O . ALA D 1 84 ? -16.622 49.940 -17.113 1.00 78.84 84 ALA D O 1
ATOM 9396 N N . GLU D 1 85 ? -17.287 50.450 -15.025 1.00 76.57 85 GLU D N 1
ATOM 9397 C CA . GLU D 1 85 ? -18.030 51.622 -15.476 1.00 81.02 85 GLU D CA 1
ATOM 9398 C C . GLU D 1 85 ? -17.112 52.669 -16.094 1.00 82.08 85 GLU D C 1
ATOM 9399 O O . GLU D 1 85 ? -17.557 53.469 -16.925 1.00 80.42 85 GLU D O 1
ATOM 9411 N N . GLU D 1 86 ? -15.834 52.676 -15.715 1.00 86.30 86 GLU D N 1
ATOM 9412 C CA . GLU D 1 86 ? -14.865 53.630 -16.238 1.00 88.67 86 GLU D CA 1
ATOM 9413 C C . GLU D 1 86 ? -14.046 53.059 -17.388 1.00 91.34 86 GLU D C 1
ATOM 9414 O O . GLU D 1 86 ? -13.078 53.693 -17.821 1.00 94.36 86 GLU D O 1
ATOM 9426 N N . SER D 1 87 ? -14.411 51.884 -17.890 1.00 89.23 87 SER D N 1
ATOM 9427 C CA . SER D 1 87 ? -13.716 51.248 -18.997 1.00 86.38 87 SER D CA 1
ATOM 9428 C C . SER D 1 87 ? -14.536 51.384 -20.274 1.00 84.17 87 SER D C 1
ATOM 9429 O O . SER D 1 87 ? -15.763 51.519 -20.235 1.00 81.59 87 SER D O 1
ATOM 9437 N N . ASN D 1 88 ? -13.836 51.359 -21.412 1.00 85.00 88 ASN D N 1
ATOM 9438 C CA . ASN D 1 88 ? -14.463 51.508 -22.720 1.00 85.31 88 ASN D CA 1
ATOM 9439 C C . ASN D 1 88 ? -14.115 50.356 -23.658 1.00 84.08 88 ASN D C 1
ATOM 9440 O O . ASN D 1 88 ? -14.224 50.507 -24.879 1.00 81.56 88 ASN D O 1
ATOM 9444 N N . ASN D 1 89 ? -13.698 49.211 -23.120 1.00 83.66 89 ASN D N 1
ATOM 9445 C CA . ASN D 1 89 ? -13.354 48.052 -23.929 1.00 80.25 89 ASN D CA 1
ATOM 9446 C C . ASN D 1 89 ? -14.050 46.820 -23.368 1.00 77.57 89 ASN D C 1
ATOM 9447 O O . ASN D 1 89 ? -14.373 46.753 -22.179 1.00 73.71 89 ASN D O 1
ATOM 9458 N N . SER D 1 90 ? -14.276 45.839 -24.245 1.00 75.46 90 SER D N 1
ATOM 9459 C CA . SER D 1 90 ? -15.022 44.648 -23.855 1.00 70.26 90 SER D CA 1
ATOM 9460 C C . SER D 1 90 ? -14.239 43.804 -22.860 1.00 63.09 90 SER D C 1
ATOM 9461 O O . SER D 1 90 ? -14.825 43.192 -21.959 1.00 69.09 90 SER D O 1
ATOM 9469 N N . ASP D 1 91 ? -12.914 43.746 -23.016 1.00 54.69 91 ASP D N 1
ATOM 9470 C CA . ASP D 1 91 ? -12.106 42.896 -22.148 1.00 54.72 91 ASP D CA 1
ATOM 9471 C C . ASP D 1 91 ? -12.329 43.240 -20.680 1.00 55.41 91 ASP D C 1
ATOM 9472 O O . ASP D 1 91 ? -12.485 42.345 -19.842 1.00 48.32 91 ASP D O 1
ATOM 9481 N N . ALA D 1 92 ? -12.362 44.533 -20.352 1.00 59.21 92 ALA D N 1
ATOM 9482 C CA . ALA D 1 92 ? -12.528 44.938 -18.960 1.00 58.55 92 ALA D CA 1
ATOM 9483 C C . ALA D 1 92 ? -13.862 44.454 -18.405 1.00 59.77 92 ALA D C 1
ATOM 9484 O O . ALA D 1 92 ? -13.912 43.821 -17.345 1.00 62.68 92 ALA D O 1
ATOM 9491 N N . LEU D 1 93 ? -14.955 44.734 -19.120 1.00 58.36 93 LEU D N 1
ATOM 9492 C CA . LEU D 1 93 ? -16.281 44.375 -18.624 1.00 54.34 93 LEU D CA 1
ATOM 9493 C C . LEU D 1 93 ? -16.401 42.875 -18.388 1.00 51.14 93 LEU D C 1
ATOM 9494 O O . LEU D 1 93 ? -16.977 42.443 -17.383 1.00 55.31 93 LEU D O 1
ATOM 9501 N N . GLU D 1 94 ? -15.871 42.061 -19.303 1.00 51.87 94 GLU D N 1
ATOM 9502 C CA . GLU D 1 94 ? -15.894 40.617 -19.093 1.00 59.48 94 GLU D CA 1
ATOM 9503 C C . GLU D 1 94 ? -15.058 40.229 -17.881 1.00 57.03 94 GLU D C 1
ATOM 9504 O O . GLU D 1 94 ? -15.453 39.359 -17.097 1.00 58.74 94 GLU D O 1
ATOM 9516 N N . GLN D 1 95 ? -13.896 40.863 -17.712 1.00 55.97 95 GLN D N 1
ATOM 9517 C CA . GLN D 1 95 ? -13.070 40.594 -16.540 1.00 54.67 95 GLN D CA 1
ATOM 9518 C C . GLN D 1 95 ? -13.794 40.986 -15.258 1.00 56.97 95 GLN D C 1
ATOM 9519 O O . GLN D 1 95 ? -13.666 40.310 -14.231 1.00 57.18 95 GLN D O 1
ATOM 9533 N N . ALA D 1 96 ? -14.556 42.080 -15.299 1.00 57.73 96 ALA D N 1
ATOM 9534 C CA . ALA D 1 96 ? -15.310 42.505 -14.125 1.00 58.40 96 ALA D CA 1
ATOM 9535 C C . ALA D 1 96 ? -16.408 41.503 -13.790 1.00 58.32 96 ALA D C 1
ATOM 9536 O O . ALA D 1 96 ? -16.572 41.109 -12.629 1.00 52.35 96 ALA D O 1
ATOM 9543 N N . LEU D 1 97 ? -17.169 41.075 -14.800 1.00 58.93 97 LEU D N 1
ATOM 9544 C CA . LEU D 1 97 ? -18.278 40.157 -14.559 1.00 58.99 97 LEU D CA 1
ATOM 9545 C C . LEU D 1 97 ? -17.779 38.798 -14.087 1.00 57.66 97 LEU D C 1
ATOM 9546 O O . LEU D 1 97 ? -18.401 38.171 -13.222 1.00 56.92 97 LEU D O 1
ATOM 9562 N N . ARG D 1 98 ? -16.667 38.322 -14.649 1.00 53.23 98 ARG D N 1
ATOM 9563 C CA . ARG D 1 98 ? -16.061 37.089 -14.154 1.00 53.55 98 ARG D CA 1
ATOM 9564 C C . ARG D 1 98 ? -15.752 37.201 -12.667 1.00 57.73 98 ARG D C 1
ATOM 9565 O O . ARG D 1 98 ? -16.046 36.286 -11.887 1.00 60.98 98 ARG D O 1
ATOM 9569 N N . VAL D 1 99 ? -15.162 38.324 -12.250 1.00 55.01 99 VAL D N 1
ATOM 9570 C CA . VAL D 1 99 ? -14.828 38.520 -10.841 1.00 56.18 99 VAL D CA 1
ATOM 9571 C C . VAL D 1 99 ? -16.087 38.488 -9.984 1.00 59.28 99 VAL D C 1
ATOM 9572 O O . VAL D 1 99 ? -16.123 37.840 -8.932 1.00 57.38 99 VAL D O 1
ATOM 9585 N N . LEU D 1 100 ? -17.144 39.178 -10.421 1.00 61.97 100 LEU D N 1
ATOM 9586 C CA . LEU D 1 100 ? -18.381 39.182 -9.649 1.00 62.91 100 LEU D CA 1
ATOM 9587 C C . LEU D 1 100 ? -18.931 37.769 -9.493 1.00 64.11 100 LEU D C 1
ATOM 9588 O O . LEU D 1 100 ? -19.446 37.412 -8.427 1.00 62.98 100 LEU D O 1
ATOM 9604 N N . GLU D 1 101 ? -18.830 36.949 -10.543 1.00 65.95 101 GLU D N 1
ATOM 9605 C CA . GLU D 1 101 ? -19.162 35.535 -10.405 1.00 67.59 101 GLU D CA 1
ATOM 9606 C C . GLU D 1 101 ? -18.326 34.888 -9.310 1.00 65.68 101 GLU D C 1
ATOM 9607 O O . GLU D 1 101 ? -18.843 34.112 -8.497 1.00 65.28 101 GLU D O 1
ATOM 9619 N N . GLU D 1 102 ? -17.030 35.205 -9.264 1.00 61.55 102 GLU D N 1
ATOM 9620 C CA . GLU D 1 102 ? -16.158 34.607 -8.261 1.00 60.98 102 GLU D CA 1
ATOM 9621 C C . GLU D 1 102 ? -16.489 35.120 -6.865 1.00 51.69 102 GLU D C 1
ATOM 9622 O O . GLU D 1 102 ? -16.483 34.349 -5.899 1.00 51.76 102 GLU D O 1
ATOM 9634 N N . ILE D 1 103 ? -16.774 36.418 -6.737 1.00 48.34 103 ILE D N 1
ATOM 9635 C CA . ILE D 1 103 ? -17.153 36.970 -5.438 1.00 57.72 103 ILE D CA 1
ATOM 9636 C C . ILE D 1 103 ? -18.371 36.234 -4.896 1.00 60.78 103 ILE D C 1
ATOM 9637 O O . ILE D 1 103 ? -18.400 35.817 -3.731 1.00 57.47 103 ILE D O 1
ATOM 9653 N N . ALA D 1 104 ? -19.390 36.050 -5.738 1.00 59.03 104 ALA D N 1
ATOM 9654 C CA . ALA D 1 104 ? -20.561 35.291 -5.317 1.00 59.31 104 ALA D CA 1
ATOM 9655 C C . ALA D 1 104 ? -20.184 33.854 -4.978 1.00 64.68 104 ALA D C 1
ATOM 9656 O O . ALA D 1 104 ? -20.675 33.291 -3.993 1.00 65.18 104 ALA D O 1
ATOM 9663 N N . LYS D 1 105 ? -19.301 33.248 -5.776 1.00 67.31 105 LYS D N 1
ATOM 9664 C CA . LYS D 1 105 ? -18.856 31.890 -5.481 1.00 66.28 105 LYS D CA 1
ATOM 9665 C C . LYS D 1 105 ? -18.090 31.831 -4.166 1.00 65.86 105 LYS D C 1
ATOM 9666 O O . LYS D 1 105 ? -18.162 30.825 -3.451 1.00 62.30 105 LYS D O 1
ATOM 9676 N N . ALA D 1 106 ? -17.360 32.896 -3.826 1.00 69.32 106 ALA D N 1
ATOM 9677 C CA . ALA D 1 106 ? -16.648 32.930 -2.553 1.00 70.30 106 ALA D CA 1
ATOM 9678 C C . ALA D 1 106 ? -17.618 33.086 -1.389 1.00 69.85 106 ALA D C 1
ATOM 9679 O O . ALA D 1 106 ? -17.412 32.503 -0.318 1.00 66.45 106 ALA D O 1
ATOM 9686 N N . VAL D 1 107 ? -18.679 33.873 -1.579 1.00 70.71 107 VAL D N 1
ATOM 9687 C CA . VAL D 1 107 ? -19.709 34.004 -0.551 1.00 71.60 107 VAL D CA 1
ATOM 9688 C C . VAL D 1 107 ? -20.337 32.647 -0.261 1.00 78.33 107 VAL D C 1
ATOM 9689 O O . VAL D 1 107 ? -20.487 32.247 0.899 1.00 75.29 107 VAL D O 1
ATOM 9702 N N . LEU D 1 108 ? -20.713 31.917 -1.313 1.00 85.80 108 LEU D N 1
ATOM 9703 C CA . LEU D 1 108 ? -21.352 30.621 -1.116 1.00 94.54 108 LEU D CA 1
ATOM 9704 C C . LEU D 1 108 ? -20.426 29.657 -0.386 1.00 101.18 108 LEU D C 1
ATOM 9705 O O . LEU D 1 108 ? -20.879 28.861 0.444 1.00 106.70 108 LEU D O 1
ATOM 9721 N N . LYS D 1 109 ? -19.124 29.710 -0.680 1.00 86.98 109 LYS D N 1
ATOM 9722 C CA . LYS D 1 109 ? -18.183 28.850 0.032 1.00 84.45 109 LYS D CA 1
ATOM 9723 C C . LYS D 1 109 ? -18.231 29.115 1.530 1.00 88.00 109 LYS D C 1
ATOM 9724 O O . LYS D 1 109 ? -18.139 28.182 2.337 1.00 84.67 109 LYS D O 1
ATOM 9743 N N . SER D 1 110 ? -18.359 30.383 1.920 1.00 97.35 110 SER D N 1
ATOM 9744 C CA . SER D 1 110 ? -18.446 30.720 3.335 1.00 99.24 110 SER D CA 1
ATOM 9745 C C . SER D 1 110 ? -19.829 30.422 3.897 1.00 99.25 110 SER D C 1
ATOM 9746 O O . SER D 1 110 ? -19.948 29.942 5.029 1.00 101.17 110 SER D O 1
ATOM 9754 N N . GLU D 1 111 ? -20.882 30.681 3.125 1.00 93.92 111 GLU D N 1
ATOM 9755 C CA . GLU D 1 111 ? -22.230 30.508 3.648 1.00 90.20 111 GLU D CA 1
ATOM 9756 C C . GLU D 1 111 ? -22.702 29.074 3.458 1.00 89.66 111 GLU D C 1
ATOM 9757 O O . GLU D 1 111 ? -23.210 28.450 4.395 1.00 95.48 111 GLU D O 1
ATOM 9769 N N . LYS D 1 112 ? -22.520 28.531 2.256 1.00 85.36 112 LYS D N 1
ATOM 9770 C CA . LYS D 1 112 ? -22.951 27.172 1.934 1.00 84.18 112 LYS D CA 1
ATOM 9771 C C . LYS D 1 112 ? -24.459 27.015 2.121 1.00 86.84 112 LYS D C 1
ATOM 9772 O O . LYS D 1 112 ? -24.938 25.996 2.627 1.00 87.86 112 LYS D O 1
ATOM 9791 N N . THR D 1 113 ? -25.215 28.027 1.706 1.00 87.28 113 THR D N 1
ATOM 9792 C CA . THR D 1 113 ? -26.659 28.035 1.873 1.00 86.60 113 THR D CA 1
ATOM 9793 C C . THR D 1 113 ? -27.341 28.062 0.509 1.00 93.41 113 THR D C 1
ATOM 9794 O O . THR D 1 113 ? -26.736 28.412 -0.510 1.00 92.98 113 THR D O 1
ATOM 9805 N N . GLU D 1 114 ? -28.615 27.660 0.498 1.00 98.30 114 GLU D N 1
ATOM 9806 C CA . GLU D 1 114 ? -29.411 27.718 -0.725 1.00 99.42 114 GLU D CA 1
ATOM 9807 C C . GLU D 1 114 ? -29.615 29.152 -1.196 1.00 103.36 114 GLU D C 1
ATOM 9808 O O . GLU D 1 114 ? -29.731 29.399 -2.402 1.00 109.60 114 GLU D O 1
ATOM 9812 N N . ASP D 1 115 ? -29.671 30.107 -0.265 1.00 103.40 115 ASP D N 1
ATOM 9813 C CA . ASP D 1 115 ? -29.826 31.508 -0.644 1.00 104.85 115 ASP D CA 1
ATOM 9814 C C . ASP D 1 115 ? -28.631 31.987 -1.462 1.00 103.20 115 ASP D C 1
ATOM 9815 O O . ASP D 1 115 ? -28.795 32.573 -2.538 1.00 102.99 115 ASP D O 1
ATOM 9824 N N . ALA D 1 116 ? -27.415 31.735 -0.969 1.00 100.01 116 ALA D N 1
ATOM 9825 C CA . ALA D 1 116 ? -26.218 32.157 -1.690 1.00 97.16 116 ALA D CA 1
ATOM 9826 C C . ALA D 1 116 ? -26.064 31.390 -2.996 1.00 99.00 116 ALA D C 1
ATOM 9827 O O . ALA D 1 116 ? -25.622 31.952 -4.006 1.00 102.44 116 ALA D O 1
ATOM 9834 N N . LYS D 1 117 ? -26.415 30.102 -2.993 1.00 95.32 117 LYS D N 1
ATOM 9835 C CA . LYS D 1 117 ? -26.289 29.293 -4.200 1.00 89.99 117 LYS D CA 1
ATOM 9836 C C . LYS D 1 117 ? -27.152 29.851 -5.324 1.00 86.72 117 LYS D C 1
ATOM 9837 O O . LYS D 1 117 ? -26.706 29.944 -6.473 1.00 81.31 117 LYS D O 1
ATOM 9841 N N . LYS D 1 118 ? -28.400 30.216 -5.014 1.00 87.93 118 LYS D N 1
ATOM 9842 C CA . LYS D 1 118 ? -29.266 30.838 -6.010 1.00 83.15 118 LYS D CA 1
ATOM 9843 C C . LYS D 1 118 ? -28.700 32.170 -6.493 1.00 83.67 118 LYS D C 1
ATOM 9844 O O . LYS D 1 118 ? -28.896 32.543 -7.656 1.00 86.15 118 LYS D O 1
ATOM 9848 N N . ALA D 1 119 ? -28.005 32.901 -5.617 1.00 81.77 119 ALA D N 1
ATOM 9849 C CA . ALA D 1 119 ? -27.410 34.174 -6.015 1.00 80.55 119 ALA D CA 1
ATOM 9850 C C . ALA D 1 119 ? -26.298 33.970 -7.038 1.00 75.94 119 ALA D C 1
ATOM 9851 O O . ALA D 1 119 ? -26.200 34.721 -8.015 1.00 69.53 119 ALA D O 1
ATOM 9858 N N . VAL D 1 120 ? -25.439 32.972 -6.820 1.00 74.89 120 VAL D N 1
ATOM 9859 C CA . VAL D 1 120 ? -24.375 32.673 -7.777 1.00 76.23 120 VAL D CA 1
ATOM 9860 C C . VAL D 1 120 ? -24.966 32.405 -9.156 1.00 77.40 120 VAL D C 1
ATOM 9861 O O . VAL D 1 120 ? -24.507 32.952 -10.166 1.00 77.14 120 VAL D O 1
ATOM 9874 N N . LYS D 1 121 ? -25.999 31.563 -9.218 1.00 76.33 121 LYS D N 1
ATOM 9875 C CA . LYS D 1 121 ? -26.604 31.229 -10.503 1.00 74.21 121 LYS D CA 1
ATOM 9876 C C . LYS D 1 121 ? -27.177 32.468 -11.181 1.00 71.52 121 LYS D C 1
ATOM 9877 O O . LYS D 1 121 ? -27.094 32.608 -12.407 1.00 70.61 121 LYS D O 1
ATOM 9881 N N . LEU D 1 122 ? -27.763 33.379 -10.401 1.00 73.13 122 LEU D N 1
ATOM 9882 C CA . LEU D 1 122 ? -28.319 34.599 -10.978 1.00 71.20 122 LEU D CA 1
ATOM 9883 C C . LEU D 1 122 ? -27.223 35.482 -11.563 1.00 69.07 122 LEU D C 1
ATOM 9884 O O . LEU D 1 122 ? -27.394 36.063 -12.641 1.00 68.90 122 LEU D O 1
ATOM 9888 N N . VAL D 1 123 ? -26.094 35.602 -10.862 1.00 67.50 123 VAL D N 1
ATOM 9889 C CA . VAL D 1 123 ? -24.967 36.369 -11.389 1.00 63.79 123 VAL D CA 1
ATOM 9890 C C . VAL D 1 123 ? -24.428 35.710 -12.653 1.00 62.34 123 VAL D C 1
ATOM 9891 O O . VAL D 1 123 ? -24.133 36.387 -13.646 1.00 60.90 123 VAL D O 1
ATOM 9904 N N . GLN D 1 124 ? -24.306 34.381 -12.642 1.00 62.71 124 GLN D N 1
ATOM 9905 C CA . GLN D 1 124 ? -23.824 33.671 -13.822 1.00 67.39 124 GLN D CA 1
ATOM 9906 C C . GLN D 1 124 ? -24.686 33.976 -15.042 1.00 66.06 124 GLN D C 1
ATOM 9907 O O . GLN D 1 124 ? -24.165 34.149 -16.151 1.00 62.70 124 GLN D O 1
ATOM 9921 N N . GLU D 1 125 ? -26.007 34.045 -14.860 1.00 63.94 125 GLU D N 1
ATOM 9922 C CA . GLU D 1 125 ? -26.890 34.348 -15.982 1.00 63.46 125 GLU D CA 1
ATOM 9923 C C . GLU D 1 125 ? -26.601 35.730 -16.555 1.00 61.91 125 GLU D C 1
ATOM 9924 O O . GLU D 1 125 ? -26.614 35.918 -17.777 1.00 62.25 125 GLU D O 1
ATOM 9933 N N . ALA D 1 126 ? -26.345 36.712 -15.688 1.00 62.04 126 ALA D N 1
ATOM 9934 C CA . ALA D 1 126 ? -26.015 38.052 -16.163 1.00 59.28 126 ALA D CA 1
ATOM 9935 C C . ALA D 1 126 ? -24.686 38.050 -16.909 1.00 58.70 126 ALA D C 1
ATOM 9936 O O . ALA D 1 126 ? -24.558 38.655 -17.981 1.00 54.24 126 ALA D O 1
ATOM 9943 N N . TYR D 1 127 ? -23.681 37.375 -16.351 1.00 53.63 127 TYR D N 1
ATOM 9944 C CA . TYR D 1 127 ? -22.395 37.258 -17.030 1.00 52.29 127 TYR D CA 1
ATOM 9945 C C . TYR D 1 127 ? -22.562 36.598 -18.394 1.00 59.74 127 TYR D C 1
ATOM 9946 O O . TYR D 1 127 ? -22.050 37.093 -19.404 1.00 60.89 127 TYR D O 1
ATOM 9964 N N . LYS D 1 128 ? -23.289 35.478 -18.442 1.00 60.98 128 LYS D N 1
ATOM 9965 C CA . LYS D 1 128 ? -23.468 34.759 -19.700 1.00 58.96 128 LYS D CA 1
ATOM 9966 C C . LYS D 1 128 ? -24.148 35.635 -20.745 1.00 56.04 128 LYS D C 1
ATOM 9967 O O . LYS D 1 128 ? -23.767 35.621 -21.922 1.00 59.18 128 LYS D O 1
ATOM 9974 N N . ALA D 1 129 ? -25.160 36.402 -20.336 1.00 53.24 129 ALA D N 1
ATOM 9975 C CA . ALA D 1 129 ? -25.869 37.260 -21.282 1.00 58.34 129 ALA D CA 1
ATOM 9976 C C . ALA D 1 129 ? -24.974 38.385 -21.786 1.00 63.28 129 ALA D C 1
ATOM 9977 O O . ALA D 1 129 ? -24.961 38.685 -22.986 1.00 65.16 129 ALA D O 1
ATOM 9984 N N . ALA D 1 130 ? -24.222 39.022 -20.885 1.00 63.42 130 ALA D N 1
ATOM 9985 C CA . ALA D 1 130 ? -23.325 40.097 -21.294 1.00 55.47 130 ALA D CA 1
ATOM 9986 C C . ALA D 1 130 ? -22.271 39.582 -22.264 1.00 53.15 130 ALA D C 1
ATOM 9987 O O . ALA D 1 130 ? -21.991 40.213 -23.289 1.00 53.50 130 ALA D O 1
ATOM 9994 N N . GLN D 1 131 ? -21.673 38.430 -21.953 1.00 53.69 131 GLN D N 1
ATOM 9995 C CA . GLN D 1 131 ? -20.690 37.841 -22.856 1.00 55.83 131 GLN D CA 1
ATOM 9996 C C . GLN D 1 131 ? -21.312 37.538 -24.214 1.00 58.58 131 GLN D C 1
ATOM 9997 O O . GLN D 1 131 ? -20.675 37.732 -25.256 1.00 55.21 131 GLN D O 1
ATOM 10006 N N . ARG D 1 132 ? -22.561 37.066 -24.221 1.00 63.71 132 ARG D N 1
ATOM 10007 C CA . ARG D 1 132 ? -23.254 36.812 -25.481 1.00 62.12 132 ARG D CA 1
ATOM 10008 C C . ARG D 1 132 ? -23.385 38.089 -26.301 1.00 63.34 132 ARG D C 1
ATOM 10009 O O . ARG D 1 132 ? -23.075 38.109 -27.498 1.00 64.06 132 ARG D O 1
ATOM 10030 N N . ALA D 1 133 ? -23.855 39.168 -25.671 1.00 61.21 133 ALA D N 1
ATOM 10031 C CA . ALA D 1 133 ? -24.044 40.424 -26.390 1.00 58.18 133 ALA D CA 1
ATOM 10032 C C . ALA D 1 133 ? -22.724 40.947 -26.939 1.00 57.30 133 ALA D C 1
ATOM 10033 O O . ALA D 1 133 ? -22.671 41.468 -28.059 1.00 62.78 133 ALA D O 1
ATOM 10040 N N . ILE D 1 134 ? -21.649 40.823 -26.162 1.00 52.95 134 ILE D N 1
ATOM 10041 C CA . ILE D 1 134 ? -20.344 41.294 -26.614 1.00 53.83 134 ILE D CA 1
ATOM 10042 C C . ILE D 1 134 ? -19.860 40.463 -27.794 1.00 53.95 134 ILE D C 1
ATOM 10043 O O . ILE D 1 134 ? -19.390 41.003 -28.802 1.00 60.05 134 ILE D O 1
ATOM 10059 N N . GLU D 1 135 ? -19.967 39.137 -27.691 1.00 50.96 135 GLU D N 1
ATOM 10060 C CA . GLU D 1 135 ? -19.590 38.286 -28.813 1.00 52.59 135 GLU D CA 1
ATOM 10061 C C . GLU D 1 135 ? -20.425 38.616 -30.045 1.00 51.10 135 GLU D C 1
ATOM 10062 O O . GLU D 1 135 ? -19.887 38.802 -31.142 1.00 52.17 135 GLU D O 1
ATOM 10069 N N . ALA D 1 136 ? -21.747 38.718 -29.877 1.00 47.78 136 ALA D N 1
ATOM 10070 C CA . ALA D 1 136 ? -22.609 39.065 -31.002 1.00 47.26 136 ALA D CA 1
ATOM 10071 C C . ALA D 1 136 ? -22.226 40.416 -31.590 1.00 56.28 136 ALA D C 1
ATOM 10072 O O . ALA D 1 136 ? -22.247 40.599 -32.813 1.00 64.23 136 ALA D O 1
ATOM 10079 N N . ALA D 1 137 ? -21.875 41.378 -30.734 1.00 53.06 137 ALA D N 1
ATOM 10080 C CA . ALA D 1 137 ? -21.467 42.692 -31.221 1.00 55.41 137 ALA D CA 1
ATOM 10081 C C . ALA D 1 137 ? -20.137 42.620 -31.962 1.00 60.05 137 ALA D C 1
ATOM 10082 O O . ALA D 1 137 ? -19.947 43.300 -32.977 1.00 61.17 137 ALA D O 1
ATOM 10089 N N . LYS D 1 138 ? -19.198 41.813 -31.462 1.00 62.62 138 LYS D N 1
ATOM 10090 C CA . LYS D 1 138 ? -17.929 41.633 -32.160 1.00 60.92 138 LYS D CA 1
ATOM 10091 C C . LYS D 1 138 ? -18.152 41.070 -33.557 1.00 60.34 138 LYS D C 1
ATOM 10092 O O . LYS D 1 138 ? -17.514 41.507 -34.522 1.00 61.88 138 LYS D O 1
ATOM 10111 N N . ARG D 1 139 ? -19.055 40.094 -33.684 1.00 58.17 139 ARG D N 1
ATOM 10112 C CA . ARG D 1 139 ? -19.282 39.451 -34.972 1.00 52.12 139 ARG D CA 1
ATOM 10113 C C . ARG D 1 139 ? -19.778 40.444 -36.013 1.00 60.50 139 ARG D C 1
ATOM 10114 O O . ARG D 1 139 ? -19.439 40.323 -37.197 1.00 63.26 139 ARG D O 1
ATOM 10123 N N . THR D 1 140 ? -20.576 41.432 -35.600 1.00 60.70 140 THR D N 1
ATOM 10124 C CA . THR D 1 140 ? -21.037 42.441 -36.548 1.00 62.04 140 THR D CA 1
ATOM 10125 C C . THR D 1 140 ? -19.866 43.239 -37.110 1.00 63.17 140 THR D C 1
ATOM 10126 O O . THR D 1 140 ? -19.806 43.501 -38.317 1.00 66.22 140 THR D O 1
ATOM 10137 N N . GLY D 1 141 ? -18.923 43.626 -36.252 1.00 62.80 141 GLY D N 1
ATOM 10138 C CA . GLY D 1 141 ? -17.821 44.468 -36.660 1.00 62.29 141 GLY D CA 1
ATOM 10139 C C . GLY D 1 141 ? -18.129 45.948 -36.657 1.00 65.84 141 GLY D C 1
ATOM 10140 O O . GLY D 1 141 ? -17.267 46.742 -37.055 1.00 71.86 141 GLY D O 1
ATOM 10144 N N . THR D 1 142 ? -19.323 46.346 -36.218 1.00 64.53 142 THR D N 1
ATOM 10145 C CA . THR D 1 142 ? -19.700 47.753 -36.179 1.00 64.06 142 THR D CA 1
ATOM 10146 C C . THR D 1 142 ? -19.311 48.347 -34.828 1.00 60.57 142 THR D C 1
ATOM 10147 O O . THR D 1 142 ? -19.746 47.824 -33.793 1.00 56.53 142 THR D O 1
ATOM 10158 N N . PRO D 1 143 ? -18.514 49.418 -34.786 1.00 62.95 143 PRO D N 1
ATOM 10159 C CA . PRO D 1 143 ? -18.106 49.963 -33.475 1.00 63.33 143 PRO D CA 1
ATOM 10160 C C . PRO D 1 143 ? -19.275 50.346 -32.585 1.00 58.83 143 PRO D C 1
ATOM 10161 O O . PRO D 1 143 ? -19.283 50.004 -31.396 1.00 64.22 143 PRO D O 1
ATOM 10172 N N . ASP D 1 144 ? -20.263 51.062 -33.126 1.00 54.44 144 ASP D N 1
ATOM 10173 C CA . ASP D 1 144 ? -21.370 51.540 -32.305 1.00 53.34 144 ASP D CA 1
ATOM 10174 C C . ASP D 1 144 ? -22.177 50.388 -31.721 1.00 59.57 144 ASP D C 1
ATOM 10175 O O . ASP D 1 144 ? -22.771 50.531 -30.645 1.00 59.57 144 ASP D O 1
ATOM 10184 N N . VAL D 1 145 ? -22.221 49.246 -32.409 1.00 60.26 145 VAL D N 1
ATOM 10185 C CA . VAL D 1 145 ? -22.897 48.080 -31.850 1.00 64.70 145 VAL D CA 1
ATOM 10186 C C . VAL D 1 145 ? -22.094 47.514 -30.686 1.00 67.40 145 VAL D C 1
ATOM 10187 O O . VAL D 1 145 ? -22.662 47.036 -29.696 1.00 69.28 145 VAL D O 1
ATOM 10200 N N . ILE D 1 146 ? -20.763 47.557 -30.781 1.00 66.56 146 ILE D N 1
ATOM 10201 C CA . ILE D 1 146 ? -19.932 47.109 -29.669 1.00 63.12 146 ILE D CA 1
ATOM 10202 C C . ILE D 1 146 ? -20.101 48.043 -28.478 1.00 59.03 146 ILE D C 1
ATOM 10203 O O . ILE D 1 146 ? -20.113 47.602 -27.323 1.00 60.00 146 ILE D O 1
ATOM 10219 N N . LYS D 1 147 ? -20.249 49.344 -28.738 1.00 59.36 147 LYS D N 1
ATOM 10220 C CA . LYS D 1 147 ? -20.525 50.289 -27.660 1.00 61.71 147 LYS D CA 1
ATOM 10221 C C . LYS D 1 147 ? -21.781 49.886 -26.898 1.00 61.66 147 LYS D C 1
ATOM 10222 O O . LYS D 1 147 ? -21.801 49.881 -25.662 1.00 67.02 147 LYS D O 1
ATOM 10231 N N . LEU D 1 148 ? -22.846 49.545 -27.627 1.00 58.38 148 LEU D N 1
ATOM 10232 C CA . LEU D 1 148 ? -24.086 49.123 -26.986 1.00 58.75 148 LEU D CA 1
ATOM 10233 C C . LEU D 1 148 ? -23.855 47.910 -26.094 1.00 63.20 148 LEU D C 1
ATOM 10234 O O . LEU D 1 148 ? -24.262 47.897 -24.926 1.00 66.84 148 LEU D O 1
ATOM 10250 N N . ALA D 1 149 ? -23.206 46.874 -26.632 1.00 60.06 149 ALA D N 1
ATOM 10251 C CA . ALA D 1 149 ? -22.968 45.668 -25.847 1.00 58.77 149 ALA D CA 1
ATOM 10252 C C . ALA D 1 149 ? -22.221 45.990 -24.560 1.00 59.02 149 ALA D C 1
ATOM 10253 O O . ALA D 1 149 ? -22.549 45.457 -23.494 1.00 59.81 149 ALA D O 1
ATOM 10260 N N . ILE D 1 150 ? -21.218 46.867 -24.637 1.00 56.80 150 ILE D N 1
ATOM 10261 C CA . ILE D 1 150 ? -20.491 47.261 -23.434 1.00 58.14 150 ILE D CA 1
ATOM 10262 C C . ILE D 1 150 ? -21.425 47.984 -22.472 1.00 57.73 150 ILE D C 1
ATOM 10263 O O . ILE D 1 150 ? -21.409 47.732 -21.261 1.00 55.14 150 ILE D O 1
ATOM 10279 N N . LYS D 1 151 ? -22.266 48.881 -22.996 1.00 57.91 151 LYS D N 1
ATOM 10280 C CA . LYS D 1 151 ? -23.209 49.599 -22.144 1.00 62.46 151 LYS D CA 1
ATOM 10281 C C . LYS D 1 151 ? -24.115 48.630 -21.397 1.00 66.61 151 LYS D C 1
ATOM 10282 O O . LYS D 1 151 ? -24.330 48.769 -20.187 1.00 68.69 151 LYS D O 1
ATOM 10288 N N . LEU D 1 152 ? -24.655 47.636 -22.103 1.00 64.57 152 LEU D N 1
ATOM 10289 C CA . LEU D 1 152 ? -25.493 46.642 -21.444 1.00 64.94 152 LEU D CA 1
ATOM 10290 C C . LEU D 1 152 ? -24.685 45.829 -20.441 1.00 66.78 152 LEU D C 1
ATOM 10291 O O . LEU D 1 152 ? -25.186 45.482 -19.365 1.00 70.87 152 LEU D O 1
ATOM 10307 N N . ALA D 1 153 ? -23.428 45.524 -20.772 1.00 61.81 153 ALA D N 1
ATOM 10308 C CA . ALA D 1 153 ? -22.576 44.788 -19.845 1.00 52.49 153 ALA D CA 1
ATOM 10309 C C . ALA D 1 153 ? -22.357 45.575 -18.559 1.00 54.15 153 ALA D C 1
ATOM 10310 O O . ALA D 1 153 ? -22.333 44.996 -17.465 1.00 49.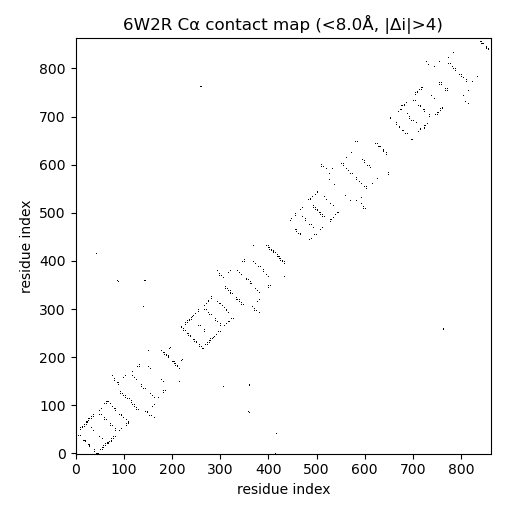26 153 ALA D O 1
ATOM 10317 N N . LYS D 1 154 ? -22.186 46.895 -18.667 1.00 55.16 154 LYS D N 1
ATOM 10318 C CA . LYS D 1 154 ? -22.059 47.722 -17.471 1.00 62.36 154 LYS D CA 1
ATOM 10319 C C . LYS D 1 154 ? -23.304 47.605 -16.602 1.00 69.05 154 LYS D C 1
ATOM 10320 O O . LYS D 1 154 ? -23.214 47.367 -15.392 1.00 72.29 154 LYS D O 1
ATOM 10339 N N . LEU D 1 155 ? -24.482 47.771 -17.209 1.00 71.48 155 LEU D N 1
ATOM 10340 C CA . LEU D 1 155 ? -25.727 47.637 -16.461 1.00 73.94 155 LEU D CA 1
ATOM 10341 C C . LEU D 1 155 ? -25.841 46.256 -15.831 1.00 72.95 155 LEU D C 1
ATOM 10342 O O . LEU D 1 155 ? -26.271 46.122 -14.680 1.00 73.21 155 LEU D O 1
ATOM 10358 N N . ALA D 1 156 ? -25.458 45.214 -16.572 1.00 72.08 156 ALA D N 1
ATOM 10359 C CA . ALA D 1 156 ? -25.474 43.866 -16.015 1.00 72.15 156 ALA D CA 1
ATOM 10360 C C . ALA D 1 156 ? -24.571 43.775 -14.792 1.00 72.73 156 ALA D C 1
ATOM 10361 O O . ALA D 1 156 ? -24.955 43.210 -13.762 1.00 75.91 156 ALA D O 1
ATOM 10368 N N . ALA D 1 157 ? -23.363 44.334 -14.887 1.00 70.47 157 ALA D N 1
ATOM 10369 C CA . ALA D 1 157 ? -22.447 44.313 -13.752 1.00 70.78 157 ALA D CA 1
ATOM 10370 C C . ALA D 1 157 ? -23.061 45.012 -12.546 1.00 73.37 157 ALA D C 1
ATOM 10371 O O . ALA D 1 157 ? -23.082 44.461 -11.439 1.00 69.48 157 ALA D O 1
ATOM 10378 N N . ARG D 1 158 ? -23.574 46.230 -12.742 1.00 77.69 158 ARG D N 1
ATOM 10379 C CA . ARG D 1 158 ? -24.205 46.951 -11.641 1.00 79.89 158 ARG D CA 1
ATOM 10380 C C . ARG D 1 158 ? -25.352 46.144 -11.043 1.00 77.66 158 ARG D C 1
ATOM 10381 O O . ARG D 1 158 ? -25.499 46.075 -9.817 1.00 79.41 158 ARG D O 1
ATOM 10385 N N . ALA D 1 159 ? -26.180 45.532 -11.893 1.00 74.22 159 ALA D N 1
ATOM 10386 C CA . ALA D 1 159 ? -27.250 44.674 -11.394 1.00 71.58 159 ALA D CA 1
ATOM 10387 C C . ALA D 1 159 ? -26.688 43.511 -10.584 1.00 70.29 159 ALA D C 1
ATOM 10388 O O . ALA D 1 159 ? -27.236 43.154 -9.535 1.00 75.50 159 ALA D O 1
ATOM 10395 N N . ALA D 1 160 ? -25.599 42.903 -11.060 1.00 68.17 160 ALA D N 1
ATOM 10396 C CA . ALA D 1 160 ? -24.978 41.809 -10.321 1.00 67.02 160 ALA D CA 1
ATOM 10397 C C . ALA D 1 160 ? -24.443 42.286 -8.975 1.00 62.13 160 ALA D C 1
ATOM 10398 O O . ALA D 1 160 ? -24.476 41.544 -7.987 1.00 59.12 160 ALA D O 1
ATOM 10405 N N . LEU D 1 161 ? -23.943 43.523 -8.920 1.00 60.54 161 LEU D N 1
ATOM 10406 C CA . LEU D 1 161 ? -23.424 44.069 -7.668 1.00 65.36 161 LEU D CA 1
ATOM 10407 C C . LEU D 1 161 ? -24.514 44.153 -6.606 1.00 68.98 161 LEU D C 1
ATOM 10408 O O . LEU D 1 161 ? -24.338 43.675 -5.479 1.00 66.98 161 LEU D O 1
ATOM 10424 N N . GLU D 1 162 ? -25.647 44.773 -6.944 1.00 70.96 162 GLU D N 1
ATOM 10425 C CA . GLU D 1 162 ? -26.726 44.921 -5.974 1.00 75.24 162 GLU D CA 1
ATOM 10426 C C . GLU D 1 162 ? -27.253 43.569 -5.509 1.00 80.32 162 GLU D C 1
ATOM 10427 O O . GLU D 1 162 ? -27.699 43.439 -4.364 1.00 81.31 162 GLU D O 1
ATOM 10439 N N . VAL D 1 163 ? -27.212 42.554 -6.374 1.00 79.93 163 VAL D N 1
ATOM 10440 C CA . VAL D 1 163 ? -27.568 41.201 -5.950 1.00 78.05 163 VAL D CA 1
ATOM 10441 C C . VAL D 1 163 ? -26.593 40.715 -4.883 1.00 73.53 163 VAL D C 1
ATOM 10442 O O . VAL D 1 163 ? -26.994 40.153 -3.858 1.00 75.37 163 VAL D O 1
ATOM 10455 N N . ILE D 1 164 ? -25.297 40.941 -5.105 1.00 66.90 164 ILE D N 1
ATOM 10456 C CA . ILE D 1 164 ? -24.280 40.486 -4.160 1.00 68.88 164 ILE D CA 1
ATOM 10457 C C . ILE D 1 164 ? -24.468 41.159 -2.806 1.00 70.99 164 ILE D C 1
ATOM 10458 O O . ILE D 1 164 ? -24.345 40.517 -1.755 1.00 65.68 164 ILE D O 1
ATOM 10474 N N . LYS D 1 165 ? -24.774 42.458 -2.806 1.00 76.35 165 LYS D N 1
ATOM 10475 C CA . LYS D 1 165 ? -24.896 43.194 -1.551 1.00 81.29 165 LYS D CA 1
ATOM 10476 C C . LYS D 1 165 ? -26.178 42.828 -0.814 1.00 80.94 165 LYS D C 1
ATOM 10477 O O . LYS D 1 165 ? -26.159 42.559 0.394 1.00 80.84 165 LYS D O 1
ATOM 10487 N N . ARG D 1 166 ? -27.310 42.811 -1.522 1.00 78.10 166 ARG D N 1
ATOM 10488 C CA . ARG D 1 166 ? -28.623 42.556 -0.935 1.00 72.30 166 ARG D CA 1
ATOM 10489 C C . ARG D 1 166 ? -29.266 41.366 -1.637 1.00 71.69 166 ARG D C 1
ATOM 10490 O O . ARG D 1 166 ? -30.212 41.528 -2.422 1.00 69.09 166 ARG D O 1
ATOM 10494 N N . PRO D 1 167 ? -28.776 40.143 -1.380 1.00 75.91 167 PRO D N 1
ATOM 10495 C CA . PRO D 1 167 ? -29.357 38.945 -1.998 1.00 81.60 167 PRO D CA 1
ATOM 10496 C C . PRO D 1 167 ? -30.790 38.684 -1.542 1.00 87.68 167 PRO D C 1
ATOM 10497 O O . PRO D 1 167 ? -31.621 38.305 -2.367 1.00 90.19 167 PRO D O 1
ATOM 10508 N N . SER D 1 169 ? -33.200 40.834 -1.073 1.00 125.25 169 SER D N 1
ATOM 10509 C CA . SER D 1 169 ? -34.278 41.602 -1.682 1.00 124.34 169 SER D CA 1
ATOM 10510 C C . SER D 1 169 ? -34.703 40.970 -3.000 1.00 123.06 169 SER D C 1
ATOM 10511 O O . SER D 1 169 ? -33.957 40.994 -3.979 1.00 123.94 169 SER D O 1
ATOM 10515 N N . GLU D 1 170 ? -35.910 40.402 -3.017 1.00 122.90 170 GLU D N 1
ATOM 10516 C CA . GLU D 1 170 ? -36.424 39.772 -4.227 1.00 119.12 170 GLU D CA 1
ATOM 10517 C C . GLU D 1 170 ? -36.611 40.773 -5.358 1.00 115.59 170 GLU D C 1
ATOM 10518 O O . GLU D 1 170 ? -36.632 40.374 -6.528 1.00 114.03 170 GLU D O 1
ATOM 10522 N N . GLU D 1 171 ? -36.750 42.062 -5.037 1.00 112.53 171 GLU D N 1
ATOM 10523 C CA . GLU D 1 171 ? -36.887 43.077 -6.076 1.00 107.10 171 GLU D CA 1
ATOM 10524 C C . GLU D 1 171 ? -35.666 43.094 -6.986 1.00 104.82 171 GLU D C 1
ATOM 10525 O O . GLU D 1 171 ? -35.795 43.178 -8.214 1.00 105.83 171 GLU D O 1
ATOM 10529 N N . VAL D 1 172 ? -34.469 43.020 -6.398 1.00 98.73 172 VAL D N 1
ATOM 10530 C CA . VAL D 1 172 ? -33.241 42.990 -7.188 1.00 94.91 172 VAL D CA 1
ATOM 10531 C C . VAL D 1 172 ? -33.226 41.770 -8.103 1.00 89.60 172 VAL D C 1
ATOM 10532 O O . VAL D 1 172 ? -32.779 41.844 -9.253 1.00 90.07 172 VAL D O 1
ATOM 10536 N N . ASN D 1 173 ? -33.700 40.628 -7.598 1.00 82.46 173 ASN D N 1
ATOM 10537 C CA . ASN D 1 173 ? -33.771 39.422 -8.420 1.00 76.09 173 ASN D CA 1
ATOM 10538 C C . ASN D 1 173 ? -34.662 39.633 -9.638 1.00 83.06 173 ASN D C 1
ATOM 10539 O O . ASN D 1 173 ? -34.309 39.228 -10.754 1.00 82.31 173 ASN D O 1
ATOM 10543 N N . GLU D 1 174 ? -35.828 40.256 -9.448 1.00 87.81 174 GLU D N 1
ATOM 10544 C CA . GLU D 1 174 ? -36.716 40.522 -10.575 1.00 93.28 174 GLU D CA 1
ATOM 10545 C C . GLU D 1 174 ? -36.076 41.486 -11.568 1.00 97.62 174 GLU D C 1
ATOM 10546 O O . GLU D 1 174 ? -36.164 41.284 -12.784 1.00 97.37 174 GLU D O 1
ATOM 10550 N N . ALA D 1 175 ? -35.422 42.537 -11.066 1.00 98.89 175 ALA D N 1
ATOM 10551 C CA . ALA D 1 175 ? -34.774 43.496 -11.957 1.00 98.66 175 ALA D CA 1
ATOM 10552 C C . ALA D 1 175 ? -33.673 42.831 -12.771 1.00 97.98 175 ALA D C 1
ATOM 10553 O O . ALA D 1 175 ? -33.555 43.067 -13.981 1.00 95.45 175 ALA D O 1
ATOM 10560 N N . LEU D 1 176 ? -32.849 42.002 -12.127 1.00 97.05 176 LEU D N 1
ATOM 10561 C CA . LEU D 1 176 ? -31.803 41.290 -12.852 1.00 91.87 176 LEU D CA 1
ATOM 10562 C C . LEU D 1 176 ? -32.402 40.458 -13.979 1.00 91.36 176 LEU D C 1
ATOM 10563 O O . LEU D 1 176 ? -31.974 40.552 -15.134 1.00 89.78 176 LEU D O 1
ATOM 10570 N N . LYS D 1 177 ? -33.406 39.640 -13.657 1.00 91.65 177 LYS D N 1
ATOM 10571 C CA . LYS D 1 177 ? -34.070 38.838 -14.678 1.00 90.43 177 LYS D CA 1
ATOM 10572 C C . LYS D 1 177 ? -34.583 39.712 -15.815 1.00 90.79 177 LYS D C 1
ATOM 10573 O O . LYS D 1 177 ? -34.597 39.291 -16.978 1.00 86.97 177 LYS D O 1
ATOM 10577 N N . LYS D 1 178 ? -35.008 40.936 -15.496 1.00 92.49 178 LYS D N 1
ATOM 10578 C CA . LYS D 1 178 ? -35.518 41.841 -16.522 1.00 92.66 178 LYS D CA 1
ATOM 10579 C C . LYS D 1 178 ? -34.417 42.246 -17.499 1.00 91.37 178 LYS D C 1
ATOM 10580 O O . LYS D 1 178 ? -34.627 42.256 -18.718 1.00 87.77 178 LYS D O 1
ATOM 10584 N N . ILE D 1 179 ? -33.237 42.596 -16.981 1.00 92.52 179 ILE D N 1
ATOM 10585 C CA . ILE D 1 179 ? -32.157 43.059 -17.851 1.00 91.09 179 ILE D CA 1
ATOM 10586 C C . ILE D 1 179 ? -31.518 41.902 -18.614 1.00 84.68 179 ILE D C 1
ATOM 10587 O O . ILE D 1 179 ? -30.992 42.099 -19.715 1.00 80.56 179 ILE D O 1
ATOM 10599 N N . VAL D 1 180 ? -31.528 40.694 -18.049 1.00 84.00 180 VAL D N 1
ATOM 10600 C CA . VAL D 1 180 ? -30.982 39.542 -18.763 1.00 86.86 180 VAL D CA 1
ATOM 10601 C C . VAL D 1 180 ? -31.800 39.262 -20.017 1.00 95.43 180 VAL D C 1
ATOM 10602 O O . VAL D 1 180 ? -31.249 38.918 -21.071 1.00 97.77 180 VAL D O 1
ATOM 10615 N N . LYS D 1 181 ? -33.126 39.400 -19.930 1.00 100.66 181 LYS D N 1
ATOM 10616 C CA . LYS D 1 181 ? -33.943 39.298 -21.134 1.00 102.42 181 LYS D CA 1
ATOM 10617 C C . LYS D 1 181 ? -33.729 40.504 -22.038 1.00 96.75 181 LYS D C 1
ATOM 10618 O O . LYS D 1 181 ? -33.653 40.360 -23.263 1.00 98.77 181 LYS D O 1
ATOM 10637 N N . ALA D 1 182 ? -33.642 41.702 -21.454 1.00 90.00 182 ALA D N 1
ATOM 10638 C CA . ALA D 1 182 ? -33.374 42.894 -22.251 1.00 84.66 182 ALA D CA 1
ATOM 10639 C C . ALA D 1 182 ? -32.139 42.698 -23.120 1.00 81.74 182 ALA D C 1
ATOM 10640 O O . ALA D 1 182 ? -32.111 43.119 -24.282 1.00 82.70 182 ALA D O 1
ATOM 10647 N N . ILE D 1 183 ? -31.107 42.053 -22.573 1.00 75.24 183 ILE D N 1
ATOM 10648 C CA . ILE D 1 183 ? -29.918 41.740 -23.359 1.00 71.32 183 ILE D CA 1
ATOM 10649 C C . ILE D 1 183 ? -30.243 40.684 -24.409 1.00 68.89 183 ILE D C 1
ATOM 10650 O O . ILE D 1 183 ? -29.913 40.837 -25.590 1.00 64.73 183 ILE D O 1
ATOM 10666 N N . GLN D 1 184 ? -30.901 39.598 -23.995 1.00 71.73 184 GLN D N 1
ATOM 10667 C CA . GLN D 1 184 ? -31.258 38.542 -24.938 1.00 69.23 184 GLN D CA 1
ATOM 10668 C C . GLN D 1 184 ? -32.143 39.078 -26.056 1.00 69.76 184 GLN D C 1
ATOM 10669 O O . GLN D 1 184 ? -32.000 38.678 -27.218 1.00 77.84 184 GLN D O 1
ATOM 10673 N N . GLU D 1 185 ? -33.070 39.980 -25.724 1.00 65.76 185 GLU D N 1
ATOM 10674 C CA . GLU D 1 185 ? -33.923 40.582 -26.745 1.00 66.90 185 GLU D CA 1
ATOM 10675 C C . GLU D 1 185 ? -33.097 41.366 -27.757 1.00 72.91 185 GLU D C 1
ATOM 10676 O O . GLU D 1 185 ? -33.342 41.286 -28.967 1.00 73.44 185 GLU D O 1
ATOM 10680 N N . ALA D 1 186 ? -32.117 42.135 -27.280 1.00 74.20 186 ALA D N 1
ATOM 10681 C CA . ALA D 1 186 ? -31.262 42.897 -28.183 1.00 75.48 186 ALA D CA 1
ATOM 10682 C C . ALA D 1 186 ? -30.469 41.968 -29.094 1.00 74.54 186 ALA D C 1
ATOM 10683 O O . ALA D 1 186 ? -30.386 42.190 -30.308 1.00 74.40 186 ALA D O 1
ATOM 10690 N N . VAL D 1 187 ? -29.877 40.917 -28.522 1.00 70.40 187 VAL D N 1
ATOM 10691 C CA . VAL D 1 187 ? -29.134 39.949 -29.326 1.00 68.90 187 VAL D CA 1
ATOM 10692 C C . VAL D 1 187 ? -30.043 39.337 -30.384 1.00 71.51 187 VAL D C 1
ATOM 10693 O O . VAL D 1 187 ? -29.671 39.217 -31.557 1.00 70.39 187 VAL D O 1
ATOM 10706 N N . GLU D 1 188 ? -31.250 38.934 -29.980 1.00 75.19 188 GLU D N 1
ATOM 10707 C CA . GLU D 1 188 ? -32.193 38.366 -30.937 1.00 77.17 188 GLU D CA 1
ATOM 10708 C C . GLU D 1 188 ? -32.517 39.366 -32.039 1.00 72.09 188 GLU D C 1
ATOM 10709 O O . GLU D 1 188 ? -32.649 38.991 -33.209 1.00 70.66 188 GLU D O 1
ATOM 10718 N N . SER D 1 189 ? -32.645 40.647 -31.685 1.00 69.07 189 SER D N 1
ATOM 10719 C CA . SER D 1 189 ? -32.896 41.670 -32.693 1.00 74.01 189 SER D CA 1
ATOM 10720 C C . SER D 1 189 ? -31.772 41.706 -33.724 1.00 78.38 189 SER D C 1
ATOM 10721 O O . SER D 1 189 ? -32.023 41.670 -34.934 1.00 73.57 189 SER D O 1
ATOM 10729 N N . LEU D 1 190 ? -30.521 41.762 -33.260 1.00 82.13 190 LEU D N 1
ATOM 10730 C CA . LEU D 1 190 ? -29.387 41.803 -34.180 1.00 81.68 190 LEU D CA 1
ATOM 10731 C C . LEU D 1 190 ? -29.405 40.606 -35.124 1.00 79.23 190 LEU D C 1
ATOM 10732 O O . LEU D 1 190 ? -29.227 40.754 -36.338 1.00 80.18 190 LEU D O 1
ATOM 10748 N N . ARG D 1 191 ? -29.607 39.404 -34.577 1.00 76.77 191 ARG D N 1
ATOM 10749 C CA . ARG D 1 191 ? -29.680 38.210 -35.413 1.00 69.80 191 ARG D CA 1
ATOM 10750 C C . ARG D 1 191 ? -30.776 38.339 -36.464 1.00 69.53 191 ARG D C 1
ATOM 10751 O O . ARG D 1 191 ? -30.568 37.998 -37.634 1.00 72.28 191 ARG D O 1
ATOM 10755 N N . GLU D 1 192 ? -31.951 38.830 -36.065 1.00 68.35 192 GLU D N 1
ATOM 10756 C CA . GLU D 1 192 ? -33.050 38.985 -37.014 1.00 73.37 192 GLU D CA 1
ATOM 10757 C C . GLU D 1 192 ? -32.717 40.022 -38.080 1.00 75.73 192 GLU D C 1
ATOM 10758 O O . GLU D 1 192 ? -33.053 39.844 -39.257 1.00 78.77 192 GLU D O 1
ATOM 10762 N N . ALA D 1 193 ? -32.054 41.113 -37.689 1.00 72.01 193 ALA D N 1
ATOM 10763 C CA . ALA D 1 193 ? -31.738 42.178 -38.635 1.00 67.95 193 ALA D CA 1
ATOM 10764 C C . ALA D 1 193 ? -30.810 41.714 -39.750 1.00 71.02 193 ALA D C 1
ATOM 10765 O O . ALA D 1 193 ? -30.729 42.380 -40.789 1.00 73.31 193 ALA D O 1
ATOM 10772 N N . GLU D 1 194 ? -30.111 40.599 -39.563 1.00 74.37 194 GLU D N 1
ATOM 10773 C CA . GLU D 1 194 ? -29.150 40.099 -40.539 1.00 78.86 194 GLU D CA 1
ATOM 10774 C C . GLU D 1 194 ? -29.589 38.810 -41.213 1.00 83.12 194 GLU D C 1
ATOM 10775 O O . GLU D 1 194 ? -29.314 38.619 -42.400 1.00 84.17 194 GLU D O 1
ATOM 10787 N N . GLU D 1 195 ? -30.285 37.928 -40.497 1.00 90.60 195 GLU D N 1
ATOM 10788 C CA . GLU D 1 195 ? -30.557 36.590 -41.003 1.00 99.22 195 GLU D CA 1
ATOM 10789 C C . GLU D 1 195 ? -31.930 36.459 -41.644 1.00 110.12 195 GLU D C 1
ATOM 10790 O O . GLU D 1 195 ? -32.085 35.688 -42.599 1.00 107.41 195 GLU D O 1
ATOM 10802 N N . SER D 1 196 ? -32.924 37.196 -41.157 1.00 124.48 196 SER D N 1
ATOM 10803 C CA . SER D 1 196 ? -34.296 36.946 -41.560 1.00 139.87 196 SER D CA 1
ATOM 10804 C C . SER D 1 196 ? -34.492 37.255 -43.043 1.00 155.27 196 SER D C 1
ATOM 10805 O O . SER D 1 196 ? -33.638 37.845 -43.713 1.00 159.12 196 SER D O 1
ATOM 10813 N N . GLY D 1 197 ? -35.647 36.833 -43.552 1.00 165.52 197 GLY D N 1
ATOM 10814 C CA . GLY D 1 197 ? -36.020 37.054 -44.934 1.00 176.42 197 GLY D CA 1
ATOM 10815 C C . GLY D 1 197 ? -37.387 37.699 -45.062 1.00 184.37 197 GLY D C 1
ATOM 10816 O O . GLY D 1 197 ? -37.955 37.753 -46.158 1.00 180.41 197 GLY D O 1
ATOM 10820 N N . ASP D 1 198 ? -37.938 38.175 -43.941 1.00 224.24 198 ASP D N 1
ATOM 10821 C CA . ASP D 1 198 ? -39.188 38.926 -43.943 1.00 249.59 198 ASP D CA 1
ATOM 10822 C C . ASP D 1 198 ? -38.860 40.411 -43.804 1.00 277.01 198 ASP D C 1
ATOM 10823 O O . ASP D 1 198 ? -38.898 40.947 -42.689 1.00 283.09 198 ASP D O 1
ATOM 10832 N N . PRO D 1 199 ? -38.527 41.112 -44.916 1.00 300.06 199 PRO D N 1
ATOM 10833 C CA . PRO D 1 199 ? -38.044 42.501 -44.815 1.00 299.05 199 PRO D CA 1
ATOM 10834 C C . PRO D 1 199 ? -38.796 43.349 -43.802 1.00 276.49 199 PRO D C 1
ATOM 10835 O O . PRO D 1 199 ? -38.177 44.074 -43.018 1.00 275.60 199 PRO D O 1
ATOM 10846 N N . GLU D 1 200 ? -40.128 43.271 -43.809 1.00 259.26 200 GLU D N 1
ATOM 10847 C CA . GLU D 1 200 ? -40.915 43.997 -42.817 1.00 260.94 200 GLU D CA 1
ATOM 10848 C C . GLU D 1 200 ? -40.559 43.543 -41.407 1.00 258.47 200 GLU D C 1
ATOM 10849 O O . GLU D 1 200 ? -40.341 44.367 -40.511 1.00 258.95 200 GLU D O 1
ATOM 10855 N N . LYS D 1 201 ? -40.499 42.227 -41.188 1.00 256.68 201 LYS D N 1
ATOM 10856 C CA . LYS D 1 201 ? -40.092 41.716 -39.885 1.00 251.39 201 LYS D CA 1
ATOM 10857 C C . LYS D 1 201 ? -38.621 42.013 -39.615 1.00 251.46 201 LYS D C 1
ATOM 10858 O O . LYS D 1 201 ? -38.251 42.376 -38.492 1.00 246.99 201 LYS D O 1
ATOM 10862 N N . ARG D 1 202 ? -37.766 41.859 -40.630 1.00 250.18 202 ARG D N 1
ATOM 10863 C CA . ARG D 1 202 ? -36.360 42.220 -40.473 1.00 245.81 202 ARG D CA 1
ATOM 10864 C C . ARG D 1 202 ? -36.207 43.698 -40.134 1.00 247.23 202 ARG D C 1
ATOM 10865 O O . ARG D 1 202 ? -35.402 44.065 -39.268 1.00 238.93 202 ARG D O 1
ATOM 10886 N N . GLU D 1 203 ? -36.960 44.567 -40.815 1.00 260.85 203 GLU D N 1
ATOM 10887 C CA . GLU D 1 203 ? -36.923 45.988 -40.489 1.00 261.96 203 GLU D CA 1
ATOM 10888 C C . GLU D 1 203 ? -37.344 46.240 -39.048 1.00 270.60 203 GLU D C 1
ATOM 10889 O O . GLU D 1 203 ? -36.833 47.163 -38.404 1.00 280.09 203 GLU D O 1
ATOM 10893 N N . LYS D 1 204 ? -38.269 45.434 -38.524 1.00 262.88 204 LYS D N 1
ATOM 10894 C CA . LYS D 1 204 ? -38.664 45.567 -37.126 1.00 245.90 204 LYS D CA 1
ATOM 10895 C C . LYS D 1 204 ? -37.455 45.414 -36.212 1.00 224.80 204 LYS D C 1
ATOM 10896 O O . LYS D 1 204 ? -37.151 46.299 -35.404 1.00 212.73 204 LYS D O 1
ATOM 10900 N N . ALA D 1 205 ? -36.741 44.294 -36.339 1.00 213.45 205 ALA D N 1
ATOM 10901 C CA . ALA D 1 205 ? -35.551 44.083 -35.522 1.00 201.96 205 ALA D CA 1
ATOM 10902 C C . ALA D 1 205 ? -34.528 45.188 -35.751 1.00 204.51 205 ALA D C 1
ATOM 10903 O O . ALA D 1 205 ? -33.931 45.698 -34.796 1.00 204.22 205 ALA D O 1
ATOM 10910 N N . ARG D 1 206 ? -34.315 45.574 -37.011 1.00 202.56 206 ARG D N 1
ATOM 10911 C CA . ARG D 1 206 ? -33.376 46.652 -37.302 1.00 199.57 206 ARG D CA 1
ATOM 10912 C C . ARG D 1 206 ? -33.796 47.944 -36.612 1.00 183.46 206 ARG D C 1
ATOM 10913 O O . ARG D 1 206 ? -32.951 48.683 -36.093 1.00 190.12 206 ARG D O 1
ATOM 10917 N N . GLU D 1 207 ? -35.098 48.234 -36.599 1.00 165.87 207 GLU D N 1
ATOM 10918 C CA . GLU D 1 207 ? -35.591 49.424 -35.912 1.00 166.52 207 GLU D CA 1
ATOM 10919 C C . GLU D 1 207 ? -35.295 49.352 -34.419 1.00 161.04 207 GLU D C 1
ATOM 10920 O O . GLU D 1 207 ? -34.863 50.338 -33.810 1.00 162.41 207 GLU D O 1
ATOM 10924 N N . ARG D 1 208 ? -35.531 48.188 -33.809 1.00 155.14 208 ARG D N 1
ATOM 10925 C CA . ARG D 1 208 ? -35.256 48.017 -32.386 1.00 147.98 208 ARG D CA 1
ATOM 10926 C C . ARG D 1 208 ? -33.785 48.270 -32.081 1.00 142.60 208 ARG D C 1
ATOM 10927 O O . ARG D 1 208 ? -33.447 48.952 -31.107 1.00 144.56 208 ARG D O 1
ATOM 10940 N N . VAL D 1 209 ? -32.892 47.713 -32.902 1.00 135.26 209 VAL D N 1
ATOM 10941 C CA . VAL D 1 209 ? -31.459 47.885 -32.676 1.00 127.57 209 VAL D CA 1
ATOM 10942 C C . VAL D 1 209 ? -31.070 49.350 -32.834 1.00 121.71 209 VAL D C 1
ATOM 10943 O O . VAL D 1 209 ? -30.337 49.908 -32.009 1.00 115.19 209 VAL D O 1
ATOM 10947 N N . ARG D 1 210 ? -31.549 49.992 -33.902 1.00 125.10 210 ARG D N 1
ATOM 10948 C CA . ARG D 1 210 ? -31.209 51.393 -34.136 1.00 123.48 210 ARG D CA 1
ATOM 10949 C C . ARG D 1 210 ? -31.678 52.279 -32.987 1.00 124.74 210 ARG D C 1
ATOM 10950 O O . ARG D 1 210 ? -30.939 53.160 -32.531 1.00 125.51 210 ARG D O 1
ATOM 10954 N N . GLU D 1 211 ? -32.908 52.068 -32.509 1.00 125.78 211 GLU D N 1
ATOM 10955 C CA . GLU D 1 211 ? -33.431 52.887 -31.419 1.00 130.09 211 GLU D CA 1
ATOM 10956 C C . GLU D 1 211 ? -32.617 52.703 -30.143 1.00 133.39 211 GLU D C 1
ATOM 10957 O O . GLU D 1 211 ? -32.297 53.680 -29.455 1.00 133.83 211 GLU D O 1
ATOM 10961 N N . ALA D 1 212 ? -32.277 51.456 -29.806 1.00 134.56 212 ALA D N 1
ATOM 10962 C CA . ALA D 1 212 ? -31.505 51.201 -28.593 1.00 133.89 212 ALA D CA 1
ATOM 10963 C C . ALA D 1 212 ? -30.144 51.885 -28.648 1.00 130.78 212 ALA D C 1
ATOM 10964 O O . ALA D 1 212 ? -29.711 52.504 -27.669 1.00 129.21 212 ALA D O 1
ATOM 10971 N N . VAL D 1 213 ? -29.455 51.783 -29.781 1.00 127.53 213 VAL D N 1
ATOM 10972 C CA . VAL D 1 213 ? -28.145 52.403 -29.944 1.00 120.56 213 VAL D CA 1
ATOM 10973 C C . VAL D 1 213 ? -28.255 53.921 -29.853 1.00 113.75 213 VAL D C 1
ATOM 10974 O O . VAL D 1 213 ? -27.772 54.532 -28.900 1.00 106.77 213 VAL D O 1
#

Foldseek 3Di:
DDDPVLVVVLVVLLVQLLVCLLVLVQVSVLVSLVVLVVSCVVVVDPVSLLSSLVSLLSSLLSNLVVLNLSSLLSSLVSLLVSLVPDQDLVSLLSSLVSLLSSLVSLCSRVVDPLSVVLSVLSVLLSVLLVLQCVLLVVVVDVVSNSLSSVLSSLSSVLSSVCSVCSPDPVSVVLNVLSSVLSVLLSVLSCCLPPPDDNVSNVVSVVSNVVSSVRNVVD/DFDPVLVVVLVVLLVQLLVCLLVLVLVSNLVSLVVLLVSCVVRVDPVSLLSSLVSLLSSLLSNLVNVNLSSNLSSLVSLLVSLVPDQALVSLLSSLVSLLSSLVSNCVNVVDPLSVVLNVLSVLLSVLLVLQCVLLVVVVDSVSNSLSSVLSSLLSVLSSVCSSCSPDPLSSVLNVLSSVLSNLLNVLSVCLPPPPDPVSNVVSVVSNVVSSVSSVVSVVD/DCVVLVVLLVVLLVQLLVCLCVVLVSVLVSLVVLLVSCVVVVDPVSLLSSLVSLLSSLLSNLVVVHLSSLLSSLVSLLVSLVPDQADVSLLSSLVSLLSSLVSNCVNVVDPLSVVLSVLSVLLSVLLVLQCVLLVVVVDVLSNSLSSVLSSQLSVLSSVCSVPSPDVVSVVSSVVSSVVSVVLSVLSCCLPPPDDCVSNVVSVVVSVVSSVVD/DDDPVLVVLLVVLLVQLLVCLLVLVLVSNLVSLVVLLVSCVVVVDPVSLLSSLVSLLSSLLSNLQVVNLSSLLSSLVSLLVSLVPDQDLVSLLSSLVSLLSSLVSNCVSVVDPLSVVLSVLSVLLSVLLVLQCVLQVVVVDSVSNSLSSVLSSVSSVLNSVCSNPVPVVSVVVSVVSSVVSVLLSVLSCLLPPPDPVVVNVVSVVVNVVSD

Radius of gyration: 33.52 Å; Cα contacts (8 Å, |Δi|>4): 1258; chains: 4; bounding box: 78×62×105 Å

B-factor: mean 80.07, std 32.49, range [28.72, 385.92]

Secondary structure (DSSP, 8-state):
---HHHHHHHHHHHHHHHHHHHHT-HHHHHHHHHHHHHHHHHH--HHHHHHHHHHHHHHHHHHHHTT-HHHHHHHHHHHHHHHHH--SHHHHHHHHHHHHHHHHHHHHHH--HHHHHHHHHHHHHHHHHHHHHHHHHHH--HHHHHHHHHHHHHHHHHHHHHHH-TT-HHHHHHHHHHHHHHHHHHHHHHHHHH-SSHHHHHHHHHHHHHHHHHHHH-/---HHHHHHHHHHHHHHHHHHHHT-HHHHHHHHHHHHHHHHHH-SHHHHHHHHHHHHHHHHHHHHTT-HHHHHHHHHHHHHHHHT--SHHHHHHHHHHHHHHHHHHHHHH--HHHHHHHHHHHHHHHHHHHHHHHHHHHT-HHHHHHHHHHHHHHHHHHHHHHH-TT-HHHHHHHHHHHHHHHHHHHHHHHHHH-S-HHHHHHHHHHHHHHHHHHHHHHH-/-HHHHHHHHHHHHHHHHHH----HHHHHHHHHHHHHHHHHH-SHHHHHHHHHHHHHHHHHHHHTT-HHHHHHHHHHHHHHHHT--SHHHHHHHHHHHHHHHHHHHHHT--HHHHHHHHHHHHHHHHHHHHHHHHHHH--HHHHHHHHHHHHHHHHHHHHHHHSSS-HHHHHHHHHHHHHHHHHHHHHHHHHH-S-HHHHHHHHHHHHHHHHH-/---HHHHHHHHHHHHHHHHHHHTT-HHHHHHHHHHHHHHHHHH--HHHHHHHHHHHHHHHHHHHHHT-HHHHHHHHHHHHHHHHT--SHHHHHHHHHHHHHHHHHHHHHH--HHHHHHHHHHHHHHHHHHHHHHHHHHH--HHHHHHHHHHHHHHHHHHHHHHH---HHHHHHHHHHHHHHHHHHHHHHHHHH-S-HHHHHHHHHHHHHH-

Solvent-accessible surface area: 37351 Å² total; per-residue (Å²): 24,42,70,92,66,27,58,61,64,7,70,62,12,0,116,41,0,46,57,7,0,47,90,28,74,34,109,70,0,86,76,30,2,59,36,3,6,103,33,5,120,93,19,61,2,58,57,2,28,62,56,3,1,56,3,0,29,93,0,0,85,49,0,10,99,84,50,38,66,86,0,0,25,38,0,0,40,9,0,0,74,6,0,60,90,12,97,20,0,42,4,0,42,58,0,5,104,9,2,13,37,0,1,84,9,7,50,79,35,49,65,71,128,62,1,108,57,4,13,76,23,5,57,76,0,46,85,6,0,36,69,3,0,49,9,0,88,176,32,4,32,2,97,31,5,57,38,3,8,59,3,0,37,48,0,0,93,10,2,0,59,0,2,65,88,26,74,28,133,148,21,20,102,28,0,44,53,6,11,81,12,0,83,44,2,32,82,3,32,91,64,14,50,112,15,42,69,71,70,26,6,36,74,0,66,59,95,17,115,62,13,18,62,54,2,86,91,81,23,28,30,84,68,22,45,61,72,6,43,71,6,20,164,26,0,48,122,6,1,70,82,42,50,39,86,75,0,52,54,38,0,54,66,1,2,35,1,5,49,64,0,34,1,57,57,0,23,52,62,1,2,53,12,0,33,57,0,1,67,42,0,6,116,63,69,20,84,87,0,9,25,50,0,0,48,5,0,0,77,4,0,62,63,10,100,21,0,42,4,0,39,61,0,2,142,15,0,28,63,1,3,52,15,26,46,116,52,77,144,61,84,39,3,65,85,7,12,70,25,2,59,81,0,19,45,0,0,65,106,6,0,67,17,0,85,119,27,4,30,5,102,31,7,87,49,3,6,46,2,0,38,33,0,0,85,9,0,0,55,0,11,67,54,42,168,37,79,104,30,34,53,30,0,68,115,6,24,89,7,0,56,61,3,19,92,0,29,95,62,30,47,100,19,36,81,69,71,26,30,68,52,0,57,84,82,16,65,73,4,16,55,69,0,91,54,26,78,96,118,106,89,76,64,36,45,85,50,15,64,52,12,26,65,48,0,38,70,9,7,113,39,68,60,77,56,0,67,107,24,1,81,65,5,19,68,18,7,65,140,40,60,68,97,95,13,26,32,85,5,3,73,16,1,34,44,0,0,82,42,0,5,91,66,71,24,96,63,1,8,50,18,0,0,73,16,0,0,37,7,0,79,106,11,136,55,12,71,6,0,50,78,0,5,109,11,7,18,41,2,7,77,13,40,50,93,60,54,76,69,88,84,7,47,66,14,15,59,35,6,68,49,5,55,55,18,4,27,73,6,3,74,23,1,104,112,70,54,61,94,83,20,48,70,13,4,12,29,31,2,43,108,10,0,70,14,4,6,75,8,30,45,38,76,78,37,115,80,25,85,79,51,14,60,57,22,42,62,52,8,53,64,24,41,60,6,32,74,31,11,142,92,33,82,49,94,83,51,66,57,51,0,117,63,129,18,64,57,34,41,85,140,84,69,68,80,87,73,46,65,60,91,18,62,62,8,32,67,41,0,30,43,7,0,43,109,42,68,54,79,34,0,69,57,42,1,76,30,3,29,53,25,5,98,86,35,50,44,114,66,13,23,60,43,5,3,49,13,1,32,62,0,1,68,47,0,2,128,97,51,29,70,60,1,10,31,21,0,0,71,23,0,9,29,11,0,91,113,12,95,52,12,62,3,1,43,62,0,2,31,13,0,31,64,0,4,22,6,28,13,54,49,88,58,42,86,114,6,38,66,17,15,51,33,3,70,71,0,50,54,8,0,38,144,5,0,68,26,1,109,116,69,54,61,95,99,31,42,74,28,4,14,45,26,0,50,103,0,1,30,25,0,6,93,9,19,54,49,96,72,87,79,23,55,67,61,6,66,65,28,32,142,51,1,55,40,22,33,86,10,31,48,33,33,140,149,39,71,80,90,81,50,97,58,52,7,44,61,103,21,72,90,62,85

Nearest PDB structures (foldseek):
  6w2r-assembly3_C  TM=1.005E+00  e=1.213E-22  synthetic construct
  6w2r-assembly4_D  TM=9.905E-01  e=9.335E-20  synthetic construct
  6w2r-assembly1_A  TM=9.613E-01  e=5.166E-20  synthetic construct
  5cwl-assembly2_B  TM=6.499E-01  e=6.026E-07  synthetic construct
  6e9x-assembly1_C  TM=6.468E-01  e=7.039E-06  synthetic construct

Sequence (863 aa):
GTTEDERRELEKVARKAIEAAREGNTDEVREQLQRALEIARESGTKTAVKLALDVALRVAQEAAKRGNKDAIDEAAEVVVRIAEESNNSDALEQALRVLEEIAKAVLKSEKTEDAKKAVKLVQEAYKAAQRAIEAAKRTGTPDVIKLAIKLAKLAARAALEVIKRPKSEEVNEALKKIVKAIQEAVESLREAEESGDPEKREKARERVREAVERAEEVGTTEDERRELEKVARKAIEAAREGNTDEVREQLQRALEIARESGTKTAVKLALDVALRVAQEAAKRGNKDAIDEAAEVVVRIAEESNNSDALEQALRVLEEIAKAVLKSEKTEDAKKAVKLVQEAYKAAQRAIEAAKRTGTPDVIKLAIKLAKLAARAALEVIKRPKSEEVNEALKKIVKAIQEAVESLREAEESGDPEKREKARERVREAVERAEEVQRDTTEDERRELEKVARKAIEAAEGNTDEVREQLQRALEIARESGTKTAVKLALDVALRVAQEAAKRGNKDAIDEAAEVVVRIAEESNNSDALEQALRVLEEIAKAVLKSEKTEDAKKAVKLVQEAYKAAQRAIEAAKRTGTPDVIKLAIKLAKLAARAALEVIKRPKSEEVNEALKKIVKAIQEAVESLREAEESGDPEKREKARERVREAVERAGTTEDERRELEKVARKAIEAAREGNTDEVREQLQRALEIARESGTKTAVKLALDVALRVAQEAAKRGNKDAIDEAAEVVVRIAEESNNSDALEQALRVLEEIAKAVLKSEKTEDAKKAVKLVQEAYKAAQRAIEAAKRTGTPDVIKLAIKLAKLAARAALEVIKRPSEEVNEALKKIVKAIQEAVESLREAEESGDPEKREKARERVREAV